Protein 8XHA (pdb70)

InterPro domains:
  IPR004839 Aminotransferase, class I/classII, large domain [PF00155] (52-396)
  IPR015421 Pyridoxal phosphate-dependent transferase, major domain [G3DSA:3.40.640.10] (67-306)
  IPR015422 Pyridoxal phosphate-dependent transferase, small domain [G3DSA:3.90.1150.10] (51-395)
  IPR015424 Pyridoxal phosphate-dependent transferase [SSF53383] (35-401)
  IPR050087 8-amino-7-oxononanoate synthase class-II [PTHR13693] (51-399)

Secondary structure (DSSP, 8-state):
-TT-HHHHHHHHHHHHHHHHHHHHTSSSEE-EEETTTEEE-TTS-EEEETT-S-TTSGGG-HHHHHHHHHHHHHH-SSS-SS-TTTEE-HHHHHHHHHHHHHHTSEEEEES-HHHHHHHHHHHHHHTTTTTT-PPEEEEETTS-HHHHTTHHHHHTTS-EEEE-TT-HHHHHHHHHSSS-EEEEEESB-SSSS-B--HHHHHHHHHHH--EEEEE-TTTTTTSSGGG--HHHHHH-S--TTEEEEEESSSTT-SSSEEEEEE-TT--HHHHHHHTSSSHHHHSPPPPHHHHHHHHHHHHHHHSTHHHHHHHHHHHHHHHHHHH---BTTTSSSSEEEEEEE-HHHHHHHHHHHHHTTEE-EEE-TTSS-TT-EEEEEE--TT--HHHHHHHHHHHHTT---/--S--PPP---HHHHHHHHHHHHTTSSSEE-EEETTTEEE-TTS-EEEESS-S-TTSGGG-HHHHHHHHHHHHHH-SSS-SS-TTTEE-HHHHHHHHHHHHHHTSEEEEES-HHHHHHHHHHHHHTTTTTTT-PPEEEEETT--HHHHTTHHHHHTTS-EEEE-TT-HHHHHHHHHTSS-EEEEEESB-SSTT-B--HHHHHHHHHHH--EEEEE-TTTTTTSSGGG--HHHHHHSS--TTEEEEEESSSSS-SSSEEEEEE-TT--HHHHHHHTSSSHHHHSPPPPHHHHHHHHHHHHHHTSTHHHHHHHHHHHHHHHHHTT---B-SSS--SEEEEE---HHHHHHHHHHHHHTTEE-EEE-TTTS-TT--EEEEE--TTS-HHHHHHHHHHHHHTT--

B-factor: mean 59.84, std 13.39, range [36.7, 124.02]

Organism: Streptomyces albogriseolus (NCBI:txid1887)

Radius of gyration: 25.64 Å; Cα contacts (8 Å, |Δi|>4): 1834; chains: 2; bounding box: 67×68×65 Å

Sequence (802 aa):
PRGSHMVKKLRHLSDGYWDSAARLGVHGAVLQAVPGGRLSAPDGRVAVNMSSYSYLGLDESPRIIDAAIAALRSNMVLNSSLSRVRMTLPLLEEAECALGDLFGADVATLNSCSAAAWATLPVLASGLLTDGVAPVMVFDKRAHFCMASLKSLCADETRVETIRHNDVDALADICRKNKRVAYVCDSVYSTGGTLAPLEELFALQKEFGLFLYFDEAHSTSVIGDMGRGYVLDRMGAINDSTMLITSLNKGFGASGGAIVFGPRDDDRKRKIIQRSSGPLMWSQRLNTPALGAIIESAKLHRSEALPELQAKLHSNIALFDGLVRAAGQGNSVPIRYLELGSEVDTLEASAYLFDNGFYVEPDFFPIVSRGAAGLRARIRSSMSTADIEQFAHVWHKLGVDPRGSHMVKKLRHLSDGYWDSAARLGVHGAVLQAVPGGRLSAPDGRVAVNMSSYSYLGLDESPRIIDAAIAALRSNMVLNSSLSRVRMTLPLLEEAECALGDLFGADVATLNSCSAAAWATLPVLASGLLTDGVAPVMVFDKRAHFCMASLKSLCADETRVETIRHNDVDALADICRKNKRVAYVCDSVYSTGGTLAPLEELFALQKEFGLFLYFDEAHSTSVIGDMGRGYVLDRMGAINDSTMLITSLNKGFGASGGAIVFGPRDDDRKRKIIQRSSGPLMWSQRLNTPALGAIIESAKLHRSEALPELQAKLHSNIALFDGLVRAAGQGNSVPIRYLELGSEVDTLEASAYLFDNGFYVEPDFFPIVSRGAAGLRARIRSSMSTADIEQFAHVWHKLGVD

Foldseek 3Di:
DPVDVVVVVVVVVVVVLVVLLVVLPLPDADWDDDALQKTAHPVGDIFHELAALQFLSLLPPPLLLVLLVVLCVVVVFQADDDWCVVHGDVLQVLLQVLVCVLLQFRKHFAQALLLVLFLAQLLQQQCLLPVRDRAAEEEEPQADCSNVVCVVSSVVRHHYHYDYHQPLVVVLVSLVVDQEHEYAHEQAGSAQQDGHPQVSVVVSCVVRVYQYEYEFAQFALLDAQLRSGDNCRVVVAWASRYKYKYACVGNLNAGGIMIRNTHHPDCSSVVSSCPDPGCSGPNDHRTRSRSSSSNSSSVVSNDPNSVVSNVLQQVQLVLLLVQDDFRNRPPSTFKGWAWDQASVVQSVLQSQLVVVRHHWRKDAPPNDDHSGITTIGGTHSSHDSVNSVVSSVSNCVVPPD/DPQADDDDPDCPVVVVLVVVLVVLVLPPADWDDDPLQWTAHPVGDIFHEQAAQQFLSLLVDPLLLVLLVVLCVVVVFQADDAWVVVHGDVLQVLLQVLVCVLLQFRKHFFQALLLVLFLPLLLQQQCLLPVRDRAAAEEEPQADCSNSNCVVSSVVRHHYHYDYHQPLVVVLVSLVVDLEHEYEHEQAGLPLQDGHPQVSVVVSCVVRVYQYEYEFALFALLDAQLSSGDNCRVVVAFASRYKYKYACVGNLNAGGIMIRRTHHPDCSRVVSSCPDPGRSGPPGHRTRSRSSSSSSSSVCSVDPNSVVSSVLQLVLLQLLLVLDDFSHHPSSRQKGWAWDLASVVQSVLQSQSVVVRYHFNWQAPPNDDHSRTTTIGGGHSSHDSCNSVVSSVSNCVVVRD

Nearest PDB structures (foldseek):
  8xha-assembly1_B  TM=9.754E-01  e=1.200E-77  Streptomyces albogriseolus 1-36
  8xhk-assembly1_A  TM=9.694E-01  e=4.581E-73  Streptomyces albogriseolus 1-36
  8xhk-assembly3_F  TM=9.745E-01  e=4.573E-72  Streptomyces albogriseolus 1-36
  7s5m-assembly2_C  TM=8.665E-01  e=1.927E-28  Mycolicibacterium smegmatis MC2 155
  3wy7-assembly2_C  TM=8.908E-01  e=8.276E-27  Mycolicibacterium smegmatis MC2 155

Structure (mmCIF, N/CA/C/O backbone):
data_8XHA
#
_entry.id   8XHA
#
_cell.length_a   117.369
_cell.length_b   117.369
_cell.length_c   145.106
_cell.angle_alpha   90.00
_cell.angle_beta   90.00
_cell.angle_gamma   120.00
#
_symmetry.space_group_name_H-M   'P 32 2 1'
#
loop_
_entity.id
_entity.type
_entity.pdbx_description
1 polymer '8-amino-7-oxononanoate synthase'
2 non-polymer 'N-({3-hydroxy-2-methyl-5-[(phosphonooxy)methyl]pyridin-4-yl}methyl)-L-glutamic acid'
3 non-polymer "PYRIDOXAL-5'-PHOSPHATE"
4 water water
#
loop_
_atom_site.group_PDB
_atom_site.id
_atom_site.type_symbol
_atom_site.label_atom_id
_atom_site.label_alt_id
_atom_site.label_comp_id
_atom_site.label_asym_id
_atom_site.label_entity_id
_atom_site.label_seq_id
_atom_site.pdbx_PDB_ins_code
_atom_site.Cartn_x
_atom_site.Cartn_y
_atom_site.Cartn_z
_atom_site.occupancy
_atom_site.B_iso_or_equiv
_atom_site.auth_seq_id
_atom_site.auth_comp_id
_atom_site.auth_asym_id
_atom_site.auth_atom_id
_atom_site.pdbx_PDB_model_num
ATOM 1 N N . PRO A 1 1 ? 58.223 -34.490 7.708 1.00 79.76 5 PRO A N 1
ATOM 2 C CA . PRO A 1 1 ? 59.614 -34.068 7.550 1.00 80.06 5 PRO A CA 1
ATOM 3 C C . PRO A 1 1 ? 60.403 -35.029 6.655 1.00 88.83 5 PRO A C 1
ATOM 4 O O . PRO A 1 1 ? 60.294 -36.222 6.843 1.00 89.61 5 PRO A O 1
ATOM 8 N N . ARG A 1 2 ? 61.180 -34.492 5.713 1.00 86.74 6 ARG A N 1
ATOM 9 C CA . ARG A 1 2 ? 62.029 -35.362 4.865 1.00 84.88 6 ARG A CA 1
ATOM 10 C C . ARG A 1 2 ? 62.991 -36.108 5.786 1.00 89.67 6 ARG A C 1
ATOM 11 O O . ARG A 1 2 ? 63.219 -35.626 6.912 1.00 92.06 6 ARG A O 1
ATOM 19 N N . GLY A 1 3 ? 63.532 -37.235 5.336 1.00 82.85 7 GLY A N 1
ATOM 20 C CA . GLY A 1 3 ? 64.390 -38.026 6.230 1.00 84.05 7 GLY A CA 1
ATOM 21 C C . GLY A 1 3 ? 63.566 -38.908 7.142 1.00 88.64 7 GLY A C 1
ATOM 22 O O . GLY A 1 3 ? 64.162 -39.731 7.855 1.00 89.34 7 GLY A O 1
ATOM 23 N N . SER A 1 4 ? 62.245 -38.738 7.140 1.00 87.46 8 SER A N 1
ATOM 24 C CA . SER A 1 4 ? 61.391 -39.661 7.922 1.00 84.69 8 SER A CA 1
ATOM 25 C C . SER A 1 4 ? 61.034 -40.846 7.031 1.00 90.23 8 SER A C 1
ATOM 26 O O . SER A 1 4 ? 60.421 -40.631 5.982 1.00 92.21 8 SER A O 1
ATOM 29 N N . HIS A 1 5 ? 61.423 -42.048 7.435 1.00 89.79 9 HIS A N 1
ATOM 30 C CA . HIS A 1 5 ? 61.060 -43.255 6.658 1.00 91.81 9 HIS A CA 1
ATOM 31 C C . HIS A 1 5 ? 59.543 -43.292 6.515 1.00 94.49 9 HIS A C 1
ATOM 32 O O . HIS A 1 5 ? 59.061 -43.851 5.521 1.00 94.77 9 HIS A O 1
ATOM 39 N N . MET A 1 6 ? 58.830 -42.722 7.487 1.00 96.91 10 MET A N 1
ATOM 40 C CA . MET A 1 6 ? 57.345 -42.727 7.455 1.00 95.32 10 MET A CA 1
ATOM 41 C C . MET A 1 6 ? 56.873 -41.916 6.250 1.00 92.13 10 MET A C 1
ATOM 42 O O . MET A 1 6 ? 55.981 -42.391 5.541 1.00 94.84 10 MET A O 1
ATOM 47 N N . VAL A 1 7 ? 57.465 -40.746 6.025 1.00 91.12 11 VAL A N 1
ATOM 48 C CA . VAL A 1 7 ? 56.989 -39.873 4.915 1.00 92.84 11 VAL A CA 1
ATOM 49 C C . VAL A 1 7 ? 57.305 -40.569 3.594 1.00 91.82 11 VAL A C 1
ATOM 50 O O . VAL A 1 7 ? 56.638 -40.263 2.598 1.00 91.68 11 VAL A O 1
ATOM 54 N N . LYS A 1 8 ? 58.295 -41.456 3.594 1.00 89.53 12 LYS A N 1
ATOM 55 C CA . LYS A 1 8 ? 58.617 -42.224 2.367 1.00 88.27 12 LYS A CA 1
ATOM 56 C C . LYS A 1 8 ? 57.686 -43.430 2.321 1.00 86.91 12 LYS A C 1
ATOM 57 O O . LYS A 1 8 ? 57.233 -43.784 1.225 1.00 85.80 12 LYS A O 1
ATOM 63 N N . LYS A 1 9 ? 57.414 -44.025 3.480 1.00 86.07 13 LYS A N 1
ATOM 64 C CA . LYS A 1 9 ? 56.469 -45.162 3.550 1.00 87.13 13 LYS A CA 1
ATOM 65 C C . LYS A 1 9 ? 55.087 -44.661 3.140 1.00 86.57 13 LYS A C 1
ATOM 66 O O . LYS A 1 9 ? 54.346 -45.428 2.506 1.00 82.54 13 LYS A O 1
ATOM 72 N N . LEU A 1 10 ? 54.764 -43.420 3.501 1.00 86.70 14 LEU A N 1
ATOM 73 C CA . LEU A 1 10 ? 53.446 -42.831 3.163 1.00 82.34 14 LEU A CA 1
ATOM 74 C C . LEU A 1 10 ? 53.387 -42.547 1.660 1.00 79.71 14 LEU A C 1
ATOM 75 O O . LEU A 1 10 ? 52.307 -42.693 1.077 1.00 77.65 14 LEU A O 1
ATOM 80 N N . ARG A 1 11 ? 54.519 -42.173 1.067 1.00 81.05 15 ARG A N 1
ATOM 81 C CA . ARG A 1 11 ? 54.555 -41.894 -0.390 1.00 77.18 15 ARG A CA 1
ATOM 82 C C . ARG A 1 11 ? 54.417 -43.214 -1.147 1.00 76.90 15 ARG A C 1
ATOM 83 O O . ARG A 1 11 ? 53.614 -43.258 -2.086 1.00 77.25 15 ARG A O 1
ATOM 91 N N . HIS A 1 12 ? 55.174 -44.238 -0.759 1.00 73.11 16 HIS A N 1
ATOM 92 C CA . HIS A 1 12 ? 54.996 -45.541 -1.396 1.00 75.26 16 HIS A CA 1
ATOM 93 C C . HIS A 1 12 ? 53.559 -46.026 -1.257 1.00 71.84 16 HIS A C 1
ATOM 94 O O . HIS A 1 12 ? 53.021 -46.660 -2.174 1.00 70.45 16 HIS A O 1
ATOM 101 N N . LEU A 1 13 ? 52.922 -45.720 -0.129 1.00 68.43 17 LEU A N 1
ATOM 102 C CA . LEU A 1 13 ? 51.516 -46.052 0.056 1.00 70.74 17 LEU A CA 1
ATOM 103 C C . LEU A 1 13 ? 50.637 -45.273 -0.914 1.00 69.29 17 LEU A C 1
ATOM 104 O O . LEU A 1 13 ? 49.802 -45.857 -1.616 1.00 64.86 17 LEU A O 1
ATOM 109 N N . SER A 1 14 ? 50.810 -43.945 -0.953 1.00 66.13 18 SER A N 1
ATOM 110 C CA . SER A 1 14 ? 50.003 -43.100 -1.827 1.00 65.43 18 SER A CA 1
ATOM 111 C C . SER A 1 14 ? 50.233 -43.425 -3.291 1.00 59.58 18 SER A C 1
ATOM 112 O O . SER A 1 14 ? 49.274 -43.521 -4.059 1.00 59.88 18 SER A O 1
ATOM 115 N N . ASP A 1 15 ? 51.492 -43.577 -3.701 1.00 57.76 19 ASP A N 1
ATOM 116 C CA . ASP A 1 15 ? 51.772 -43.987 -5.073 1.00 60.11 19 ASP A CA 1
ATOM 117 C C . ASP A 1 15 ? 51.103 -45.307 -5.404 1.00 59.28 19 ASP A C 1
ATOM 118 O O . ASP A 1 15 ? 50.754 -45.544 -6.562 1.00 64.58 19 ASP A O 1
ATOM 123 N N . GLY A 1 16 ? 50.932 -46.182 -4.412 1.00 59.79 20 GLY A N 1
ATOM 124 C CA . GLY A 1 16 ? 50.230 -47.430 -4.657 1.00 54.71 20 GLY A CA 1
ATOM 125 C C . GLY A 1 16 ? 48.754 -47.220 -4.949 1.00 51.30 20 GLY A C 1
ATOM 126 O O . GLY A 1 16 ? 48.185 -47.880 -5.818 1.00 50.25 20 GLY A O 1
ATOM 127 N N . TYR A 1 17 ? 48.116 -46.290 -4.233 1.00 50.93 21 TYR A N 1
ATOM 128 C CA . TYR A 1 17 ? 46.700 -46.027 -4.465 1.00 51.06 21 TYR A CA 1
ATOM 129 C C . TYR A 1 17 ? 46.470 -45.374 -5.832 1.00 54.55 21 TYR A C 1
ATOM 130 O O . TYR A 1 17 ? 45.508 -45.706 -6.537 1.00 52.17 21 TYR A O 1
ATOM 139 N N . TRP A 1 18 ? 47.332 -44.421 -6.215 1.00 51.90 22 TRP A N 1
ATOM 140 C CA . TRP A 1 18 ? 47.192 -43.790 -7.526 1.00 51.10 22 TRP A CA 1
ATOM 141 C C . TRP A 1 18 ? 47.448 -44.788 -8.638 1.00 50.50 22 TRP A C 1
ATOM 142 O O . TRP A 1 18 ? 46.814 -44.725 -9.697 1.00 49.45 22 TRP A O 1
ATOM 153 N N . ASP A 1 19 ? 48.394 -45.707 -8.427 1.00 52.15 23 ASP A N 1
ATOM 154 C CA . ASP A 1 19 ? 48.650 -46.735 -9.434 1.00 52.02 23 ASP A CA 1
ATOM 155 C C . ASP A 1 19 ? 47.463 -47.677 -9.573 1.00 49.16 23 ASP A C 1
ATOM 156 O O . ASP A 1 19 ? 47.106 -48.069 -10.688 1.00 48.12 23 ASP A O 1
ATOM 161 N N . SER A 1 20 ? 46.836 -48.035 -8.451 1.00 48.96 24 SER A N 1
ATOM 162 C CA . SER A 1 20 ? 45.649 -48.880 -8.496 1.00 50.62 24 SER A CA 1
ATOM 163 C C . SER A 1 20 ? 44.510 -48.184 -9.221 1.00 50.89 24 SER A C 1
ATOM 164 O O . SER A 1 20 ? 43.822 -48.800 -10.042 1.00 52.06 24 SER A O 1
ATOM 167 N N . ALA A 1 21 ? 44.287 -46.895 -8.921 1.00 49.55 25 ALA A N 1
ATOM 168 C CA . ALA A 1 21 ? 43.217 -46.167 -9.592 1.00 45.58 25 ALA A CA 1
ATOM 169 C C . ALA A 1 21 ? 43.401 -46.214 -11.105 1.00 44.99 25 ALA A C 1
ATOM 170 O O . ALA A 1 21 ? 42.437 -46.426 -11.846 1.00 47.93 25 ALA A O 1
ATOM 172 N N . ALA A 1 22 ? 44.639 -46.060 -11.578 1.00 45.75 26 ALA A N 1
ATOM 173 C CA . ALA A 1 22 ? 44.889 -46.148 -13.014 1.00 50.02 26 ALA A CA 1
ATOM 174 C C . ALA A 1 22 ? 44.665 -47.572 -13.518 1.00 52.03 26 ALA A C 1
ATOM 175 O O . ALA A 1 22 ? 43.998 -47.784 -14.539 1.00 47.92 26 ALA A O 1
ATOM 177 N N . ARG A 1 23 ? 45.179 -48.559 -12.785 1.00 49.62 27 ARG A N 1
ATOM 178 C CA . ARG A 1 23 ? 45.003 -49.952 -13.171 1.00 51.29 27 ARG A CA 1
ATOM 179 C C . ARG A 1 23 ? 43.528 -50.339 -13.199 1.00 51.81 27 ARG A C 1
ATOM 180 O O . ARG A 1 23 ? 43.080 -51.047 -14.107 1.00 52.72 27 ARG A O 1
ATOM 188 N N . LEU A 1 24 ? 42.756 -49.881 -12.215 1.00 51.05 28 LEU A N 1
ATOM 189 C CA . LEU A 1 24 ? 41.324 -50.141 -12.191 1.00 45.80 28 LEU A CA 1
ATOM 190 C C . LEU A 1 24 ? 40.565 -49.337 -13.235 1.00 49.49 28 LEU A C 1
ATOM 191 O O . LEU A 1 24 ? 39.397 -49.636 -13.499 1.00 49.98 28 LEU A O 1
ATOM 196 N N . GLY A 1 25 ? 41.188 -48.320 -13.825 1.00 48.23 29 GLY A N 1
ATOM 197 C CA . GLY A 1 25 ? 40.518 -47.548 -14.847 1.00 45.98 29 GLY A CA 1
ATOM 198 C C . GLY A 1 25 ? 39.596 -46.467 -14.342 1.00 43.98 29 GLY A C 1
ATOM 199 O O . GLY A 1 25 ? 38.858 -45.891 -15.141 1.00 48.91 29 GLY A O 1
ATOM 200 N N . VAL A 1 26 ? 39.606 -46.192 -13.045 1.00 45.31 30 VAL A N 1
ATOM 201 C CA . VAL A 1 26 ? 38.778 -45.093 -12.472 1.00 41.12 30 VAL A CA 1
ATOM 202 C C . VAL A 1 26 ? 39.550 -43.786 -12.642 1.00 45.60 30 VAL A C 1
ATOM 203 O O . VAL A 1 26 ? 38.946 -42.724 -12.486 1.00 43.93 30 VAL A O 1
ATOM 207 N N . HIS A 1 27 ? 40.845 -43.884 -12.932 1.00 42.52 31 HIS A N 1
ATOM 208 C CA . HIS A 1 27 ? 41.674 -42.689 -13.216 1.00 42.27 31 HIS A CA 1
ATOM 209 C C . HIS A 1 27 ? 42.409 -42.922 -14.533 1.00 45.18 31 HIS A C 1
ATOM 210 O O . HIS A 1 27 ? 42.745 -44.081 -14.805 1.00 46.08 31 HIS A O 1
ATOM 217 N N . GLY A 1 28 ? 42.614 -41.873 -15.327 1.00 47.63 32 GLY A N 1
ATOM 218 C CA . GLY A 1 28 ? 43.406 -41.985 -16.566 1.00 48.70 32 GLY A CA 1
ATOM 219 C C . GLY A 1 28 ? 42.602 -42.410 -17.771 1.00 45.47 32 GLY A C 1
ATOM 220 O O . GLY A 1 28 ? 43.207 -42.781 -18.778 1.00 47.55 32 GLY A O 1
ATOM 221 N N . ALA A 1 29 ? 41.285 -42.341 -17.676 1.00 46.00 33 ALA A N 1
ATOM 222 C CA . ALA A 1 29 ? 40.439 -42.835 -18.776 1.00 44.93 33 ALA A CA 1
ATOM 223 C C . ALA A 1 29 ? 40.227 -41.752 -19.826 1.00 50.66 33 ALA A C 1
ATOM 224 O O . ALA A 1 29 ? 40.057 -40.593 -19.445 1.00 48.69 33 ALA A O 1
ATOM 226 N N . VAL A 1 30 ? 40.278 -42.127 -21.101 1.00 47.27 34 VAL A N 1
ATOM 227 C CA . VAL A 1 30 ? 39.941 -41.161 -22.179 1.00 44.04 34 VAL A CA 1
ATOM 228 C C . VAL A 1 30 ? 38.491 -41.458 -22.552 1.00 45.84 34 VAL A C 1
ATOM 229 O O . VAL A 1 30 ? 38.221 -42.566 -23.020 1.00 48.33 34 VAL A O 1
ATOM 233 N N . LEU A 1 31 ? 37.605 -40.492 -22.369 1.00 42.05 35 LEU A N 1
ATOM 234 C CA . LEU A 1 31 ? 36.172 -40.700 -22.512 1.00 44.99 35 LEU A CA 1
ATOM 235 C C . LEU A 1 31 ? 35.559 -39.500 -23.218 1.00 46.10 35 LEU A C 1
ATOM 236 O O . LEU A 1 31 ? 35.939 -38.361 -22.943 1.00 47.67 35 LEU A O 1
ATOM 241 N N . GLN A 1 32 ? 34.617 -39.762 -24.125 1.00 43.01 36 GLN A N 1
ATOM 242 C CA . GLN A 1 32 ? 33.917 -38.705 -24.840 1.00 43.55 36 GLN A CA 1
ATOM 243 C C . GLN A 1 32 ? 32.669 -38.274 -24.074 1.00 46.39 36 GLN A C 1
ATOM 244 O O . GLN A 1 32 ? 31.981 -39.101 -23.464 1.00 44.84 36 GLN A O 1
ATOM 250 N N . ALA A 1 33 ? 32.373 -36.978 -24.122 1.00 41.29 37 ALA A N 1
ATOM 251 C CA . ALA A 1 33 ? 31.119 -36.488 -23.565 1.00 46.20 37 ALA A CA 1
ATOM 252 C C . ALA A 1 33 ? 29.937 -36.873 -24.460 1.00 46.63 37 ALA A C 1
ATOM 253 O O . ALA A 1 33 ? 29.959 -36.682 -25.682 1.00 45.82 37 ALA A O 1
ATOM 255 N N . VAL A 1 34 ? 28.896 -37.396 -23.831 1.00 43.30 38 VAL A N 1
ATOM 256 C CA . VAL A 1 34 ? 27.754 -38.019 -24.497 1.00 41.60 38 VAL A CA 1
ATOM 257 C C . VAL A 1 34 ? 26.520 -37.371 -23.867 1.00 43.16 38 VAL A C 1
ATOM 258 O O . VAL A 1 34 ? 26.587 -36.970 -22.694 1.00 40.68 38 VAL A O 1
ATOM 262 N N . PRO A 1 35 ? 25.431 -37.135 -24.615 1.00 41.38 39 PRO A N 1
ATOM 263 C CA . PRO A 1 35 ? 24.278 -36.417 -24.044 1.00 42.18 39 PRO A CA 1
ATOM 264 C C . PRO A 1 35 ? 23.735 -37.049 -22.765 1.00 40.79 39 PRO A C 1
ATOM 265 O O . PRO A 1 35 ? 23.826 -38.259 -22.549 1.00 41.72 39 PRO A O 1
ATOM 269 N N . GLY A 1 36 ? 23.114 -36.210 -21.943 1.00 41.78 40 GLY A N 1
ATOM 270 C CA . GLY A 1 36 ? 22.579 -36.684 -20.681 1.00 41.11 40 GLY A CA 1
ATOM 271 C C . GLY A 1 36 ? 23.625 -37.012 -19.630 1.00 45.72 40 GLY A C 1
ATOM 272 O O . GLY A 1 36 ? 23.456 -37.982 -18.881 1.00 42.30 40 GLY A O 1
ATOM 273 N N . GLY A 1 37 ? 24.707 -36.231 -19.549 1.00 44.39 41 GLY A N 1
ATOM 274 C CA . GLY A 1 37 ? 25.673 -36.392 -18.467 1.00 42.05 41 GLY A CA 1
ATOM 275 C C . GLY A 1 37 ? 26.344 -37.744 -18.506 1.00 40.08 41 GLY A C 1
ATOM 276 O O . GLY A 1 37 ? 26.549 -38.391 -17.476 1.00 42.26 41 GLY A O 1
ATOM 277 N N . ARG A 1 38 ? 26.662 -38.202 -19.699 1.00 36.70 42 ARG A N 1
ATOM 278 C CA . ARG A 1 38 ? 27.184 -39.544 -19.881 1.00 39.99 42 ARG A CA 1
ATOM 279 C C . ARG A 1 38 ? 28.566 -39.479 -20.514 1.00 41.15 42 ARG A C 1
ATOM 280 O O . ARG A 1 38 ? 28.982 -38.447 -21.046 1.00 42.13 42 ARG A O 1
ATOM 288 N N . LEU A 1 39 ? 29.276 -40.602 -20.431 1.00 39.72 43 LEU A N 1
ATOM 289 C CA . LEU A 1 39 ? 30.663 -40.736 -20.849 1.00 40.57 43 LEU A CA 1
ATOM 290 C C . LEU A 1 39 ? 30.807 -42.042 -21.611 1.00 45.33 43 LEU A C 1
ATOM 291 O O . LEU A 1 39 ? 30.356 -43.090 -21.133 1.00 43.36 43 LEU A O 1
ATOM 296 N N . SER A 1 40 ? 31.458 -41.980 -22.771 1.00 41.69 44 SER A N 1
ATOM 297 C CA . SER A 1 40 ? 31.603 -43.118 -23.673 1.00 49.14 44 SER A CA 1
ATOM 298 C C . SER A 1 40 ? 33.069 -43.510 -23.790 1.00 48.05 44 SER A C 1
ATOM 299 O O . SER A 1 40 ? 33.929 -42.652 -24.009 1.00 49.43 44 SER A O 1
ATOM 302 N N . ALA A 1 41 ? 33.343 -44.798 -23.654 1.00 47.08 45 ALA A N 1
ATOM 303 C CA . ALA A 1 41 ? 34.671 -45.351 -23.848 1.00 52.48 45 ALA A CA 1
ATOM 304 C C . ALA A 1 41 ? 34.808 -45.821 -25.289 1.00 57.45 45 ALA A C 1
ATOM 305 O O . ALA A 1 41 ? 33.812 -45.952 -26.004 1.00 55.66 45 ALA A O 1
ATOM 307 N N . PRO A 1 42 ? 36.041 -46.037 -25.773 1.00 61.70 46 PRO A N 1
ATOM 308 C CA . PRO A 1 42 ? 36.197 -46.447 -27.180 1.00 54.86 46 PRO A CA 1
ATOM 309 C C . PRO A 1 42 ? 35.480 -47.741 -27.524 1.00 58.17 46 PRO A C 1
ATOM 310 O O . PRO A 1 42 ? 35.088 -47.907 -28.683 1.00 58.53 46 PRO A O 1
ATOM 314 N N . ASP A 1 43 ? 35.284 -48.662 -26.565 1.00 57.15 47 ASP A N 1
ATOM 315 C CA . ASP A 1 43 ? 34.543 -49.889 -26.867 1.00 57.94 47 ASP A CA 1
ATOM 316 C C . ASP A 1 43 ? 33.036 -49.669 -26.978 1.00 60.41 47 ASP A C 1
ATOM 317 O O . ASP A 1 43 ? 32.298 -50.646 -27.156 1.00 58.05 47 ASP A O 1
ATOM 322 N N . GLY A 1 44 ? 32.556 -48.431 -26.872 1.00 56.93 48 GLY A N 1
ATOM 323 C CA . GLY A 1 44 ? 31.145 -48.152 -27.019 1.00 54.63 48 GLY A CA 1
ATOM 324 C C . GLY A 1 44 ? 30.338 -48.258 -25.748 1.00 53.88 48 GLY A C 1
ATOM 325 O O . GLY A 1 44 ? 29.158 -47.885 -25.762 1.00 50.92 48 GLY A O 1
ATOM 326 N N . ARG A 1 45 ? 30.930 -48.743 -24.653 1.00 51.11 49 ARG A N 1
ATOM 327 C CA . ARG A 1 45 ? 30.246 -48.770 -23.360 1.00 52.72 49 ARG A CA 1
ATOM 328 C C . ARG A 1 45 ? 30.141 -47.358 -22.786 1.00 46.72 49 ARG A C 1
ATOM 329 O O . ARG A 1 45 ? 31.044 -46.540 -22.951 1.00 48.23 49 ARG A O 1
ATOM 337 N N . VAL A 1 46 ? 28.996 -47.074 -22.176 1.00 44.31 50 VAL A N 1
ATOM 338 C CA . VAL A 1 46 ? 28.730 -45.702 -21.675 1.00 43.74 50 VAL A CA 1
ATOM 339 C C . VAL A 1 46 ? 28.377 -45.739 -20.189 1.00 49.16 50 VAL A C 1
ATOM 340 O O . VAL A 1 46 ? 27.751 -46.704 -19.747 1.00 49.67 50 VAL A O 1
ATOM 344 N N . ALA A 1 47 ? 28.762 -44.694 -19.465 1.00 47.19 51 ALA A N 1
ATOM 345 C CA . ALA A 1 47 ? 28.456 -44.608 -18.028 1.00 43.89 51 ALA A CA 1
ATOM 346 C C . ALA A 1 47 ? 27.841 -43.253 -17.702 1.00 41.63 51 ALA A C 1
ATOM 347 O O . ALA A 1 47 ? 28.162 -42.282 -18.378 1.00 41.85 51 ALA A O 1
ATOM 349 N N . VAL A 1 48 ? 26.959 -43.223 -16.712 1.00 39.25 52 VAL A N 1
ATOM 350 C CA . VAL A 1 48 ? 26.401 -41.933 -16.238 1.00 40.34 52 VAL A CA 1
ATOM 351 C C . VAL A 1 48 ? 27.444 -41.320 -15.303 1.00 45.60 52 VAL A C 1
ATOM 352 O O . VAL A 1 48 ? 27.985 -42.057 -14.471 1.00 42.37 52 VAL A O 1
ATOM 356 N N . ASN A 1 49 ? 27.733 -40.031 -15.474 1.00 43.29 53 ASN A N 1
ATOM 357 C CA . ASN A 1 49 ? 28.709 -39.334 -14.600 1.00 44.86 53 ASN A CA 1
ATOM 358 C C . ASN A 1 49 ? 27.971 -38.831 -13.364 1.00 41.81 53 ASN A C 1
ATOM 359 O O . ASN A 1 49 ? 27.247 -37.846 -13.470 1.00 44.78 53 ASN A O 1
ATOM 364 N N . MET A 1 50 ? 28.174 -39.506 -12.243 1.00 40.02 54 MET A N 1
ATOM 365 C CA . MET A 1 50 ? 27.534 -39.090 -10.977 1.00 44.53 54 MET A CA 1
ATOM 366 C C . MET A 1 50 ? 28.417 -38.046 -10.291 1.00 45.14 54 MET A C 1
ATOM 367 O O . MET A 1 50 ? 28.029 -37.579 -9.218 1.00 44.74 54 MET A O 1
ATOM 372 N N . SER A 1 51 ? 29.547 -37.689 -10.907 1.00 42.50 55 SER A N 1
ATOM 373 C CA . SER A 1 51 ? 30.464 -36.736 -10.286 1.00 44.65 55 SER A CA 1
ATOM 374 C C . SER A 1 51 ? 30.644 -35.458 -11.101 1.00 45.82 55 SER A C 1
ATOM 375 O O . SER A 1 51 ? 31.495 -34.638 -10.747 1.00 44.88 55 SER A O 1
ATOM 378 N N . SER A 1 52 ? 29.879 -35.249 -12.172 1.00 44.27 56 SER A N 1
ATOM 379 C CA . SER A 1 52 ? 29.980 -33.997 -12.972 1.00 41.42 56 SER A CA 1
ATOM 380 C C . SER A 1 52 ? 29.720 -32.765 -12.106 1.00 43.79 56 SER A C 1
ATOM 381 O O . SER A 1 52 ? 28.816 -32.823 -11.272 1.00 44.84 56 SER A O 1
ATOM 384 N N . TYR A 1 53 ? 30.463 -31.682 -12.350 1.00 45.45 57 TYR A N 1
ATOM 385 C CA . TYR A 1 53 ? 30.260 -30.422 -11.585 1.00 44.78 57 TYR A CA 1
ATOM 386 C C . TYR A 1 53 ? 29.383 -29.442 -12.377 1.00 45.57 57 TYR A C 1
ATOM 387 O O . TYR A 1 53 ? 29.232 -28.318 -11.915 1.00 45.71 57 TYR A O 1
ATOM 396 N N . SER A 1 54 ? 28.828 -29.859 -13.518 1.00 43.12 58 SER A N 1
ATOM 397 C CA . SER A 1 54 ? 27.846 -28.993 -14.224 1.00 43.00 58 SER A CA 1
ATOM 398 C C . SER A 1 54 ? 26.518 -29.206 -13.505 1.00 44.88 58 SER A C 1
ATOM 399 O O . SER A 1 54 ? 25.648 -29.881 -14.056 1.00 43.59 58 SER A O 1
ATOM 402 N N . TYR A 1 55 ? 26.385 -28.627 -12.318 1.00 46.35 59 TYR A N 1
ATOM 403 C CA . TYR A 1 55 ? 25.215 -28.873 -11.444 1.00 41.80 59 TYR A CA 1
ATOM 404 C C . TYR A 1 55 ? 23.873 -28.537 -12.104 1.00 44.59 59 TYR A C 1
ATOM 405 O O . TYR A 1 55 ? 22.888 -29.186 -11.762 1.00 47.71 59 TYR A O 1
ATOM 414 N N . LEU A 1 56 ? 23.835 -27.566 -13.006 1.00 44.77 60 LEU A N 1
ATOM 415 C CA . LEU A 1 56 ? 22.559 -27.272 -13.698 1.00 45.93 60 LEU A CA 1
ATOM 416 C C . LEU A 1 56 ? 22.576 -27.858 -15.112 1.00 46.26 60 LEU A C 1
ATOM 417 O O . LEU A 1 56 ? 21.706 -27.485 -15.897 1.00 43.84 60 LEU A O 1
ATOM 422 N N . GLY A 1 57 ? 23.519 -28.752 -15.409 1.00 43.52 61 GLY A N 1
ATOM 423 C CA . GLY A 1 57 ? 23.504 -29.348 -16.729 1.00 43.75 61 GLY A CA 1
ATOM 424 C C . GLY A 1 57 ? 23.815 -28.389 -17.858 1.00 46.85 61 GLY A C 1
ATOM 425 O O . GLY A 1 57 ? 23.617 -28.742 -19.018 1.00 45.07 61 GLY A O 1
ATOM 426 N N . LEU A 1 58 ? 24.334 -27.191 -17.553 1.00 44.59 62 LEU A N 1
ATOM 427 C CA . LEU A 1 58 ? 24.587 -26.198 -18.585 1.00 44.22 62 LEU A CA 1
ATOM 428 C C . LEU A 1 58 ? 25.764 -26.555 -19.482 1.00 47.39 62 LEU A C 1
ATOM 429 O O . LEU A 1 58 ? 25.906 -25.938 -20.543 1.00 48.45 62 LEU A O 1
ATOM 434 N N . ASP A 1 59 ? 26.585 -27.550 -19.118 1.00 46.44 63 ASP A N 1
ATOM 435 C CA . ASP A 1 59 ? 27.605 -28.028 -20.049 1.00 46.10 63 ASP A CA 1
ATOM 436 C C . ASP A 1 59 ? 27.007 -28.534 -21.364 1.00 48.05 63 ASP A C 1
ATOM 437 O O . ASP A 1 59 ? 27.724 -28.592 -22.367 1.00 51.09 63 ASP A O 1
ATOM 442 N N . GLU A 1 60 ? 25.711 -28.866 -21.398 1.00 50.82 64 GLU A N 1
ATOM 443 C CA . GLU A 1 60 ? 25.049 -29.339 -22.614 1.00 49.22 64 GLU A CA 1
ATOM 444 C C . GLU A 1 60 ? 24.056 -28.327 -23.183 1.00 52.43 64 GLU A C 1
ATOM 445 O O . GLU A 1 60 ? 23.282 -28.673 -24.079 1.00 56.42 64 GLU A O 1
ATOM 451 N N . SER A 1 61 ? 24.047 -27.099 -22.683 1.00 51.50 65 SER A N 1
ATOM 452 C CA . SER A 1 61 ? 23.171 -26.050 -23.202 1.00 49.11 65 SER A CA 1
ATOM 453 C C . SER A 1 61 ? 23.506 -25.686 -24.640 1.00 53.57 65 SER A C 1
ATOM 454 O O . SER A 1 61 ? 24.578 -25.113 -24.882 1.00 52.92 65 SER A O 1
ATOM 457 N N . PRO A 1 62 ? 22.636 -25.961 -25.619 1.00 57.42 66 PRO A N 1
ATOM 458 C CA . PRO A 1 62 ? 22.941 -25.503 -26.988 1.00 53.81 66 PRO A CA 1
ATOM 459 C C . PRO A 1 62 ? 23.013 -23.983 -27.102 1.00 49.37 66 PRO A C 1
ATOM 460 O O . PRO A 1 62 ? 23.797 -23.469 -27.908 1.00 49.26 66 PRO A O 1
ATOM 464 N N . ARG A 1 63 ? 22.237 -23.249 -26.302 1.00 51.34 67 ARG A N 1
ATOM 465 C CA . ARG A 1 63 ? 22.329 -21.791 -26.318 1.00 56.14 67 ARG A CA 1
ATOM 466 C C . ARG A 1 63 ? 23.728 -21.302 -25.934 1.00 55.13 67 ARG A C 1
ATOM 467 O O . ARG A 1 63 ? 24.282 -20.418 -26.596 1.00 51.66 67 ARG A O 1
ATOM 475 N N . ILE A 1 64 ? 24.330 -21.877 -24.884 1.00 55.02 68 ILE A N 1
ATOM 476 C CA . ILE A 1 64 ? 25.659 -21.416 -24.475 1.00 49.87 68 ILE A CA 1
ATOM 477 C C . ILE A 1 64 ? 26.706 -21.793 -25.520 1.00 49.03 68 ILE A C 1
ATOM 478 O O . ILE A 1 64 ? 27.589 -20.989 -25.849 1.00 49.87 68 ILE A O 1
ATOM 483 N N . ILE A 1 65 ? 26.636 -23.013 -26.055 1.00 47.88 69 ILE A N 1
ATOM 484 C CA . ILE A 1 65 ? 27.604 -23.440 -27.065 1.00 45.99 69 ILE A CA 1
ATOM 485 C C . ILE A 1 65 ? 27.518 -22.538 -28.294 1.00 53.14 69 ILE A C 1
ATOM 486 O O . ILE A 1 65 ? 28.539 -22.085 -28.829 1.00 50.64 69 ILE A O 1
ATOM 491 N N . ASP A 1 66 ? 26.289 -22.278 -28.763 1.00 52.53 70 ASP A N 1
ATOM 492 C CA . ASP A 1 66 ? 26.088 -21.428 -29.934 1.00 54.25 70 ASP A CA 1
ATOM 493 C C . ASP A 1 66 ? 26.656 -20.036 -29.706 1.00 50.63 70 ASP A C 1
ATOM 494 O O . ASP A 1 66 ? 27.343 -19.486 -30.572 1.00 53.08 70 ASP A O 1
ATOM 499 N N . ALA A 1 67 ? 26.373 -19.449 -28.539 1.00 47.87 71 ALA A N 1
ATOM 500 C CA . ALA A 1 67 ? 26.941 -18.142 -28.211 1.00 50.09 71 ALA A CA 1
ATOM 501 C C . ALA A 1 67 ? 28.466 -18.173 -28.225 1.00 50.35 71 ALA A C 1
ATOM 502 O O . ALA A 1 67 ? 29.112 -17.211 -28.661 1.00 52.44 71 ALA A O 1
ATOM 504 N N . ALA A 1 68 ? 29.062 -19.279 -27.772 1.00 49.95 72 ALA A N 1
ATOM 505 C CA . ALA A 1 68 ? 30.518 -19.380 -27.791 1.00 48.79 72 ALA A CA 1
ATOM 506 C C . ALA A 1 68 ? 31.037 -19.445 -29.215 1.00 51.48 72 ALA A C 1
ATOM 507 O O . ALA A 1 68 ? 32.065 -18.836 -29.542 1.00 51.36 72 ALA A O 1
ATOM 509 N N . ILE A 1 69 ? 30.349 -20.195 -30.077 1.00 51.88 73 ILE A N 1
ATOM 510 C CA . ILE A 1 69 ? 30.763 -20.249 -31.473 1.00 52.26 73 ILE A CA 1
ATOM 511 C C . ILE A 1 69 ? 30.587 -18.886 -32.130 1.00 52.86 73 ILE A C 1
ATOM 512 O O . ILE A 1 69 ? 31.486 -18.402 -32.825 1.00 57.42 73 ILE A O 1
ATOM 517 N N . ALA A 1 70 ? 29.454 -18.223 -31.875 1.00 49.76 74 ALA A N 1
ATOM 518 C CA . ALA A 1 70 ? 29.202 -16.907 -32.456 1.00 51.63 74 ALA A CA 1
ATOM 519 C C . ALA A 1 70 ? 30.257 -15.890 -32.030 1.00 61.46 74 ALA A C 1
ATOM 520 O O . ALA A 1 70 ? 30.739 -15.101 -32.856 1.00 59.69 74 ALA A O 1
ATOM 522 N N . ALA A 1 71 ? 30.641 -15.898 -30.747 1.00 60.13 75 ALA A N 1
ATOM 523 C CA . ALA A 1 71 ? 31.674 -14.974 -30.284 1.00 56.53 75 ALA A CA 1
ATOM 524 C C . ALA A 1 71 ? 32.972 -15.161 -31.057 1.00 54.98 75 ALA A C 1
ATOM 525 O O . ALA A 1 71 ? 33.640 -14.183 -31.404 1.00 60.79 75 ALA A O 1
ATOM 527 N N . LEU A 1 72 ? 33.358 -16.408 -31.319 1.00 56.74 76 LEU A N 1
ATOM 528 C CA . LEU A 1 72 ? 34.564 -16.651 -32.106 1.00 54.83 76 LEU A CA 1
ATOM 529 C C . LEU A 1 72 ? 34.403 -16.166 -33.541 1.00 56.69 76 LEU A C 1
ATOM 530 O O . LEU A 1 72 ? 35.365 -15.682 -34.145 1.00 61.74 76 LEU A O 1
ATOM 535 N N . ARG A 1 73 ? 33.208 -16.316 -34.116 1.00 58.25 77 ARG A N 1
ATOM 536 C CA . ARG A 1 73 ? 33.010 -15.922 -35.507 1.00 59.76 77 ARG A CA 1
ATOM 537 C C . ARG A 1 73 ? 33.065 -14.410 -35.659 1.00 60.64 77 ARG A C 1
ATOM 538 O O . ARG A 1 73 ? 33.749 -13.891 -36.544 1.00 62.41 77 ARG A O 1
ATOM 546 N N . SER A 1 74 ? 32.354 -13.681 -34.801 1.00 60.84 78 SER A N 1
ATOM 547 C CA . SER A 1 74 ? 32.304 -12.231 -34.955 1.00 58.56 78 SER A CA 1
ATOM 548 C C . SER A 1 74 ? 33.643 -11.586 -34.601 1.00 67.14 78 SER A C 1
ATOM 549 O O . SER A 1 74 ? 34.185 -10.799 -35.386 1.00 67.39 78 SER A O 1
ATOM 552 N N . ASN A 1 75 ? 34.211 -11.920 -33.433 1.00 63.75 79 ASN A N 1
ATOM 553 C CA . ASN A 1 75 ? 35.476 -11.296 -33.044 1.00 63.98 79 ASN A CA 1
ATOM 554 C C . ASN A 1 75 ? 36.628 -11.708 -33.952 1.00 66.23 79 ASN A C 1
ATOM 555 O O . ASN A 1 75 ? 37.564 -10.925 -34.152 1.00 65.72 79 ASN A O 1
ATOM 560 N N . MET A 1 76 ? 36.588 -12.926 -34.493 1.00 65.20 80 MET A N 1
ATOM 561 C CA . MET A 1 76 ? 37.605 -13.437 -35.413 1.00 66.51 80 MET A CA 1
ATOM 562 C C . MET A 1 76 ? 38.992 -13.535 -34.779 1.00 63.34 80 MET A C 1
ATOM 563 O O . MET A 1 76 ? 39.994 -13.556 -35.499 1.00 65.55 80 MET A O 1
ATOM 568 N N . VAL A 1 77 ? 39.080 -13.574 -33.446 1.00 59.64 81 VAL A N 1
ATOM 569 C CA . VAL A 1 77 ? 40.333 -13.833 -32.737 1.00 63.37 81 VAL A CA 1
ATOM 570 C C . VAL A 1 77 ? 40.021 -14.617 -31.469 1.00 59.36 81 VAL A C 1
ATOM 571 O O . VAL A 1 77 ? 38.976 -14.421 -30.842 1.00 58.57 81 VAL A O 1
ATOM 575 N N . LEU A 1 78 ? 40.945 -15.507 -31.085 1.00 57.01 82 LEU A N 1
ATOM 576 C CA . LEU A 1 78 ? 40.781 -16.215 -29.817 1.00 61.01 82 LEU A CA 1
ATOM 577 C C . LEU A 1 78 ? 40.853 -15.272 -28.617 1.00 61.62 82 LEU A C 1
ATOM 578 O O . LEU A 1 78 ? 40.158 -15.504 -27.624 1.00 60.70 82 LEU A O 1
ATOM 583 N N . ASN A 1 79 ? 41.648 -14.204 -28.690 1.00 63.11 83 ASN A N 1
ATOM 584 C CA . ASN A 1 79 ? 41.732 -13.231 -27.597 1.00 63.94 83 ASN A CA 1
ATOM 585 C C . ASN A 1 79 ? 42.441 -11.962 -28.076 1.00 68.42 83 ASN A C 1
ATOM 586 O O . ASN A 1 79 ? 42.873 -11.863 -29.230 1.00 65.98 83 ASN A O 1
ATOM 591 N N . SER A 1 80 ? 42.555 -10.984 -27.174 1.00 70.07 84 SER A N 1
ATOM 592 C CA . SER A 1 80 ? 43.464 -9.862 -27.354 1.00 67.80 84 SER A CA 1
ATOM 593 C C . SER A 1 80 ? 44.898 -10.318 -27.079 1.00 64.67 84 SER A C 1
ATOM 594 O O . SER A 1 80 ? 45.139 -11.412 -26.563 1.00 65.10 84 SER A O 1
ATOM 597 N N . SER A 1 81 ? 45.859 -9.465 -27.436 1.00 69.22 85 SER A N 1
ATOM 598 C CA . SER A 1 81 ? 47.280 -9.795 -27.370 1.00 64.75 85 SER A CA 1
ATOM 599 C C . SER A 1 81 ? 48.061 -8.770 -26.548 1.00 65.66 85 SER A C 1
ATOM 600 O O . SER A 1 81 ? 49.192 -8.408 -26.885 1.00 63.00 85 SER A O 1
ATOM 603 N N . LEU A 1 82 ? 47.457 -8.297 -25.457 1.00 65.93 86 LEU A N 1
ATOM 604 C CA . LEU A 1 82 ? 48.105 -7.441 -24.467 1.00 69.35 86 LEU A CA 1
ATOM 605 C C . LEU A 1 82 ? 47.523 -7.767 -23.099 1.00 64.43 86 LEU A C 1
ATOM 606 O O . LEU A 1 82 ? 46.409 -8.287 -22.995 1.00 63.63 86 LEU A O 1
ATOM 611 N N . SER A 1 83 ? 48.272 -7.424 -22.045 1.00 65.04 87 SER A N 1
ATOM 612 C CA . SER A 1 83 ? 47.710 -7.455 -20.699 1.00 61.42 87 SER A CA 1
ATOM 613 C C . SER A 1 83 ? 46.422 -6.638 -20.642 1.00 65.32 87 SER A C 1
ATOM 614 O O . SER A 1 83 ? 46.286 -5.598 -21.299 1.00 63.98 87 SER A O 1
ATOM 617 N N . ARG A 1 84 ? 45.465 -7.123 -19.846 1.00 65.02 88 ARG A N 1
ATOM 618 C CA . ARG A 1 84 ? 44.197 -6.421 -19.679 1.00 64.39 88 ARG A CA 1
ATOM 619 C C . ARG A 1 84 ? 44.384 -5.035 -19.068 1.00 69.40 88 ARG A C 1
ATOM 620 O O . ARG A 1 84 ? 43.478 -4.193 -19.164 1.00 69.23 88 ARG A O 1
ATOM 628 N N . VAL A 1 85 ? 45.536 -4.775 -18.446 1.00 65.36 89 VAL A N 1
ATOM 629 C CA . VAL A 1 85 ? 45.781 -3.452 -17.891 1.00 69.98 89 VAL A CA 1
ATOM 630 C C . VAL A 1 85 ? 45.858 -2.410 -19.012 1.00 72.81 89 VAL A C 1
ATOM 631 O O . VAL A 1 85 ? 45.398 -1.269 -18.845 1.00 64.34 89 VAL A O 1
ATOM 635 N N . ARG A 1 86 ? 46.381 -2.799 -20.184 1.00 68.99 90 ARG A N 1
ATOM 636 C CA . ARG A 1 86 ? 46.488 -1.876 -21.311 1.00 73.14 90 ARG A CA 1
ATOM 637 C C . ARG A 1 86 ? 45.123 -1.608 -21.943 1.00 74.15 90 ARG A C 1
ATOM 638 O O . ARG A 1 86 ? 44.760 -0.449 -22.192 1.00 70.30 90 ARG A O 1
ATOM 646 N N . MET A 1 87 ? 44.353 -2.667 -22.203 1.00 73.93 91 MET A N 1
ATOM 647 C CA . MET A 1 87 ? 43.094 -2.578 -22.939 1.00 72.86 91 MET A CA 1
ATOM 648 C C . MET A 1 87 ? 42.403 -3.931 -22.892 1.00 71.00 91 MET A C 1
ATOM 649 O O . MET A 1 87 ? 43.020 -4.952 -22.573 1.00 74.32 91 MET A O 1
ATOM 654 N N . THR A 1 88 ? 41.117 -3.933 -23.242 1.00 67.87 92 THR A N 1
ATOM 655 C CA . THR A 1 88 ? 40.336 -5.160 -23.305 1.00 71.35 92 THR A CA 1
ATOM 656 C C . THR A 1 88 ? 39.382 -5.104 -24.490 1.00 70.15 92 THR A C 1
ATOM 657 O O . THR A 1 88 ? 39.009 -4.028 -24.966 1.00 68.86 92 THR A O 1
ATOM 661 N N . LEU A 1 89 ? 38.982 -6.286 -24.954 1.00 65.01 93 LEU A N 1
ATOM 662 C CA . LEU A 1 89 ? 37.925 -6.380 -25.943 1.00 61.58 93 LEU A CA 1
ATOM 663 C C . LEU A 1 89 ? 36.605 -5.869 -25.367 1.00 64.52 93 LEU A C 1
ATOM 664 O O . LEU A 1 89 ? 36.366 -5.971 -24.157 1.00 63.09 93 LEU A O 1
ATOM 669 N N . PRO A 1 90 ? 35.728 -5.313 -26.216 1.00 62.87 94 PRO A N 1
ATOM 670 C CA . PRO A 1 90 ? 34.351 -5.045 -25.765 1.00 60.32 94 PRO A CA 1
ATOM 671 C C . PRO A 1 90 ? 33.669 -6.287 -25.230 1.00 54.86 94 PRO A C 1
ATOM 672 O O . PRO A 1 90 ? 32.915 -6.196 -24.256 1.00 54.55 94 PRO A O 1
ATOM 676 N N . LEU A 1 91 ? 33.933 -7.451 -25.830 1.00 54.74 95 LEU A N 1
ATOM 677 C CA . LEU A 1 91 ? 33.337 -8.694 -25.352 1.00 52.96 95 LEU A CA 1
ATOM 678 C C . LEU A 1 91 ? 33.669 -8.942 -23.883 1.00 55.05 95 LEU A C 1
ATOM 679 O O . LEU A 1 91 ? 32.812 -9.382 -23.104 1.00 56.82 95 LEU A O 1
ATOM 684 N N . LEU A 1 92 ? 34.911 -8.668 -23.481 1.00 54.62 96 LEU A N 1
ATOM 685 C CA . LEU A 1 92 ? 35.269 -8.890 -22.084 1.00 53.95 96 LEU A CA 1
ATOM 686 C C . LEU A 1 92 ? 34.497 -7.947 -21.174 1.00 53.43 96 LEU A C 1
ATOM 687 O O . LEU A 1 92 ? 33.990 -8.363 -20.123 1.00 52.34 96 LEU A O 1
ATOM 692 N N . GLU A 1 93 ? 34.371 -6.674 -21.573 1.00 50.81 97 GLU A N 1
ATOM 693 C CA . GLU A 1 93 ? 33.573 -5.736 -20.784 1.00 51.26 97 GLU A CA 1
ATOM 694 C C . GLU A 1 93 ? 32.118 -6.173 -20.703 1.00 49.93 97 GLU A C 1
ATOM 695 O O . GLU A 1 93 ? 31.494 -6.083 -19.634 1.00 52.33 97 GLU A O 1
ATOM 701 N N . GLU A 1 94 ? 31.552 -6.629 -21.825 1.00 45.53 98 GLU A N 1
ATOM 702 C CA . GLU A 1 94 ? 30.183 -7.124 -21.803 1.00 47.60 98 GLU A CA 1
ATOM 703 C C . GLU A 1 94 ? 30.046 -8.293 -20.828 1.00 47.85 98 GLU A C 1
ATOM 704 O O . GLU A 1 94 ? 29.085 -8.359 -20.053 1.00 51.55 98 GLU A O 1
ATOM 710 N N . ALA A 1 95 ? 31.024 -9.201 -20.814 1.00 49.91 99 ALA A N 1
ATOM 711 C CA . ALA A 1 95 ? 30.979 -10.313 -19.859 1.00 48.20 99 ALA A CA 1
ATOM 712 C C . ALA A 1 95 ? 31.016 -9.816 -18.418 1.00 48.22 99 ALA A C 1
ATOM 713 O O . ALA A 1 95 ? 30.192 -10.216 -17.586 1.00 51.75 99 ALA A O 1
ATOM 715 N N . GLU A 1 96 ? 31.968 -8.941 -18.098 1.00 51.39 100 GLU A N 1
ATOM 716 C CA . GLU A 1 96 ? 32.096 -8.494 -16.713 1.00 49.60 100 GLU A CA 1
ATOM 717 C C . GLU A 1 96 ? 30.931 -7.597 -16.308 1.00 51.24 100 GLU A C 1
ATOM 718 O O . GLU A 1 96 ? 30.460 -7.673 -15.165 1.00 50.90 100 GLU A O 1
ATOM 724 N N . CYS A 1 97 ? 30.412 -6.786 -17.235 1.00 51.10 101 CYS A N 1
ATOM 725 C CA . CYS A 1 97 ? 29.180 -6.063 -16.942 1.00 47.55 101 CYS A CA 1
ATOM 726 C C . CYS A 1 97 ? 28.018 -7.023 -16.704 1.00 51.20 101 CYS A C 1
ATOM 727 O O . CYS A 1 97 ? 27.199 -6.812 -15.797 1.00 54.92 101 CYS A O 1
ATOM 730 N N . ALA A 1 98 ? 27.946 -8.102 -17.486 1.00 50.74 102 ALA A N 1
ATOM 731 C CA . ALA A 1 98 ? 26.891 -9.096 -17.289 1.00 52.64 102 ALA A CA 1
ATOM 732 C C . ALA A 1 98 ? 26.984 -9.759 -15.913 1.00 51.17 102 ALA A C 1
ATOM 733 O O . ALA A 1 98 ? 25.994 -9.827 -15.180 1.00 55.34 102 ALA A O 1
ATOM 735 N N . LEU A 1 99 ? 28.166 -10.263 -15.543 1.00 53.73 103 LEU A N 1
ATOM 736 C CA . LEU A 1 99 ? 28.336 -10.828 -14.201 1.00 50.12 103 LEU A CA 1
ATOM 737 C C . LEU A 1 99 ? 28.037 -9.797 -13.122 1.00 50.02 103 LEU A C 1
ATOM 738 O O . LEU A 1 99 ? 27.449 -10.125 -12.083 1.00 51.64 103 LEU A O 1
ATOM 743 N N . GLY A 1 100 ? 28.455 -8.549 -13.343 1.00 50.71 104 GLY A N 1
ATOM 744 C CA . GLY A 1 100 ? 28.209 -7.506 -12.358 1.00 55.87 104 GLY A CA 1
ATOM 745 C C . GLY A 1 100 ? 26.732 -7.264 -12.114 1.00 55.36 104 GLY A C 1
ATOM 746 O O . GLY A 1 100 ? 26.290 -7.188 -10.964 1.00 56.68 104 GLY A O 1
ATOM 747 N N . ASP A 1 101 ? 25.946 -7.142 -13.197 1.00 57.70 105 ASP A N 1
ATOM 748 C CA . ASP A 1 101 ? 24.491 -7.019 -13.055 1.00 59.17 105 ASP A CA 1
ATOM 749 C C . ASP A 1 101 ? 23.903 -8.237 -12.354 1.00 57.63 105 ASP A C 1
ATOM 750 O O . ASP A 1 101 ? 22.964 -8.119 -11.557 1.00 56.06 105 ASP A O 1
ATOM 755 N N . LEU A 1 102 ? 24.441 -9.421 -12.649 1.00 57.64 106 LEU A N 1
ATOM 756 C CA . LEU A 1 102 ? 23.874 -10.655 -12.113 1.00 56.01 106 LEU A CA 1
ATOM 757 C C . LEU A 1 102 ? 24.115 -10.779 -10.614 1.00 53.59 106 LEU A C 1
ATOM 758 O O . LEU A 1 102 ? 23.180 -11.030 -9.845 1.00 59.25 106 LEU A O 1
ATOM 763 N N . PHE A 1 103 ? 25.365 -10.621 -10.176 1.00 55.64 107 PHE A N 1
ATOM 764 C CA . PHE A 1 103 ? 25.668 -10.708 -8.750 1.00 56.34 107 PHE A CA 1
ATOM 765 C C . PHE A 1 103 ? 25.319 -9.435 -7.993 1.00 58.87 107 PHE A C 1
ATOM 766 O O . PHE A 1 103 ? 25.185 -9.484 -6.765 1.00 59.91 107 PHE A O 1
ATOM 774 N N . GLY A 1 104 ? 25.173 -8.305 -8.690 1.00 55.41 108 GLY A N 1
ATOM 775 C CA . GLY A 1 104 ? 24.995 -7.028 -8.021 1.00 54.44 108 GLY A CA 1
ATOM 776 C C . GLY A 1 104 ? 26.263 -6.666 -7.284 1.00 58.51 108 GLY A C 1
ATOM 777 O O . GLY A 1 104 ? 26.267 -6.536 -6.057 1.00 58.11 108 GLY A O 1
ATOM 778 N N . ALA A 1 105 ? 27.357 -6.540 -8.028 1.00 57.07 109 ALA A N 1
ATOM 779 C CA . ALA A 1 105 ? 28.681 -6.394 -7.444 1.00 55.48 109 ALA A CA 1
ATOM 780 C C . ALA A 1 105 ? 29.667 -6.094 -8.559 1.00 55.38 109 ALA A C 1
ATOM 781 O O . ALA A 1 105 ? 29.375 -6.298 -9.741 1.00 55.26 109 ALA A O 1
ATOM 783 N N . ASP A 1 106 ? 30.831 -5.591 -8.170 1.00 52.19 110 ASP A N 1
ATOM 784 C CA . ASP A 1 106 ? 31.926 -5.448 -9.118 1.00 55.41 110 ASP A CA 1
ATOM 785 C C . ASP A 1 106 ? 32.580 -6.810 -9.319 1.00 53.97 110 ASP A C 1
ATOM 786 O O . ASP A 1 106 ? 32.906 -7.501 -8.345 1.00 50.90 110 ASP A O 1
ATOM 791 N N . VAL A 1 107 ? 32.741 -7.219 -10.575 1.00 50.16 111 VAL A N 1
ATOM 792 C CA . VAL A 1 107 ? 33.213 -8.564 -10.881 1.00 48.70 111 VAL A CA 1
ATOM 793 C C . VAL A 1 107 ? 34.230 -8.516 -12.011 1.00 46.21 111 VAL A C 1
ATOM 794 O O . VAL A 1 107 ? 33.983 -7.918 -13.062 1.00 48.78 111 VAL A O 1
ATOM 798 N N . ALA A 1 108 ? 35.372 -9.162 -11.793 1.00 48.38 112 ALA A N 1
ATOM 799 C CA . ALA A 1 108 ? 36.379 -9.385 -12.817 1.00 46.28 112 ALA A CA 1
ATOM 800 C C . ALA A 1 108 ? 36.439 -10.868 -13.149 1.00 47.46 112 ALA A C 1
ATOM 801 O O . ALA A 1 108 ? 36.278 -11.714 -12.263 1.00 48.65 112 ALA A O 1
ATOM 803 N N . THR A 1 109 ? 36.663 -11.177 -14.426 1.00 46.58 113 THR A N 1
ATOM 804 C CA . THR A 1 109 ? 36.925 -12.535 -14.872 1.00 43.11 113 THR A CA 1
ATOM 805 C C . THR A 1 109 ? 38.424 -12.803 -14.872 1.00 48.72 113 THR A C 1
ATOM 806 O O . THR A 1 109 ? 39.238 -11.882 -15.016 1.00 44.94 113 THR A O 1
ATOM 810 N N . LEU A 1 110 ? 38.777 -14.082 -14.684 1.00 45.00 114 LEU A N 1
ATOM 811 C CA . LEU A 1 110 ? 40.130 -14.594 -14.854 1.00 43.89 114 LEU A CA 1
ATOM 812 C C . LEU A 1 110 ? 40.026 -15.982 -15.488 1.00 44.29 114 LEU A C 1
ATOM 813 O O . LEU A 1 110 ? 38.931 -16.523 -15.670 1.00 45.78 114 LEU A O 1
ATOM 818 N N . ASN A 1 111 ? 41.169 -16.575 -15.822 1.00 43.86 115 ASN A N 1
ATOM 819 C CA . ASN A 1 111 ? 41.133 -17.852 -16.519 1.00 45.21 115 ASN A CA 1
ATOM 820 C C . ASN A 1 111 ? 40.787 -19.028 -15.599 1.00 47.71 115 ASN A C 1
ATOM 821 O O . ASN A 1 111 ? 40.615 -20.146 -16.095 1.00 44.63 115 ASN A O 1
ATOM 826 N N . SER A 1 112 ? 40.652 -18.804 -14.290 1.00 47.73 116 SER A N 1
ATOM 827 C CA . SER A 1 112 ? 40.322 -19.873 -13.349 1.00 47.17 116 SER A CA 1
ATOM 828 C C . SER A 1 112 ? 40.075 -19.286 -11.965 1.00 45.20 116 SER A C 1
ATOM 829 O O . SER A 1 112 ? 40.574 -18.207 -11.631 1.00 44.55 116 SER A O 1
ATOM 832 N N . CYS A 1 113 ? 39.324 -20.029 -11.159 1.00 40.41 117 CYS A N 1
ATOM 833 C CA . CYS A 1 113 ? 39.182 -19.675 -9.760 1.00 41.01 117 CYS A CA 1
ATOM 834 C C . CYS A 1 113 ? 40.521 -19.729 -9.033 1.00 42.37 117 CYS A C 1
ATOM 835 O O . CYS A 1 113 ? 40.772 -18.913 -8.144 1.00 44.26 117 CYS A O 1
ATOM 838 N N . SER A 1 114 ? 41.396 -20.662 -9.402 1.00 40.28 118 SER A N 1
ATOM 839 C CA . SER A 1 114 ? 42.718 -20.708 -8.783 1.00 44.38 118 SER A CA 1
ATOM 840 C C . SER A 1 114 ? 43.457 -19.385 -8.971 1.00 47.26 118 SER A C 1
ATOM 841 O O . SER A 1 114 ? 43.998 -18.815 -8.007 1.00 43.06 118 SER A O 1
ATOM 844 N N . ALA A 1 115 ? 43.452 -18.867 -10.203 1.00 42.94 119 ALA A N 1
ATOM 845 C CA . ALA A 1 115 ? 44.052 -17.566 -10.472 1.00 45.65 119 ALA A CA 1
ATOM 846 C C . ALA A 1 115 ? 43.397 -16.483 -9.631 1.00 42.76 119 ALA A C 1
ATOM 847 O O . ALA A 1 115 ? 44.080 -15.591 -9.117 1.00 46.02 119 ALA A O 1
ATOM 849 N N . ALA A 1 116 ? 42.076 -16.554 -9.467 1.00 40.63 120 ALA A N 1
ATOM 850 C CA . ALA A 1 116 ? 41.391 -15.588 -8.616 1.00 42.51 120 ALA A CA 1
ATOM 851 C C . ALA A 1 116 ? 41.933 -15.622 -7.186 1.00 45.31 120 ALA A C 1
ATOM 852 O O . ALA A 1 116 ? 42.108 -14.571 -6.558 1.00 45.88 120 ALA A O 1
ATOM 854 N N . ALA A 1 117 ? 42.220 -16.817 -6.662 1.00 41.51 121 ALA A N 1
ATOM 855 C CA . ALA A 1 117 ? 42.757 -16.915 -5.309 1.00 45.73 121 ALA A CA 1
ATOM 856 C C . ALA A 1 117 ? 44.160 -16.320 -5.229 1.00 45.45 121 ALA A C 1
ATOM 857 O O . ALA A 1 117 ? 44.478 -15.553 -4.308 1.00 46.52 121 ALA A O 1
ATOM 859 N N . TRP A 1 118 ? 45.005 -16.675 -6.193 1.00 40.87 122 TRP A N 1
ATOM 860 C CA . TRP A 1 118 ? 46.364 -16.162 -6.264 1.00 42.98 122 TRP A CA 1
ATOM 861 C C . TRP A 1 118 ? 46.387 -14.636 -6.317 1.00 46.49 122 TRP A C 1
ATOM 862 O O . TRP A 1 118 ? 47.233 -14.001 -5.675 1.00 48.37 122 TRP A O 1
ATOM 873 N N . ALA A 1 119 ? 45.442 -14.031 -7.048 1.00 45.45 123 ALA A N 1
ATOM 874 C CA . ALA A 1 119 ? 45.424 -12.586 -7.249 1.00 44.86 123 ALA A CA 1
ATOM 875 C C . ALA A 1 119 ? 44.976 -11.815 -6.018 1.00 47.93 123 ALA A C 1
ATOM 876 O O . ALA A 1 119 ? 45.333 -10.642 -5.882 1.00 47.63 123 ALA A O 1
ATOM 878 N N . THR A 1 120 ? 44.200 -12.438 -5.135 1.00 44.54 124 THR A N 1
ATOM 879 C CA . THR A 1 120 ? 43.508 -11.740 -4.062 1.00 46.82 124 THR A CA 1
ATOM 880 C C . THR A 1 120 ? 44.015 -12.080 -2.664 1.00 50.81 124 THR A C 1
ATOM 881 O O . THR A 1 120 ? 44.078 -11.191 -1.814 1.00 50.65 124 THR A O 1
ATOM 885 N N . LEU A 1 121 ? 44.375 -13.336 -2.388 1.00 46.22 125 LEU A N 1
ATOM 886 C CA . LEU A 1 121 ? 44.747 -13.689 -1.017 1.00 51.57 125 LEU A CA 1
ATOM 887 C C . LEU A 1 121 ? 45.955 -12.924 -0.489 1.00 49.64 125 LEU A C 1
ATOM 888 O O . LEU A 1 121 ? 45.856 -12.364 0.616 1.00 53.16 125 LEU A O 1
ATOM 893 N N . PRO A 1 122 ? 47.097 -12.846 -1.183 1.00 51.47 126 PRO A N 1
ATOM 894 C CA . PRO A 1 122 ? 48.198 -12.031 -0.630 1.00 50.42 126 PRO A CA 1
ATOM 895 C C . PRO A 1 122 ? 47.812 -10.571 -0.416 1.00 53.26 126 PRO A C 1
ATOM 896 O O . PRO A 1 122 ? 48.251 -9.950 0.565 1.00 55.28 126 PRO A O 1
ATOM 900 N N . VAL A 1 123 ? 46.974 -10.011 -1.292 1.00 48.48 127 VAL A N 1
ATOM 901 C CA . VAL A 1 123 ? 46.591 -8.609 -1.162 1.00 49.10 127 VAL A CA 1
ATOM 902 C C . VAL A 1 123 ? 45.709 -8.410 0.058 1.00 52.00 127 VAL A C 1
ATOM 903 O O . VAL A 1 123 ? 45.838 -7.413 0.781 1.00 50.99 127 VAL A O 1
ATOM 907 N N . LEU A 1 124 ? 44.767 -9.325 0.289 1.00 52.52 128 LEU A N 1
ATOM 908 C CA . LEU A 1 124 ? 43.986 -9.239 1.516 1.00 49.67 128 LEU A CA 1
ATOM 909 C C . LEU A 1 124 ? 44.896 -9.356 2.733 1.00 53.62 128 LEU A C 1
ATOM 910 O O . LEU A 1 124 ? 44.735 -8.620 3.713 1.00 55.46 128 LEU A O 1
ATOM 915 N N . ALA A 1 125 ? 45.891 -10.244 2.662 1.00 51.04 129 ALA A N 1
ATOM 916 C CA . ALA A 1 125 ? 46.835 -10.416 3.762 1.00 51.26 129 ALA A CA 1
ATOM 917 C C . ALA A 1 125 ? 47.658 -9.156 4.026 1.00 59.93 129 ALA A C 1
ATOM 918 O O . ALA A 1 125 ? 48.069 -8.915 5.171 1.00 54.41 129 ALA A O 1
ATOM 920 N N . SER A 1 126 ? 47.930 -8.358 2.985 1.00 53.85 130 SER A N 1
ATOM 921 C CA . SER A 1 126 ? 48.825 -7.217 3.122 1.00 52.03 130 SER A CA 1
ATOM 922 C C . SER A 1 126 ? 48.208 -6.078 3.922 1.00 54.81 130 SER A C 1
ATOM 923 O O . SER A 1 126 ? 48.946 -5.224 4.416 1.00 55.20 130 SER A O 1
ATOM 926 N N . GLY A 1 127 ? 46.887 -6.035 4.050 1.00 55.44 131 GLY A N 1
ATOM 927 C CA . GLY A 1 127 ? 46.201 -4.918 4.657 1.00 57.12 131 GLY A CA 1
ATOM 928 C C . GLY A 1 127 ? 45.639 -3.905 3.673 1.00 58.31 131 GLY A C 1
ATOM 929 O O . GLY A 1 127 ? 44.818 -3.071 4.073 1.00 57.40 131 GLY A O 1
ATOM 930 N N . LEU A 1 128 ? 46.041 -3.962 2.395 1.00 53.55 132 LEU A N 1
ATOM 931 C CA . LEU A 1 128 ? 45.603 -2.933 1.456 1.00 53.54 132 LEU A CA 1
ATOM 932 C C . LEU A 1 128 ? 44.106 -2.959 1.234 1.00 52.71 132 LEU A C 1
ATOM 933 O O . LEU A 1 128 ? 43.542 -1.957 0.789 1.00 58.48 132 LEU A O 1
ATOM 938 N N . LEU A 1 129 ? 43.449 -4.076 1.538 1.00 53.36 133 LEU A N 1
ATOM 939 C CA . LEU A 1 129 ? 42.006 -4.177 1.404 1.00 59.47 133 LEU A CA 1
ATOM 940 C C . LEU A 1 129 ? 41.263 -3.816 2.680 1.00 60.39 133 LEU A C 1
ATOM 941 O O . LEU A 1 129 ? 40.043 -3.632 2.644 1.00 63.81 133 LEU A O 1
ATOM 946 N N . THR A 1 130 ? 41.960 -3.724 3.806 1.00 59.20 134 THR A N 1
ATOM 947 C CA . THR A 1 130 ? 41.292 -3.474 5.071 1.00 61.96 134 THR A CA 1
ATOM 948 C C . THR A 1 130 ? 41.860 -2.226 5.736 1.00 67.31 134 THR A C 1
ATOM 949 O O . THR A 1 130 ? 42.353 -2.291 6.868 1.00 66.65 134 THR A O 1
ATOM 953 N N . ASP A 1 131 ? 41.825 -1.099 5.017 1.00 65.35 135 ASP A N 1
ATOM 954 C CA . ASP A 1 131 ? 42.154 0.218 5.570 1.00 67.66 135 ASP A CA 1
ATOM 955 C C . ASP A 1 131 ? 43.591 0.284 6.079 1.00 67.30 135 ASP A C 1
ATOM 956 O O . ASP A 1 131 ? 43.884 0.939 7.082 1.00 64.79 135 ASP A O 1
ATOM 961 N N . GLY A 1 132 ? 44.498 -0.393 5.381 1.00 62.20 136 GLY A N 1
ATOM 962 C CA . GLY A 1 132 ? 45.899 -0.344 5.728 1.00 55.02 136 GLY A CA 1
ATOM 963 C C . GLY A 1 132 ? 46.309 -1.222 6.888 1.00 61.55 136 GLY A C 1
ATOM 964 O O . GLY A 1 132 ? 47.495 -1.235 7.234 1.00 59.41 136 GLY A O 1
ATOM 965 N N . VAL A 1 133 ? 45.378 -1.965 7.485 1.00 63.65 137 VAL A N 1
ATOM 966 C CA . VAL A 1 133 ? 45.631 -2.801 8.658 1.00 62.08 137 VAL A CA 1
ATOM 967 C C . VAL A 1 133 ? 45.680 -4.260 8.213 1.00 61.23 137 VAL A C 1
ATOM 968 O O . VAL A 1 133 ? 44.645 -4.849 7.880 1.00 62.09 137 VAL A O 1
ATOM 972 N N . ALA A 1 134 ? 46.867 -4.856 8.230 1.00 58.87 138 ALA A N 1
ATOM 973 C CA . ALA A 1 134 ? 47.003 -6.269 7.875 1.00 57.10 138 ALA A CA 1
ATOM 974 C C . ALA A 1 134 ? 46.153 -7.129 8.801 1.00 61.26 138 ALA A C 1
ATOM 975 O O . ALA A 1 134 ? 46.345 -7.087 10.026 1.00 59.99 138 ALA A O 1
ATOM 977 N N . PRO A 1 135 ? 45.206 -7.900 8.278 1.00 61.76 139 PRO A N 1
ATOM 978 C CA . PRO A 1 135 ? 44.390 -8.752 9.140 1.00 59.36 139 PRO A CA 1
ATOM 979 C C . PRO A 1 135 ? 45.124 -10.026 9.524 1.00 60.03 139 PRO A C 1
ATOM 980 O O . PRO A 1 135 ? 46.114 -10.432 8.907 1.00 56.09 139 PRO A O 1
ATOM 984 N N . VAL A 1 136 ? 44.628 -10.646 10.591 1.00 59.10 140 VAL A N 1
ATOM 985 C CA . VAL A 1 136 ? 44.989 -12.025 10.876 1.00 58.67 140 VAL A CA 1
ATOM 986 C C . VAL A 1 136 ? 44.251 -12.898 9.874 1.00 58.35 140 VAL A C 1
ATOM 987 O O . VAL A 1 136 ? 43.020 -12.849 9.786 1.00 59.86 140 VAL A O 1
ATOM 991 N N . MET A 1 137 ? 45.002 -13.674 9.102 1.00 55.93 141 MET A N 1
ATOM 992 C CA . MET A 1 137 ? 44.446 -14.511 8.048 1.00 53.39 141 MET A CA 1
ATOM 993 C C . MET A 1 137 ? 44.102 -15.877 8.635 1.00 57.78 141 MET A C 1
ATOM 994 O O . MET A 1 137 ? 45.000 -16.675 8.925 1.00 54.92 141 MET A O 1
ATOM 999 N N . VAL A 1 138 ? 42.804 -16.151 8.792 1.00 55.39 142 VAL A N 1
ATOM 1000 C CA . VAL A 1 138 ? 42.320 -17.372 9.421 1.00 55.20 142 VAL A CA 1
ATOM 1001 C C . VAL A 1 138 ? 41.760 -18.291 8.340 1.00 54.78 142 VAL A C 1
ATOM 1002 O O . VAL A 1 138 ? 40.689 -18.032 7.777 1.00 54.14 142 VAL A O 1
ATOM 1006 N N . PHE A 1 139 ? 42.473 -19.382 8.098 1.00 51.38 143 PHE A N 1
ATOM 1007 C CA . PHE A 1 139 ? 42.034 -20.355 7.080 1.00 53.91 143 PHE A CA 1
ATOM 1008 C C . PHE A 1 139 ? 41.315 -21.534 7.734 1.00 58.61 143 PHE A C 1
ATOM 1009 O O . PHE A 1 139 ? 41.818 -22.059 8.733 1.00 55.67 143 PHE A O 1
ATOM 1017 N N . ASP A 1 140 ? 40.165 -21.924 7.187 1.00 52.47 144 ASP A N 1
ATOM 1018 C CA . ASP A 1 140 ? 39.486 -23.147 7.672 1.00 52.70 144 ASP A CA 1
ATOM 1019 C C . ASP A 1 140 ? 40.321 -24.334 7.199 1.00 58.55 144 ASP A C 1
ATOM 1020 O O . ASP A 1 140 ? 40.880 -24.253 6.099 1.00 51.35 144 ASP A O 1
ATOM 1025 N N . LYS A 1 141 ? 40.397 -25.386 8.007 1.00 54.88 145 LYS A N 1
ATOM 1026 C CA . LYS A 1 141 ? 41.247 -26.550 7.673 1.00 51.67 145 LYS A CA 1
ATOM 1027 C C . LYS A 1 141 ? 40.822 -27.146 6.337 1.00 55.10 145 LYS A C 1
ATOM 1028 O O . LYS A 1 141 ? 41.684 -27.709 5.655 1.00 56.60 145 LYS A O 1
ATOM 1034 N N . ARG A 1 142 ? 39.548 -27.029 5.982 1.00 53.32 146 ARG A N 1
ATOM 1035 C CA . ARG A 1 142 ? 39.075 -27.714 4.754 1.00 60.55 146 ARG A CA 1
ATOM 1036 C C . ARG A 1 142 ? 38.975 -26.750 3.571 1.00 54.85 146 ARG A C 1
ATOM 1037 O O . ARG A 1 142 ? 38.499 -27.190 2.517 1.00 53.62 146 ARG A O 1
ATOM 1045 N N . ALA A 1 143 ? 39.419 -25.503 3.724 1.00 55.07 147 ALA A N 1
ATOM 1046 C CA . ALA A 1 143 ? 39.401 -24.604 2.574 1.00 52.83 147 ALA A CA 1
ATOM 1047 C C . ALA A 1 143 ? 40.132 -25.244 1.403 1.00 50.92 147 ALA A C 1
ATOM 1048 O O . ALA A 1 143 ? 41.127 -25.950 1.584 1.00 51.07 147 ALA A O 1
ATOM 1050 N N . HIS A 1 144 ? 39.598 -25.047 0.197 1.00 50.78 148 HIS A N 1
ATOM 1051 C CA . HIS A 1 144 ? 40.187 -25.709 -0.964 1.00 46.16 148 HIS A CA 1
ATOM 1052 C C . HIS A 1 144 ? 41.656 -25.335 -1.095 1.00 51.01 148 HIS A C 1
ATOM 1053 O O . HIS A 1 144 ? 42.073 -24.230 -0.731 1.00 46.84 148 HIS A O 1
ATOM 1060 N N . PHE A 1 145 ? 42.442 -26.270 -1.634 1.00 45.79 149 PHE A N 1
ATOM 1061 C CA . PHE A 1 145 ? 43.885 -26.093 -1.641 1.00 44.22 149 PHE A CA 1
ATOM 1062 C C . PHE A 1 145 ? 44.344 -25.033 -2.633 1.00 47.62 149 PHE A C 1
ATOM 1063 O O . PHE A 1 145 ? 45.501 -24.610 -2.558 1.00 46.83 149 PHE A O 1
ATOM 1071 N N . CYS A 1 146 ? 43.482 -24.578 -3.553 1.00 44.96 150 CYS A N 1
ATOM 1072 C CA . CYS A 1 146 ? 43.882 -23.410 -4.334 1.00 50.99 150 CYS A CA 1
ATOM 1073 C C . CYS A 1 146 ? 44.078 -22.201 -3.422 1.00 49.67 150 CYS A C 1
ATOM 1074 O O . CYS A 1 146 ? 44.966 -21.389 -3.671 1.00 47.89 150 CYS A O 1
ATOM 1077 N N . MET A 1 147 ? 43.300 -22.094 -2.340 1.00 46.97 151 MET A N 1
ATOM 1078 C CA . MET A 1 147 ? 43.563 -21.059 -1.345 1.00 48.72 151 MET A CA 1
ATOM 1079 C C . MET A 1 147 ? 44.657 -21.477 -0.370 1.00 51.39 151 MET A C 1
ATOM 1080 O O . MET A 1 147 ? 45.571 -20.696 -0.082 1.00 51.25 151 MET A O 1
ATOM 1085 N N . ALA A 1 148 ? 44.578 -22.705 0.152 1.00 49.74 152 ALA A N 1
ATOM 1086 C CA . ALA A 1 148 ? 45.444 -23.116 1.248 1.00 47.09 152 ALA A CA 1
ATOM 1087 C C . ALA A 1 148 ? 46.893 -23.297 0.818 1.00 49.68 152 ALA A C 1
ATOM 1088 O O . ALA A 1 148 ? 47.798 -23.110 1.638 1.00 47.19 152 ALA A O 1
ATOM 1090 N N . SER A 1 149 ? 47.144 -23.652 -0.443 1.00 49.11 153 SER A N 1
ATOM 1091 C CA . SER A 1 149 ? 48.527 -23.757 -0.892 1.00 48.27 153 SER A CA 1
ATOM 1092 C C . SER A 1 149 ? 49.250 -22.414 -0.895 1.00 47.79 153 SER A C 1
ATOM 1093 O O . SER A 1 149 ? 50.469 -22.391 -1.072 1.00 53.01 153 SER A O 1
ATOM 1096 N N . LEU A 1 150 ? 48.539 -21.304 -0.708 1.00 47.14 154 LEU A N 1
ATOM 1097 C CA . LEU A 1 150 ? 49.135 -19.979 -0.726 1.00 49.78 154 LEU A CA 1
ATOM 1098 C C . LEU A 1 150 ? 49.318 -19.388 0.672 1.00 54.83 154 LEU A C 1
ATOM 1099 O O . LEU A 1 150 ? 49.586 -18.186 0.793 1.00 52.31 154 LEU A O 1
ATOM 1104 N N . LYS A 1 151 ? 49.170 -20.193 1.727 1.00 51.12 155 LYS A N 1
ATOM 1105 C CA . LYS A 1 151 ? 49.333 -19.654 3.076 1.00 53.73 155 LYS A CA 1
ATOM 1106 C C . LYS A 1 151 ? 50.699 -19.008 3.252 1.00 51.35 155 LYS A C 1
ATOM 1107 O O . LYS A 1 151 ? 50.831 -17.997 3.948 1.00 53.19 155 LYS A O 1
ATOM 1113 N N . SER A 1 152 ? 51.731 -19.576 2.640 1.00 48.56 156 SER A N 1
ATOM 1114 C CA . SER A 1 152 ? 53.050 -18.976 2.778 1.00 53.63 156 SER A CA 1
ATOM 1115 C C . SER A 1 152 ? 53.082 -17.563 2.216 1.00 58.15 156 SER A C 1
ATOM 1116 O O . SER A 1 152 ? 53.686 -16.669 2.823 1.00 62.36 156 SER A O 1
ATOM 1119 N N . LEU A 1 153 ? 52.439 -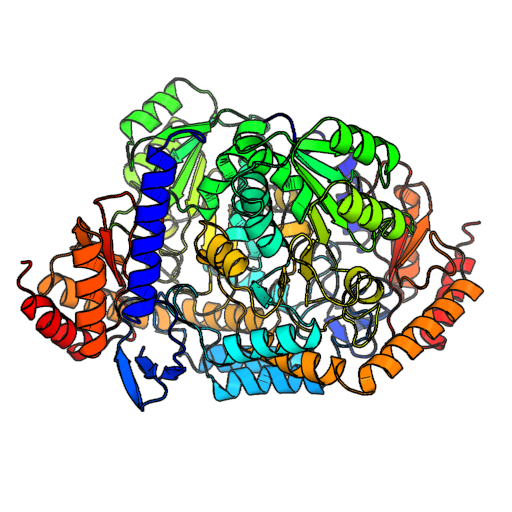17.333 1.065 1.00 55.04 157 LEU A N 1
ATOM 1120 C CA . LEU A 1 153 ? 52.387 -15.972 0.539 1.00 52.49 157 LEU A CA 1
ATOM 1121 C C . LEU A 1 153 ? 51.739 -15.040 1.550 1.00 51.72 157 LEU A C 1
ATOM 1122 O O . LEU A 1 153 ? 52.207 -13.916 1.763 1.00 54.30 157 LEU A O 1
ATOM 1127 N N . CYS A 1 154 ? 50.667 -15.496 2.192 1.00 46.88 158 CYS A N 1
ATOM 1128 C CA . CYS A 1 154 ? 49.996 -14.676 3.188 1.00 48.15 158 CYS A CA 1
ATOM 1129 C C . CYS A 1 154 ? 50.855 -14.499 4.443 1.00 53.54 158 CYS A C 1
ATOM 1130 O O . CYS A 1 154 ? 50.870 -13.416 5.041 1.00 50.66 158 CYS A O 1
ATOM 1133 N N . ALA A 1 155 ? 51.570 -15.551 4.854 1.00 49.59 159 ALA A N 1
ATOM 1134 C CA . ALA A 1 155 ? 52.353 -15.471 6.081 1.00 54.49 159 ALA A CA 1
ATOM 1135 C C . ALA A 1 155 ? 53.449 -14.426 5.966 1.00 60.52 159 ALA A C 1
ATOM 1136 O O . ALA A 1 155 ? 53.779 -13.774 6.962 1.00 58.95 159 ALA A O 1
ATOM 1138 N N . ASP A 1 156 ? 53.999 -14.231 4.758 1.00 57.70 160 ASP A N 1
ATOM 1139 C CA . ASP A 1 156 ? 54.964 -13.158 4.545 1.00 57.39 160 ASP A CA 1
ATOM 1140 C C . ASP A 1 156 ? 54.371 -11.785 4.810 1.00 57.72 160 ASP A C 1
ATOM 1141 O O . ASP A 1 156 ? 55.120 -10.839 5.074 1.00 59.05 160 ASP A O 1
ATOM 1146 N N . GLU A 1 157 ? 53.053 -11.651 4.741 1.00 52.06 161 GLU A N 1
ATOM 1147 C CA . GLU A 1 157 ? 52.405 -10.369 4.946 1.00 52.18 161 GLU A CA 1
ATOM 1148 C C . GLU A 1 157 ? 51.915 -10.158 6.373 1.00 58.66 161 GLU A C 1
ATOM 1149 O O . GLU A 1 157 ? 51.895 -9.014 6.842 1.00 54.16 161 GLU A O 1
ATOM 1155 N N . THR A 1 158 ? 51.544 -11.222 7.079 1.00 52.54 162 THR A N 1
ATOM 1156 C CA . THR A 1 158 ? 50.782 -11.087 8.308 1.00 54.68 162 THR A CA 1
ATOM 1157 C C . THR A 1 158 ? 50.739 -12.433 9.028 1.00 54.64 162 THR A C 1
ATOM 1158 O O . THR A 1 158 ? 51.449 -13.387 8.641 1.00 56.99 162 THR A O 1
ATOM 1162 N N . ARG A 1 159 ? 49.922 -12.540 10.061 1.00 58.05 163 ARG A N 1
ATOM 1163 C CA . ARG A 1 159 ? 49.808 -13.776 10.821 1.00 57.75 163 ARG A CA 1
ATOM 1164 C C . ARG A 1 159 ? 48.757 -14.665 10.174 1.00 55.77 163 ARG A C 1
ATOM 1165 O O . ARG A 1 159 ? 47.645 -14.211 9.881 1.00 54.62 163 ARG A O 1
ATOM 1173 N N . VAL A 1 160 ? 49.113 -15.928 9.955 1.00 58.42 164 VAL A N 1
ATOM 1174 C CA . VAL A 1 160 ? 48.220 -16.914 9.361 1.00 58.85 164 VAL A CA 1
ATOM 1175 C C . VAL A 1 160 ? 47.862 -17.938 10.424 1.00 60.28 164 VAL A C 1
ATOM 1176 O O . VAL A 1 160 ? 48.748 -18.506 11.070 1.00 61.90 164 VAL A O 1
ATOM 1180 N N . GLU A 1 161 ? 46.571 -18.172 10.605 1.00 61.31 165 GLU A N 1
ATOM 1181 C CA . GLU A 1 161 ? 46.086 -19.216 11.494 1.00 63.91 165 GLU A CA 1
ATOM 1182 C C . GLU A 1 161 ? 45.215 -20.198 10.718 1.00 61.22 165 GLU A C 1
ATOM 1183 O O . GLU A 1 161 ? 44.486 -19.811 9.797 1.00 56.77 165 GLU A O 1
ATOM 1189 N N . THR A 1 162 ? 45.288 -21.466 11.107 1.00 59.18 166 THR A N 1
ATOM 1190 C CA . THR A 1 162 ? 44.392 -22.502 10.617 1.00 57.01 166 THR A CA 1
ATOM 1191 C C . THR A 1 162 ? 43.555 -23.014 11.784 1.00 59.85 166 THR A C 1
ATOM 1192 O O . THR A 1 162 ? 44.109 -23.473 12.789 1.00 60.61 166 THR A O 1
ATOM 1196 N N . ILE A 1 163 ? 42.234 -22.941 11.659 1.00 56.86 167 ILE A N 1
ATOM 1197 C CA . ILE A 1 163 ? 41.348 -23.455 12.690 1.00 58.04 167 ILE A CA 1
ATOM 1198 C C . ILE A 1 163 ? 40.697 -24.741 12.205 1.00 65.34 167 ILE A C 1
ATOM 1199 O O . ILE A 1 163 ? 40.581 -25.016 11.001 1.00 59.40 167 ILE A O 1
ATOM 1204 N N . ARG A 1 164 ? 40.261 -25.539 13.175 1.00 65.47 168 ARG A N 1
ATOM 1205 C CA . ARG A 1 164 ? 39.552 -26.771 12.875 1.00 62.90 168 ARG A CA 1
ATOM 1206 C C . ARG A 1 164 ? 38.312 -26.469 12.043 1.00 62.24 168 ARG A C 1
ATOM 1207 O O . ARG A 1 164 ? 37.782 -25.352 12.059 1.00 62.26 168 ARG A O 1
ATOM 1215 N N . HIS A 1 165 ? 37.860 -27.472 11.292 1.00 62.39 169 HIS A N 1
ATOM 1216 C CA . HIS A 1 165 ? 36.792 -27.248 10.327 1.00 59.75 169 HIS A CA 1
ATOM 1217 C C . HIS A 1 165 ? 35.537 -26.693 10.997 1.00 64.73 169 HIS A C 1
ATOM 1218 O O . HIS A 1 165 ? 34.993 -27.301 11.926 1.00 65.82 169 HIS A O 1
ATOM 1225 N N . ASN A 1 166 ? 35.081 -25.530 10.519 1.00 64.12 170 ASN A N 1
ATOM 1226 C CA . ASN A 1 166 ? 33.869 -24.853 10.999 1.00 65.93 170 ASN A CA 1
ATOM 1227 C C . ASN A 1 166 ? 33.927 -24.487 12.484 1.00 68.07 170 ASN A C 1
ATOM 1228 O O . ASN A 1 166 ? 32.886 -24.363 13.130 1.00 71.09 170 ASN A O 1
ATOM 1233 N N . ASP A 1 167 ? 35.117 -24.288 13.047 1.00 65.36 171 ASP A N 1
ATOM 1234 C CA . ASP A 1 167 ? 35.264 -24.020 14.478 1.00 63.87 171 ASP A CA 1
ATOM 1235 C C . ASP A 1 167 ? 35.002 -22.538 14.747 1.00 64.51 171 ASP A C 1
ATOM 1236 O O . ASP A 1 167 ? 35.911 -21.731 14.947 1.00 65.25 171 ASP A O 1
ATOM 1241 N N . VAL A 1 168 ? 33.717 -22.180 14.775 1.00 67.19 172 VAL A N 1
ATOM 1242 C CA . VAL A 1 168 ? 33.340 -20.781 14.956 1.00 66.77 172 VAL A CA 1
ATOM 1243 C C . VAL A 1 168 ? 33.725 -20.271 16.340 1.00 75.94 172 VAL A C 1
ATOM 1244 O O . VAL A 1 168 ? 33.976 -19.072 16.518 1.00 75.97 172 VAL A O 1
ATOM 1248 N N . ASP A 1 169 ? 33.767 -21.155 17.341 1.00 76.34 173 ASP A N 1
ATOM 1249 C CA . ASP A 1 169 ? 34.261 -20.755 18.656 1.00 73.38 173 ASP A CA 1
ATOM 1250 C C . ASP A 1 169 ? 35.697 -20.252 18.572 1.00 73.91 173 ASP A C 1
ATOM 1251 O O . ASP A 1 169 ? 36.028 -19.180 19.096 1.00 74.70 173 ASP A O 1
ATOM 1256 N N . ALA A 1 170 ? 36.575 -21.032 17.934 1.00 70.70 174 ALA A N 1
ATOM 1257 C CA . ALA A 1 170 ? 37.972 -20.630 17.823 1.00 68.62 174 ALA A CA 1
ATOM 1258 C C . ALA A 1 170 ? 38.122 -19.362 16.992 1.00 72.36 174 ALA A C 1
ATOM 1259 O O . ALA A 1 170 ? 39.020 -18.550 17.248 1.00 72.67 174 ALA A O 1
ATOM 1261 N N . LEU A 1 171 ? 37.247 -19.165 16.004 1.00 70.33 175 LEU A N 1
ATOM 1262 C CA . LEU A 1 171 ? 37.343 -17.970 15.172 1.00 73.33 175 LEU A CA 1
ATOM 1263 C C . LEU A 1 171 ? 36.898 -16.726 15.937 1.00 72.01 175 LEU A C 1
ATOM 1264 O O . LEU A 1 171 ? 37.467 -15.643 15.752 1.00 69.71 175 LEU A O 1
ATOM 1269 N N . ALA A 1 172 ? 35.884 -16.861 16.797 1.00 69.95 176 ALA A N 1
ATOM 1270 C CA . ALA A 1 172 ? 35.444 -15.727 17.605 1.00 74.32 176 ALA A CA 1
ATOM 1271 C C . ALA A 1 172 ? 36.521 -15.307 18.598 1.00 75.19 176 ALA A C 1
ATOM 1272 O O . ALA A 1 172 ? 36.749 -14.109 18.813 1.00 76.55 176 ALA A O 1
ATOM 1274 N N . ASP A 1 173 ? 37.189 -16.282 19.218 1.00 74.98 177 ASP A N 1
ATOM 1275 C CA . ASP A 1 173 ? 38.299 -15.976 20.112 1.00 74.76 177 ASP A CA 1
ATOM 1276 C C . ASP A 1 173 ? 39.346 -15.122 19.407 1.00 77.68 177 ASP A C 1
ATOM 1277 O O . ASP A 1 173 ? 39.777 -14.086 19.931 1.00 75.62 177 ASP A O 1
ATOM 1282 N N . ILE A 1 174 ? 39.752 -15.537 18.201 1.00 78.00 178 ILE A N 1
ATOM 1283 C CA . ILE A 1 174 ? 40.711 -14.767 17.414 1.00 71.22 178 ILE A CA 1
ATOM 1284 C C . ILE A 1 174 ? 40.185 -13.362 17.139 1.00 70.66 178 ILE A C 1
ATOM 1285 O O . ILE A 1 174 ? 40.950 -12.390 17.152 1.00 69.66 178 ILE A O 1
ATOM 1290 N N . CYS A 1 175 ? 38.879 -13.222 16.910 1.00 69.10 179 CYS A N 1
ATOM 1291 C CA . CYS A 1 175 ? 38.319 -11.894 16.671 1.00 74.45 179 CYS A CA 1
ATOM 1292 C C . CYS A 1 175 ? 38.403 -11.005 17.910 1.00 80.58 179 CYS A C 1
ATOM 1293 O O . CYS A 1 175 ? 38.550 -9.781 17.784 1.00 81.98 179 CYS A O 1
ATOM 1296 N N . ARG A 1 176 ? 38.304 -11.593 19.107 1.00 81.26 180 ARG A N 1
ATOM 1297 C CA . ARG A 1 176 ? 38.391 -10.806 20.335 1.00 82.27 180 ARG A CA 1
ATOM 1298 C C . ARG A 1 176 ? 39.813 -10.316 20.581 1.00 78.19 180 ARG A C 1
ATOM 1299 O O . ARG A 1 176 ? 40.025 -9.155 20.952 1.00 80.56 180 ARG A O 1
ATOM 1307 N N . LYS A 1 177 ? 40.800 -11.187 20.376 1.00 78.47 181 LYS A N 1
ATOM 1308 C CA . LYS A 1 177 ? 42.190 -10.894 20.705 1.00 77.14 181 LYS A CA 1
ATOM 1309 C C . LYS A 1 177 ? 42.932 -10.130 19.613 1.00 76.95 181 LYS A C 1
ATOM 1310 O O . LYS A 1 177 ? 44.146 -9.926 19.746 1.00 77.71 181 LYS A O 1
ATOM 1316 N N . ASN A 1 178 ? 42.264 -9.713 18.538 1.00 78.43 182 ASN A N 1
ATOM 1317 C CA . ASN A 1 178 ? 42.966 -9.056 17.442 1.00 77.82 182 ASN A CA 1
ATOM 1318 C C . ASN A 1 178 ? 42.121 -7.925 16.882 1.00 72.80 182 ASN A C 1
ATOM 1319 O O . ASN A 1 178 ? 40.891 -7.940 16.967 1.00 76.56 182 ASN A O 1
ATOM 1324 N N . LYS A 1 179 ? 42.808 -6.942 16.305 1.00 69.82 183 LYS A N 1
ATOM 1325 C CA . LYS A 1 179 ? 42.136 -5.751 15.803 1.00 73.28 183 LYS A CA 1
ATOM 1326 C C . LYS A 1 179 ? 41.342 -6.058 14.541 1.00 75.75 183 LYS A C 1
ATOM 1327 O O . LYS A 1 179 ? 40.156 -5.719 14.445 1.00 77.38 183 LYS A O 1
ATOM 1333 N N . ARG A 1 180 ? 41.973 -6.715 13.568 1.00 72.77 184 ARG A N 1
ATOM 1334 C CA . ARG A 1 180 ? 41.335 -7.019 12.292 1.00 71.63 184 ARG A CA 1
ATOM 1335 C C . ARG A 1 180 ? 41.603 -8.469 11.917 1.00 65.06 184 ARG A C 1
ATOM 1336 O O . ARG A 1 180 ? 42.756 -8.912 11.922 1.00 62.16 184 ARG A O 1
ATOM 1344 N N . VAL A 1 181 ? 40.541 -9.204 11.592 1.00 63.60 185 VAL A N 1
ATOM 1345 C CA . VAL A 1 181 ? 40.627 -10.624 11.263 1.00 64.28 185 VAL A CA 1
ATOM 1346 C C . VAL A 1 181 ? 39.946 -10.874 9.923 1.00 62.25 185 VAL A C 1
ATOM 1347 O O . VAL A 1 181 ? 38.954 -10.217 9.584 1.00 59.91 185 VAL A O 1
ATOM 1351 N N . ALA A 1 182 ? 40.476 -11.830 9.166 1.00 56.77 186 ALA A N 1
ATOM 1352 C CA . ALA A 1 182 ? 39.839 -12.316 7.950 1.00 57.35 186 ALA A CA 1
ATOM 1353 C C . ALA A 1 182 ? 39.699 -13.836 8.023 1.00 55.07 186 ALA A C 1
ATOM 1354 O O . ALA A 1 182 ? 40.592 -14.528 8.520 1.00 56.07 186 ALA A O 1
ATOM 1356 N N . TYR A 1 183 ? 38.577 -14.355 7.530 1.00 55.30 187 TYR A N 1
ATOM 1357 C CA . TYR A 1 183 ? 38.307 -15.790 7.510 1.00 52.97 187 TYR A CA 1
ATOM 1358 C C . TYR A 1 183 ? 38.199 -16.272 6.065 1.00 54.11 187 TYR A C 1
ATOM 1359 O O . TYR A 1 183 ? 37.409 -15.731 5.285 1.00 49.94 187 TYR A O 1
ATOM 1368 N N . VAL A 1 184 ? 39.051 -17.235 5.713 1.00 52.49 188 VAL A N 1
ATOM 1369 C CA . VAL A 1 184 ? 39.095 -17.780 4.331 1.00 50.17 188 VAL A CA 1
ATOM 1370 C C . VAL A 1 184 ? 38.456 -19.160 4.358 1.00 54.28 188 VAL A C 1
ATOM 1371 O O . VAL A 1 184 ? 38.980 -20.035 5.050 1.00 52.23 188 VAL A O 1
ATOM 1375 N N . CYS A 1 185 ? 37.380 -19.342 3.605 1.00 50.71 189 CYS A N 1
ATOM 1376 C CA . CYS A 1 185 ? 36.633 -20.611 3.688 1.00 52.76 189 CYS A CA 1
ATOM 1377 C C . CYS A 1 185 ? 35.922 -20.907 2.377 1.00 55.70 189 CYS A C 1
ATOM 1378 O O . CYS A 1 185 ? 35.946 -20.054 1.482 1.00 54.39 189 CYS A O 1
ATOM 1381 N N . ASP A 1 186 ? 35.326 -22.088 2.281 1.00 53.42 190 ASP A N 1
ATOM 1382 C CA . ASP A 1 186 ? 34.508 -22.421 1.096 1.00 56.54 190 ASP A CA 1
ATOM 1383 C C . ASP A 1 186 ? 33.054 -22.262 1.523 1.00 55.66 190 ASP A C 1
ATOM 1384 O O . ASP A 1 186 ? 32.730 -22.687 2.638 1.00 56.60 190 ASP A O 1
ATOM 1389 N N . SER A 1 187 ? 32.231 -21.626 0.697 1.00 55.31 191 SER A N 1
ATOM 1390 C CA . SER A 1 187 ? 30.787 -21.518 1.009 1.00 57.78 191 SER A CA 1
ATOM 1391 C C . SER A 1 187 ? 30.211 -22.929 1.037 1.00 59.82 191 SER A C 1
ATOM 1392 O O . SER A 1 187 ? 29.570 -23.285 2.030 1.00 60.59 191 SER A O 1
ATOM 1395 N N . VAL A 1 188 ? 30.447 -23.694 -0.024 1.00 60.54 192 VAL A N 1
ATOM 1396 C CA . VAL A 1 188 ? 30.021 -25.117 -0.070 1.00 62.22 192 VAL A CA 1
ATOM 1397 C C . VAL A 1 188 ? 31.312 -25.909 -0.226 1.00 64.41 192 VAL A C 1
ATOM 1398 O O . VAL A 1 188 ? 32.048 -25.632 -1.183 1.00 63.66 192 VAL A O 1
ATOM 1402 N N . TYR A 1 189 ? 31.579 -26.842 0.678 1.00 59.80 193 TYR A N 1
ATOM 1403 C CA . TYR A 1 189 ? 32.885 -27.544 0.633 1.00 60.19 193 TYR A CA 1
ATOM 1404 C C . TYR A 1 189 ? 32.961 -28.476 -0.587 1.00 69.00 193 TYR A C 1
ATOM 1405 O O . TYR A 1 189 ? 31.980 -29.187 -0.861 1.00 65.10 193 TYR A O 1
ATOM 1414 N N . SER A 1 190 ? 34.102 -28.467 -1.285 1.00 60.56 194 SER A N 1
ATOM 1415 C CA . SER A 1 190 ? 34.287 -29.268 -2.523 1.00 60.17 194 SER A CA 1
ATOM 1416 C C . SER A 1 190 ? 33.936 -30.738 -2.292 1.00 60.80 194 SER A C 1
ATOM 1417 O O . SER A 1 190 ? 33.447 -31.367 -3.235 1.00 59.93 194 SER A O 1
ATOM 1420 N N . THR A 1 191 ? 34.205 -31.261 -1.101 1.00 58.08 195 THR A N 1
ATOM 1421 C CA . THR A 1 191 ? 33.840 -32.656 -0.758 1.00 58.07 195 THR A CA 1
ATOM 1422 C C . THR A 1 191 ? 33.488 -32.689 0.727 1.00 59.56 195 THR A C 1
ATOM 1423 O O . THR A 1 191 ? 33.593 -31.634 1.362 1.00 60.20 195 THR A O 1
ATOM 1427 N N . GLY A 1 192 ? 33.053 -33.837 1.242 1.00 57.71 196 GLY A N 1
ATOM 1428 C CA . GLY A 1 192 ? 32.783 -33.964 2.686 1.00 60.03 196 GLY A CA 1
ATOM 1429 C C . GLY A 1 192 ? 31.364 -33.600 3.069 1.00 64.92 196 GLY A C 1
ATOM 1430 O O . GLY A 1 192 ? 30.998 -33.861 4.226 1.00 70.31 196 GLY A O 1
ATOM 1431 N N . GLY A 1 193 ? 30.598 -33.009 2.151 1.00 57.98 197 GLY A N 1
ATOM 1432 C CA . GLY A 1 193 ? 29.183 -32.681 2.418 1.00 63.15 197 GLY A CA 1
ATOM 1433 C C . GLY A 1 193 ? 28.974 -31.755 3.604 1.00 66.36 197 GLY A C 1
ATOM 1434 O O . GLY A 1 193 ? 28.110 -32.061 4.433 1.00 67.24 197 GLY A O 1
ATOM 1435 N N . THR A 1 194 ? 29.731 -30.660 3.682 1.00 64.88 198 THR A N 1
ATOM 1436 C CA . THR A 1 194 ? 29.562 -29.660 4.768 1.00 61.13 198 THR A CA 1
ATOM 1437 C C . THR A 1 194 ? 29.429 -28.267 4.155 1.00 62.46 198 THR A C 1
ATOM 1438 O O . THR A 1 194 ? 29.927 -28.066 3.040 1.00 61.42 198 THR A O 1
ATOM 1442 N N . LEU A 1 195 ? 28.775 -27.351 4.865 1.00 65.53 199 LEU A N 1
ATOM 1443 C CA . LEU A 1 195 ? 28.623 -25.964 4.371 1.00 57.55 199 LEU A CA 1
ATOM 1444 C C . LEU A 1 195 ? 29.275 -25.005 5.359 1.00 65.64 199 LEU A C 1
ATOM 1445 O O . LEU A 1 195 ? 29.646 -25.445 6.449 1.00 71.69 199 LEU A O 1
ATOM 1450 N N . ALA A 1 196 ? 29.404 -23.741 4.971 1.00 61.21 200 ALA A N 1
ATOM 1451 C CA . ALA A 1 196 ? 29.986 -22.722 5.863 1.00 60.34 200 ALA A CA 1
ATOM 1452 C C . ALA A 1 196 ? 28.927 -22.243 6.856 1.00 62.09 200 ALA A C 1
ATOM 1453 O O . ALA A 1 196 ? 27.761 -22.117 6.463 1.00 59.27 200 ALA A O 1
ATOM 1455 N N . PRO A 1 197 ? 29.305 -21.964 8.120 1.00 61.77 201 PRO A N 1
ATOM 1456 C CA . PRO A 1 197 ? 28.360 -21.480 9.131 1.00 63.67 201 PRO A CA 1
ATOM 1457 C C . PRO A 1 197 ? 28.027 -19.999 8.926 1.00 65.72 201 PRO A C 1
ATOM 1458 O O . PRO A 1 197 ? 28.513 -19.187 9.673 1.00 68.35 201 PRO A O 1
ATOM 1462 N N . LEU A 1 198 ? 27.166 -19.694 7.961 1.00 65.82 202 LEU A N 1
ATOM 1463 C CA . LEU A 1 198 ? 26.888 -18.280 7.597 1.00 69.24 202 LEU A CA 1
ATOM 1464 C C . LEU A 1 198 ? 26.306 -17.473 8.761 1.00 72.59 202 LEU A C 1
ATOM 1465 O O . LEU A 1 198 ? 26.792 -16.360 8.984 1.00 71.09 202 LEU A O 1
ATOM 1470 N N . GLU A 1 199 ? 25.307 -17.998 9.467 1.00 74.50 203 GLU A N 1
ATOM 1471 C CA . GLU A 1 199 ? 24.640 -17.190 10.522 1.00 76.29 203 GLU A CA 1
ATOM 1472 C C . GLU A 1 199 ? 25.683 -16.726 11.535 1.00 71.78 203 GLU A C 1
ATOM 1473 O O . GLU A 1 199 ? 25.738 -15.521 11.823 1.00 72.55 203 GLU A O 1
ATOM 1479 N N . GLU A 1 200 ? 26.492 -17.654 12.030 1.00 72.68 204 GLU A N 1
ATOM 1480 C CA . GLU A 1 200 ? 27.531 -17.312 13.028 1.00 71.72 204 GLU A CA 1
ATOM 1481 C C . GLU A 1 200 ? 28.548 -16.354 12.403 1.00 73.17 204 GLU A C 1
ATOM 1482 O O . GLU A 1 200 ? 28.902 -15.362 13.061 1.00 73.28 204 GLU A O 1
ATOM 1488 N N . LEU A 1 201 ? 28.982 -16.633 11.174 1.00 67.11 205 LEU A N 1
ATOM 1489 C CA . LEU A 1 201 ? 30.005 -15.794 10.501 1.00 66.52 205 LEU A CA 1
ATOM 1490 C C . LEU A 1 201 ? 29.473 -14.371 10.325 1.00 66.12 205 LEU A C 1
ATOM 1491 O O . LEU A 1 201 ? 30.218 -13.424 10.607 1.00 65.70 205 LEU A O 1
ATOM 1496 N N . PHE A 1 202 ? 28.230 -14.237 9.876 1.00 66.39 206 PHE A N 1
ATOM 1497 C CA . PHE A 1 202 ? 27.658 -12.893 9.625 1.00 70.57 206 PHE A CA 1
ATOM 1498 C C . PHE A 1 202 ? 27.585 -12.118 10.945 1.00 73.74 206 PHE A C 1
ATOM 1499 O O . PHE A 1 202 ? 27.823 -10.903 10.949 1.00 71.79 206 PHE A O 1
ATOM 1507 N N . ALA A 1 203 ? 27.267 -12.812 12.035 1.00 73.59 207 ALA A N 1
ATOM 1508 C CA . ALA A 1 203 ? 27.181 -12.158 13.359 1.00 75.36 207 ALA A CA 1
ATOM 1509 C C . ALA A 1 203 ? 28.563 -11.665 13.779 1.00 75.12 207 ALA A C 1
ATOM 1510 O O . ALA A 1 203 ? 28.670 -10.512 14.222 1.00 77.51 207 ALA A O 1
ATOM 1512 N N . LEU A 1 204 ? 29.573 -12.520 13.641 1.00 72.13 208 LEU A N 1
ATOM 1513 C CA . LEU A 1 204 ? 30.954 -12.128 14.012 1.00 73.19 208 LEU A CA 1
ATOM 1514 C C . LEU A 1 204 ? 31.368 -10.917 13.171 1.00 75.58 208 LEU A C 1
ATOM 1515 O O . LEU A 1 204 ? 32.085 -10.056 13.696 1.00 74.78 208 LEU A O 1
ATOM 1520 N N . GLN A 1 205 ? 30.918 -10.855 11.918 1.00 71.69 209 GLN A N 1
ATOM 1521 C CA . GLN A 1 205 ? 31.272 -9.723 11.026 1.00 71.74 209 GLN A CA 1
ATOM 1522 C C . GLN A 1 205 ? 30.625 -8.449 11.561 1.00 72.09 209 GLN A C 1
ATOM 1523 O O . GLN A 1 205 ? 31.280 -7.404 11.531 1.00 73.30 209 GLN A O 1
ATOM 1529 N N . LYS A 1 206 ? 29.380 -8.547 12.022 1.00 74.99 210 LYS A N 1
ATOM 1530 C CA . LYS A 1 206 ? 28.666 -7.372 12.581 1.00 75.31 210 LYS A CA 1
ATOM 1531 C C . LYS A 1 206 ? 29.357 -6.931 13.868 1.00 74.52 210 LYS A C 1
ATOM 1532 O O . LYS A 1 206 ? 29.496 -5.717 14.069 1.00 76.63 210 LYS A O 1
ATOM 1538 N N . GLU A 1 207 ? 29.790 -7.888 14.685 1.00 75.27 211 GLU A N 1
ATOM 1539 C CA . GLU A 1 207 ? 30.402 -7.557 15.994 1.00 76.89 211 GLU A CA 1
ATOM 1540 C C . GLU A 1 207 ? 31.839 -7.061 15.838 1.00 78.57 211 GLU A C 1
ATOM 1541 O O . GLU A 1 207 ? 32.168 -6.049 16.471 1.00 81.02 211 GLU A O 1
ATOM 1547 N N . PHE A 1 208 ? 32.659 -7.728 15.025 1.00 75.91 212 PHE A N 1
ATOM 1548 C CA . PHE A 1 208 ? 34.098 -7.361 14.967 1.00 72.47 212 PHE A CA 1
ATOM 1549 C C . PHE A 1 208 ? 34.539 -6.894 13.579 1.00 68.89 212 PHE A C 1
ATOM 1550 O O . PHE A 1 208 ? 35.750 -6.718 13.390 1.00 71.66 212 PHE A O 1
ATOM 1558 N N . GLY A 1 209 ? 33.610 -6.704 12.647 1.00 70.56 213 GLY A N 1
ATOM 1559 C CA . GLY A 1 209 ? 33.999 -6.336 11.271 1.00 72.37 213 GLY A CA 1
ATOM 1560 C C . GLY A 1 209 ? 34.899 -7.379 10.634 1.00 67.05 213 GLY A C 1
ATOM 1561 O O . GLY A 1 209 ? 35.799 -6.998 9.872 1.00 65.65 213 GLY A O 1
ATOM 1562 N N . LEU A 1 210 ? 34.662 -8.650 10.940 1.00 65.07 214 LEU A N 1
ATOM 1563 C CA . LEU A 1 210 ? 35.454 -9.753 10.346 1.00 66.61 214 LEU A CA 1
ATOM 1564 C C . LEU A 1 210 ? 35.288 -9.723 8.828 1.00 60.80 214 LEU A C 1
ATOM 1565 O O . LEU A 1 210 ? 34.151 -9.597 8.364 1.00 61.26 214 LEU A O 1
ATOM 1570 N N . PHE A 1 211 ? 36.394 -9.820 8.099 1.00 58.53 215 PHE A N 1
ATOM 1571 C CA . PHE A 1 211 ? 36.318 -9.879 6.622 1.00 54.92 215 PHE A CA 1
ATOM 1572 C C . PHE A 1 211 ? 36.085 -11.332 6.225 1.00 54.53 215 PHE A C 1
ATOM 1573 O O . PHE A 1 211 ? 36.811 -12.213 6.700 1.00 57.02 215 PHE A O 1
ATOM 1581 N N . LEU A 1 212 ? 35.087 -11.561 5.382 1.00 54.70 216 LEU A N 1
ATOM 1582 C CA . LEU A 1 212 ? 34.746 -12.946 4.985 1.00 56.93 216 LEU A CA 1
ATOM 1583 C C . LEU A 1 212 ? 35.185 -13.193 3.542 1.00 53.67 216 LEU A C 1
ATOM 1584 O O . LEU A 1 212 ? 34.716 -12.464 2.659 1.00 54.46 216 LEU A O 1
ATOM 1589 N N . TYR A 1 213 ? 36.081 -14.159 3.337 1.00 54.54 217 TYR A N 1
ATOM 1590 C CA . TYR A 1 213 ? 36.560 -14.535 1.985 1.00 52.44 217 TYR A CA 1
ATOM 1591 C C . TYR A 1 213 ? 35.945 -15.891 1.666 1.00 53.34 217 TYR A C 1
ATOM 1592 O O . TYR A 1 213 ? 36.242 -16.863 2.372 1.00 52.79 217 TYR A O 1
ATOM 1601 N N . PHE A 1 214 ? 35.108 -15.943 0.637 1.00 49.94 218 PHE A N 1
ATOM 1602 C CA . PHE A 1 214 ? 34.372 -17.194 0.345 1.00 51.73 218 PHE A CA 1
ATOM 1603 C C . PHE A 1 214 ? 34.696 -17.750 -1.039 1.00 52.13 218 PHE A C 1
ATOM 1604 O O . PHE A 1 214 ? 34.764 -16.966 -1.989 1.00 49.61 218 PHE A O 1
ATOM 1612 N N . ASP A 1 215 ? 34.903 -19.063 -1.130 1.00 51.95 219 ASP A N 1
ATOM 1613 C CA . ASP A 1 215 ? 35.072 -19.731 -2.445 1.00 49.71 219 ASP A CA 1
ATOM 1614 C C . ASP A 1 215 ? 33.693 -20.280 -2.802 1.00 47.87 219 ASP A C 1
ATOM 1615 O O . ASP A 1 215 ? 33.270 -21.231 -2.143 1.00 49.33 219 ASP A O 1
ATOM 1620 N N . GLU A 1 216 ? 33.029 -19.705 -3.800 1.00 45.23 220 GLU A N 1
ATOM 1621 C CA . GLU A 1 216 ? 31.627 -20.069 -4.125 1.00 48.97 220 GLU A CA 1
ATOM 1622 C C . GLU A 1 216 ? 31.566 -21.025 -5.320 1.00 49.02 220 GLU A C 1
ATOM 1623 O O . GLU A 1 216 ? 30.509 -21.087 -5.954 1.00 53.65 220 GLU A O 1
ATOM 1629 N N . ALA A 1 217 ? 32.639 -21.759 -5.591 1.00 44.52 221 ALA A N 1
ATOM 1630 C CA . ALA A 1 217 ? 32.703 -22.628 -6.788 1.00 47.81 221 ALA A CA 1
ATOM 1631 C C . ALA A 1 217 ? 31.542 -23.619 -6.826 1.00 48.80 221 ALA A C 1
ATOM 1632 O O . ALA A 1 217 ? 31.030 -23.886 -7.916 1.00 50.13 221 ALA A O 1
ATOM 1634 N N . HIS A 1 218 ? 31.163 -24.146 -5.671 1.00 47.94 222 HIS A N 1
ATOM 1635 C CA . HIS A 1 218 ? 30.071 -25.142 -5.616 1.00 49.14 222 HIS A CA 1
ATOM 1636 C C . HIS A 1 218 ? 28.796 -24.472 -5.096 1.00 52.95 222 HIS A C 1
ATOM 1637 O O . HIS A 1 218 ? 27.886 -25.203 -4.691 1.00 55.08 222 HIS A O 1
ATOM 1644 N N . SER A 1 219 ? 28.733 -23.140 -5.141 1.00 49.32 223 SER A N 1
ATOM 1645 C CA . SER A 1 219 ? 27.523 -22.396 -4.710 1.00 47.84 223 SER A CA 1
ATOM 1646 C C . SER A 1 219 ? 26.928 -21.636 -5.893 1.00 49.92 223 SER A C 1
ATOM 1647 O O . SER A 1 219 ? 25.702 -21.551 -5.981 1.00 49.99 223 SER A O 1
ATOM 1650 N N . THR A 1 220 ? 27.781 -21.117 -6.769 1.00 48.89 224 THR A N 1
ATOM 1651 C CA . THR A 1 220 ? 27.310 -20.303 -7.918 1.00 49.12 224 THR A CA 1
ATOM 1652 C C . THR A 1 220 ? 26.328 -21.108 -8.772 1.00 47.57 224 THR A C 1
ATOM 1653 O O . THR A 1 220 ? 26.628 -22.272 -9.054 1.00 50.82 224 THR A O 1
ATOM 1657 N N . SER A 1 221 ? 25.199 -20.503 -9.137 1.00 53.33 225 SER A N 1
ATOM 1658 C CA . SER A 1 221 ? 24.175 -21.146 -10.004 1.00 49.48 225 SER A CA 1
ATOM 1659 C C . SER A 1 221 ? 23.332 -22.148 -9.207 1.00 52.25 225 SER A C 1
ATOM 1660 O O . SER A 1 221 ? 22.123 -22.201 -9.441 1.00 54.88 225 SER A O 1
ATOM 1663 N N . VAL A 1 222 ? 23.948 -22.882 -8.286 1.00 53.32 226 VAL A N 1
ATOM 1664 C CA . VAL A 1 222 ? 23.240 -23.947 -7.522 1.00 50.48 226 VAL A CA 1
ATOM 1665 C C . VAL A 1 222 ? 22.148 -23.344 -6.646 1.00 57.60 226 VAL A C 1
ATOM 1666 O O . VAL A 1 222 ? 21.073 -23.949 -6.553 1.00 58.08 226 VAL A O 1
ATOM 1670 N N . ILE A 1 223 ? 22.409 -22.195 -6.033 1.00 55.80 227 ILE A N 1
ATOM 1671 C CA . ILE A 1 223 ? 21.403 -21.689 -5.060 1.00 60.79 227 ILE A CA 1
ATOM 1672 C C . ILE A 1 223 ? 21.200 -20.184 -5.134 1.00 58.41 227 ILE A C 1
ATOM 1673 O O . ILE A 1 223 ? 22.154 -19.472 -5.469 1.00 58.29 227 ILE A O 1
ATOM 1678 N N . GLY A 1 224 ? 19.970 -19.741 -4.884 1.00 62.23 228 GLY A N 1
ATOM 1679 C CA . GLY A 1 224 ? 19.701 -18.327 -4.734 1.00 61.01 228 GLY A CA 1
ATOM 1680 C C . GLY A 1 224 ? 19.149 -17.704 -6.001 1.00 62.91 228 GLY A C 1
ATOM 1681 O O . GLY A 1 224 ? 19.263 -18.243 -7.097 1.00 63.80 228 GLY A O 1
ATOM 1682 N N . ASP A 1 225 ? 18.529 -16.539 -5.828 1.00 64.42 229 ASP A N 1
ATOM 1683 C CA . ASP A 1 225 ? 17.951 -15.827 -6.956 1.00 61.75 229 ASP A CA 1
ATOM 1684 C C . ASP A 1 225 ? 19.017 -15.539 -7.992 1.00 62.19 229 ASP A C 1
ATOM 1685 O O . ASP A 1 225 ? 20.118 -15.100 -7.654 1.00 64.96 229 ASP A O 1
ATOM 1690 N N . MET A 1 226 ? 18.686 -15.805 -9.256 1.00 60.86 230 MET A N 1
ATOM 1691 C CA . MET A 1 226 ? 19.595 -15.660 -10.387 1.00 61.00 230 MET A CA 1
ATOM 1692 C C . MET A 1 226 ? 20.903 -16.429 -10.189 1.00 60.24 230 MET A C 1
ATOM 1693 O O . MET A 1 226 ? 21.911 -16.117 -10.818 1.00 58.58 230 MET A O 1
ATOM 1698 N N . GLY A 1 227 ? 20.905 -17.445 -9.332 1.00 58.77 231 GLY A N 1
ATOM 1699 C CA . GLY A 1 227 ? 22.106 -18.222 -9.105 1.00 58.40 231 GLY A CA 1
ATOM 1700 C C . GLY A 1 227 ? 23.229 -17.485 -8.408 1.00 59.01 231 GLY A C 1
ATOM 1701 O O . GLY A 1 227 ? 24.387 -17.900 -8.520 1.00 55.91 231 GLY A O 1
ATOM 1702 N N . ARG A 1 228 ? 22.919 -16.417 -7.663 1.00 57.84 232 ARG A N 1
ATOM 1703 C CA . ARG A 1 228 ? 23.968 -15.620 -7.027 1.00 55.03 232 ARG A CA 1
ATOM 1704 C C . ARG A 1 228 ? 24.719 -16.385 -5.944 1.00 53.22 232 ARG A C 1
ATOM 1705 O O . ARG A 1 228 ? 25.794 -15.943 -5.533 1.00 56.56 232 ARG A O 1
ATOM 1713 N N . GLY A 1 229 ? 24.191 -17.502 -5.468 1.00 54.47 233 GLY A N 1
ATOM 1714 C CA . GLY A 1 229 ? 24.949 -18.385 -4.606 1.00 54.29 233 GLY A CA 1
ATOM 1715 C C . GLY A 1 229 ? 24.480 -18.342 -3.159 1.00 61.76 233 GLY A C 1
ATOM 1716 O O . GLY A 1 229 ? 23.588 -17.589 -2.773 1.00 58.73 233 GLY A O 1
ATOM 1717 N N . TYR A 1 230 ? 25.145 -19.178 -2.358 1.00 60.63 234 TYR A N 1
ATOM 1718 C CA . TYR A 1 230 ? 24.748 -19.431 -0.977 1.00 59.85 234 TYR A CA 1
ATOM 1719 C C . TYR A 1 230 ? 24.953 -18.199 -0.103 1.00 60.43 234 TYR A C 1
ATOM 1720 O O . TYR A 1 230 ? 24.071 -17.822 0.677 1.00 60.70 234 TYR A O 1
ATOM 1729 N N . VAL A 1 231 ? 26.105 -17.543 -0.232 1.00 59.54 235 VAL A N 1
ATOM 1730 C CA . VAL A 1 231 ? 26.410 -16.417 0.649 1.00 63.06 235 VAL A CA 1
ATOM 1731 C C . VAL A 1 231 ? 25.497 -15.234 0.344 1.00 65.08 235 VAL A C 1
ATOM 1732 O O . VAL A 1 231 ? 24.869 -14.664 1.245 1.00 65.26 235 VAL A O 1
ATOM 1736 N N . LEU A 1 232 ? 25.399 -14.855 -0.931 1.00 62.81 236 LEU A N 1
ATOM 1737 C CA . LEU A 1 232 ? 24.571 -13.718 -1.307 1.00 61.65 236 LEU A CA 1
ATOM 1738 C C . LEU A 1 232 ? 23.081 -14.010 -1.183 1.00 64.65 236 LEU A C 1
ATOM 1739 O O . LEU A 1 232 ? 22.293 -13.071 -1.019 1.00 67.09 236 LEU A O 1
ATOM 1744 N N . ASP A 1 233 ? 22.667 -15.276 -1.272 1.00 65.23 237 ASP A N 1
ATOM 1745 C CA . ASP A 1 233 ? 21.264 -15.588 -1.019 1.00 64.36 237 ASP A CA 1
ATOM 1746 C C . ASP A 1 233 ? 20.888 -15.248 0.418 1.00 65.29 237 ASP A C 1
ATOM 1747 O O . ASP A 1 233 ? 19.787 -14.754 0.674 1.00 68.39 237 ASP A O 1
ATOM 1752 N N . ARG A 1 234 ? 21.799 -15.484 1.361 1.00 60.00 238 ARG A N 1
ATOM 1753 C CA . ARG A 1 234 ? 21.525 -15.208 2.762 1.00 69.42 238 ARG A CA 1
ATOM 1754 C C . ARG A 1 234 ? 21.946 -13.801 3.186 1.00 68.09 238 ARG A C 1
ATOM 1755 O O . ARG A 1 234 ? 21.359 -13.247 4.120 1.00 72.09 238 ARG A O 1
ATOM 1763 N N . MET A 1 235 ? 22.923 -13.194 2.514 1.00 66.20 239 MET A N 1
ATOM 1764 C CA . MET A 1 235 ? 23.358 -11.840 2.844 1.00 65.46 239 MET A CA 1
ATOM 1765 C C . MET A 1 235 ? 22.519 -10.754 2.173 1.00 69.18 239 MET A C 1
ATOM 1766 O O . MET A 1 235 ? 22.434 -9.639 2.699 1.00 66.55 239 MET A O 1
ATOM 1771 N N . GLY A 1 236 ? 21.909 -11.036 1.024 1.00 66.25 240 GLY A N 1
ATOM 1772 C CA . GLY A 1 236 ? 21.187 -10.003 0.307 1.00 63.34 240 GLY A CA 1
ATOM 1773 C C . GLY A 1 236 ? 22.084 -9.214 -0.625 1.00 68.04 240 GLY A C 1
ATOM 1774 O O . GLY A 1 236 ? 22.456 -9.704 -1.696 1.00 70.69 240 GLY A O 1
ATOM 1775 N N . ALA A 1 237 ? 22.430 -7.989 -0.240 1.00 65.39 241 ALA A N 1
ATOM 1776 C CA . ALA A 1 237 ? 23.395 -7.193 -0.981 1.00 68.25 241 ALA A CA 1
ATOM 1777 C C . ALA A 1 237 ? 24.767 -7.338 -0.341 1.00 67.61 241 ALA A C 1
ATOM 1778 O O . ALA A 1 237 ? 24.886 -7.503 0.876 1.00 72.16 241 ALA A O 1
ATOM 1780 N N . ILE A 1 238 ? 25.807 -7.286 -1.166 1.00 64.92 242 ILE A N 1
ATOM 1781 C CA . ILE A 1 238 ? 27.159 -7.544 -0.678 1.00 66.61 242 ILE A CA 1
ATOM 1782 C C . ILE A 1 238 ? 27.677 -6.306 0.050 1.00 64.45 242 ILE A C 1
ATOM 1783 O O . ILE A 1 238 ? 27.444 -5.170 -0.377 1.00 60.71 242 ILE A O 1
ATOM 1788 N N . ASN A 1 239 ? 28.355 -6.519 1.174 1.00 64.46 243 ASN A N 1
ATOM 1789 C CA . ASN A 1 239 ? 28.919 -5.395 1.900 1.00 64.87 243 ASN A CA 1
ATOM 1790 C C . ASN A 1 239 ? 30.396 -5.260 1.539 1.00 64.96 243 ASN A C 1
ATOM 1791 O O . ASN A 1 239 ? 30.928 -6.006 0.712 1.00 62.30 243 ASN A O 1
ATOM 1796 N N . ASP A 1 240 ? 31.078 -4.291 2.146 1.00 60.11 244 ASP A N 1
ATOM 1797 C CA . ASP A 1 240 ? 32.457 -4.029 1.763 1.00 61.53 244 ASP A CA 1
ATOM 1798 C C . ASP A 1 240 ? 33.464 -4.759 2.645 1.00 58.86 244 ASP A C 1
ATOM 1799 O O . ASP A 1 240 ? 34.664 -4.472 2.574 1.00 60.02 244 ASP A O 1
ATOM 1804 N N . SER A 1 241 ? 33.013 -5.734 3.430 1.00 56.91 245 SER A N 1
ATOM 1805 C CA . SER A 1 241 ? 33.917 -6.623 4.154 1.00 63.76 245 SER A CA 1
ATOM 1806 C C . SER A 1 241 ? 33.741 -8.079 3.731 1.00 62.35 245 SER A C 1
ATOM 1807 O O . SER A 1 241 ? 34.063 -8.992 4.499 1.00 60.72 245 SER A O 1
ATOM 1810 N N . THR A 1 242 ? 33.239 -8.312 2.520 1.00 62.31 246 THR A N 1
ATOM 1811 C CA . THR A 1 242 ? 33.010 -9.654 2.007 1.00 61.73 246 THR A CA 1
ATOM 1812 C C . THR A 1 242 ? 33.519 -9.746 0.579 1.00 58.19 246 THR A C 1
ATOM 1813 O O . THR A 1 242 ? 33.131 -8.942 -0.272 1.00 59.04 246 THR A O 1
ATOM 1817 N N . MET A 1 243 ? 34.388 -10.713 0.319 1.00 56.30 247 MET A N 1
ATOM 1818 C CA . MET A 1 243 ? 34.875 -10.923 -1.062 1.00 55.61 247 MET A CA 1
ATOM 1819 C C . MET A 1 243 ? 34.600 -12.374 -1.442 1.00 54.97 247 MET A C 1
ATOM 1820 O O . MET A 1 243 ? 34.727 -13.251 -0.580 1.00 51.87 247 MET A O 1
ATOM 1825 N N . LEU A 1 244 ? 34.202 -12.595 -2.688 1.00 51.04 248 LEU A N 1
ATOM 1826 C CA . LEU A 1 244 ? 33.903 -13.965 -3.152 1.00 49.48 248 LEU A CA 1
ATOM 1827 C C . LEU A 1 244 ? 34.777 -14.317 -4.350 1.00 49.99 248 LEU A C 1
ATOM 1828 O O . LEU A 1 244 ? 35.027 -13.434 -5.177 1.00 52.42 248 LEU A O 1
ATOM 1833 N N . ILE A 1 245 ? 35.260 -15.550 -4.401 1.00 50.22 249 ILE A N 1
ATOM 1834 C CA . ILE A 1 245 ? 35.971 -16.043 -5.610 1.00 47.25 249 ILE A CA 1
ATOM 1835 C C . ILE A 1 245 ? 35.136 -17.237 -6.071 1.00 52.48 249 ILE A C 1
ATOM 1836 O O . ILE A 1 245 ? 34.557 -17.905 -5.209 1.00 45.84 249 ILE A O 1
ATOM 1841 N N . THR A 1 246 ? 35.036 -17.468 -7.374 1.00 44.38 250 THR A N 1
ATOM 1842 C CA . THR A 1 246 ? 34.304 -18.671 -7.827 1.00 45.10 250 THR A CA 1
ATOM 1843 C C . THR A 1 246 ? 34.800 -19.140 -9.186 1.00 47.01 250 THR A C 1
ATOM 1844 O O . THR A 1 246 ? 35.580 -18.423 -9.813 1.00 45.44 250 THR A O 1
ATOM 1848 N N . SER A 1 247 ? 34.379 -20.335 -9.577 1.00 43.58 251 SER A N 1
ATOM 1849 C CA . SER A 1 247 ? 34.694 -20.848 -10.925 1.00 48.30 251 SER A CA 1
ATOM 1850 C C . SER A 1 247 ? 33.419 -20.687 -11.751 1.00 46.73 251 SER A C 1
ATOM 1851 O O . SER A 1 247 ? 32.339 -20.665 -11.157 1.00 49.65 251 SER A O 1
ATOM 1854 N N . LEU A 1 248 ? 33.553 -20.529 -13.064 1.00 45.68 252 LEU A N 1
ATOM 1855 C CA . LEU A 1 248 ? 32.358 -20.348 -13.922 1.00 42.11 252 LEU A CA 1
ATOM 1856 C C . LEU A 1 248 ? 32.240 -21.536 -14.882 1.00 47.52 252 LEU A C 1
ATOM 1857 O O . LEU A 1 248 ? 31.451 -21.442 -15.823 1.00 45.59 252 LEU A O 1
ATOM 1862 N N . ASN A 1 249 ? 32.974 -22.616 -14.614 1.00 45.11 253 ASN A N 1
ATOM 1863 C CA . ASN A 1 249 ? 32.980 -23.809 -15.499 1.00 47.81 253 ASN A CA 1
ATOM 1864 C C . ASN A 1 249 ? 32.165 -24.937 -14.868 1.00 45.86 253 ASN A C 1
ATOM 1865 O O . ASN A 1 249 ? 32.179 -26.042 -15.404 1.00 46.68 253 ASN A O 1
ATOM 1870 N N . LYS A 1 250 ? 31.499 -24.660 -13.757 1.00 46.66 254 LYS A N 1
ATOM 1871 C CA . LYS A 1 250 ? 30.736 -25.706 -13.042 1.00 44.60 254 LYS A CA 1
ATOM 1872 C C . LYS A 1 250 ? 29.245 -25.468 -13.286 1.00 42.62 254 LYS A C 1
ATOM 1873 O O . LYS A 1 250 ? 28.783 -25.789 -14.379 1.00 45.50 254 LYS A O 1
ATOM 1879 N N . GLY A 1 251 ? 28.536 -24.918 -12.308 1.00 42.33 255 GLY A N 1
ATOM 1880 C CA . GLY A 1 251 ? 27.110 -24.605 -12.480 1.00 39.78 255 GLY A CA 1
ATOM 1881 C C . GLY A 1 251 ? 26.861 -23.555 -13.544 1.00 46.25 255 GLY A C 1
ATOM 1882 O O . GLY A 1 251 ? 25.864 -23.697 -14.252 1.00 48.00 255 GLY A O 1
ATOM 1883 N N . PHE A 1 252 ? 27.729 -22.549 -13.660 1.00 46.34 256 PHE A N 1
ATOM 1884 C CA . PHE A 1 252 ? 27.505 -21.428 -14.614 1.00 46.13 256 PHE A CA 1
ATOM 1885 C C . PHE A 1 252 ? 27.586 -21.923 -16.065 1.00 47.75 256 PHE A C 1
ATOM 1886 O O . PHE A 1 252 ? 27.026 -21.256 -16.937 1.00 47.87 256 PHE A O 1
ATOM 1894 N N . GLY A 1 253 ? 28.266 -23.038 -16.313 1.00 44.54 257 GLY A N 1
ATOM 1895 C CA . GLY A 1 253 ? 28.288 -23.632 -17.662 1.00 44.71 257 GLY A CA 1
ATOM 1896 C C . GLY A 1 253 ? 29.140 -22.872 -18.648 1.00 49.20 257 GLY A C 1
ATOM 1897 O O . GLY A 1 253 ? 28.831 -22.910 -19.840 1.00 50.40 257 GLY A O 1
ATOM 1898 N N . ALA A 1 254 ? 30.182 -22.212 -18.164 1.00 47.68 258 ALA A N 1
ATOM 1899 C CA . ALA A 1 254 ? 31.099 -21.504 -19.077 1.00 47.89 258 ALA A CA 1
ATOM 1900 C C . ALA A 1 254 ? 32.534 -21.941 -18.810 1.00 47.22 258 ALA A C 1
ATOM 1901 O O . ALA A 1 254 ? 32.764 -23.135 -18.619 1.00 46.76 258 ALA A O 1
ATOM 1903 N N . SER A 1 255 ? 33.453 -20.984 -18.823 1.00 45.38 259 SER A N 1
ATOM 1904 C CA . SER A 1 255 ? 34.879 -21.285 -18.582 1.00 44.88 259 SER A CA 1
ATOM 1905 C C . SER A 1 255 ? 35.482 -20.194 -17.700 1.00 44.34 259 SER A C 1
ATOM 1906 O O . SER A 1 255 ? 34.925 -19.094 -17.659 1.00 42.77 259 SER A O 1
ATOM 1909 N N . GLY A 1 256 ? 36.570 -20.510 -17.011 1.00 41.55 260 GLY A N 1
ATOM 1910 C CA . GLY A 1 256 ? 37.276 -19.497 -16.214 1.00 44.53 260 GLY A CA 1
ATOM 1911 C C . GLY A 1 256 ? 36.750 -19.342 -14.807 1.00 43.03 260 GLY A C 1
ATOM 1912 O O . GLY A 1 256 ? 35.983 -20.197 -14.364 1.00 45.54 260 GLY A O 1
ATOM 1913 N N . GLY A 1 257 ? 37.177 -18.281 -14.134 1.00 46.19 261 GLY A N 1
ATOM 1914 C CA . GLY A 1 257 ? 36.731 -18.000 -12.763 1.00 42.67 261 GLY A CA 1
ATOM 1915 C C . GLY A 1 257 ? 36.488 -16.519 -12.582 1.00 49.60 261 GLY A C 1
ATOM 1916 O O . GLY A 1 257 ? 36.548 -15.787 -13.578 1.00 46.88 261 GLY A O 1
ATOM 1917 N N . ALA A 1 258 ? 36.229 -16.089 -11.352 1.00 47.44 262 ALA A N 1
ATOM 1918 C CA . ALA A 1 258 ? 35.884 -14.671 -11.154 1.00 47.34 262 ALA A CA 1
ATOM 1919 C C . ALA A 1 258 ? 36.154 -14.197 -9.732 1.00 46.72 262 ALA A C 1
ATOM 1920 O O . ALA A 1 258 ? 36.094 -15.012 -8.810 1.00 44.79 262 ALA A O 1
ATOM 1922 N N . ILE A 1 259 ? 36.438 -12.904 -9.590 1.00 49.92 263 ILE A N 1
ATOM 1923 C CA . ILE A 1 259 ? 36.587 -12.299 -8.242 1.00 45.58 263 ILE A CA 1
ATOM 1924 C C . ILE A 1 259 ? 35.381 -11.391 -8.045 1.00 47.44 263 ILE A C 1
ATOM 1925 O O . ILE A 1 259 ? 35.154 -10.538 -8.908 1.00 47.57 263 ILE A O 1
ATOM 1930 N N . VAL A 1 260 ? 34.600 -11.624 -6.998 1.00 46.53 264 VAL A N 1
ATOM 1931 C CA . VAL A 1 260 ? 33.500 -10.678 -6.669 1.00 46.19 264 VAL A CA 1
ATOM 1932 C C . VAL A 1 260 ? 34.118 -9.707 -5.667 1.00 51.90 264 VAL A C 1
ATOM 1933 O O . VAL A 1 260 ? 34.093 -10.021 -4.473 1.00 53.14 264 VAL A O 1
ATOM 1937 N N . PHE A 1 261 ? 34.671 -8.595 -6.149 1.00 48.54 265 PHE A N 1
ATOM 1938 C CA . PHE A 1 261 ? 35.427 -7.652 -5.287 1.00 51.79 265 PHE A CA 1
ATOM 1939 C C . PHE A 1 261 ? 34.578 -7.129 -4.134 1.00 50.88 265 PHE A C 1
ATOM 1940 O O . PHE A 1 261 ? 35.077 -7.036 -3.006 1.00 55.45 265 PHE A O 1
ATOM 1948 N N . GLY A 1 262 ? 33.331 -6.797 -4.420 1.00 51.40 266 GLY A N 1
ATOM 1949 C CA . GLY A 1 262 ? 32.478 -6.190 -3.394 1.00 56.86 266 GLY A CA 1
ATOM 1950 C C . GLY A 1 262 ? 31.434 -5.313 -4.040 1.00 60.15 266 GLY A C 1
ATOM 1951 O O . GLY A 1 262 ? 31.015 -5.637 -5.156 1.00 58.61 266 GLY A O 1
ATOM 1952 N N . PRO A 1 263 ? 30.989 -4.216 -3.400 1.00 57.98 267 PRO A N 1
ATOM 1953 C CA . PRO A 1 263 ? 29.882 -3.422 -3.950 1.00 56.89 267 PRO A CA 1
ATOM 1954 C C . PRO A 1 263 ? 30.183 -2.840 -5.326 1.00 59.99 267 PRO A C 1
ATOM 1955 O O . PRO A 1 263 ? 31.316 -2.465 -5.641 1.00 57.82 267 PRO A O 1
ATOM 1959 N N . ARG A 1 264 ? 29.130 -2.749 -6.148 1.00 60.01 268 ARG A N 1
ATOM 1960 C CA . ARG A 1 264 ? 29.298 -2.394 -7.554 1.00 60.76 268 ARG A CA 1
ATOM 1961 C C . ARG A 1 264 ? 29.860 -0.987 -7.751 1.00 72.91 268 ARG A C 1
ATOM 1962 O O . ARG A 1 264 ? 30.509 -0.727 -8.773 1.00 69.25 268 ARG A O 1
ATOM 1970 N N . ASP A 1 265 ? 29.655 -0.076 -6.799 1.00 71.38 269 ASP A N 1
ATOM 1971 C CA . ASP A 1 265 ? 30.009 1.320 -7.010 1.00 74.03 269 ASP A CA 1
ATOM 1972 C C . ASP A 1 265 ? 31.270 1.733 -6.266 1.00 76.24 269 ASP A C 1
ATOM 1973 O O . ASP A 1 265 ? 31.525 2.932 -6.116 1.00 77.21 269 ASP A O 1
ATOM 1978 N N . ASP A 1 266 ? 32.078 0.774 -5.822 1.00 67.65 270 ASP A N 1
ATOM 1979 C CA . ASP A 1 266 ? 33.355 1.058 -5.173 1.00 65.09 270 ASP A CA 1
ATOM 1980 C C . ASP A 1 266 ? 34.453 0.369 -5.975 1.00 65.52 270 ASP A C 1
ATOM 1981 O O . ASP A 1 266 ? 34.547 -0.862 -5.977 1.00 65.98 270 ASP A O 1
ATOM 1986 N N . ASP A 1 267 ? 35.279 1.154 -6.660 1.00 66.65 271 ASP A N 1
ATOM 1987 C CA . ASP A 1 267 ? 36.297 0.603 -7.548 1.00 64.60 271 ASP A CA 1
ATOM 1988 C C . ASP A 1 267 ? 37.629 0.351 -6.846 1.00 60.88 271 ASP A C 1
ATOM 1989 O O . ASP A 1 267 ? 38.616 0.021 -7.514 1.00 60.18 271 ASP A O 1
ATOM 1994 N N . ARG A 1 268 ? 37.682 0.504 -5.523 1.00 59.76 272 ARG A N 1
ATOM 1995 C CA . ARG A 1 268 ? 38.969 0.507 -4.833 1.00 59.06 272 ARG A CA 1
ATOM 1996 C C . ARG A 1 268 ? 39.590 -0.885 -4.803 1.00 54.33 272 ARG A C 1
ATOM 1997 O O . ARG A 1 268 ? 40.775 -1.052 -5.122 1.00 52.77 272 ARG A O 1
ATOM 2005 N N . LYS A 1 269 ? 38.800 -1.904 -4.447 1.00 53.44 273 LYS A N 1
ATOM 2006 C CA . LYS A 1 269 ? 39.355 -3.254 -4.351 1.00 52.89 273 LYS A CA 1
ATOM 2007 C C . LYS A 1 269 ? 39.852 -3.746 -5.704 1.00 50.59 273 LYS A C 1
ATOM 2008 O O . LYS A 1 269 ? 40.965 -4.286 -5.803 1.00 53.05 273 LYS A O 1
ATOM 2014 N N . ARG A 1 270 ? 39.060 -3.535 -6.764 1.00 50.80 274 ARG A N 1
ATOM 2015 C CA . ARG A 1 270 ? 39.508 -3.882 -8.112 1.00 51.77 274 ARG A CA 1
ATOM 2016 C C . ARG A 1 270 ? 40.812 -3.169 -8.455 1.00 51.55 274 ARG A C 1
ATOM 2017 O O . ARG A 1 270 ? 41.786 -3.801 -8.885 1.00 49.99 274 ARG A O 1
ATOM 2025 N N . LYS A 1 271 ? 40.844 -1.844 -8.265 1.00 54.16 275 LYS A N 1
ATOM 2026 C CA . LYS A 1 271 ? 42.054 -1.066 -8.531 1.00 54.61 275 LYS A CA 1
ATOM 2027 C C . LYS A 1 271 ? 43.252 -1.636 -7.783 1.00 50.98 275 LYS A C 1
ATOM 2028 O O . LYS A 1 271 ? 44.322 -1.849 -8.365 1.00 53.18 275 LYS A O 1
ATOM 2034 N N . ILE A 1 272 ? 43.092 -1.891 -6.488 1.00 49.18 276 ILE A N 1
ATOM 2035 C CA . ILE A 1 272 ? 44.219 -2.375 -5.691 1.00 52.19 276 ILE A CA 1
ATOM 2036 C C . ILE A 1 272 ? 44.686 -3.732 -6.207 1.00 49.78 276 ILE A C 1
ATOM 2037 O O . ILE A 1 272 ? 45.882 -3.960 -6.414 1.00 45.93 276 ILE A O 1
ATOM 2042 N N . ILE A 1 273 ? 43.743 -4.644 -6.455 1.00 48.89 277 ILE A N 1
ATOM 2043 C CA . ILE A 1 273 ? 44.135 -5.968 -6.910 1.00 46.59 277 ILE A CA 1
ATOM 2044 C C . ILE A 1 273 ? 44.659 -5.911 -8.336 1.00 47.94 277 ILE A C 1
ATOM 2045 O O . ILE A 1 273 ? 45.643 -6.583 -8.664 1.00 51.97 277 ILE A O 1
ATOM 2050 N N . GLN A 1 274 ? 44.057 -5.075 -9.188 1.00 51.44 278 GLN A N 1
ATOM 2051 C CA . GLN A 1 274 ? 44.502 -4.973 -10.578 1.00 52.78 278 GLN A CA 1
ATOM 2052 C C . GLN A 1 274 ? 45.907 -4.390 -10.678 1.00 53.44 278 GLN A C 1
ATOM 2053 O O . GLN A 1 274 ? 46.645 -4.703 -11.622 1.00 52.47 278 GLN A O 1
ATOM 2059 N N . ARG A 1 275 ? 46.311 -3.573 -9.708 1.00 53.47 279 ARG A N 1
ATOM 2060 C CA . ARG A 1 275 ? 47.629 -2.950 -9.735 1.00 54.78 279 ARG A CA 1
ATOM 2061 C C . ARG A 1 275 ? 48.665 -3.717 -8.925 1.00 56.11 279 ARG A C 1
ATOM 2062 O O . ARG A 1 275 ? 49.824 -3.296 -8.885 1.00 58.35 279 ARG A O 1
ATOM 2070 N N . SER A 1 276 ? 48.289 -4.825 -8.289 1.00 52.57 280 SER A N 1
ATOM 2071 C CA . SER A 1 276 ? 49.252 -5.685 -7.609 1.00 53.39 280 SER A CA 1
ATOM 2072 C C . SER A 1 276 ? 49.815 -6.724 -8.575 1.00 51.67 280 SER A C 1
ATOM 2073 O O . SER A 1 276 ? 49.222 -7.036 -9.608 1.00 56.17 280 SER A O 1
ATOM 2076 N N . SER A 1 277 ? 50.978 -7.264 -8.223 1.00 54.50 281 SER A N 1
ATOM 2077 C CA . SER A 1 277 ? 51.678 -8.195 -9.103 1.00 56.01 281 SER A CA 1
ATOM 2078 C C . SER A 1 277 ? 51.126 -9.599 -8.868 1.00 57.74 281 SER A C 1
ATOM 2079 O O . SER A 1 277 ? 51.679 -10.407 -8.119 1.00 57.25 281 SER A O 1
ATOM 2082 N N . GLY A 1 278 ? 50.004 -9.881 -9.530 1.00 54.97 282 GLY A N 1
ATOM 2083 C CA . GLY A 1 278 ? 49.411 -11.196 -9.530 1.00 53.86 282 GLY A CA 1
ATOM 2084 C C . GLY A 1 278 ? 48.771 -11.516 -10.870 1.00 51.67 282 GLY A C 1
ATOM 2085 O O . GLY A 1 278 ? 48.875 -10.745 -11.831 1.00 51.58 282 GLY A O 1
ATOM 2086 N N . PRO A 1 279 ? 48.073 -12.654 -10.945 1.00 50.21 283 PRO A N 1
ATOM 2087 C CA . PRO A 1 279 ? 47.471 -13.083 -12.227 1.00 46.07 283 PRO A CA 1
ATOM 2088 C C . PRO A 1 279 ? 46.469 -12.114 -12.839 1.00 46.66 283 PRO A C 1
ATOM 2089 O O . PRO A 1 279 ? 46.274 -12.159 -14.059 1.00 46.23 283 PRO A O 1
ATOM 2093 N N . LEU A 1 280 ? 45.801 -11.254 -12.057 1.00 47.25 284 LEU A N 1
ATOM 2094 C CA . LEU A 1 280 ? 44.858 -10.338 -12.697 1.00 44.39 284 LEU A CA 1
ATOM 2095 C C . LEU A 1 280 ? 45.585 -9.347 -13.601 1.00 49.98 284 LEU A C 1
ATOM 2096 O O . LEU A 1 280 ? 45.003 -8.852 -14.577 1.00 50.01 284 LEU A O 1
ATOM 2101 N N . MET A 1 281 ? 46.860 -9.076 -13.314 1.00 47.55 285 MET A N 1
ATOM 2102 C CA . MET A 1 281 ? 47.669 -8.143 -14.088 1.00 52.88 285 MET A CA 1
ATOM 2103 C C . MET A 1 281 ? 48.435 -8.822 -15.221 1.00 52.68 285 MET A C 1
ATOM 2104 O O . MET A 1 281 ? 48.453 -8.309 -16.341 1.00 54.63 285 MET A O 1
ATOM 2109 N N . TRP A 1 282 ? 49.096 -9.953 -14.962 1.00 48.56 286 TRP A N 1
ATOM 2110 C CA . TRP A 1 282 ? 49.975 -10.520 -15.980 1.00 47.37 286 TRP A CA 1
ATOM 2111 C C . TRP A 1 282 ? 49.628 -11.958 -16.388 1.00 53.97 286 TRP A C 1
ATOM 2112 O O . TRP A 1 282 ? 50.479 -12.648 -16.963 1.00 52.32 286 TRP A O 1
ATOM 2123 N N . SER A 1 283 ? 48.407 -12.430 -16.139 1.00 48.67 287 SER A N 1
ATOM 2124 C CA . SER A 1 283 ? 47.979 -13.711 -16.682 1.00 49.16 287 SER A CA 1
ATOM 2125 C C . SER A 1 283 ? 46.841 -13.502 -17.678 1.00 50.02 287 SER A C 1
ATOM 2126 O O . SER A 1 283 ? 45.991 -12.618 -17.504 1.00 46.01 287 SER A O 1
ATOM 2129 N N . GLN A 1 284 ? 46.858 -14.340 -18.716 1.00 45.75 288 GLN A N 1
ATOM 2130 C CA . GLN A 1 284 ? 45.928 -14.184 -19.862 1.00 45.55 288 GLN A CA 1
ATOM 2131 C C . GLN A 1 284 ? 44.454 -14.103 -19.494 1.00 47.80 288 GLN A C 1
ATOM 2132 O O . GLN A 1 284 ? 44.010 -14.834 -18.602 1.00 49.34 288 GLN A O 1
ATOM 2138 N N . ARG A 1 285 ? 43.744 -13.245 -20.215 1.00 49.65 289 ARG A N 1
ATOM 2139 C CA . ARG A 1 285 ? 42.289 -13.130 -20.038 1.00 53.29 289 ARG A CA 1
ATOM 2140 C C . ARG A 1 285 ? 41.646 -14.362 -20.667 1.00 46.89 289 ARG A C 1
ATOM 2141 O O . ARG A 1 285 ? 42.335 -15.079 -21.393 1.00 45.49 289 ARG A O 1
ATOM 2149 N N . LEU A 1 286 ? 40.373 -14.584 -20.387 1.00 44.60 290 LEU A N 1
ATOM 2150 C CA . LEU A 1 286 ? 39.643 -15.722 -20.982 1.00 46.15 290 LEU A CA 1
ATOM 2151 C C . LEU A 1 286 ? 39.503 -15.502 -22.490 1.00 50.51 290 LEU A C 1
ATOM 2152 O O . LEU A 1 286 ? 39.382 -14.344 -22.909 1.00 51.21 290 LEU A O 1
ATOM 2157 N N . ASN A 1 287 ? 39.515 -16.586 -23.262 1.00 47.76 291 ASN A N 1
ATOM 2158 C CA . ASN A 1 287 ? 39.406 -16.484 -24.709 1.00 45.63 291 ASN A CA 1
ATOM 2159 C C . ASN A 1 287 ? 37.970 -16.118 -25.118 1.00 45.39 291 ASN A C 1
ATOM 2160 O O . ASN A 1 287 ? 37.034 -16.147 -24.322 1.00 46.67 291 ASN A O 1
ATOM 2165 N N . THR A 1 288 ? 37.804 -15.732 -26.368 1.00 46.98 292 THR A N 1
ATOM 2166 C CA . THR A 1 288 ? 36.512 -15.156 -26.744 1.00 47.34 292 THR A CA 1
ATOM 2167 C C . THR A 1 288 ? 35.351 -16.150 -26.686 1.00 44.52 292 THR A C 1
ATOM 2168 O O . THR A 1 288 ? 34.246 -15.749 -26.302 1.00 47.38 292 THR A O 1
ATOM 2172 N N . PRO A 1 289 ? 35.520 -17.437 -27.032 1.00 48.03 293 PRO A N 1
ATOM 2173 C CA . PRO A 1 289 ? 34.381 -18.350 -26.827 1.00 47.03 293 PRO A CA 1
ATOM 2174 C C . PRO A 1 289 ? 33.976 -18.453 -25.359 1.00 46.38 293 PRO A C 1
ATOM 2175 O O . PRO A 1 289 ? 32.778 -18.505 -25.047 1.00 44.32 293 PRO A O 1
ATOM 2179 N N . ALA A 1 290 ? 34.944 -18.433 -24.443 1.00 42.24 294 ALA A N 1
ATOM 2180 C CA . ALA A 1 290 ? 34.600 -18.431 -23.025 1.00 42.86 294 ALA A CA 1
ATOM 2181 C C . ALA A 1 290 ? 33.786 -17.198 -22.655 1.00 44.73 294 ALA A C 1
ATOM 2182 O O . ALA A 1 290 ? 32.806 -17.291 -21.903 1.00 45.78 294 ALA A O 1
ATOM 2184 N N . LEU A 1 291 ? 34.171 -16.027 -23.173 1.00 45.55 295 LEU A N 1
ATOM 2185 C CA . LEU A 1 291 ? 33.438 -14.811 -22.828 1.00 47.04 295 LEU A CA 1
ATOM 2186 C C . LEU A 1 291 ? 32.043 -14.825 -23.430 1.00 45.51 295 LEU A C 1
ATOM 2187 O O . LEU A 1 291 ? 31.072 -14.433 -22.769 1.00 46.50 295 LEU A O 1
ATOM 2192 N N . GLY A 1 292 ? 31.919 -15.279 -24.678 1.00 46.36 296 GLY A N 1
ATOM 2193 C CA . GLY A 1 292 ? 30.594 -15.467 -25.252 1.00 48.38 296 GLY A CA 1
ATOM 2194 C C . GLY A 1 292 ? 29.729 -16.388 -24.408 1.00 50.65 296 GLY A C 1
ATOM 2195 O O . GLY A 1 292 ? 28.543 -16.117 -24.185 1.00 47.72 296 GLY A O 1
ATOM 2196 N N . ALA A 1 293 ? 30.322 -17.469 -23.892 1.00 45.46 297 ALA A N 1
ATOM 2197 C CA . ALA A 1 293 ? 29.568 -18.385 -23.042 1.00 47.25 297 ALA A CA 1
ATOM 2198 C C . ALA A 1 293 ? 29.119 -17.709 -21.748 1.00 48.11 297 ALA A C 1
ATOM 2199 O O . ALA A 1 293 ? 27.985 -17.912 -21.295 1.00 50.08 297 ALA A O 1
ATOM 2201 N N . ILE A 1 294 ? 29.987 -16.894 -21.144 1.00 47.86 298 ILE A N 1
ATOM 2202 C CA . ILE A 1 294 ? 29.623 -16.188 -19.917 1.00 44.93 298 ILE A CA 1
ATOM 2203 C C . ILE A 1 294 ? 28.430 -15.273 -20.161 1.00 49.19 298 ILE A C 1
ATOM 2204 O O . ILE A 1 294 ? 27.475 -15.244 -19.369 1.00 50.06 298 ILE A O 1
ATOM 2209 N N . ILE A 1 295 ? 28.451 -14.528 -21.266 1.00 48.97 299 ILE A N 1
ATOM 2210 C CA . ILE A 1 295 ? 27.362 -13.590 -21.549 1.00 49.42 299 ILE A CA 1
ATOM 2211 C C . ILE A 1 295 ? 26.042 -14.335 -21.728 1.00 49.01 299 ILE A C 1
ATOM 2212 O O . ILE A 1 295 ? 25.022 -13.973 -21.132 1.00 53.41 299 ILE A O 1
ATOM 2217 N N . GLU A 1 296 ? 26.034 -15.379 -22.562 1.00 51.28 300 GLU A N 1
ATOM 2218 C CA . GLU A 1 296 ? 24.793 -16.119 -22.786 1.00 50.23 300 GLU A CA 1
ATOM 2219 C C . GLU A 1 296 ? 24.304 -16.781 -21.507 1.00 53.55 300 GLU A C 1
ATOM 2220 O O . GLU A 1 296 ? 23.100 -16.791 -21.235 1.00 52.51 300 GLU A O 1
ATOM 2226 N N . SER A 1 297 ? 25.221 -17.341 -20.708 1.00 52.71 301 SER A N 1
ATOM 2227 C CA . SER A 1 297 ? 24.805 -17.945 -19.449 1.00 48.75 301 SER A CA 1
ATOM 2228 C C . SER A 1 297 ? 24.226 -16.910 -18.499 1.00 52.29 301 SER A C 1
ATOM 2229 O O . SER A 1 297 ? 23.279 -17.212 -17.764 1.00 52.91 301 SER A O 1
ATOM 2232 N N . ALA A 1 298 ? 24.765 -15.686 -18.511 1.00 53.09 302 ALA A N 1
ATOM 2233 C CA . ALA A 1 298 ? 24.210 -14.632 -17.666 1.00 53.44 302 ALA A CA 1
ATOM 2234 C C . ALA A 1 298 ? 22.781 -14.290 -18.069 1.00 53.16 302 ALA A C 1
ATOM 2235 O O . ALA A 1 298 ? 21.903 -14.179 -17.207 1.00 55.43 302 ALA A O 1
ATOM 2237 N N . LYS A 1 299 ? 22.528 -14.119 -19.370 1.00 53.99 303 LYS A N 1
ATOM 2238 C CA . LYS A 1 299 ? 21.156 -13.927 -19.831 1.00 53.55 303 LYS A CA 1
ATOM 2239 C C . LYS A 1 299 ? 20.278 -15.074 -19.360 1.00 59.87 303 LYS A C 1
ATOM 2240 O O . LYS A 1 299 ? 19.167 -14.860 -18.865 1.00 63.17 303 LYS A O 1
ATOM 2246 N N . LEU A 1 300 ? 20.786 -16.306 -19.476 1.00 58.52 304 LEU A N 1
ATOM 2247 C CA . LEU A 1 300 ? 20.051 -17.471 -18.997 1.00 54.94 304 LEU A CA 1
ATOM 2248 C C . LEU A 1 300 ? 19.736 -17.352 -17.515 1.00 57.09 304 LEU A C 1
ATOM 2249 O O . LEU A 1 300 ? 18.615 -17.636 -17.079 1.00 59.56 304 LEU A O 1
ATOM 2254 N N . HIS A 1 301 ? 20.725 -16.942 -16.722 1.00 55.33 305 HIS A N 1
ATOM 2255 C CA . HIS A 1 301 ? 20.558 -16.856 -15.280 1.00 54.36 305 HIS A CA 1
ATOM 2256 C C . HIS A 1 301 ? 19.561 -15.771 -14.874 1.00 61.53 305 HIS A C 1
ATOM 2257 O O . HIS A 1 301 ? 19.031 -15.815 -13.756 1.00 59.86 305 HIS A O 1
ATOM 2264 N N . ARG A 1 302 ? 19.300 -14.801 -15.752 1.00 61.50 306 ARG A N 1
ATOM 2265 C CA . ARG A 1 302 ? 18.278 -13.787 -15.520 1.00 65.59 306 ARG A CA 1
ATOM 2266 C C . ARG A 1 302 ? 16.887 -14.240 -15.936 1.00 65.63 306 ARG A C 1
ATOM 2267 O O . ARG A 1 302 ? 15.900 -13.635 -15.504 1.00 73.16 306 ARG A O 1
ATOM 2275 N N . SER A 1 303 ? 16.792 -15.281 -16.758 1.00 62.46 307 SER A N 1
ATOM 2276 C CA . SER A 1 303 ? 15.541 -15.727 -17.348 1.00 65.15 307 SER A CA 1
ATOM 2277 C C . SER A 1 303 ? 14.800 -16.680 -16.422 1.00 65.93 307 SER A C 1
ATOM 2278 O O . SER A 1 303 ? 15.299 -17.092 -15.371 1.00 64.81 307 SER A O 1
ATOM 2281 N N . GLU A 1 304 ? 13.589 -17.052 -16.843 1.00 69.07 308 GLU A N 1
ATOM 2282 C CA . GLU A 1 304 ? 12.781 -18.020 -16.115 1.00 68.09 308 GLU A CA 1
ATOM 2283 C C . GLU A 1 304 ? 13.360 -19.421 -16.197 1.00 65.82 308 GLU A C 1
ATOM 2284 O O . GLU A 1 304 ? 12.904 -20.309 -15.469 1.00 65.48 308 GLU A O 1
ATOM 2290 N N . ALA A 1 305 ? 14.363 -19.634 -17.050 1.00 66.16 309 ALA A N 1
ATOM 2291 C CA . ALA A 1 305 ? 14.946 -20.963 -17.178 1.00 62.23 309 ALA A CA 1
ATOM 2292 C C . ALA A 1 305 ? 15.784 -21.336 -15.963 1.00 61.48 309 ALA A C 1
ATOM 2293 O O . ALA A 1 305 ? 15.941 -22.526 -15.668 1.00 63.63 309 ALA A O 1
ATOM 2295 N N . LEU A 1 306 ? 16.326 -20.355 -15.239 1.00 61.03 310 LEU A N 1
ATOM 2296 C CA . LEU A 1 306 ? 17.165 -20.706 -14.096 1.00 56.70 310 LEU A CA 1
ATOM 2297 C C . LEU A 1 306 ? 16.373 -21.331 -12.958 1.00 56.95 310 LEU A C 1
ATOM 2298 O O . LEU A 1 306 ? 16.766 -22.414 -12.491 1.00 59.93 310 LEU A O 1
ATOM 2303 N N . PRO A 1 307 ? 15.292 -20.725 -12.447 1.00 60.89 311 PRO A N 1
ATOM 2304 C CA . PRO A 1 307 ? 14.557 -21.391 -11.362 1.00 58.75 311 PRO A CA 1
ATOM 2305 C C . PRO A 1 307 ? 13.990 -22.731 -11.782 1.00 54.35 311 PRO A C 1
ATOM 2306 O O . PRO A 1 307 ? 13.845 -23.619 -10.938 1.00 58.24 311 PRO A O 1
ATOM 2310 N N . GLU A 1 308 ? 13.684 -22.918 -13.065 1.00 56.91 312 GLU A N 1
ATOM 2311 C CA . GLU A 1 308 ? 13.303 -24.249 -13.522 1.00 59.77 312 GLU A CA 1
ATOM 2312 C C . GLU A 1 308 ? 14.457 -25.229 -13.346 1.00 58.02 312 GLU A C 1
ATOM 2313 O O . GLU A 1 308 ? 14.267 -26.340 -12.835 1.00 56.17 312 GLU A O 1
ATOM 2319 N N . LEU A 1 309 ? 15.670 -24.823 -13.743 1.00 57.52 313 LEU A N 1
ATOM 2320 C CA . LEU A 1 309 ? 16.827 -25.697 -13.567 1.00 54.98 313 LEU A CA 1
ATOM 2321 C C . LEU A 1 309 ? 17.120 -25.945 -12.094 1.00 52.45 313 LEU A C 1
ATOM 2322 O O . LEU A 1 309 ? 17.462 -27.072 -11.723 1.00 51.92 313 LEU A O 1
ATOM 2327 N N . GLN A 1 310 ? 16.987 -24.920 -11.242 1.00 52.53 314 GLN A N 1
ATOM 2328 C CA . GLN A 1 310 ? 17.246 -25.118 -9.816 1.00 53.81 314 GLN A CA 1
ATOM 2329 C C . GLN A 1 310 ? 16.212 -26.047 -9.192 1.00 53.78 314 GLN A C 1
ATOM 2330 O O . GLN A 1 310 ? 16.552 -26.869 -8.334 1.00 53.66 314 GLN A O 1
ATOM 2336 N N . ALA A 1 311 ? 14.946 -25.932 -9.611 1.00 52.22 315 ALA A N 1
ATOM 2337 C CA . ALA A 1 311 ? 13.901 -26.812 -9.091 1.00 52.14 315 ALA A CA 1
ATOM 2338 C C . ALA A 1 311 ? 14.191 -28.265 -9.433 1.00 51.20 315 ALA A C 1
ATOM 2339 O O . ALA A 1 311 ? 14.118 -29.147 -8.571 1.00 52.42 315 ALA A O 1
ATOM 2341 N N . LYS A 1 312 ? 14.527 -28.532 -10.695 1.00 52.10 316 LYS A N 1
ATOM 2342 C CA . LYS A 1 312 ? 14.890 -29.889 -11.092 1.00 50.07 316 LYS A CA 1
ATOM 2343 C C . LYS A 1 312 ? 16.094 -30.397 -10.292 1.00 52.86 316 LYS A C 1
ATOM 2344 O O . LYS A 1 312 ? 16.082 -31.531 -9.798 1.00 54.97 316 LYS A O 1
ATOM 2350 N N . LEU A 1 313 ? 17.117 -29.557 -10.095 1.00 50.99 317 LEU A N 1
ATOM 2351 C CA . LEU A 1 313 ? 18.265 -29.977 -9.285 1.00 49.84 317 LEU A CA 1
ATOM 2352 C C . LEU A 1 313 ? 17.841 -30.341 -7.867 1.00 51.54 317 LEU A C 1
ATOM 2353 O O . LEU A 1 313 ? 18.180 -31.420 -7.359 1.00 48.72 317 LEU A O 1
ATOM 2358 N N . HIS A 1 314 ? 17.109 -29.442 -7.201 1.00 51.19 318 HIS A N 1
ATOM 2359 C CA . HIS A 1 314 ? 16.733 -29.700 -5.813 1.00 54.22 318 HIS A CA 1
ATOM 2360 C C . HIS A 1 314 ? 15.748 -30.860 -5.700 1.00 53.57 318 HIS A C 1
ATOM 2361 O O . HIS A 1 314 ? 15.801 -31.623 -4.729 1.00 56.47 318 HIS A O 1
ATOM 2368 N N . SER A 1 315 ? 14.907 -31.066 -6.713 1.00 51.36 319 SER A N 1
ATOM 2369 C CA . SER A 1 315 ? 14.105 -32.281 -6.754 1.00 48.79 319 SER A CA 1
ATOM 2370 C C . SER A 1 315 ? 14.983 -33.528 -6.871 1.00 52.39 319 SER A C 1
ATOM 2371 O O . SER A 1 315 ? 14.723 -34.546 -6.218 1.00 56.05 319 SER A O 1
ATOM 2374 N N . ASN A 1 316 ? 16.030 -33.476 -7.701 1.00 52.17 320 ASN A N 1
ATOM 2375 C CA . ASN A 1 316 ? 16.938 -34.621 -7.796 1.00 51.61 320 ASN A CA 1
ATOM 2376 C C . ASN A 1 316 ? 17.705 -34.851 -6.494 1.00 49.32 320 ASN A C 1
ATOM 2377 O O . ASN A 1 316 ? 18.003 -36.001 -6.137 1.00 49.52 320 ASN A O 1
ATOM 2382 N N . ILE A 1 317 ? 18.045 -33.780 -5.774 1.00 52.88 321 ILE A N 1
ATOM 2383 C CA . ILE A 1 317 ? 18.669 -33.942 -4.460 1.00 48.27 321 ILE A CA 1
ATOM 2384 C C . ILE A 1 317 ? 17.705 -34.626 -3.492 1.00 47.78 321 ILE A C 1
ATOM 2385 O O . ILE A 1 317 ? 18.086 -35.550 -2.768 1.00 49.91 321 ILE A O 1
ATOM 2390 N N . ALA A 1 318 ? 16.442 -34.193 -3.470 1.00 52.39 322 ALA A N 1
ATOM 2391 C CA . ALA A 1 318 ? 15.454 -34.834 -2.604 1.00 53.39 322 ALA A CA 1
ATOM 2392 C C . ALA A 1 318 ? 15.315 -36.319 -2.931 1.00 52.74 322 ALA A C 1
ATOM 2393 O O . ALA A 1 318 ? 15.364 -37.173 -2.035 1.00 52.47 322 ALA A O 1
ATOM 2395 N N . LEU A 1 319 ? 15.173 -36.651 -4.217 1.00 50.80 323 LEU A N 1
ATOM 2396 C CA . LEU A 1 319 ? 15.132 -38.058 -4.615 1.00 48.47 323 LEU A CA 1
ATOM 2397 C C . LEU A 1 319 ? 16.364 -38.814 -4.125 1.00 49.94 323 LEU A C 1
ATOM 2398 O O . LEU A 1 319 ? 16.254 -39.910 -3.563 1.00 49.84 323 LEU A O 1
ATOM 2403 N N . PHE A 1 320 ? 17.558 -38.248 -4.342 1.00 49.69 324 PHE A N 1
ATOM 2404 C CA . PHE A 1 320 ? 18.774 -38.972 -3.983 1.00 47.58 324 PHE A CA 1
ATOM 2405 C C . PHE A 1 320 ? 18.858 -39.190 -2.476 1.00 48.07 324 PHE A C 1
ATOM 2406 O O . PHE A 1 320 ? 19.250 -40.270 -2.019 1.00 47.25 324 PHE A O 1
ATOM 2414 N N . ASP A 1 321 ? 18.514 -38.166 -1.694 1.00 47.45 325 ASP A N 1
ATOM 2415 C CA . ASP A 1 321 ? 18.613 -38.280 -0.243 1.00 54.00 325 ASP A CA 1
ATOM 2416 C C . ASP A 1 321 ? 17.634 -39.311 0.302 1.00 55.19 325 ASP A C 1
ATOM 2417 O O . ASP A 1 321 ? 17.950 -40.031 1.257 1.00 53.57 325 ASP A O 1
ATOM 2422 N N . GLY A 1 322 ? 16.458 -39.421 -0.323 1.00 56.12 326 GLY A N 1
ATOM 2423 C CA . GLY A 1 322 ? 15.490 -40.423 0.071 1.00 50.91 326 GLY A CA 1
ATOM 2424 C C . GLY A 1 322 ? 15.933 -41.840 -0.192 1.00 50.92 326 GLY A C 1
ATOM 2425 O O . GLY A 1 322 ? 15.332 -42.773 0.345 1.00 55.91 326 GLY A O 1
ATOM 2426 N N . LEU A 1 323 ? 16.992 -42.030 -0.973 1.00 54.41 327 LEU A N 1
ATOM 2427 C CA . LEU A 1 323 ? 17.391 -43.360 -1.425 1.00 51.08 327 LEU A CA 1
ATOM 2428 C C . LEU A 1 323 ? 18.779 -43.776 -0.982 1.00 51.84 327 LEU A C 1
ATOM 2429 O O . LEU A 1 323 ? 19.055 -44.980 -0.924 1.00 49.12 327 LEU A O 1
ATOM 2434 N N . VAL A 1 324 ? 19.674 -42.816 -0.734 1.00 51.38 328 VAL A N 1
ATOM 2435 C CA . VAL A 1 324 ? 21.071 -43.091 -0.406 1.00 51.30 328 VAL A CA 1
ATOM 2436 C C . VAL A 1 324 ? 21.462 -42.168 0.733 1.00 52.43 328 VAL A C 1
ATOM 2437 O O . VAL A 1 324 ? 21.171 -40.970 0.684 1.00 54.20 328 VAL A O 1
ATOM 2441 N N . ARG A 1 325 ? 22.122 -42.713 1.752 1.00 52.45 329 ARG A N 1
ATOM 2442 C CA . ARG A 1 325 ? 22.632 -41.898 2.849 1.00 57.27 329 ARG A CA 1
ATOM 2443 C C . ARG A 1 325 ? 24.067 -41.492 2.536 1.00 52.46 329 ARG A C 1
ATOM 2444 O O . ARG A 1 325 ? 24.925 -42.351 2.311 1.00 55.50 329 ARG A O 1
ATOM 2452 N N . ALA A 1 326 ? 24.320 -40.187 2.521 1.00 49.28 330 ALA A N 1
ATOM 2453 C CA . ALA A 1 326 ? 25.643 -39.653 2.254 1.00 54.46 330 ALA A CA 1
ATOM 2454 C C . ALA A 1 326 ? 25.850 -38.416 3.111 1.00 54.30 330 ALA A C 1
ATOM 2455 O O . ALA A 1 326 ? 24.885 -37.738 3.476 1.00 56.57 330 ALA A O 1
ATOM 2457 N N . ALA A 1 327 ? 27.112 -38.121 3.424 1.00 50.61 331 ALA A N 1
ATOM 2458 C CA . ALA A 1 327 ? 27.425 -36.876 4.118 1.00 54.24 331 ALA A CA 1
ATOM 2459 C C . ALA A 1 327 ? 26.811 -35.706 3.368 1.00 52.66 331 ALA A C 1
ATOM 2460 O O . ALA A 1 327 ? 26.987 -35.572 2.157 1.00 52.22 331 ALA A O 1
ATOM 2462 N N . GLY A 1 328 ? 26.074 -34.869 4.080 1.00 58.04 332 GLY A N 1
ATOM 2463 C CA . GLY A 1 328 ? 25.341 -33.782 3.462 1.00 56.39 332 GLY A CA 1
ATOM 2464 C C . GLY A 1 328 ? 23.868 -34.060 3.247 1.00 58.24 332 GLY A C 1
ATOM 2465 O O . GLY A 1 328 ? 23.144 -33.157 2.800 1.00 55.58 332 GLY A O 1
ATOM 2466 N N . GLN A 1 329 ? 23.409 -35.277 3.543 1.00 51.35 333 GLN A N 1
ATOM 2467 C CA . GLN A 1 329 ? 22.004 -35.636 3.382 1.00 54.24 333 GLN A CA 1
ATOM 2468 C C . GLN A 1 329 ? 21.114 -34.593 4.036 1.00 55.63 333 GLN A C 1
ATOM 2469 O O . GLN A 1 329 ? 21.296 -34.265 5.204 1.00 61.75 333 GLN A O 1
ATOM 2475 N N . GLY A 1 330 ? 20.168 -34.041 3.273 1.00 56.20 334 GLY A N 1
ATOM 2476 C CA . GLY A 1 330 ? 19.220 -33.072 3.776 1.00 45.95 334 GLY A CA 1
ATOM 2477 C C . GLY A 1 330 ? 19.510 -31.643 3.367 1.00 56.01 334 GLY A C 1
ATOM 2478 O O . GLY A 1 330 ? 18.589 -30.821 3.341 1.00 61.23 334 GLY A O 1
ATOM 2479 N N . ASN A 1 331 ? 20.763 -31.316 3.066 1.00 57.09 335 ASN A N 1
ATOM 2480 C CA . ASN A 1 331 ? 21.030 -29.937 2.697 1.00 55.19 335 ASN A CA 1
ATOM 2481 C C . ASN A 1 331 ? 20.594 -29.721 1.256 1.00 54.41 335 ASN A C 1
ATOM 2482 O O . ASN A 1 331 ? 20.154 -30.645 0.568 1.00 54.93 335 ASN A O 1
ATOM 2487 N N . SER A 1 332 ? 20.712 -28.486 0.784 1.00 56.25 336 SER A N 1
ATOM 2488 C CA . SER A 1 332 ? 20.278 -28.161 -0.570 1.00 63.35 336 SER A CA 1
ATOM 2489 C C . SER A 1 332 ? 21.449 -27.952 -1.523 1.00 62.17 336 SER A C 1
ATOM 2490 O O . SER A 1 332 ? 21.314 -27.250 -2.527 1.00 65.72 336 SER A O 1
ATOM 2493 N N . VAL A 1 333 ? 22.590 -28.572 -1.239 1.00 58.66 337 VAL A N 1
ATOM 2494 C CA . VAL A 1 333 ? 23.745 -28.443 -2.123 1.00 61.31 337 VAL A CA 1
ATOM 2495 C C . VAL A 1 333 ? 24.033 -29.790 -2.782 1.00 60.95 337 VAL A C 1
ATOM 2496 O O . VAL A 1 333 ? 23.800 -30.852 -2.178 1.00 55.79 337 VAL A O 1
ATOM 2500 N N . PRO A 1 334 ? 24.566 -29.782 -4.008 1.00 57.54 338 PRO A N 1
ATOM 2501 C CA . PRO A 1 334 ? 24.680 -31.018 -4.792 1.00 55.23 338 PRO A CA 1
ATOM 2502 C C . PRO A 1 334 ? 25.749 -32.003 -4.353 1.00 49.07 338 PRO A C 1
ATOM 2503 O O . PRO A 1 334 ? 25.761 -33.107 -4.892 1.00 51.92 338 PRO A O 1
ATOM 2507 N N . ILE A 1 335 ? 26.638 -31.674 -3.424 1.00 51.29 339 ILE A N 1
ATOM 2508 C CA . ILE A 1 335 ? 27.760 -32.555 -3.089 1.00 47.15 339 ILE A CA 1
ATOM 2509 C C . ILE A 1 335 ? 27.316 -33.609 -2.077 1.00 48.72 339 ILE A C 1
ATOM 2510 O O . ILE A 1 335 ? 26.797 -33.275 -1.005 1.00 50.97 339 ILE A O 1
ATOM 2515 N N . ARG A 1 336 ? 27.552 -34.887 -2.393 1.00 46.10 340 ARG A N 1
ATOM 2516 C CA . ARG A 1 336 ? 27.217 -35.981 -1.484 1.00 45.33 340 ARG A CA 1
ATOM 2517 C C . ARG A 1 336 ? 28.421 -36.899 -1.367 1.00 47.34 340 ARG A C 1
ATOM 2518 O O . ARG A 1 336 ? 28.841 -37.501 -2.353 1.00 49.94 340 ARG A O 1
ATOM 2526 N N . TYR A 1 337 ? 28.967 -37.024 -0.166 1.00 49.89 341 TYR A N 1
ATOM 2527 C CA . TYR A 1 337 ? 30.194 -37.777 0.041 1.00 47.70 341 TYR A CA 1
ATOM 2528 C C . TYR A 1 337 ? 29.854 -39.131 0.662 1.00 49.37 341 TYR A C 1
ATOM 2529 O O . TYR A 1 337 ? 29.256 -39.193 1.739 1.00 54.68 341 TYR A O 1
ATOM 2538 N N . LEU A 1 338 ? 30.206 -40.211 -0.030 1.00 45.18 342 LEU A N 1
ATOM 2539 C CA . LEU A 1 338 ? 29.921 -41.558 0.453 1.00 48.75 342 LEU A CA 1
ATOM 2540 C C . LEU A 1 338 ? 31.162 -42.049 1.192 1.00 49.27 342 LEU A C 1
ATOM 2541 O O . LEU A 1 338 ? 32.111 -42.538 0.582 1.00 49.86 342 LEU A O 1
ATOM 2546 N N . GLU A 1 339 ? 31.156 -41.899 2.512 1.00 53.03 343 GLU A N 1
ATOM 2547 C CA . GLU A 1 339 ? 32.335 -42.158 3.335 1.00 54.64 343 GLU A CA 1
ATOM 2548 C C . GLU A 1 339 ? 32.605 -43.654 3.430 1.00 51.16 343 GLU A C 1
ATOM 2549 O O . GLU A 1 339 ? 31.752 -44.417 3.896 1.00 57.05 343 GLU A O 1
ATOM 2555 N N . LEU A 1 340 ? 33.794 -44.075 3.005 1.00 46.08 344 LEU A N 1
ATOM 2556 C CA . LEU A 1 340 ? 34.203 -45.463 3.136 1.00 48.88 344 LEU A CA 1
ATOM 2557 C C . LEU A 1 340 ? 35.472 -45.652 3.964 1.00 54.56 344 LEU A C 1
ATOM 2558 O O . LEU A 1 340 ? 35.787 -46.792 4.331 1.00 52.53 344 LEU A O 1
ATOM 2563 N N . GLY A 1 341 ? 36.210 -44.578 4.255 1.00 53.39 345 GLY A N 1
ATOM 2564 C CA . GLY A 1 341 ? 37.382 -44.625 5.107 1.00 49.88 345 GLY A CA 1
ATOM 2565 C C . GLY A 1 341 ? 38.582 -45.249 4.441 1.00 48.70 345 GLY A C 1
ATOM 2566 O O . GLY A 1 341 ? 39.581 -44.576 4.184 1.00 54.06 345 GLY A O 1
ATOM 2567 N N . SER A 1 342 ? 38.489 -46.538 4.151 1.00 49.26 346 SER A N 1
ATOM 2568 C CA . SER A 1 342 ? 39.572 -47.244 3.490 1.00 47.57 346 SER A CA 1
ATOM 2569 C C . SER A 1 342 ? 39.703 -46.804 2.039 1.00 55.58 346 SER A C 1
ATOM 2570 O O . SER A 1 342 ? 38.712 -46.703 1.302 1.00 50.35 346 SER A O 1
ATOM 2573 N N . GLU A 1 343 ? 40.949 -46.548 1.637 1.00 51.77 347 GLU A N 1
ATOM 2574 C CA . GLU A 1 343 ? 41.254 -46.228 0.249 1.00 51.35 347 GLU A CA 1
ATOM 2575 C C . GLU A 1 343 ? 41.050 -47.435 -0.665 1.00 48.33 347 GLU A C 1
ATOM 2576 O O . GLU A 1 343 ? 40.648 -47.272 -1.819 1.00 49.68 347 GLU A O 1
ATOM 2582 N N . VAL A 1 344 ? 41.349 -48.643 -0.179 1.00 51.46 348 VAL A N 1
ATOM 2583 C CA . VAL A 1 344 ? 41.121 -49.857 -0.959 1.00 47.00 348 VAL A CA 1
ATOM 2584 C C . VAL A 1 344 ? 39.633 -50.026 -1.256 1.00 50.32 348 VAL A C 1
ATOM 2585 O O . VAL A 1 344 ? 39.239 -50.225 -2.410 1.00 49.15 348 VAL A O 1
ATOM 2589 N N . ASP A 1 345 ? 38.788 -49.930 -0.216 1.00 47.08 349 ASP A N 1
ATOM 2590 C CA . ASP A 1 345 ? 37.342 -50.024 -0.395 1.00 48.96 349 ASP A CA 1
ATOM 2591 C C . ASP A 1 345 ? 36.835 -48.944 -1.346 1.00 51.39 349 ASP A C 1
ATOM 2592 O O . ASP A 1 345 ? 35.952 -49.198 -2.182 1.00 46.87 349 ASP A O 1
ATOM 2597 N N . THR A 1 346 ? 37.373 -47.729 -1.214 1.00 46.48 350 THR A N 1
ATOM 2598 C CA . THR A 1 346 ? 36.937 -46.633 -2.064 1.00 47.63 350 THR A CA 1
ATOM 2599 C C . THR A 1 346 ? 37.267 -46.911 -3.529 1.00 44.11 350 THR A C 1
ATOM 2600 O O . THR A 1 346 ? 36.410 -46.773 -4.403 1.00 46.05 350 THR A O 1
ATOM 2604 N N . LEU A 1 347 ? 38.490 -47.351 -3.813 1.00 45.84 351 LEU A N 1
ATOM 2605 C CA . LEU A 1 347 ? 38.866 -47.599 -5.202 1.00 45.68 351 LEU A CA 1
ATOM 2606 C C . LEU A 1 347 ? 38.113 -48.795 -5.773 1.00 50.78 351 LEU A C 1
ATOM 2607 O O . LEU A 1 347 ? 37.705 -48.781 -6.943 1.00 48.40 351 LEU A O 1
ATOM 2612 N N . GLU A 1 348 ? 37.943 -49.849 -4.964 1.00 51.83 352 GLU A N 1
ATOM 2613 C CA . GLU A 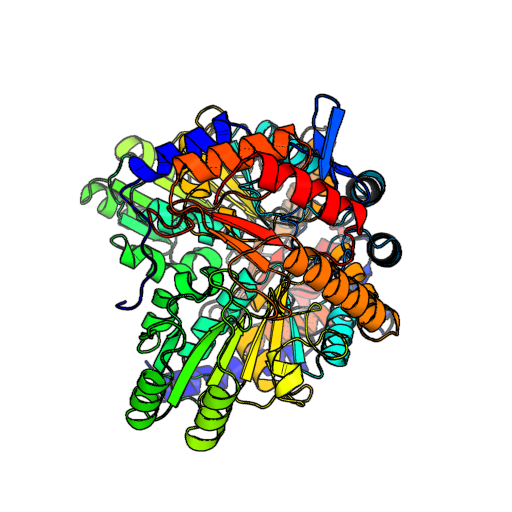1 348 ? 37.170 -51.016 -5.388 1.00 48.10 352 GLU A CA 1
ATOM 2614 C C . GLU A 1 348 ? 35.722 -50.652 -5.678 1.00 44.23 352 GLU A C 1
ATOM 2615 O O . GLU A 1 348 ? 35.132 -51.139 -6.651 1.00 42.91 352 GLU A O 1
ATOM 2621 N N . ALA A 1 349 ? 35.130 -49.809 -4.830 1.00 43.40 353 ALA A N 1
ATOM 2622 C CA . ALA A 1 349 ? 33.753 -49.382 -5.023 1.00 42.15 353 ALA A CA 1
ATOM 2623 C C . ALA A 1 349 ? 33.598 -48.536 -6.284 1.00 47.58 353 ALA A C 1
ATOM 2624 O O . ALA A 1 349 ? 32.633 -48.710 -7.036 1.00 47.18 353 ALA A O 1
ATOM 2626 N N . SER A 1 350 ? 34.521 -47.600 -6.527 1.00 46.59 354 SER A N 1
ATOM 2627 C CA . SER A 1 350 ? 34.456 -46.831 -7.769 1.00 47.48 354 SER A CA 1
ATOM 2628 C C . SER A 1 350 ? 34.594 -47.741 -8.983 1.00 43.90 354 SER A C 1
ATOM 2629 O O . SER A 1 350 ? 33.887 -47.561 -9.978 1.00 42.36 354 SER A O 1
ATOM 2632 N N . ALA A 1 351 ? 35.506 -48.718 -8.923 1.00 40.93 355 ALA A N 1
ATOM 2633 C CA . ALA A 1 351 ? 35.701 -49.593 -10.077 1.00 46.34 355 ALA A CA 1
ATOM 2634 C C . ALA A 1 351 ? 34.475 -50.467 -10.307 1.00 47.14 355 ALA A C 1
ATOM 2635 O O . ALA A 1 351 ? 34.074 -50.704 -11.452 1.00 44.93 355 ALA A O 1
ATOM 2637 N N . TYR A 1 352 ? 33.855 -50.935 -9.220 1.00 45.91 356 TYR A N 1
ATOM 2638 C CA . TYR A 1 352 ? 32.628 -51.706 -9.336 1.00 44.85 356 TYR A CA 1
ATOM 2639 C C . TYR A 1 352 ? 31.508 -50.874 -9.943 1.00 49.99 356 TYR A C 1
ATOM 2640 O O . TYR A 1 352 ? 30.808 -51.337 -10.850 1.00 48.34 356 TYR A O 1
ATOM 2649 N N . LEU A 1 353 ? 31.314 -49.647 -9.451 1.00 45.23 357 LEU A N 1
ATOM 2650 C CA . LEU A 1 353 ? 30.237 -48.823 -9.983 1.00 45.37 357 LEU A CA 1
ATOM 2651 C C . LEU A 1 353 ? 30.485 -48.473 -11.444 1.00 46.90 357 LEU A C 1
ATOM 2652 O O . LEU A 1 353 ? 29.553 -48.492 -12.260 1.00 47.04 357 LEU A O 1
ATOM 2657 N N . PHE A 1 354 ? 31.740 -48.184 -11.797 1.00 44.91 358 PHE A N 1
ATOM 2658 C CA . PHE A 1 354 ? 32.058 -47.804 -13.166 1.00 46.44 358 PHE A CA 1
ATOM 2659 C C . PHE A 1 354 ? 31.785 -48.967 -14.113 1.00 48.03 358 PHE A C 1
ATOM 2660 O O . PHE A 1 354 ? 31.191 -48.791 -15.183 1.00 44.13 358 PHE A O 1
ATOM 2668 N N . ASP A 1 355 ? 32.115 -50.184 -13.686 1.00 46.53 359 ASP A N 1
ATOM 2669 C CA . ASP A 1 355 ? 31.844 -51.395 -14.503 1.00 48.86 359 ASP A CA 1
ATOM 2670 C C . ASP A 1 355 ? 30.336 -51.597 -14.663 1.00 50.55 359 ASP A C 1
ATOM 2671 O O . ASP A 1 355 ? 29.949 -52.341 -15.563 1.00 51.64 359 ASP A O 1
ATOM 2676 N N . ASN A 1 356 ? 29.527 -50.938 -13.835 1.00 45.57 360 ASN A N 1
ATOM 2677 C CA . ASN A 1 356 ? 28.056 -51.134 -13.877 1.00 44.37 360 ASN A CA 1
ATOM 2678 C C . ASN A 1 356 ? 27.361 -49.868 -14.389 1.00 45.13 360 ASN A C 1
ATOM 2679 O O . ASN A 1 356 ? 26.182 -49.699 -14.074 1.00 43.42 360 ASN A O 1
ATOM 2684 N N . GLY A 1 357 ? 28.071 -49.010 -15.125 1.00 46.21 361 GLY A N 1
ATOM 2685 C CA . GLY A 1 357 ? 27.441 -47.848 -15.786 1.00 41.21 361 GLY A CA 1
ATOM 2686 C C . GLY A 1 357 ? 27.312 -46.590 -14.956 1.00 43.37 361 GLY A C 1
ATOM 2687 O O . GLY A 1 357 ? 26.508 -45.735 -15.330 1.00 40.12 361 GLY A O 1
ATOM 2688 N N . PHE A 1 358 ? 28.081 -46.474 -13.880 1.00 41.56 362 PHE A N 1
ATOM 2689 C CA . PHE A 1 358 ? 28.041 -45.227 -13.079 1.00 41.76 362 PHE A CA 1
ATOM 2690 C C . PHE A 1 358 ? 29.453 -44.810 -12.667 1.00 44.06 362 PHE A C 1
ATOM 2691 O O . PHE A 1 358 ? 30.111 -45.557 -11.938 1.00 42.91 362 PHE A O 1
ATOM 2699 N N . TYR A 1 359 ? 29.894 -43.643 -13.135 1.00 40.41 363 TYR A N 1
ATOM 2700 C CA . TYR A 1 359 ? 31.212 -43.134 -12.689 1.00 42.95 363 TYR A CA 1
ATOM 2701 C C . TYR A 1 359 ? 31.035 -42.267 -11.452 1.00 40.26 363 TYR A C 1
ATOM 2702 O O . TYR A 1 359 ? 30.244 -41.321 -11.477 1.00 42.80 363 TYR A O 1
ATOM 2711 N N . VAL A 1 360 ? 31.755 -42.615 -10.399 1.00 43.51 364 VAL A N 1
ATOM 2712 C CA . VAL A 1 360 ? 31.741 -41.827 -9.164 1.00 40.80 364 VAL A CA 1
ATOM 2713 C C . VAL A 1 360 ? 33.192 -41.632 -8.751 1.00 42.69 364 VAL A C 1
ATOM 2714 O O . VAL A 1 360 ? 33.927 -42.616 -8.577 1.00 45.23 364 VAL A O 1
ATOM 2718 N N . GLU A 1 361 ? 33.626 -40.361 -8.640 1.00 41.36 365 GLU A N 1
ATOM 2719 C CA . GLU A 1 361 ? 35.059 -40.135 -8.475 1.00 44.65 365 GLU A CA 1
ATOM 2720 C C . GLU A 1 361 ? 35.516 -40.549 -7.079 1.00 42.71 365 GLU A C 1
ATOM 2721 O O . GLU A 1 361 ? 34.800 -40.334 -6.101 1.00 41.45 365 GLU A O 1
ATOM 2727 N N . PRO A 1 362 ? 36.682 -41.171 -6.976 1.00 41.89 366 PRO A N 1
ATOM 2728 C CA . PRO A 1 362 ? 37.179 -41.613 -5.670 1.00 45.40 366 PRO A CA 1
ATOM 2729 C C . PRO A 1 362 ? 38.156 -40.630 -5.042 1.00 45.59 366 PRO A C 1
ATOM 2730 O O . PRO A 1 362 ? 39.208 -40.344 -5.621 1.00 47.73 366 PRO A O 1
ATOM 2734 N N . ASP A 1 363 ? 37.817 -40.130 -3.856 1.00 47.66 367 ASP A N 1
ATOM 2735 C CA . ASP A 1 363 ? 38.682 -39.235 -3.085 1.00 53.94 367 ASP A CA 1
ATOM 2736 C C . ASP A 1 363 ? 39.522 -40.053 -2.114 1.00 51.65 367 ASP A C 1
ATOM 2737 O O . ASP A 1 363 ? 38.986 -40.671 -1.193 1.00 53.19 367 ASP A O 1
ATOM 2742 N N . PHE A 1 364 ? 40.829 -40.074 -2.332 1.00 51.18 368 PHE A N 1
ATOM 2743 C CA . PHE A 1 364 ? 41.775 -40.647 -1.381 1.00 53.44 368 PHE A CA 1
ATOM 2744 C C . PHE A 1 364 ? 42.931 -39.665 -1.208 1.00 62.38 368 PHE A C 1
ATOM 2745 O O . PHE A 1 364 ? 43.002 -38.636 -1.893 1.00 58.19 368 PHE A O 1
ATOM 2753 N N . PHE A 1 365 ? 43.836 -39.965 -0.265 1.00 64.30 369 PHE A N 1
ATOM 2754 C CA . PHE A 1 365 ? 44.928 -39.030 -0.020 1.00 66.40 369 PHE A CA 1
ATOM 2755 C C . PHE A 1 365 ? 45.816 -38.942 -1.255 1.00 65.28 369 PHE A C 1
ATOM 2756 O O . PHE A 1 365 ? 46.213 -39.975 -1.799 1.00 68.84 369 PHE A O 1
ATOM 2764 N N . PRO A 1 366 ? 46.233 -37.733 -1.657 1.00 66.51 370 PRO A N 1
ATOM 2765 C CA . PRO A 1 366 ? 46.134 -36.420 -0.993 1.00 61.26 370 PRO A CA 1
ATOM 2766 C C . PRO A 1 366 ? 44.870 -35.597 -1.193 1.00 64.99 370 PRO A C 1
ATOM 2767 O O . PRO A 1 366 ? 44.861 -34.453 -0.738 1.00 61.42 370 PRO A O 1
ATOM 2771 N N . ILE A 1 367 ? 43.849 -36.112 -1.879 1.00 56.11 371 ILE A N 1
ATOM 2772 C CA . ILE A 1 367 ? 42.644 -35.307 -2.044 1.00 60.56 371 ILE A CA 1
ATOM 2773 C C . ILE A 1 367 ? 41.960 -35.090 -0.698 1.00 57.59 371 ILE A C 1
ATOM 2774 O O . ILE A 1 367 ? 41.321 -34.053 -0.481 1.00 52.84 371 ILE A O 1
ATOM 2779 N N . VAL A 1 368 ? 42.069 -36.061 0.215 1.00 55.21 372 VAL A N 1
ATOM 2780 C CA . VAL A 1 368 ? 41.467 -35.999 1.549 1.00 57.33 372 VAL A CA 1
ATOM 2781 C C . VAL A 1 368 ? 42.400 -36.706 2.523 1.00 55.51 372 VAL A C 1
ATOM 2782 O O . VAL A 1 368 ? 43.363 -37.360 2.122 1.00 58.98 372 VAL A O 1
ATOM 2786 N N . SER A 1 369 ? 42.104 -36.589 3.817 1.00 56.74 373 SER A N 1
ATOM 2787 C CA . SER A 1 369 ? 42.962 -37.187 4.838 1.00 59.66 373 SER A CA 1
ATOM 2788 C C . SER A 1 369 ? 43.033 -38.704 4.679 1.00 59.17 373 SER A C 1
ATOM 2789 O O . SER A 1 369 ? 42.150 -39.342 4.104 1.00 60.28 373 SER A O 1
ATOM 2792 N N . ARG A 1 370 ? 44.104 -39.284 5.204 1.00 58.28 374 ARG A N 1
ATOM 2793 C CA . ARG A 1 370 ? 44.224 -40.733 5.202 1.00 61.35 374 ARG A CA 1
ATOM 2794 C C . ARG A 1 370 ? 43.159 -41.332 6.106 1.00 60.07 374 ARG A C 1
ATOM 2795 O O . ARG A 1 370 ? 42.798 -40.749 7.129 1.00 62.96 374 ARG A O 1
ATOM 2803 N N . GLY A 1 371 ? 42.634 -42.488 5.705 1.00 58.26 375 GLY A N 1
ATOM 2804 C CA . GLY A 1 371 ? 41.523 -43.095 6.407 1.00 50.78 375 GLY A CA 1
ATOM 2805 C C . GLY A 1 371 ? 40.217 -42.344 6.314 1.00 50.18 375 GLY A C 1
ATOM 2806 O O . GLY A 1 371 ? 39.264 -42.708 7.005 1.00 54.11 375 GLY A O 1
ATOM 2807 N N . ALA A 1 372 ? 40.133 -41.299 5.489 1.00 49.55 376 ALA A N 1
ATOM 2808 C CA . ALA A 1 372 ? 38.889 -40.558 5.301 1.00 49.48 376 ALA A CA 1
ATOM 2809 C C . ALA A 1 372 ? 38.411 -40.616 3.846 1.00 47.39 376 ALA A C 1
ATOM 2810 O O . ALA A 1 372 ? 37.710 -39.715 3.376 1.00 48.40 376 ALA A O 1
ATOM 2812 N N . ALA A 1 373 ? 38.776 -41.673 3.131 1.00 47.30 377 ALA A N 1
ATOM 2813 C CA . ALA A 1 373 ? 38.436 -41.808 1.721 1.00 49.11 377 ALA A CA 1
ATOM 2814 C C . ALA A 1 373 ? 36.933 -42.036 1.506 1.00 49.07 377 ALA A C 1
ATOM 2815 O O . ALA A 1 373 ? 36.190 -42.431 2.409 1.00 47.97 377 ALA A O 1
ATOM 2817 N N . GLY A 1 374 ? 36.492 -41.796 0.275 1.00 49.97 378 GLY A N 1
ATOM 2818 C CA . GLY A 1 374 ? 35.077 -41.899 -0.049 1.00 48.25 378 GLY A CA 1
ATOM 2819 C C . GLY A 1 374 ? 34.838 -41.537 -1.499 1.00 48.15 378 GLY A C 1
ATOM 2820 O O . GLY A 1 374 ? 35.745 -41.092 -2.211 1.00 45.86 378 GLY A O 1
ATOM 2821 N N . LEU A 1 375 ? 33.598 -41.757 -1.939 1.00 45.46 379 LEU A N 1
ATOM 2822 C CA . LEU A 1 375 ? 33.175 -41.439 -3.299 1.00 46.31 379 LEU A CA 1
ATOM 2823 C C . LEU A 1 375 ? 32.463 -40.097 -3.299 1.00 44.94 379 LEU A C 1
ATOM 2824 O O . LEU A 1 375 ? 31.619 -39.844 -2.435 1.00 48.01 379 LEU A O 1
ATOM 2829 N N . ARG A 1 376 ? 32.794 -39.238 -4.260 1.00 42.95 380 ARG A N 1
ATOM 2830 C CA . ARG A 1 376 ? 32.216 -37.891 -4.292 1.00 46.06 380 ARG A CA 1
ATOM 2831 C C . ARG A 1 376 ? 31.151 -37.839 -5.379 1.00 44.73 380 ARG A C 1
ATOM 2832 O O . ARG A 1 376 ? 31.451 -37.617 -6.551 1.00 47.56 380 ARG A O 1
ATOM 2840 N N . ALA A 1 377 ? 29.905 -38.039 -4.987 1.00 45.35 381 ALA A N 1
ATOM 2841 C CA . ALA A 1 377 ? 28.799 -37.901 -5.915 1.00 46.00 381 ALA A CA 1
ATOM 2842 C C . ALA A 1 377 ? 28.366 -36.452 -5.940 1.00 47.10 381 ALA A C 1
ATOM 2843 O O . ALA A 1 377 ? 28.497 -35.728 -4.943 1.00 50.09 381 ALA A O 1
ATOM 2845 N N . ARG A 1 378 ? 27.862 -36.020 -7.092 1.00 41.67 382 ARG A N 1
ATOM 2846 C CA . ARG A 1 378 ? 27.394 -34.649 -7.261 1.00 45.73 382 ARG A CA 1
ATOM 2847 C C . ARG A 1 378 ? 26.061 -34.695 -7.984 1.00 46.45 382 ARG A C 1
ATOM 2848 O O . ARG A 1 378 ? 25.948 -35.339 -9.031 1.00 48.81 382 ARG A O 1
ATOM 2856 N N . ILE A 1 379 ? 25.050 -34.062 -7.409 1.00 44.03 383 ILE A N 1
ATOM 2857 C CA . ILE A 1 379 ? 23.728 -34.081 -8.015 1.00 48.17 383 ILE A CA 1
ATOM 2858 C C . ILE A 1 379 ? 23.661 -32.967 -9.051 1.00 51.24 383 ILE A C 1
ATOM 2859 O O . ILE A 1 379 ? 24.176 -31.864 -8.830 1.00 47.57 383 ILE A O 1
ATOM 2864 N N . ARG A 1 380 ? 23.058 -33.248 -10.207 1.00 43.76 384 ARG A N 1
ATOM 2865 C CA . ARG A 1 380 ? 22.911 -32.209 -11.217 1.00 47.21 384 ARG A CA 1
ATOM 2866 C C . ARG A 1 380 ? 21.510 -32.267 -11.808 1.00 47.23 384 ARG A C 1
ATOM 2867 O O . ARG A 1 380 ? 20.820 -33.290 -11.760 1.00 48.84 384 ARG A O 1
ATOM 2875 N N . SER A 1 381 ? 21.069 -31.150 -12.370 1.00 46.00 385 SER A N 1
ATOM 2876 C CA . SER A 1 381 ? 19.700 -31.066 -12.935 1.00 48.29 385 SER A CA 1
ATOM 2877 C C . SER A 1 381 ? 19.562 -31.944 -14.182 1.00 50.91 385 SER A C 1
ATOM 2878 O O . SER A 1 381 ? 18.430 -32.277 -14.527 1.00 49.73 385 SER A O 1
ATOM 2881 N N . SER A 1 382 ? 20.675 -32.313 -14.811 1.00 45.69 386 SER A N 1
ATOM 2882 C CA . SER A 1 382 ? 20.660 -33.113 -16.062 1.00 44.54 386 SER A CA 1
ATOM 2883 C C . SER A 1 382 ? 20.498 -34.597 -15.736 1.00 45.70 386 SER A C 1
ATOM 2884 O O . SER A 1 382 ? 20.500 -35.412 -16.661 1.00 45.27 386 SER A O 1
ATOM 2887 N N . MET A 1 383 ? 20.364 -34.918 -14.455 1.00 45.68 387 MET A N 1
ATOM 2888 C CA . MET A 1 383 ? 20.178 -36.327 -14.044 1.00 46.70 387 MET A CA 1
ATOM 2889 C C . MET A 1 383 ? 18.700 -36.695 -14.151 1.00 47.41 387 MET A C 1
ATOM 2890 O O . MET A 1 383 ? 17.859 -35.870 -13.787 1.00 48.67 387 MET A O 1
ATOM 2895 N N . SER A 1 384 ? 18.417 -37.890 -14.655 1.00 44.93 388 SER A N 1
ATOM 2896 C CA . SER A 1 384 ? 17.023 -38.383 -14.734 1.00 46.71 388 SER A CA 1
ATOM 2897 C C . SER A 1 384 ? 16.641 -39.012 -13.400 1.00 47.13 388 SER A C 1
ATOM 2898 O O . SER A 1 384 ? 17.546 -39.329 -12.621 1.00 48.37 388 SER A O 1
ATOM 2901 N N . THR A 1 385 ? 15.346 -39.183 -13.166 1.00 47.03 389 THR A N 1
ATOM 2902 C CA . THR A 1 385 ? 14.865 -39.869 -11.947 1.00 48.30 389 THR A CA 1
ATOM 2903 C C . THR A 1 385 ? 15.371 -41.310 -11.974 1.00 46.74 389 THR A C 1
ATOM 2904 O O . THR A 1 385 ? 15.705 -41.833 -10.909 1.00 49.45 389 THR A O 1
ATOM 2908 N N . ALA A 1 386 ? 15.450 -41.905 -13.161 1.00 45.02 390 ALA A N 1
ATOM 2909 C CA . ALA A 1 386 ? 15.892 -43.308 -13.310 1.00 46.40 390 ALA A CA 1
ATOM 2910 C C . ALA A 1 386 ? 17.402 -43.426 -13.129 1.00 47.20 390 ALA A C 1
ATOM 2911 O O . ALA A 1 386 ? 17.848 -44.459 -12.625 1.00 47.08 390 ALA A O 1
ATOM 2913 N N . ASP A 1 387 ? 18.146 -42.415 -13.565 1.00 50.10 391 ASP A N 1
ATOM 2914 C CA . ASP A 1 387 ? 19.615 -42.413 -13.379 1.00 46.46 391 ASP A CA 1
ATOM 2915 C C . ASP A 1 387 ? 19.891 -42.521 -11.885 1.00 41.48 391 ASP A C 1
ATOM 2916 O O . ASP A 1 387 ? 20.722 -43.348 -11.495 1.00 43.77 391 ASP A O 1
ATOM 2921 N N . ILE A 1 388 ? 19.182 -41.725 -11.094 1.00 43.02 392 ILE A N 1
ATOM 2922 C CA . ILE A 1 388 ? 19.424 -41.714 -9.662 1.00 44.70 392 ILE A CA 1
ATOM 2923 C C . ILE A 1 388 ? 18.935 -43.011 -9.034 1.00 46.91 392 ILE A C 1
ATOM 2924 O O . ILE A 1 388 ? 19.675 -43.690 -8.313 1.00 47.98 392 ILE A O 1
ATOM 2929 N N . GLU A 1 389 ? 17.693 -43.394 -9.342 1.00 51.91 393 GLU A N 1
ATOM 2930 C CA . GLU A 1 389 ? 17.130 -44.631 -8.812 1.00 49.22 393 GLU A CA 1
ATOM 2931 C C . GLU A 1 389 ? 17.973 -45.835 -9.201 1.00 50.51 393 GLU A C 1
ATOM 2932 O O . GLU A 1 389 ? 18.184 -46.742 -8.385 1.00 51.93 393 GLU A O 1
ATOM 2938 N N . GLN A 1 390 ? 18.494 -45.861 -10.436 1.00 48.25 394 GLN A N 1
ATOM 2939 C CA . GLN A 1 390 ? 19.318 -47.004 -10.808 1.00 45.66 394 GLN A CA 1
ATOM 2940 C C . GLN A 1 390 ? 20.676 -46.979 -10.120 1.00 49.64 394 GLN A C 1
ATOM 2941 O O . GLN A 1 390 ? 21.187 -48.038 -9.730 1.00 51.38 394 GLN A O 1
ATOM 2947 N N . PHE A 1 391 ? 21.294 -45.805 -9.989 1.00 45.96 395 PHE A N 1
ATOM 2948 C CA . PHE A 1 391 ? 22.537 -45.732 -9.230 1.00 45.79 395 PHE A CA 1
ATOM 2949 C C . PHE A 1 391 ? 22.337 -46.246 -7.802 1.00 46.77 395 PHE A C 1
ATOM 2950 O O . PHE A 1 391 ? 23.142 -47.036 -7.293 1.00 45.76 395 PHE A O 1
ATOM 2958 N N . ALA A 1 392 ? 21.264 -45.805 -7.142 1.00 47.01 396 ALA A N 1
ATOM 2959 C CA . ALA A 1 392 ? 20.942 -46.314 -5.808 1.00 50.25 396 ALA A CA 1
ATOM 2960 C C . ALA A 1 392 ? 20.872 -47.843 -5.794 1.00 50.88 396 ALA A C 1
ATOM 2961 O O . ALA A 1 392 ? 21.418 -48.500 -4.896 1.00 50.41 396 ALA A O 1
ATOM 2963 N N . HIS A 1 393 ? 20.232 -48.424 -6.811 1.00 50.59 397 HIS A N 1
ATOM 2964 C CA . HIS A 1 393 ? 20.135 -49.876 -6.903 1.00 49.17 397 HIS A CA 1
ATOM 2965 C C . HIS A 1 393 ? 21.516 -50.526 -6.975 1.00 51.38 397 HIS A C 1
ATOM 2966 O O . HIS A 1 393 ? 21.802 -51.485 -6.245 1.00 52.12 397 HIS A O 1
ATOM 2973 N N . VAL A 1 394 ? 22.383 -50.025 -7.861 1.00 48.78 398 VAL A N 1
ATOM 2974 C CA . VAL A 1 394 ? 23.719 -50.600 -8.004 1.00 41.08 398 VAL A CA 1
ATOM 2975 C C . VAL A 1 394 ? 24.543 -50.341 -6.747 1.00 44.98 398 VAL A C 1
ATOM 2976 O O . VAL A 1 394 ? 25.284 -51.213 -6.285 1.00 47.24 398 VAL A O 1
ATOM 2980 N N . TRP A 1 395 ? 24.417 -49.142 -6.166 1.00 44.35 399 TRP A N 1
ATOM 2981 C CA . TRP A 1 395 ? 25.177 -48.816 -4.959 1.00 47.17 399 TRP A CA 1
ATOM 2982 C C . TRP A 1 395 ? 24.844 -49.776 -3.817 1.00 52.41 399 TRP A C 1
ATOM 2983 O O . TRP A 1 395 ? 25.743 -50.328 -3.168 1.00 48.32 399 TRP A O 1
ATOM 2994 N N . HIS A 1 396 ? 23.553 -50.008 -3.576 1.00 50.70 400 HIS A N 1
ATOM 2995 C CA . HIS A 1 396 ? 23.177 -50.831 -2.437 1.00 51.06 400 HIS A CA 1
ATOM 2996 C C . HIS A 1 396 ? 23.563 -52.291 -2.604 1.00 51.77 400 HIS A C 1
ATOM 2997 O O . HIS A 1 396 ? 23.581 -53.012 -1.603 1.00 58.00 400 HIS A O 1
ATOM 3004 N N . LYS A 1 397 ? 23.927 -52.739 -3.812 1.00 48.63 401 LYS A N 1
ATOM 3005 C CA . LYS A 1 397 ? 24.401 -54.110 -3.944 1.00 51.81 401 LYS A CA 1
ATOM 3006 C C . LYS A 1 397 ? 25.738 -54.341 -3.243 1.00 55.91 401 LYS A C 1
ATOM 3007 O O . LYS A 1 397 ? 26.126 -55.500 -3.041 1.00 54.77 401 LYS A O 1
ATOM 3013 N N . LEU A 1 398 ? 26.450 -53.278 -2.861 1.00 55.11 402 LEU A N 1
ATOM 3014 C CA . LEU A 1 398 ? 27.699 -53.449 -2.126 1.00 52.24 402 LEU A CA 1
ATOM 3015 C C . LEU A 1 398 ? 27.470 -53.699 -0.640 1.00 52.57 402 LEU A C 1
ATOM 3016 O O . LEU A 1 398 ? 28.383 -54.173 0.038 1.00 60.55 402 LEU A O 1
ATOM 3021 N N . GLY A 1 399 ? 26.278 -53.399 -0.128 1.00 57.08 403 GLY A N 1
ATOM 3022 C CA . GLY A 1 399 ? 25.943 -53.647 1.262 1.00 61.99 403 GLY A CA 1
ATOM 3023 C C . GLY A 1 399 ? 26.761 -52.829 2.239 1.00 72.47 403 GLY A C 1
ATOM 3024 O O . GLY A 1 399 ? 27.467 -53.402 3.082 1.00 76.80 403 GLY A O 1
ATOM 3025 N N . VAL A 1 400 ? 26.683 -51.499 2.133 1.00 69.53 404 VAL A N 1
ATOM 3026 C CA . VAL A 1 400 ? 27.366 -50.613 3.063 1.00 71.47 404 VAL A CA 1
ATOM 3027 C C . VAL A 1 400 ? 26.405 -50.009 4.087 1.00 78.68 404 VAL A C 1
ATOM 3028 O O . VAL A 1 400 ? 26.837 -49.676 5.201 1.00 81.40 404 VAL A O 1
ATOM 3032 N N . ASP A 1 401 ? 25.117 -49.874 3.734 1.00 80.43 405 ASP A N 1
ATOM 3033 C CA . ASP A 1 401 ? 24.038 -49.233 4.523 1.00 88.25 405 ASP A CA 1
ATOM 3034 C C . ASP A 1 401 ? 24.051 -47.709 4.306 1.00 87.82 405 ASP A C 1
ATOM 3035 O O . ASP A 1 401 ? 24.990 -47.012 4.686 1.00 88.31 405 ASP A O 1
ATOM 3040 N N . PRO B 1 1 ? 59.137 -18.372 3.488 1.00 83.36 5 PRO B N 1
ATOM 3041 C CA . PRO B 1 1 ? 60.182 -17.881 4.403 1.00 86.09 5 PRO B CA 1
ATOM 3042 C C . PRO B 1 1 ? 61.089 -16.784 3.812 1.00 91.12 5 PRO B C 1
ATOM 3043 O O . PRO B 1 1 ? 60.546 -15.786 3.389 1.00 95.31 5 PRO B O 1
ATOM 3047 N N . ARG B 1 2 ? 62.413 -16.963 3.778 1.00 87.88 6 ARG B N 1
ATOM 3048 C CA . ARG B 1 2 ? 63.315 -15.848 3.342 1.00 92.23 6 ARG B CA 1
ATOM 3049 C C . ARG B 1 2 ? 62.986 -15.347 1.929 1.00 89.83 6 ARG B C 1
ATOM 3050 O O . ARG B 1 2 ? 62.624 -14.164 1.811 1.00 92.35 6 ARG B O 1
ATOM 3058 N N . GLY B 1 3 ? 63.140 -16.185 0.901 1.00 83.98 7 GLY B N 1
ATOM 3059 C CA . GLY B 1 3 ? 62.750 -15.762 -0.457 1.00 76.41 7 GLY B CA 1
ATOM 3060 C C . GLY B 1 3 ? 61.329 -15.243 -0.454 1.00 73.19 7 GLY B C 1
ATOM 3061 O O . GLY B 1 3 ? 60.491 -15.871 0.209 1.00 70.95 7 GLY B O 1
ATOM 3062 N N . SER B 1 4 ? 61.061 -14.135 -1.152 1.00 72.61 8 SER B N 1
ATOM 3063 C CA . SER B 1 4 ? 59.702 -13.543 -1.054 1.00 71.05 8 SER B CA 1
ATOM 3064 C C . SER B 1 4 ? 59.345 -12.655 -2.247 1.00 69.71 8 SER B C 1
ATOM 3065 O O . SER B 1 4 ? 60.259 -12.274 -2.992 1.00 71.57 8 SER B O 1
ATOM 3068 N N . HIS B 1 5 ? 58.055 -12.364 -2.416 1.00 67.09 9 HIS B N 1
ATOM 3069 C CA . HIS B 1 5 ? 57.561 -11.444 -3.472 1.00 64.56 9 HIS B CA 1
ATOM 3070 C C . HIS B 1 5 ? 56.510 -10.596 -2.765 1.00 66.14 9 HIS B C 1
ATOM 3071 O O . HIS B 1 5 ? 55.313 -10.816 -3.022 1.00 67.39 9 HIS B O 1
ATOM 3078 N N . MET B 1 6 ? 56.942 -9.679 -1.900 1.00 64.09 10 MET B N 1
ATOM 3079 C CA . MET B 1 6 ? 56.001 -8.916 -1.036 1.00 63.88 10 MET B CA 1
ATOM 3080 C C . MET B 1 6 ? 55.083 -7.977 -1.816 1.00 54.33 10 MET B C 1
ATOM 3081 O O . MET B 1 6 ? 55.523 -7.420 -2.824 1.00 60.00 10 MET B O 1
ATOM 3086 N N . VAL B 1 7 ? 53.860 -7.800 -1.322 1.00 54.34 11 VAL B N 1
ATOM 3087 C CA . VAL B 1 7 ? 52.904 -6.845 -1.946 1.00 58.88 11 VAL B CA 1
ATOM 3088 C C . VAL B 1 7 ? 53.437 -5.430 -1.719 1.00 63.95 11 VAL B C 1
ATOM 3089 O O . VAL B 1 7 ? 53.915 -5.158 -0.610 1.00 60.22 11 VAL B O 1
ATOM 3093 N N . LYS B 1 8 ? 53.357 -4.576 -2.737 1.00 60.53 12 LYS B N 1
ATOM 3094 C CA . LYS B 1 8 ? 53.853 -3.182 -2.635 1.00 58.56 12 LYS B CA 1
ATOM 3095 C C . LYS B 1 8 ? 52.898 -2.389 -1.741 1.00 59.51 12 LYS B C 1
ATOM 3096 O O . LYS B 1 8 ? 51.720 -2.282 -2.102 1.00 56.94 12 LYS B O 1
ATOM 3102 N N . LYS B 1 9 ? 53.396 -1.847 -0.628 1.00 56.55 13 LYS B N 1
ATOM 3103 C CA . LYS B 1 9 ? 52.502 -1.167 0.346 1.00 56.90 13 LYS B CA 1
ATOM 3104 C C . LYS B 1 9 ? 52.473 0.344 0.109 1.00 55.81 13 LYS B C 1
ATOM 3105 O O . LYS B 1 9 ? 51.513 0.991 0.550 1.00 56.20 13 LYS B O 1
ATOM 3111 N N . LEU B 1 10 ? 53.494 0.876 -0.549 1.00 52.22 14 LEU B N 1
ATOM 3112 C CA . LEU B 1 10 ? 53.571 2.331 -0.805 1.00 58.27 14 LEU B CA 1
ATOM 3113 C C . LEU B 1 10 ? 53.111 2.561 -2.237 1.00 55.51 14 LEU B C 1
ATOM 3114 O O . LEU B 1 10 ? 53.856 2.202 -3.148 1.00 56.57 14 LEU B O 1
ATOM 3119 N N . ARG B 1 11 ? 51.940 3.159 -2.418 1.00 53.09 15 ARG B N 1
ATOM 3120 C CA . ARG B 1 11 ? 51.392 3.252 -3.792 1.00 59.67 15 ARG B CA 1
ATOM 3121 C C . ARG B 1 11 ? 50.983 4.676 -4.174 1.00 56.02 15 ARG B C 1
ATOM 3122 O O . ARG B 1 11 ? 50.336 4.821 -5.207 1.00 56.57 15 ARG B O 1
ATOM 3130 N N . HIS B 1 12 ? 51.359 5.679 -3.390 1.00 54.47 16 HIS B N 1
ATOM 3131 C CA . HIS B 1 12 ? 51.040 7.076 -3.773 1.00 54.82 16 HIS B CA 1
ATOM 3132 C C . HIS B 1 12 ? 51.754 7.430 -5.077 1.00 51.42 16 HIS B C 1
ATOM 3133 O O . HIS B 1 12 ? 51.097 7.971 -5.971 1.00 55.09 16 HIS B O 1
ATOM 3140 N N . LEU B 1 13 ? 53.044 7.133 -5.173 1.00 49.69 17 LEU B N 1
ATOM 3141 C CA . LEU B 1 13 ? 53.708 7.416 -6.444 1.00 54.16 17 LEU B CA 1
ATOM 3142 C C . LEU B 1 13 ? 53.149 6.538 -7.557 1.00 59.87 17 LEU B C 1
ATOM 3143 O O . LEU B 1 13 ? 52.844 7.028 -8.651 1.00 57.14 17 LEU B O 1
ATOM 3148 N N . SER B 1 14 ? 52.994 5.231 -7.292 1.00 54.10 18 SER B N 1
ATOM 3149 C CA . SER B 1 14 ? 52.589 4.323 -8.359 1.00 57.99 18 SER B CA 1
ATOM 3150 C C . SER B 1 14 ? 51.145 4.572 -8.791 1.00 55.00 18 SER B C 1
ATOM 3151 O O . SER B 1 14 ? 50.866 4.629 -9.994 1.00 53.43 18 SER B O 1
ATOM 3154 N N . ASP B 1 15 ? 50.222 4.751 -7.833 1.00 51.83 19 ASP B N 1
ATOM 3155 C CA . ASP B 1 15 ? 48.836 5.066 -8.174 1.00 51.09 19 ASP B CA 1
ATOM 3156 C C . ASP B 1 15 ? 48.730 6.339 -9.012 1.00 59.36 19 ASP B C 1
ATOM 3157 O O . ASP B 1 15 ? 47.826 6.456 -9.847 1.00 60.50 19 ASP B O 1
ATOM 3162 N N . GLY B 1 16 ? 49.632 7.304 -8.804 1.00 58.24 20 GLY B N 1
ATOM 3163 C CA . GLY B 1 16 ? 49.617 8.501 -9.629 1.00 56.23 20 GLY B CA 1
ATOM 3164 C C . GLY B 1 16 ? 49.924 8.203 -11.083 1.00 56.12 20 GLY B C 1
ATOM 3165 O O . GLY B 1 16 ? 49.296 8.760 -11.984 1.00 57.25 20 GLY B O 1
ATOM 3166 N N . TYR B 1 17 ? 50.879 7.298 -11.330 1.00 55.29 21 TYR B N 1
ATOM 3167 C CA . TYR B 1 17 ? 51.214 6.911 -12.700 1.00 60.68 21 TYR B CA 1
ATOM 3168 C C . TYR B 1 17 ? 50.104 6.087 -13.351 1.00 61.68 21 TYR B C 1
ATOM 3169 O O . TYR B 1 17 ? 49.775 6.310 -14.523 1.00 62.57 21 TYR B O 1
ATOM 3178 N N . TRP B 1 18 ? 49.521 5.125 -12.623 1.00 58.25 22 TRP B N 1
ATOM 3179 C CA . TRP B 1 18 ? 48.410 4.354 -13.181 1.00 58.61 22 TRP B CA 1
ATOM 3180 C C . TRP B 1 18 ? 47.233 5.264 -13.510 1.00 56.68 22 TRP B C 1
ATOM 3181 O O . TRP B 1 18 ? 46.611 5.131 -14.569 1.00 62.35 22 TRP B O 1
ATOM 3192 N N . ASP B 1 19 ? 46.888 6.169 -12.589 1.00 58.19 23 ASP B N 1
ATOM 3193 C CA . ASP B 1 19 ? 45.764 7.079 -12.810 1.00 60.02 23 ASP B CA 1
ATOM 3194 C C . ASP B 1 19 ? 45.985 7.944 -14.042 1.00 58.25 23 ASP B C 1
ATOM 3195 O O . ASP B 1 19 ? 45.052 8.184 -14.815 1.00 63.66 23 ASP B O 1
ATOM 3200 N N . SER B 1 20 ? 47.208 8.439 -14.226 1.00 55.79 24 SER B N 1
ATOM 3201 C CA . SER B 1 20 ? 47.517 9.260 -15.386 1.00 61.08 24 SER B CA 1
ATOM 3202 C C . SER B 1 20 ? 47.442 8.449 -16.674 1.00 68.05 24 SER B C 1
ATOM 3203 O O . SER B 1 20 ? 46.948 8.941 -17.696 1.00 66.41 24 SER B O 1
ATOM 3206 N N . ALA B 1 21 ? 47.941 7.209 -16.650 1.00 62.48 25 ALA B N 1
ATOM 3207 C CA . ALA B 1 21 ? 47.906 6.390 -17.856 1.00 60.29 25 ALA B CA 1
ATOM 3208 C C . ALA B 1 21 ? 46.470 6.111 -18.274 1.00 64.67 25 ALA B C 1
ATOM 3209 O O . ALA B 1 21 ? 46.152 6.108 -19.468 1.00 62.81 25 ALA B O 1
ATOM 3211 N N . ALA B 1 22 ? 45.581 5.903 -17.299 1.00 61.20 26 ALA B N 1
ATOM 3212 C CA . ALA B 1 22 ? 44.174 5.694 -17.617 1.00 62.51 26 ALA B CA 1
ATOM 3213 C C . ALA B 1 22 ? 43.535 6.983 -18.117 1.00 68.70 26 ALA B C 1
ATOM 3214 O O . ALA B 1 22 ? 42.789 6.976 -19.104 1.00 69.68 26 ALA B O 1
ATOM 3216 N N . ARG B 1 23 ? 43.826 8.101 -17.447 1.00 65.58 27 ARG B N 1
ATOM 3217 C CA . ARG B 1 23 ? 43.281 9.389 -17.859 1.00 64.72 27 ARG B CA 1
ATOM 3218 C C . ARG B 1 23 ? 43.675 9.712 -19.300 1.00 70.76 27 ARG B C 1
ATOM 3219 O O . ARG B 1 23 ? 42.827 10.084 -20.119 1.00 70.25 27 ARG B O 1
ATOM 3227 N N . LEU B 1 24 ? 44.959 9.531 -19.633 1.00 68.97 28 LEU B N 1
ATOM 3228 C CA . LEU B 1 24 ? 45.506 9.669 -20.980 1.00 63.78 28 LEU B CA 1
ATOM 3229 C C . LEU B 1 24 ? 45.000 8.615 -21.959 1.00 70.73 28 LEU B C 1
ATOM 3230 O O . LEU B 1 24 ? 45.389 8.661 -23.133 1.00 69.09 28 LEU B O 1
ATOM 3235 N N . GLY B 1 25 ? 44.194 7.652 -21.516 1.00 70.87 29 GLY B N 1
ATOM 3236 C CA . GLY B 1 25 ? 43.633 6.654 -22.405 1.00 67.47 29 GLY B CA 1
ATOM 3237 C C . GLY B 1 25 ? 44.589 5.601 -22.931 1.00 65.23 29 GLY B C 1
ATOM 3238 O O . GLY B 1 25 ? 44.161 4.751 -23.721 1.00 66.74 29 GLY B O 1
ATOM 3239 N N . VAL B 1 26 ? 45.848 5.637 -22.497 1.00 59.86 30 VAL B N 1
ATOM 3240 C CA . VAL B 1 26 ? 46.852 4.617 -22.918 1.00 62.07 30 VAL B CA 1
ATOM 3241 C C . VAL B 1 26 ? 46.599 3.334 -22.120 1.00 67.40 30 VAL B C 1
ATOM 3242 O O . VAL B 1 26 ? 47.136 2.286 -22.508 1.00 62.59 30 VAL B O 1
ATOM 3246 N N . HIS B 1 27 ? 45.822 3.427 -21.041 1.00 62.25 31 HIS B N 1
ATOM 3247 C CA . HIS B 1 27 ? 45.430 2.237 -20.247 1.00 64.14 31 HIS B CA 1
ATOM 3248 C C . HIS B 1 27 ? 43.923 2.307 -20.005 1.00 64.26 31 HIS B C 1
ATOM 3249 O O . HIS B 1 27 ? 43.410 3.428 -19.882 1.00 63.84 31 HIS B O 1
ATOM 3256 N N . GLY B 1 28 ? 43.243 1.161 -19.958 1.00 69.57 32 GLY B N 1
ATOM 3257 C CA . GLY B 1 28 ? 41.803 1.138 -19.638 1.00 63.45 32 GLY B CA 1
ATOM 3258 C C . GLY B 1 28 ? 40.934 1.355 -20.853 1.00 64.58 32 GLY B C 1
ATOM 3259 O O . GLY B 1 28 ? 39.746 1.650 -20.681 1.00 71.17 32 GLY B O 1
ATOM 3260 N N . ALA B 1 29 ? 41.505 1.194 -22.038 1.00 67.75 33 ALA B N 1
ATOM 3261 C CA . ALA B 1 29 ? 40.751 1.445 -23.281 1.00 73.69 33 ALA B CA 1
ATOM 3262 C C . ALA B 1 29 ? 39.924 0.221 -23.669 1.00 74.83 33 ALA B C 1
ATOM 3263 O O . ALA B 1 29 ? 40.423 -0.899 -23.501 1.00 74.75 33 ALA B O 1
ATOM 3265 N N . VAL B 1 30 ? 38.703 0.438 -24.154 1.00 71.65 34 VAL B N 1
ATOM 3266 C CA . VAL B 1 30 ? 37.886 -0.693 -24.679 1.00 70.07 34 VAL B CA 1
ATOM 3267 C C . VAL B 1 30 ? 38.020 -0.647 -26.199 1.00 72.57 34 VAL B C 1
ATOM 3268 O O . VAL B 1 30 ? 37.329 0.166 -26.827 1.00 73.04 34 VAL B O 1
ATOM 3272 N N . LEU B 1 31 ? 38.883 -1.489 -26.754 1.00 68.63 35 LEU B N 1
ATOM 3273 C CA . LEU B 1 31 ? 39.174 -1.502 -28.180 1.00 70.64 35 LEU B CA 1
ATOM 3274 C C . LEU B 1 31 ? 38.849 -2.860 -28.785 1.00 70.76 35 LEU B C 1
ATOM 3275 O O . LEU B 1 31 ? 38.969 -3.895 -28.128 1.00 67.40 35 LEU B O 1
ATOM 3280 N N . GLN B 1 32 ? 38.444 -2.837 -30.052 1.00 69.76 36 GLN B N 1
ATOM 3281 C CA . GLN B 1 32 ? 38.037 -4.028 -30.781 1.00 69.93 36 GLN B CA 1
ATOM 3282 C C . GLN B 1 32 ? 39.167 -4.506 -31.685 1.00 75.38 36 GLN B C 1
ATOM 3283 O O . GLN B 1 32 ? 39.814 -3.704 -32.368 1.00 77.80 36 GLN B O 1
ATOM 3289 N N . ALA B 1 33 ? 39.413 -5.813 -31.684 1.00 70.29 37 ALA B N 1
ATOM 3290 C CA . ALA B 1 33 ? 40.390 -6.370 -32.610 1.00 69.35 37 ALA B CA 1
ATOM 3291 C C . ALA B 1 33 ? 39.876 -6.250 -34.039 1.00 75.67 37 ALA B C 1
ATOM 3292 O O . ALA B 1 33 ? 38.686 -6.436 -34.311 1.00 75.26 37 ALA B O 1
ATOM 3294 N N . VAL B 1 34 ? 40.792 -5.946 -34.950 1.00 75.87 38 VAL B N 1
ATOM 3295 C CA . VAL B 1 34 ? 40.476 -5.628 -36.337 1.00 70.43 38 VAL B CA 1
ATOM 3296 C C . VAL B 1 34 ? 41.624 -6.179 -37.173 1.00 72.16 38 VAL B C 1
ATOM 3297 O O . VAL B 1 34 ? 42.776 -6.162 -36.712 1.00 72.00 38 VAL B O 1
ATOM 3301 N N . PRO B 1 35 ? 41.366 -6.719 -38.378 1.00 71.79 39 PRO B N 1
ATOM 3302 C CA . PRO B 1 35 ? 42.441 -7.367 -39.147 1.00 67.74 39 PRO B CA 1
ATOM 3303 C C . PRO B 1 35 ? 43.674 -6.493 -39.335 1.00 68.33 39 PRO B C 1
ATOM 3304 O O . PRO B 1 35 ? 43.592 -5.262 -39.265 1.00 69.57 39 PRO B O 1
ATOM 3308 N N . GLY B 1 36 ? 44.822 -7.129 -39.558 1.00 63.19 40 GLY B N 1
ATOM 3309 C CA . GLY B 1 36 ? 46.065 -6.405 -39.722 1.00 67.98 40 GLY B CA 1
ATOM 3310 C C . GLY B 1 36 ? 46.678 -5.889 -38.439 1.00 72.08 40 GLY B C 1
ATOM 3311 O O . GLY B 1 36 ? 47.354 -4.853 -38.458 1.00 71.13 40 GLY B O 1
ATOM 3312 N N . GLY B 1 37 ? 46.459 -6.577 -37.322 1.00 69.01 41 GLY B N 1
ATOM 3313 C CA . GLY B 1 37 ? 47.063 -6.177 -36.058 1.00 65.37 41 GLY B CA 1
ATOM 3314 C C . GLY B 1 3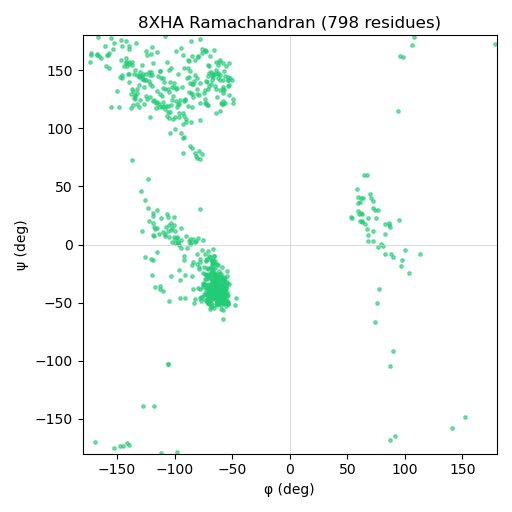7 ? 46.632 -4.806 -35.590 1.00 62.75 41 GLY B C 1
ATOM 3315 O O . GLY B 1 37 ? 47.453 -4.040 -35.070 1.00 64.10 41 GLY B O 1
ATOM 3316 N N . ARG B 1 38 ? 45.361 -4.477 -35.760 1.00 63.68 42 ARG B N 1
ATOM 3317 C CA . ARG B 1 38 ? 44.893 -3.122 -35.536 1.00 67.35 42 ARG B CA 1
ATOM 3318 C C . ARG B 1 38 ? 43.772 -3.117 -34.512 1.00 65.91 42 ARG B C 1
ATOM 3319 O O . ARG B 1 38 ? 43.150 -4.146 -34.233 1.00 63.51 42 ARG B O 1
ATOM 3327 N N . LEU B 1 39 ? 43.512 -1.933 -33.969 1.00 65.48 43 LEU B N 1
ATOM 3328 C CA . LEU B 1 39 ? 42.563 -1.745 -32.883 1.00 72.58 43 LEU B CA 1
ATOM 3329 C C . LEU B 1 39 ? 41.545 -0.678 -33.264 1.00 75.04 43 LEU B C 1
ATOM 3330 O O . LEU B 1 39 ? 41.911 0.378 -33.783 1.00 74.79 43 LEU B O 1
ATOM 3335 N N . SER B 1 40 ? 40.271 -0.952 -32.993 1.00 76.33 44 SER B N 1
ATOM 3336 C CA . SER B 1 40 ? 39.175 -0.047 -33.318 1.00 78.79 44 SER B CA 1
ATOM 3337 C C . SER B 1 40 ? 38.551 0.481 -32.035 1.00 81.12 44 SER B C 1
ATOM 3338 O O . SER B 1 40 ? 38.200 -0.299 -31.147 1.00 81.35 44 SER B O 1
ATOM 3341 N N . ALA B 1 41 ? 38.399 1.794 -31.949 1.00 87.13 45 ALA B N 1
ATOM 3342 C CA . ALA B 1 41 ? 37.871 2.454 -30.762 1.00 87.45 45 ALA B CA 1
ATOM 3343 C C . ALA B 1 41 ? 36.371 2.676 -30.905 1.00 92.47 45 ALA B C 1
ATOM 3344 O O . ALA B 1 41 ? 35.800 2.472 -31.981 1.00 91.37 45 ALA B O 1
ATOM 3346 N N . PRO B 1 42 ? 35.684 3.065 -29.816 1.00 95.84 46 PRO B N 1
ATOM 3347 C CA . PRO B 1 42 ? 34.248 3.390 -29.945 1.00 96.50 46 PRO B CA 1
ATOM 3348 C C . PRO B 1 42 ? 33.953 4.493 -30.955 1.00 98.65 46 PRO B C 1
ATOM 3349 O O . PRO B 1 42 ? 32.951 4.406 -31.679 1.00 98.37 46 PRO B O 1
ATOM 3353 N N . ASP B 1 43 ? 34.801 5.528 -31.033 1.00 100.19 47 ASP B N 1
ATOM 3354 C CA . ASP B 1 43 ? 34.573 6.615 -31.985 1.00 97.50 47 ASP B CA 1
ATOM 3355 C C . ASP B 1 43 ? 34.780 6.185 -33.434 1.00 96.57 47 ASP B C 1
ATOM 3356 O O . ASP B 1 43 ? 34.278 6.856 -34.340 1.00 98.10 47 ASP B O 1
ATOM 3361 N N . GLY B 1 44 ? 35.507 5.095 -33.675 1.00 96.96 48 GLY B N 1
ATOM 3362 C CA . GLY B 1 44 ? 35.732 4.588 -35.014 1.00 92.90 48 GLY B CA 1
ATOM 3363 C C . GLY B 1 44 ? 37.162 4.683 -35.500 1.00 92.18 48 GLY B C 1
ATOM 3364 O O . GLY B 1 44 ? 37.468 4.141 -36.571 1.00 87.80 48 GLY B O 1
ATOM 3365 N N . ARG B 1 45 ? 38.046 5.353 -34.759 1.00 92.65 49 ARG B N 1
ATOM 3366 C CA . ARG B 1 45 ? 39.437 5.476 -35.171 1.00 92.99 49 ARG B CA 1
ATOM 3367 C C . ARG B 1 45 ? 40.153 4.134 -35.038 1.00 87.06 49 ARG B C 1
ATOM 3368 O O . ARG B 1 45 ? 39.771 3.275 -34.239 1.00 85.29 49 ARG B O 1
ATOM 3376 N N . VAL B 1 46 ? 41.203 3.957 -35.835 1.00 79.15 50 VAL B N 1
ATOM 3377 C CA . VAL B 1 46 ? 41.887 2.677 -35.963 1.00 74.70 50 VAL B CA 1
ATOM 3378 C C . VAL B 1 46 ? 43.384 2.898 -35.779 1.00 77.58 50 VAL B C 1
ATOM 3379 O O . VAL B 1 46 ? 43.987 3.709 -36.492 1.00 80.68 50 VAL B O 1
ATOM 3383 N N . ALA B 1 47 ? 43.984 2.175 -34.835 1.00 71.64 51 ALA B N 1
ATOM 3384 C CA . ALA B 1 47 ? 45.413 2.261 -34.579 1.00 70.67 51 ALA B CA 1
ATOM 3385 C C . ALA B 1 47 ? 46.079 0.909 -34.806 1.00 68.83 51 ALA B C 1
ATOM 3386 O O . ALA B 1 47 ? 45.444 -0.145 -34.733 1.00 67.07 51 ALA B O 1
ATOM 3388 N N . VAL B 1 48 ? 47.372 0.954 -35.094 1.00 62.43 52 VAL B N 1
ATOM 3389 C CA . VAL B 1 48 ? 48.173 -0.246 -35.283 1.00 64.27 52 VAL B CA 1
ATOM 3390 C C . VAL B 1 48 ? 48.769 -0.638 -33.938 1.00 65.57 52 VAL B C 1
ATOM 3391 O O . VAL B 1 48 ? 49.462 0.163 -33.306 1.00 62.67 52 VAL B O 1
ATOM 3395 N N . ASN B 1 49 ? 48.520 -1.872 -33.506 1.00 64.49 53 ASN B N 1
ATOM 3396 C CA . ASN B 1 49 ? 49.045 -2.361 -32.234 1.00 65.58 53 ASN B CA 1
ATOM 3397 C C . ASN B 1 49 ? 50.515 -2.733 -32.409 1.00 61.53 53 ASN B C 1
ATOM 3398 O O . ASN B 1 49 ? 50.835 -3.749 -33.033 1.00 61.77 53 ASN B O 1
ATOM 3403 N N . MET B 1 50 ? 51.413 -1.921 -31.852 1.00 59.33 54 MET B N 1
ATOM 3404 C CA . MET B 1 50 ? 52.839 -2.215 -31.899 1.00 58.98 54 MET B CA 1
ATOM 3405 C C . MET B 1 50 ? 53.307 -3.057 -30.721 1.00 60.45 54 MET B C 1
ATOM 3406 O O . MET B 1 50 ? 54.476 -3.450 -30.687 1.00 61.80 54 MET B O 1
ATOM 3411 N N . SER B 1 51 ? 52.414 -3.369 -29.786 1.00 58.03 55 SER B N 1
ATOM 3412 C CA . SER B 1 51 ? 52.847 -4.098 -28.568 1.00 63.68 55 SER B CA 1
ATOM 3413 C C . SER B 1 51 ? 52.178 -5.477 -28.455 1.00 63.24 55 SER B C 1
ATOM 3414 O O . SER B 1 51 ? 52.291 -6.084 -27.384 1.00 63.95 55 SER B O 1
ATOM 3417 N N . SER B 1 52 ? 51.544 -5.965 -29.525 1.00 61.16 56 SER B N 1
ATOM 3418 C CA . SER B 1 52 ? 50.894 -7.304 -29.533 1.00 59.66 56 SER B CA 1
ATOM 3419 C C . SER B 1 52 ? 51.918 -8.416 -29.310 1.00 54.81 56 SER B C 1
ATOM 3420 O O . SER B 1 52 ? 53.023 -8.310 -29.848 1.00 55.55 56 SER B O 1
ATOM 3423 N N . TYR B 1 53 ? 51.526 -9.465 -28.581 1.00 52.16 57 TYR B N 1
ATOM 3424 C CA . TYR B 1 53 ? 52.445 -10.609 -28.335 1.00 56.12 57 TYR B CA 1
ATOM 3425 C C . TYR B 1 53 ? 52.166 -11.767 -29.305 1.00 51.78 57 TYR B C 1
ATOM 3426 O O . TYR B 1 53 ? 52.802 -12.807 -29.137 1.00 51.35 57 TYR B O 1
ATOM 3435 N N . SER B 1 54 ? 51.270 -11.594 -30.279 1.00 52.09 58 SER B N 1
ATOM 3436 C CA . SER B 1 54 ? 51.096 -12.641 -31.322 1.00 51.20 58 SER B CA 1
ATOM 3437 C C . SER B 1 54 ? 52.210 -12.421 -32.344 1.00 51.52 58 SER B C 1
ATOM 3438 O O . SER B 1 54 ? 51.927 -11.894 -33.424 1.00 51.34 58 SER B O 1
ATOM 3441 N N . TYR B 1 55 ? 53.426 -12.827 -32.003 1.00 51.74 59 TYR B N 1
ATOM 3442 C CA . TYR B 1 55 ? 54.614 -12.540 -32.845 1.00 58.34 59 TYR B CA 1
ATOM 3443 C C . TYR B 1 55 ? 54.495 -13.077 -34.275 1.00 58.80 59 TYR B C 1
ATOM 3444 O O . TYR B 1 55 ? 55.132 -12.491 -35.152 1.00 59.08 59 TYR B O 1
ATOM 3453 N N . LEU B 1 56 ? 53.739 -14.149 -34.508 1.00 60.98 60 LEU B N 1
ATOM 3454 C CA . LEU B 1 56 ? 53.713 -14.694 -35.889 1.00 52.01 60 LEU B CA 1
ATOM 3455 C C . LEU B 1 56 ? 52.358 -14.394 -36.527 1.00 51.04 60 LEU B C 1
ATOM 3456 O O . LEU B 1 56 ? 52.097 -14.917 -37.609 1.00 57.74 60 LEU B O 1
ATOM 3461 N N . GLY B 1 57 ? 51.543 -13.573 -35.873 1.00 51.59 61 GLY B N 1
ATOM 3462 C CA . GLY B 1 57 ? 50.240 -13.172 -36.429 1.00 54.67 61 GLY B CA 1
ATOM 3463 C C . GLY B 1 57 ? 49.237 -14.298 -36.385 1.00 57.59 61 GLY B C 1
ATOM 3464 O O . GLY B 1 57 ? 48.171 -14.154 -36.993 1.00 54.46 61 GLY B O 1
ATOM 3465 N N . LEU B 1 58 ? 49.559 -15.368 -35.667 1.00 53.34 62 LEU B N 1
ATOM 3466 C CA . LEU B 1 58 ? 48.676 -16.554 -35.643 1.00 51.22 62 LEU B CA 1
ATOM 3467 C C . LEU B 1 58 ? 47.367 -16.212 -34.932 1.00 57.86 62 LEU B C 1
ATOM 3468 O O . LEU B 1 58 ? 46.405 -16.964 -35.113 1.00 55.88 62 LEU B O 1
ATOM 3473 N N . ASP B 1 59 ? 47.315 -15.113 -34.174 1.00 55.01 63 ASP B N 1
ATOM 3474 C CA . ASP B 1 59 ? 46.018 -14.761 -33.617 1.00 52.51 63 ASP B CA 1
ATOM 3475 C C . ASP B 1 59 ? 45.007 -14.392 -34.699 1.00 56.47 63 ASP B C 1
ATOM 3476 O O . ASP B 1 59 ? 43.806 -14.363 -34.418 1.00 59.99 63 ASP B O 1
ATOM 3481 N N . GLU B 1 60 ? 45.444 -14.142 -35.929 1.00 55.34 64 GLU B N 1
ATOM 3482 C CA . GLU B 1 60 ? 44.522 -13.821 -37.011 1.00 63.27 64 GLU B CA 1
ATOM 3483 C C . GLU B 1 60 ? 44.374 -14.940 -38.036 1.00 60.50 64 GLU B C 1
ATOM 3484 O O . GLU B 1 60 ? 43.706 -14.738 -39.059 1.00 65.45 64 GLU B O 1
ATOM 3490 N N . SER B 1 61 ? 44.951 -16.108 -37.788 1.00 56.89 65 SER B N 1
ATOM 3491 C CA . SER B 1 61 ? 44.941 -17.197 -38.762 1.00 56.03 65 SER B CA 1
ATOM 3492 C C . SER B 1 61 ? 43.548 -17.797 -38.904 1.00 56.94 65 SER B C 1
ATOM 3493 O O . SER B 1 61 ? 42.992 -18.289 -37.913 1.00 57.70 65 SER B O 1
ATOM 3496 N N . PRO B 1 62 ? 42.941 -17.769 -40.095 1.00 64.52 66 PRO B N 1
ATOM 3497 C CA . PRO B 1 62 ? 41.630 -18.418 -40.247 1.00 59.20 66 PRO B CA 1
ATOM 3498 C C . PRO B 1 62 ? 41.695 -19.917 -40.058 1.00 53.54 66 PRO B C 1
ATOM 3499 O O . PRO B 1 62 ? 40.721 -20.496 -39.577 1.00 57.85 66 PRO B O 1
ATOM 3503 N N . ARG B 1 63 ? 42.808 -20.561 -40.417 1.00 55.26 67 ARG B N 1
ATOM 3504 C CA . ARG B 1 63 ? 42.987 -21.978 -40.125 1.00 55.23 67 ARG B CA 1
ATOM 3505 C C . ARG B 1 63 ? 42.772 -22.267 -38.644 1.00 56.89 67 ARG B C 1
ATOM 3506 O O . ARG B 1 63 ? 42.000 -23.157 -38.276 1.00 53.79 67 ARG B O 1
ATOM 3514 N N . ILE B 1 64 ? 43.453 -21.515 -37.774 1.00 55.63 68 ILE B N 1
ATOM 3515 C CA . ILE B 1 64 ? 43.399 -21.811 -36.347 1.00 51.34 68 ILE B CA 1
ATOM 3516 C C . ILE B 1 64 ? 42.007 -21.535 -35.798 1.00 53.11 68 ILE B C 1
ATOM 3517 O O . ILE B 1 64 ? 41.436 -22.361 -35.072 1.00 54.40 68 ILE B O 1
ATOM 3522 N N . ILE B 1 65 ? 41.410 -20.405 -36.171 1.00 49.11 69 ILE B N 1
ATOM 3523 C CA . ILE B 1 65 ? 40.088 -20.089 -35.651 1.00 48.75 69 ILE B CA 1
ATOM 3524 C C . ILE B 1 65 ? 39.062 -21.109 -36.131 1.00 54.89 69 ILE B C 1
ATOM 3525 O O . ILE B 1 65 ? 38.172 -21.515 -35.370 1.00 52.93 69 ILE B O 1
ATOM 3530 N N . ASP B 1 66 ? 39.165 -21.540 -37.395 1.00 53.18 70 ASP B N 1
ATOM 3531 C CA . ASP B 1 66 ? 38.243 -22.554 -37.910 1.00 53.40 70 ASP B CA 1
ATOM 3532 C C . ASP B 1 66 ? 38.390 -23.870 -37.159 1.00 46.10 70 ASP B C 1
ATOM 3533 O O . ASP B 1 66 ? 37.394 -24.539 -36.877 1.00 50.05 70 ASP B O 1
ATOM 3538 N N . ALA B 1 67 ? 39.623 -24.263 -36.841 1.00 44.16 71 ALA B N 1
ATOM 3539 C CA . ALA B 1 67 ? 39.824 -25.492 -36.082 1.00 47.06 71 ALA B CA 1
ATOM 3540 C C . ALA B 1 67 ? 39.306 -25.369 -34.653 1.00 50.44 71 ALA B C 1
ATOM 3541 O O . ALA B 1 67 ? 38.964 -26.380 -34.032 1.00 46.92 71 ALA B O 1
ATOM 3543 N N . ALA B 1 68 ? 39.241 -24.145 -34.119 1.00 50.58 72 ALA B N 1
ATOM 3544 C CA . ALA B 1 68 ? 38.684 -23.951 -32.785 1.00 47.94 72 ALA B CA 1
ATOM 3545 C C . ALA B 1 68 ? 37.174 -24.050 -32.824 1.00 47.25 72 ALA B C 1
ATOM 3546 O O . ALA B 1 68 ? 36.570 -24.699 -31.968 1.00 44.92 72 ALA B O 1
ATOM 3548 N N . ILE B 1 69 ? 36.551 -23.402 -33.812 1.00 46.07 73 ILE B N 1
ATOM 3549 C CA . ILE B 1 69 ? 35.119 -23.548 -34.025 1.00 45.45 73 ILE B CA 1
ATOM 3550 C C . ILE B 1 69 ? 34.754 -25.013 -34.272 1.00 48.18 73 ILE B C 1
ATOM 3551 O O . ILE B 1 69 ? 33.821 -25.542 -33.655 1.00 47.92 73 ILE B O 1
ATOM 3556 N N . ALA B 1 70 ? 35.512 -25.704 -35.135 1.00 45.04 74 ALA B N 1
ATOM 3557 C CA . ALA B 1 70 ? 35.206 -27.103 -35.428 1.00 44.17 74 ALA B CA 1
ATOM 3558 C C . ALA B 1 70 ? 35.282 -27.978 -34.179 1.00 48.46 74 ALA B C 1
ATOM 3559 O O . ALA B 1 70 ? 34.446 -28.869 -33.990 1.00 50.25 74 ALA B O 1
ATOM 3561 N N . ALA B 1 71 ? 36.290 -27.760 -33.330 1.00 45.93 75 ALA B N 1
ATOM 3562 C CA . ALA B 1 71 ? 36.406 -28.575 -32.129 1.00 42.66 75 ALA B CA 1
ATOM 3563 C C . ALA B 1 71 ? 35.188 -28.408 -31.228 1.00 46.26 75 ALA B C 1
ATOM 3564 O O . ALA B 1 71 ? 34.701 -29.388 -30.660 1.00 48.19 75 ALA B O 1
ATOM 3566 N N . LEU B 1 72 ? 34.678 -27.187 -31.094 1.00 42.92 76 LEU B N 1
ATOM 3567 C CA . LEU B 1 72 ? 33.490 -26.978 -30.280 1.00 46.47 76 LEU B CA 1
ATOM 3568 C C . LEU B 1 72 ? 32.232 -27.547 -30.940 1.00 54.50 76 LEU B C 1
ATOM 3569 O O . LEU B 1 72 ? 31.381 -28.116 -30.240 1.00 49.19 76 LEU B O 1
ATOM 3574 N N . ARG B 1 73 ? 32.105 -27.411 -32.272 1.00 52.18 77 ARG B N 1
ATOM 3575 C CA . ARG B 1 73 ? 30.966 -27.988 -32.989 1.00 52.97 77 ARG B CA 1
ATOM 3576 C C . ARG B 1 73 ? 30.874 -29.498 -32.799 1.00 49.47 77 ARG B C 1
ATOM 3577 O O . ARG B 1 73 ? 29.779 -30.028 -32.587 1.00 51.36 77 ARG B O 1
ATOM 3585 N N . SER B 1 74 ? 32.000 -30.215 -32.906 1.00 48.56 78 SER B N 1
ATOM 3586 C CA . SER B 1 74 ? 31.907 -31.666 -32.809 1.00 52.11 78 SER B CA 1
ATOM 3587 C C . SER B 1 74 ? 31.792 -32.155 -31.374 1.00 52.76 78 SER B C 1
ATOM 3588 O O . SER B 1 74 ? 31.049 -33.107 -31.121 1.00 50.04 78 SER B O 1
ATOM 3591 N N . ASN B 1 75 ? 32.493 -31.529 -30.422 1.00 51.24 79 ASN B N 1
ATOM 3592 C CA . ASN B 1 75 ? 32.385 -31.965 -29.032 1.00 49.77 79 ASN B CA 1
ATOM 3593 C C . ASN B 1 75 ? 31.086 -31.537 -28.375 1.00 47.77 79 ASN B C 1
ATOM 3594 O 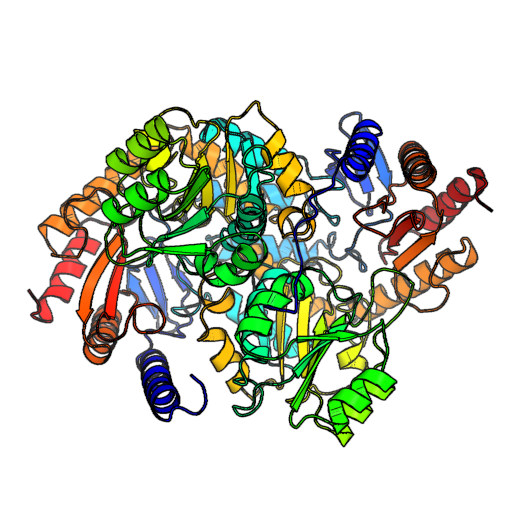O . ASN B 1 75 ? 30.549 -32.289 -27.555 1.00 51.22 79 ASN B O 1
ATOM 3599 N N . MET B 1 76 ? 30.589 -30.339 -28.697 1.00 48.13 80 MET B N 1
ATOM 3600 C CA . MET B 1 76 ? 29.337 -29.785 -28.170 1.00 49.63 80 MET B CA 1
ATOM 3601 C C . MET B 1 76 ? 29.362 -29.581 -26.651 1.00 50.44 80 MET B C 1
ATOM 3602 O O . MET B 1 76 ? 28.303 -29.469 -26.019 1.00 51.01 80 MET B O 1
ATOM 3607 N N . VAL B 1 77 ? 30.559 -29.536 -26.060 1.00 46.57 81 VAL B N 1
ATOM 3608 C CA . VAL B 1 77 ? 30.782 -29.045 -24.706 1.00 44.70 81 VAL B CA 1
ATOM 3609 C C . VAL B 1 77 ? 32.010 -28.149 -24.734 1.00 42.45 81 VAL B C 1
ATOM 3610 O O . VAL B 1 77 ? 32.947 -28.374 -25.507 1.00 45.43 81 VAL B O 1
ATOM 3614 N N . LEU B 1 78 ? 31.993 -27.121 -23.889 1.00 43.55 82 LEU B N 1
ATOM 3615 C CA . LEU B 1 78 ? 33.203 -26.332 -23.681 1.00 46.09 82 LEU B CA 1
ATOM 3616 C C . LEU B 1 78 ? 34.295 -27.168 -23.030 1.00 42.99 82 LEU B C 1
ATOM 3617 O O . LEU B 1 78 ? 35.477 -26.944 -23.296 1.00 44.09 82 LEU B O 1
ATOM 3622 N N . ASN B 1 79 ? 33.924 -28.164 -22.227 1.00 42.21 83 ASN B N 1
ATOM 3623 C CA . ASN B 1 79 ? 34.919 -28.902 -21.457 1.00 41.08 83 ASN B CA 1
ATOM 3624 C C . ASN B 1 79 ? 34.296 -30.162 -20.878 1.00 42.03 83 ASN B C 1
ATOM 3625 O O . ASN B 1 79 ? 33.070 -30.286 -20.798 1.00 42.06 83 ASN B O 1
ATOM 3630 N N . SER B 1 80 ? 35.160 -31.092 -20.463 1.00 41.63 84 SER B N 1
ATOM 3631 C CA . SER B 1 80 ? 34.731 -32.119 -19.529 1.00 44.31 84 SER B CA 1
ATOM 3632 C C . SER B 1 80 ? 34.401 -31.450 -18.193 1.00 45.79 84 SER B C 1
ATOM 3633 O O . SER B 1 80 ? 34.710 -30.273 -17.971 1.00 43.23 84 SER B O 1
ATOM 3636 N N . SER B 1 81 ? 33.751 -32.209 -17.303 1.00 44.86 85 SER B N 1
ATOM 3637 C CA . SER B 1 81 ? 33.233 -31.682 -16.042 1.00 45.29 85 SER B CA 1
ATOM 3638 C C . SER B 1 81 ? 33.791 -32.425 -14.832 1.00 44.54 85 SER B C 1
ATOM 3639 O O . SER B 1 81 ? 33.120 -32.556 -13.809 1.00 43.12 85 SER B O 1
ATOM 3642 N N . LEU B 1 82 ? 35.029 -32.909 -14.945 1.00 44.47 86 LEU B N 1
ATOM 3643 C CA . LEU B 1 82 ? 35.781 -33.540 -13.865 1.00 44.41 86 LEU B CA 1
ATOM 3644 C C . LEU B 1 82 ? 37.244 -33.130 -13.974 1.00 45.54 86 LEU B C 1
ATOM 3645 O O . LEU B 1 82 ? 37.721 -32.746 -15.048 1.00 44.61 86 LEU B O 1
ATOM 3650 N N . SER B 1 83 ? 37.970 -33.286 -12.869 1.00 40.39 87 SER B N 1
ATOM 3651 C CA . SER B 1 83 ? 39.420 -33.145 -12.900 1.00 40.29 87 SER B CA 1
ATOM 3652 C C . SER B 1 83 ? 40.032 -34.098 -13.923 1.00 42.36 87 SER B C 1
ATOM 3653 O O . SER B 1 83 ? 39.550 -35.216 -14.123 1.00 44.47 87 SER B O 1
ATOM 3656 N N . ARG B 1 84 ? 41.110 -33.642 -14.574 1.00 42.08 88 ARG B N 1
ATOM 3657 C CA . ARG B 1 84 ? 41.829 -34.435 -15.570 1.00 40.33 88 ARG B CA 1
ATOM 3658 C C . ARG B 1 84 ? 42.447 -35.689 -14.979 1.00 44.64 88 ARG B C 1
ATOM 3659 O O . ARG B 1 84 ? 42.843 -36.591 -15.725 1.00 43.68 88 ARG B O 1
ATOM 3667 N N . VAL B 1 85 ? 42.565 -35.739 -13.655 1.00 43.39 89 VAL B N 1
ATOM 3668 C CA . VAL B 1 85 ? 43.042 -36.925 -12.974 1.00 44.31 89 VAL B CA 1
ATOM 3669 C C . VAL B 1 85 ? 42.025 -38.066 -13.119 1.00 44.15 89 VAL B C 1
ATOM 3670 O O . VAL B 1 85 ? 42.402 -39.241 -13.236 1.00 46.02 89 VAL B O 1
ATOM 3674 N N . ARG B 1 86 ? 40.730 -37.739 -13.199 1.00 43.49 90 ARG B N 1
ATOM 3675 C CA . ARG B 1 86 ? 39.710 -38.767 -13.418 1.00 44.34 90 ARG B CA 1
ATOM 3676 C C . ARG B 1 86 ? 39.675 -39.213 -14.878 1.00 47.65 90 ARG B C 1
ATOM 3677 O O . ARG B 1 86 ? 39.665 -40.411 -15.180 1.00 46.34 90 ARG B O 1
ATOM 3685 N N . MET B 1 87 ? 39.637 -38.254 -15.798 1.00 43.30 91 MET B N 1
ATOM 3686 C CA . MET B 1 87 ? 39.442 -38.551 -17.205 1.00 44.59 91 MET B CA 1
ATOM 3687 C C . MET B 1 87 ? 39.771 -37.295 -17.994 1.00 47.16 91 MET B C 1
ATOM 3688 O O . MET B 1 87 ? 39.787 -36.181 -17.446 1.00 41.79 91 MET B O 1
ATOM 3693 N N . THR B 1 88 ? 39.970 -37.477 -19.299 1.00 44.85 92 THR B N 1
ATOM 3694 C CA . THR B 1 88 ? 40.108 -36.355 -20.221 1.00 44.83 92 THR B CA 1
ATOM 3695 C C . THR B 1 88 ? 39.353 -36.680 -21.501 1.00 46.05 92 THR B C 1
ATOM 3696 O O . THR B 1 88 ? 39.123 -37.847 -21.829 1.00 44.51 92 THR B O 1
ATOM 3700 N N . LEU B 1 89 ? 38.947 -35.623 -22.211 1.00 43.97 93 LEU B N 1
ATOM 3701 C CA . LEU B 1 89 ? 38.393 -35.786 -23.537 1.00 39.75 93 LEU B CA 1
ATOM 3702 C C . LEU B 1 89 ? 39.497 -36.218 -24.499 1.00 45.93 93 LEU B C 1
ATOM 3703 O O . LEU B 1 89 ? 40.661 -35.849 -24.320 1.00 47.30 93 LEU B O 1
ATOM 3708 N N . PRO B 1 90 ? 39.161 -37.025 -25.510 1.00 45.79 94 PRO B N 1
ATOM 3709 C CA . PRO B 1 90 ? 40.163 -37.368 -26.541 1.00 39.83 94 PRO B CA 1
ATOM 3710 C C . PRO B 1 90 ? 40.792 -36.142 -27.175 1.00 43.41 94 PRO B C 1
ATOM 3711 O O . PRO B 1 90 ? 41.969 -36.174 -27.547 1.00 48.71 94 PRO B O 1
ATOM 3715 N N . LEU B 1 91 ? 40.044 -35.048 -27.298 1.00 44.26 95 LEU B N 1
ATOM 3716 C CA . LEU B 1 91 ? 40.612 -33.835 -27.877 1.00 46.03 95 LEU B CA 1
ATOM 3717 C C . LEU B 1 91 ? 41.772 -33.302 -27.036 1.00 43.50 95 LEU B C 1
ATOM 3718 O O . LEU B 1 91 ? 42.768 -32.812 -27.581 1.00 43.09 95 LEU B O 1
ATOM 3723 N N . LEU B 1 92 ? 41.670 -33.389 -25.707 1.00 42.02 96 LEU B N 1
ATOM 3724 C CA . LEU B 1 92 ? 42.797 -32.962 -24.874 1.00 42.42 96 LEU B CA 1
ATOM 3725 C C . LEU B 1 92 ? 44.011 -33.839 -25.124 1.00 41.95 96 LEU B C 1
ATOM 3726 O O . LEU B 1 92 ? 45.131 -33.336 -25.236 1.00 45.65 96 LEU B O 1
ATOM 3731 N N . GLU B 1 93 ? 43.815 -35.158 -25.213 1.00 43.04 97 GLU B N 1
ATOM 3732 C CA . GLU B 1 93 ? 44.955 -36.044 -25.449 1.00 42.60 97 GLU B CA 1
ATOM 3733 C C . GLU B 1 93 ? 45.572 -35.798 -26.818 1.00 43.78 97 GLU B C 1
ATOM 3734 O O . GLU B 1 93 ? 46.794 -35.876 -26.982 1.00 46.63 97 GLU B O 1
ATOM 3740 N N . GLU B 1 94 ? 44.738 -35.522 -27.817 1.00 44.17 98 GLU B N 1
ATOM 3741 C CA . GLU B 1 94 ? 45.257 -35.209 -29.139 1.00 47.74 98 GLU B CA 1
ATOM 3742 C C . GLU B 1 94 ? 46.060 -33.907 -29.112 1.00 47.96 98 GLU B C 1
ATOM 3743 O O . GLU B 1 94 ? 47.129 -33.817 -29.725 1.00 48.59 98 GLU B O 1
ATOM 3749 N N . ALA B 1 95 ? 45.583 -32.902 -28.370 1.00 42.82 99 ALA B N 1
ATOM 3750 C CA . ALA B 1 95 ? 46.342 -31.661 -28.246 1.00 43.86 99 ALA B CA 1
ATOM 3751 C C . ALA B 1 95 ? 47.685 -31.889 -27.566 1.00 46.90 99 ALA B C 1
ATOM 3752 O O . ALA B 1 95 ? 48.722 -31.421 -28.056 1.00 48.81 99 ALA B O 1
ATOM 3754 N N . GLU B 1 96 ? 47.704 -32.612 -26.441 1.00 45.09 100 GLU B N 1
ATOM 3755 C CA . GLU B 1 96 ? 48.986 -32.860 -25.783 1.00 44.44 100 GLU B CA 1
ATOM 3756 C C . GLU B 1 96 ? 49.884 -33.806 -26.580 1.00 47.89 100 GLU B C 1
ATOM 3757 O O . GLU B 1 96 ? 51.113 -33.720 -26.457 1.00 44.08 100 GLU B O 1
ATOM 3763 N N . CYS B 1 97 ? 49.315 -34.702 -27.399 1.00 46.98 101 CYS B N 1
ATOM 3764 C CA . CYS B 1 97 ? 50.172 -35.516 -28.258 1.00 46.05 101 CYS B CA 1
ATOM 3765 C C . CYS B 1 97 ? 50.763 -34.675 -29.384 1.00 49.76 101 CYS B C 1
ATOM 3766 O O . CYS B 1 97 ? 51.927 -34.857 -29.750 1.00 49.20 101 CYS B O 1
ATOM 3769 N N . ALA B 1 98 ? 49.980 -33.735 -29.919 1.00 45.56 102 ALA B N 1
ATOM 3770 C CA . ALA B 1 98 ? 50.479 -32.867 -30.978 1.00 46.97 102 ALA B CA 1
ATOM 3771 C C . ALA B 1 98 ? 51.580 -31.933 -30.469 1.00 52.29 102 ALA B C 1
ATOM 3772 O O . ALA B 1 98 ? 52.559 -31.663 -31.178 1.00 52.38 102 ALA B O 1
ATOM 3774 N N . LEU B 1 99 ? 51.438 -31.423 -29.243 1.00 50.71 103 LEU B N 1
ATOM 3775 C CA . LEU B 1 99 ? 52.511 -30.627 -28.656 1.00 47.99 103 LEU B CA 1
ATOM 3776 C C . LEU B 1 99 ? 53.733 -31.485 -28.359 1.00 51.66 103 LEU B C 1
ATOM 3777 O O . LEU B 1 99 ? 54.876 -31.036 -28.520 1.00 52.16 103 LEU B O 1
ATOM 3782 N N . GLY B 1 100 ? 53.516 -32.717 -27.898 1.00 49.37 104 GLY B N 1
ATOM 3783 C CA . GLY B 1 100 ? 54.640 -33.601 -27.638 1.00 50.74 104 GLY B CA 1
ATOM 3784 C C . GLY B 1 100 ? 55.413 -33.949 -28.900 1.00 55.18 104 GLY B C 1
A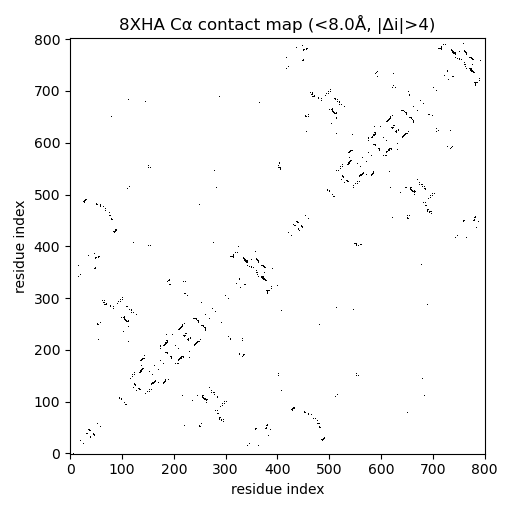TOM 3785 O O . GLY B 1 100 ? 56.637 -34.114 -28.866 1.00 53.85 104 GLY B O 1
ATOM 3786 N N . ASP B 1 101 ? 54.708 -34.083 -30.028 1.00 52.21 105 ASP B N 1
ATOM 3787 C CA . ASP B 1 101 ? 55.385 -34.333 -31.299 1.00 59.01 105 ASP B CA 1
ATOM 3788 C C . ASP B 1 101 ? 56.247 -33.144 -31.685 1.00 58.11 105 ASP B C 1
ATOM 3789 O O . ASP B 1 101 ? 57.395 -33.303 -32.115 1.00 56.73 105 ASP B O 1
ATOM 3794 N N . LEU B 1 102 ? 55.686 -31.942 -31.544 1.00 58.30 106 LEU B N 1
ATOM 3795 C CA . LEU B 1 102 ? 56.359 -30.715 -31.953 1.00 57.31 106 LEU B CA 1
ATOM 3796 C C . LEU B 1 102 ? 57.591 -30.448 -31.101 1.00 55.23 106 LEU B C 1
ATOM 3797 O O . LEU B 1 102 ? 58.696 -30.281 -31.627 1.00 58.80 106 LEU B O 1
ATOM 3802 N N . PHE B 1 103 ? 57.421 -30.402 -29.776 1.00 54.11 107 PHE B N 1
ATOM 3803 C CA . PHE B 1 103 ? 58.550 -30.131 -28.896 1.00 54.10 107 PHE B CA 1
ATOM 3804 C C . PHE B 1 103 ? 59.490 -31.316 -28.748 1.00 51.70 107 PHE B C 1
ATOM 3805 O O . PHE B 1 103 ? 60.644 -31.120 -28.353 1.00 54.48 107 PHE B O 1
ATOM 3813 N N . GLY B 1 104 ? 59.039 -32.527 -29.071 1.00 55.27 108 GLY B N 1
ATOM 3814 C CA . GLY B 1 104 ? 59.837 -33.718 -28.836 1.00 46.82 108 GLY B CA 1
ATOM 3815 C C . GLY B 1 104 ? 59.966 -34.029 -27.359 1.00 50.40 108 GLY B C 1
ATOM 3816 O O . GLY B 1 104 ? 61.046 -34.371 -26.872 1.00 54.80 108 GLY B O 1
ATOM 3817 N N . ALA B 1 105 ? 58.871 -33.916 -26.619 1.00 53.23 109 ALA B N 1
ATOM 3818 C CA . ALA B 1 105 ? 58.958 -34.029 -25.173 1.00 49.18 109 ALA B CA 1
ATOM 3819 C C . ALA B 1 105 ? 57.582 -34.386 -24.642 1.00 53.29 109 ALA B C 1
ATOM 3820 O O . ALA B 1 105 ? 56.575 -34.231 -25.334 1.00 51.83 109 ALA B O 1
ATOM 3822 N N . ASP B 1 106 ? 57.541 -34.860 -23.399 1.00 48.52 110 ASP B N 1
ATOM 3823 C CA . ASP B 1 106 ? 56.263 -35.011 -22.717 1.00 46.02 110 ASP B CA 1
ATOM 3824 C C . ASP B 1 106 ? 55.756 -33.623 -22.313 1.00 50.20 110 ASP B C 1
ATOM 3825 O O . ASP B 1 106 ? 56.481 -32.859 -21.667 1.00 48.38 110 ASP B O 1
ATOM 3830 N N . VAL B 1 107 ? 54.530 -33.279 -22.725 1.00 45.36 111 VAL B N 1
ATOM 3831 C CA . VAL B 1 107 ? 53.979 -31.933 -22.579 1.00 44.44 111 VAL B CA 1
ATOM 3832 C C . VAL B 1 107 ? 52.551 -32.033 -22.051 1.00 45.70 111 VAL B C 1
ATOM 3833 O O . VAL B 1 107 ? 51.722 -32.732 -22.642 1.00 45.38 111 VAL B O 1
ATOM 3837 N N . ALA B 1 108 ? 52.250 -31.314 -20.968 1.00 42.87 112 ALA B N 1
ATOM 3838 C CA . ALA B 1 108 ? 50.872 -31.134 -20.523 1.00 44.50 112 ALA B CA 1
ATOM 3839 C C . ALA B 1 108 ? 50.439 -29.695 -20.746 1.00 49.07 112 ALA B C 1
ATOM 3840 O O . ALA B 1 108 ? 51.239 -28.770 -20.565 1.00 47.09 112 ALA B O 1
ATOM 3842 N N . THR B 1 109 ? 49.165 -29.511 -21.123 1.00 43.94 113 THR B N 1
ATOM 3843 C CA . THR B 1 109 ? 48.537 -28.201 -21.187 1.00 39.71 113 THR B CA 1
ATOM 3844 C C . THR B 1 109 ? 47.920 -27.862 -19.843 1.00 44.47 113 THR B C 1
ATOM 3845 O O . THR B 1 109 ? 47.556 -28.753 -19.071 1.00 42.37 113 THR B O 1
ATOM 3849 N N . LEU B 1 110 ? 47.838 -26.556 -19.562 1.00 45.60 114 LEU B N 1
ATOM 3850 C CA . LEU B 1 110 ? 47.093 -26.000 -18.437 1.00 43.30 114 LEU B CA 1
ATOM 3851 C C . LEU B 1 110 ? 46.402 -24.728 -18.922 1.00 44.02 114 LEU B C 1
ATOM 3852 O O . LEU B 1 110 ? 46.660 -24.246 -20.030 1.00 43.15 114 LEU B O 1
ATOM 3857 N N . ASN B 1 111 ? 45.519 -24.167 -18.091 1.00 41.95 115 ASN B N 1
ATOM 3858 C CA . ASN B 1 111 ? 44.808 -22.975 -18.532 1.00 45.02 115 ASN B CA 1
ATOM 3859 C C . ASN B 1 111 ? 45.706 -21.747 -18.642 1.00 42.90 115 ASN B C 1
ATOM 3860 O O . ASN B 1 111 ? 45.268 -20.734 -19.202 1.00 45.77 115 ASN B O 1
ATOM 3865 N N . SER B 1 112 ? 46.936 -21.807 -18.145 1.00 38.90 116 SER B N 1
ATOM 3866 C CA . SER B 1 112 ? 47.846 -20.679 -18.316 1.00 42.84 116 SER B CA 1
ATOM 3867 C C . SER B 1 112 ? 49.265 -21.108 -17.989 1.00 42.77 116 SER B C 1
ATOM 3868 O O . SER B 1 112 ? 49.491 -22.112 -17.302 1.00 41.55 116 SER B O 1
ATOM 3871 N N . CYS B 1 113 ? 50.219 -20.294 -18.462 1.00 43.08 117 CYS B N 1
ATOM 3872 C CA . CYS B 1 113 ? 51.612 -20.473 -18.076 1.00 40.92 117 CYS B CA 1
ATOM 3873 C C . CYS B 1 113 ? 51.801 -20.202 -16.596 1.00 42.30 117 CYS B C 1
ATOM 3874 O O . CYS B 1 113 ? 52.663 -20.816 -15.959 1.00 42.60 117 CYS B O 1
ATOM 3877 N N . SER B 1 114 ? 50.996 -19.296 -16.027 1.00 42.82 118 SER B N 1
ATOM 3878 C CA . SER B 1 114 ? 51.092 -19.026 -14.598 1.00 45.68 118 SER B CA 1
ATOM 3879 C C . SER B 1 114 ? 50.688 -20.247 -13.782 1.00 46.17 118 SER B C 1
ATOM 3880 O O . SER B 1 114 ? 51.375 -20.609 -12.820 1.00 46.45 118 SER B O 1
ATOM 3883 N N . ALA B 1 115 ? 49.580 -20.899 -14.160 1.00 43.40 119 ALA B N 1
ATOM 3884 C CA . ALA B 1 115 ? 49.209 -22.164 -13.529 1.00 41.29 119 ALA B CA 1
ATOM 3885 C C . ALA B 1 115 ? 50.306 -23.207 -13.690 1.00 43.85 119 ALA B C 1
ATOM 3886 O O . ALA B 1 115 ? 50.534 -24.019 -12.790 1.00 47.31 119 ALA B O 1
ATOM 3888 N N . ALA B 1 116 ? 51.008 -23.197 -14.827 1.00 43.21 120 ALA B N 1
ATOM 3889 C CA . ALA B 1 116 ? 52.082 -24.167 -15.012 1.00 42.89 120 ALA B CA 1
ATOM 3890 C C . ALA B 1 116 ? 53.239 -23.908 -14.039 1.00 45.58 120 ALA B C 1
ATOM 3891 O O . ALA B 1 116 ? 53.880 -24.855 -13.559 1.00 45.84 120 ALA B O 1
ATOM 3893 N N . ALA B 1 117 ? 53.517 -22.638 -13.715 1.00 42.65 121 ALA B N 1
ATOM 3894 C CA . ALA B 1 117 ? 54.575 -22.367 -12.739 1.00 45.31 121 ALA B CA 1
ATOM 3895 C C . ALA B 1 117 ? 54.151 -22.799 -11.344 1.00 44.38 121 ALA B C 1
ATOM 3896 O O . ALA B 1 117 ? 54.919 -23.443 -10.618 1.00 45.17 121 ALA B O 1
ATOM 3898 N N . TRP B 1 118 ? 52.925 -22.460 -10.961 1.00 42.49 122 TRP B N 1
ATOM 3899 C CA . TRP B 1 118 ? 52.383 -22.892 -9.677 1.00 42.77 122 TRP B CA 1
ATOM 3900 C C . TRP B 1 118 ? 52.440 -24.409 -9.533 1.00 45.13 122 TRP B C 1
ATOM 3901 O O . TRP B 1 118 ? 52.770 -24.923 -8.462 1.00 45.87 122 TRP B O 1
ATOM 3912 N N . ALA B 1 119 ? 52.198 -25.142 -10.628 1.00 44.20 123 ALA B N 1
ATOM 3913 C CA . ALA B 1 119 ? 52.160 -26.600 -10.561 1.00 43.22 123 ALA B CA 1
ATOM 3914 C C . ALA B 1 119 ? 53.542 -27.219 -10.407 1.00 43.30 123 ALA B C 1
ATOM 3915 O O . ALA B 1 119 ? 53.659 -28.309 -9.834 1.00 42.92 123 ALA B O 1
ATOM 3917 N N . THR B 1 120 ? 54.590 -26.569 -10.922 1.00 42.43 124 THR B N 1
ATOM 3918 C CA . THR B 1 120 ? 55.905 -27.194 -11.023 1.00 40.12 124 THR B CA 1
ATOM 3919 C C . THR B 1 120 ? 56.903 -26.687 -9.984 1.00 45.51 124 THR B C 1
ATOM 3920 O O . THR B 1 120 ? 57.576 -27.500 -9.353 1.00 47.78 124 THR B O 1
ATOM 3924 N N . LEU B 1 121 ? 57.048 -25.365 -9.814 1.00 43.50 125 LEU B N 1
ATOM 3925 C CA . LEU B 1 121 ? 58.116 -24.845 -8.951 1.00 47.43 125 LEU B CA 1
ATOM 3926 C C . LEU B 1 121 ? 58.108 -25.407 -7.536 1.00 47.24 125 LEU B C 1
ATOM 3927 O O . LEU B 1 121 ? 59.178 -25.835 -7.075 1.00 50.02 125 LEU B O 1
ATOM 3932 N N . PRO B 1 122 ? 56.983 -25.438 -6.799 1.00 46.97 126 PRO B N 1
ATOM 3933 C CA . PRO B 1 122 ? 57.026 -26.019 -5.448 1.00 46.12 126 PRO B CA 1
ATOM 3934 C C . PRO B 1 122 ? 57.411 -27.482 -5.452 1.00 51.83 126 PRO B C 1
ATOM 3935 O O . PRO B 1 122 ? 58.062 -27.953 -4.509 1.00 53.01 126 PRO B O 1
ATOM 3939 N N . VAL B 1 123 ? 57.037 -28.215 -6.501 1.00 49.13 127 VAL B N 1
ATOM 3940 C CA . VAL B 1 123 ? 57.389 -29.627 -6.603 1.00 49.55 127 VAL B CA 1
ATOM 3941 C C . VAL B 1 123 ? 58.879 -29.792 -6.884 1.00 51.74 127 VAL B C 1
ATOM 3942 O O . VAL B 1 123 ? 59.540 -30.660 -6.299 1.00 54.45 127 VAL B O 1
ATOM 3946 N N . LEU B 1 124 ? 59.427 -28.968 -7.779 1.00 50.83 128 LEU B N 1
ATOM 3947 C CA . LEU B 1 124 ? 60.869 -28.958 -7.997 1.00 51.94 128 LEU B CA 1
ATOM 3948 C C . LEU B 1 124 ? 61.605 -28.689 -6.693 1.00 56.06 128 LEU B C 1
ATOM 3949 O O . LEU B 1 124 ? 62.576 -29.378 -6.366 1.00 57.22 128 LEU B O 1
ATOM 3954 N N . ALA B 1 125 ? 61.124 -27.716 -5.917 1.00 52.06 129 ALA B N 1
ATOM 3955 C CA . ALA B 1 125 ? 61.769 -27.361 -4.664 1.00 52.62 129 ALA B CA 1
ATOM 3956 C C . ALA B 1 125 ? 61.736 -28.491 -3.633 1.00 61.02 129 ALA B C 1
ATOM 3957 O O . ALA B 1 125 ? 62.595 -28.517 -2.745 1.00 64.69 129 ALA B O 1
ATOM 3959 N N . SER B 1 126 ? 60.771 -29.419 -3.721 1.00 59.42 130 SER B N 1
ATOM 3960 C CA . SER B 1 126 ? 60.612 -30.451 -2.697 1.00 59.66 130 SER B CA 1
ATOM 3961 C C . SER B 1 126 ? 61.620 -31.586 -2.832 1.00 61.19 130 SER B C 1
ATOM 3962 O O . SER B 1 126 ? 61.738 -32.400 -1.911 1.00 65.73 130 SER B O 1
ATOM 3965 N N . GLY B 1 127 ? 62.335 -31.668 -3.953 1.00 57.98 131 GLY B N 1
ATOM 3966 C CA . GLY B 1 127 ? 63.216 -32.781 -4.239 1.00 61.79 131 GLY B CA 1
ATOM 3967 C C . GLY B 1 127 ? 62.622 -33.868 -5.118 1.00 61.64 131 GLY B C 1
ATOM 3968 O O . GLY B 1 127 ? 63.387 -34.642 -5.711 1.00 59.77 131 GLY B O 1
ATOM 3969 N N . LEU B 1 128 ? 61.288 -33.931 -5.243 1.00 61.76 132 LEU B N 1
ATOM 3970 C CA . LEU B 1 128 ? 60.633 -35.053 -5.922 1.00 59.07 132 LEU B CA 1
ATOM 3971 C C . LEU B 1 128 ? 61.066 -35.184 -7.373 1.00 57.20 132 LEU B C 1
ATOM 3972 O O . LEU B 1 128 ? 61.023 -36.281 -7.934 1.00 60.60 132 LEU B O 1
ATOM 3977 N N . LEU B 1 129 ? 61.494 -34.091 -7.984 1.00 58.96 133 LEU B N 1
ATOM 3978 C CA . LEU B 1 129 ? 61.944 -34.141 -9.393 1.00 56.57 133 LEU B CA 1
ATOM 3979 C C . LEU B 1 129 ? 63.466 -34.270 -9.425 1.00 60.27 133 LEU B C 1
ATOM 3980 O O . LEU B 1 129 ? 64.020 -34.322 -10.526 1.00 60.07 133 LEU B O 1
ATOM 3985 N N . THR B 1 130 ? 64.104 -34.340 -8.257 1.00 61.67 134 THR B N 1
ATOM 3986 C CA . THR B 1 130 ? 65.590 -34.367 -8.202 1.00 64.61 134 THR B CA 1
ATOM 3987 C C . THR B 1 130 ? 66.065 -35.532 -7.323 1.00 67.23 134 THR B C 1
ATOM 3988 O O . THR B 1 130 ? 66.935 -35.301 -6.471 1.00 70.43 134 THR B O 1
ATOM 3992 N N . ASP B 1 131 ? 65.494 -36.723 -7.503 1.00 65.82 135 ASP B N 1
ATOM 3993 C CA . ASP B 1 131 ? 65.965 -37.941 -6.791 1.00 62.93 135 ASP B CA 1
ATOM 3994 C C . ASP B 1 131 ? 65.880 -37.779 -5.274 1.00 65.26 135 ASP B C 1
ATOM 3995 O O . ASP B 1 131 ? 66.800 -38.235 -4.590 1.00 74.22 135 ASP B O 1
ATOM 4000 N N . GLY B 1 132 ? 64.814 -37.169 -4.771 1.00 65.37 136 GLY B N 1
ATOM 4001 C CA . GLY B 1 132 ? 64.620 -37.064 -3.313 1.00 64.81 136 GLY B CA 1
ATOM 4002 C C . GLY B 1 132 ? 65.489 -35.998 -2.684 1.00 67.68 136 GLY B C 1
ATOM 4003 O O . GLY B 1 132 ? 65.365 -35.786 -1.470 1.00 70.53 136 GLY B O 1
ATOM 4004 N N . VAL B 1 133 ? 66.325 -35.341 -3.485 1.00 69.14 137 VAL B N 1
ATOM 4005 C CA . VAL B 1 133 ? 67.270 -34.330 -2.931 1.00 73.05 137 VAL B CA 1
ATOM 4006 C C . VAL B 1 133 ? 66.727 -32.928 -3.197 1.00 66.63 137 VAL B C 1
ATOM 4007 O O . VAL B 1 133 ? 66.758 -32.491 -4.351 1.00 61.54 137 VAL B O 1
ATOM 4011 N N . ALA B 1 134 ? 66.261 -32.262 -2.145 1.00 65.93 138 ALA B N 1
ATOM 4012 C CA . ALA B 1 134 ? 65.778 -30.901 -2.303 1.00 64.36 138 ALA B CA 1
ATOM 4013 C C . ALA B 1 134 ? 66.882 -30.015 -2.873 1.00 67.75 138 ALA B C 1
ATOM 4014 O O . ALA B 1 134 ? 67.956 -29.905 -2.263 1.00 64.28 138 ALA B O 1
ATOM 4016 N N . PRO B 1 135 ? 66.678 -29.394 -4.029 1.00 63.78 139 PRO B N 1
ATOM 4017 C CA . PRO B 1 135 ? 67.704 -28.516 -4.593 1.00 61.59 139 PRO B CA 1
ATOM 4018 C C . PRO B 1 135 ? 67.693 -27.152 -3.921 1.00 63.78 139 PRO B C 1
ATOM 4019 O O . PRO B 1 135 ? 66.739 -26.765 -3.245 1.00 62.92 139 PRO B O 1
ATOM 4023 N N . VAL B 1 136 ? 68.793 -26.427 -4.100 1.00 63.38 140 VAL B N 1
ATOM 4024 C CA . VAL B 1 136 ? 68.799 -24.999 -3.811 1.00 60.44 140 VAL B CA 1
ATOM 4025 C C . VAL B 1 136 ? 68.114 -24.310 -4.981 1.00 60.31 140 VAL B C 1
ATOM 4026 O O . VAL B 1 136 ? 68.531 -24.464 -6.134 1.00 57.25 140 VAL B O 1
ATOM 4030 N N . MET B 1 137 ? 67.051 -23.572 -4.693 1.00 60.19 141 MET B N 1
ATOM 4031 C CA . MET B 1 137 ? 66.249 -22.934 -5.728 1.00 54.58 141 MET B CA 1
ATOM 4032 C C . MET B 1 137 ? 66.813 -21.545 -5.983 1.00 56.94 141 MET B C 1
ATOM 4033 O O . MET B 1 137 ? 66.622 -20.638 -5.166 1.00 60.24 141 MET B O 1
ATOM 4038 N N . VAL B 1 138 ? 67.507 -21.384 -7.112 1.00 54.56 142 VAL B N 1
ATOM 4039 C CA . VAL B 1 138 ? 68.194 -20.149 -7.471 1.00 53.33 142 VAL B CA 1
ATOM 4040 C C . VAL B 1 138 ? 67.388 -19.461 -8.562 1.00 54.49 142 VAL B C 1
ATOM 4041 O O . VAL B 1 138 ? 67.284 -19.976 -9.681 1.00 53.93 142 VAL B O 1
ATOM 4045 N N . PHE B 1 139 ? 66.832 -18.287 -8.250 1.00 56.02 143 PHE B N 1
ATOM 4046 C CA . PHE B 1 139 ? 66.015 -17.535 -9.196 1.00 56.72 143 PHE B CA 1
ATOM 4047 C C . PHE B 1 139 ? 66.834 -16.416 -9.828 1.00 58.66 143 PHE B C 1
ATOM 4048 O O . PHE B 1 139 ? 67.579 -15.716 -9.138 1.00 58.26 143 PHE B O 1
ATOM 4056 N N . ASP B 1 140 ? 66.663 -16.208 -11.131 1.00 55.73 144 ASP B N 1
ATOM 4057 C CA . ASP B 1 140 ? 67.205 -14.987 -11.711 1.00 57.91 144 ASP B CA 1
ATOM 4058 C C . ASP B 1 140 ? 66.432 -13.781 -11.188 1.00 59.69 144 ASP B C 1
ATOM 4059 O O . ASP B 1 140 ? 65.226 -13.864 -10.936 1.00 57.05 144 ASP B O 1
ATOM 4064 N N . LYS B 1 141 ? 67.107 -12.644 -11.055 1.00 59.10 145 LYS B N 1
ATOM 4065 C CA . LYS B 1 141 ? 66.449 -11.422 -10.531 1.00 58.94 145 LYS B CA 1
ATOM 4066 C C . LYS B 1 141 ? 65.368 -10.947 -11.499 1.00 56.20 145 LYS B C 1
ATOM 4067 O O . LYS B 1 141 ? 64.379 -10.378 -11.028 1.00 56.19 145 LYS B O 1
ATOM 4073 N N . ARG B 1 142 ? 65.557 -11.174 -12.796 1.00 54.28 146 ARG B N 1
ATOM 4074 C CA . ARG B 1 142 ? 64.605 -10.656 -13.811 1.00 56.17 146 ARG B CA 1
ATOM 4075 C C . ARG B 1 142 ? 63.653 -11.762 -14.275 1.00 57.07 146 ARG B C 1
ATOM 4076 O O . ARG B 1 142 ? 63.016 -11.583 -15.315 1.00 57.73 146 ARG B O 1
ATOM 4084 N N . ALA B 1 143 ? 63.560 -12.856 -13.523 1.00 56.28 147 ALA B N 1
ATOM 4085 C CA . ALA B 1 143 ? 62.612 -13.940 -13.862 1.00 50.91 147 ALA B CA 1
ATOM 4086 C C . ALA B 1 143 ? 61.184 -13.418 -13.745 1.00 51.99 147 ALA B C 1
ATOM 4087 O O . ALA B 1 143 ? 60.939 -12.581 -12.869 1.00 53.49 147 ALA B O 1
ATOM 4089 N N . HIS B 1 144 ? 60.277 -13.914 -14.581 1.00 48.56 148 HIS B N 1
ATOM 4090 C CA . HIS B 1 144 ? 58.893 -13.374 -14.593 1.00 49.68 148 HIS B CA 1
ATOM 4091 C C . HIS B 1 144 ? 58.223 -13.597 -13.239 1.00 48.15 148 HIS B C 1
ATOM 4092 O O . HIS B 1 144 ? 58.613 -14.532 -12.534 1.00 48.93 148 HIS B O 1
ATOM 4099 N N . PHE B 1 145 ? 57.245 -12.759 -12.914 1.00 50.78 149 PHE B N 1
ATOM 4100 C CA . PHE B 1 145 ? 56.568 -12.816 -11.597 1.00 50.63 149 PHE B CA 1
ATOM 4101 C C . PHE B 1 145 ? 55.721 -14.078 -11.426 1.00 54.32 149 PHE B C 1
ATOM 4102 O O . PHE B 1 145 ? 55.486 -14.453 -10.273 1.00 52.02 149 PHE B O 1
ATOM 4110 N N . CYS B 1 146 ? 55.271 -14.693 -12.523 1.00 51.59 150 CYS B N 1
ATOM 4111 C CA . CYS B 1 146 ? 54.504 -15.963 -12.413 1.00 51.87 150 CYS B CA 1
ATOM 4112 C C . CYS B 1 146 ? 55.348 -16.950 -11.607 1.00 49.10 150 CYS B C 1
ATOM 4113 O O . CYS B 1 146 ? 54.771 -17.716 -10.841 1.00 53.93 150 CYS B O 1
ATOM 4116 N N . MET B 1 147 ? 56.668 -16.880 -11.754 1.00 48.99 151 MET B N 1
ATOM 4117 C CA . MET B 1 147 ? 57.587 -17.779 -11.019 1.00 49.10 151 MET B CA 1
ATOM 4118 C C . MET B 1 147 ? 58.089 -17.098 -9.742 1.00 51.79 151 MET B C 1
ATOM 4119 O O . MET B 1 147 ? 58.046 -17.738 -8.688 1.00 49.88 151 MET B O 1
ATOM 4124 N N . ALA B 1 148 ? 58.507 -15.841 -9.831 1.00 49.14 152 ALA B N 1
ATOM 4125 C CA . ALA B 1 148 ? 59.098 -15.139 -8.671 1.00 50.76 152 ALA B CA 1
ATOM 4126 C C . ALA B 1 148 ? 58.117 -15.042 -7.503 1.00 50.03 152 ALA B C 1
ATOM 4127 O O . ALA B 1 148 ? 58.559 -15.139 -6.361 1.00 53.58 152 ALA B O 1
ATOM 4129 N N . SER B 1 149 ? 56.839 -14.844 -7.789 1.00 51.14 153 SER B N 1
ATOM 4130 C CA . SER B 1 149 ? 55.824 -14.672 -6.725 1.00 50.82 153 SER B CA 1
ATOM 4131 C C . SER B 1 149 ? 55.660 -15.952 -5.909 1.00 50.18 153 SER B C 1
ATOM 4132 O O . SER B 1 149 ? 54.981 -15.893 -4.882 1.00 52.87 153 SER B O 1
ATOM 4135 N N . LEU B 1 150 ? 56.250 -17.059 -6.352 1.00 50.50 154 LEU B N 1
ATOM 4136 C CA . LEU B 1 150 ? 56.045 -18.363 -5.673 1.00 50.07 154 LEU B CA 1
ATOM 4137 C C . LEU B 1 150 ? 57.303 -18.773 -4.901 1.00 51.96 154 LEU B C 1
ATOM 4138 O O . LEU B 1 150 ? 57.391 -19.936 -4.498 1.00 51.05 154 LEU B O 1
ATOM 4143 N N . LYS B 1 151 ? 58.223 -17.837 -4.688 1.00 53.64 155 LYS B N 1
ATOM 4144 C CA . LYS B 1 151 ? 59.482 -18.134 -3.958 1.00 55.79 155 LYS B CA 1
ATOM 4145 C C . LYS B 1 151 ? 59.164 -18.602 -2.537 1.00 51.49 155 LYS B C 1
ATOM 4146 O O . LYS B 1 151 ? 59.823 -19.532 -2.076 1.00 54.39 155 LYS B O 1
ATOM 4152 N N . SER B 1 152 ? 58.183 -17.984 -1.886 1.00 50.55 156 SER B N 1
ATOM 4153 C CA . SER B 1 152 ? 57.830 -18.341 -0.489 1.00 58.29 156 SER B CA 1
ATOM 4154 C C . SER B 1 152 ? 57.382 -19.803 -0.404 1.00 59.58 156 SER B C 1
ATOM 4155 O O . SER B 1 152 ? 57.721 -20.460 0.585 1.00 61.62 156 SER B O 1
ATOM 4158 N N . LEU B 1 153 ? 56.645 -20.282 -1.402 1.00 54.39 157 LEU B N 1
ATOM 4159 C CA . LEU B 1 153 ? 56.234 -21.705 -1.425 1.00 54.63 157 LEU B CA 1
ATOM 4160 C C . LEU B 1 153 ? 57.487 -22.561 -1.565 1.00 55.08 157 LEU B C 1
ATOM 4161 O O . LEU B 1 153 ? 57.622 -23.548 -0.828 1.00 59.69 157 LEU B O 1
ATOM 4166 N N . CYS B 1 154 ? 58.383 -22.158 -2.454 1.00 54.17 158 CYS B N 1
ATOM 4167 C CA . CYS B 1 154 ? 59.634 -22.916 -2.678 1.00 54.97 158 CYS B CA 1
ATOM 4168 C C . CYS B 1 154 ? 60.490 -22.895 -1.404 1.00 60.81 158 CYS B C 1
ATOM 4169 O O . CYS B 1 154 ? 61.187 -23.885 -1.156 1.00 58.38 158 CYS B O 1
ATOM 4172 N N . ALA B 1 155 ? 60.419 -21.815 -0.625 1.00 60.35 159 ALA B N 1
ATOM 4173 C CA . ALA B 1 155 ? 61.226 -21.678 0.609 1.00 64.99 159 ALA B CA 1
ATOM 4174 C C . ALA B 1 155 ? 60.638 -22.553 1.711 1.00 64.63 159 ALA B C 1
ATOM 4175 O O . ALA B 1 155 ? 61.377 -22.911 2.631 1.00 66.17 159 ALA B O 1
ATOM 4177 N N . ASP B 1 156 ? 59.350 -22.860 1.615 1.00 65.53 160 ASP B N 1
ATOM 4178 C CA . ASP B 1 156 ? 58.714 -23.774 2.588 1.00 61.15 160 ASP B CA 1
ATOM 4179 C C . ASP B 1 156 ? 59.306 -25.173 2.408 1.00 64.54 160 ASP B C 1
ATOM 4180 O O . ASP B 1 156 ? 59.125 -26.005 3.306 1.00 68.90 160 ASP B O 1
ATOM 4185 N N . GLU B 1 157 ? 59.985 -25.416 1.289 1.00 61.64 161 GLU B N 1
ATOM 4186 C CA . GLU B 1 157 ? 60.509 -26.773 1.006 1.00 62.82 161 GLU B CA 1
ATOM 4187 C C . GLU B 1 157 ? 62.037 -26.781 1.032 1.00 62.47 161 GLU B C 1
ATOM 4188 O O . GLU B 1 157 ? 62.604 -27.780 1.475 1.00 64.69 161 GLU B O 1
ATOM 4194 N N . THR B 1 158 ? 62.675 -25.711 0.570 1.00 61.54 162 THR B N 1
ATOM 4195 C CA . THR B 1 158 ? 64.151 -25.703 0.465 1.00 58.71 162 THR B CA 1
ATOM 4196 C C . THR B 1 158 ? 64.687 -24.281 0.567 1.00 63.37 162 THR B C 1
ATOM 4197 O O . THR B 1 158 ? 63.891 -23.368 0.811 1.00 63.36 162 THR B O 1
ATOM 4201 N N . ARG B 1 159 ? 65.995 -24.119 0.382 1.00 63.04 163 ARG B N 1
ATOM 4202 C CA . ARG B 1 159 ? 66.612 -22.774 0.409 1.00 64.88 163 ARG B CA 1
ATOM 4203 C C . ARG B 1 159 ? 66.403 -22.095 -0.937 1.00 61.18 163 ARG B C 1
ATOM 4204 O O . ARG B 1 159 ? 66.705 -22.713 -1.965 1.00 61.73 163 ARG B O 1
ATOM 4212 N N . VAL B 1 160 ? 65.909 -20.865 -0.907 1.00 60.49 164 VAL B N 1
ATOM 4213 C CA . VAL B 1 160 ? 65.733 -20.084 -2.157 1.00 57.47 164 VAL B CA 1
ATOM 4214 C C . VAL B 1 160 ? 66.782 -18.974 -2.160 1.00 60.54 164 VAL B C 1
ATOM 4215 O O . VAL B 1 160 ? 66.956 -18.335 -1.116 1.00 67.61 164 VAL B O 1
ATOM 4219 N N . GLU B 1 161 ? 67.470 -18.783 -3.280 1.00 59.89 165 GLU B N 1
ATOM 4220 C CA . GLU B 1 161 ? 68.437 -17.670 -3.404 1.00 60.00 165 GLU B CA 1
ATOM 4221 C C . GLU B 1 161 ? 68.156 -16.943 -4.716 1.00 58.46 165 GLU B C 1
ATOM 4222 O O . GLU B 1 161 ? 67.896 -17.617 -5.713 1.00 60.04 165 GLU B O 1
ATOM 4228 N N . THR B 1 162 ? 68.180 -15.615 -4.693 1.00 60.59 166 THR B N 1
ATOM 4229 C CA . THR B 1 162 ? 68.005 -14.835 -5.938 1.00 53.84 166 THR B CA 1
ATOM 4230 C C . THR B 1 162 ? 69.374 -14.280 -6.320 1.00 60.35 166 THR B C 1
ATOM 4231 O O . THR B 1 162 ? 70.065 -13.770 -5.433 1.00 63.30 166 THR B O 1
ATOM 4235 N N . ILE B 1 163 ? 69.749 -14.402 -7.588 1.00 59.98 167 ILE B N 1
ATOM 4236 C CA . ILE B 1 163 ? 71.077 -13.927 -8.057 1.00 59.36 167 ILE B CA 1
ATOM 4237 C C . ILE B 1 163 ? 70.861 -12.791 -9.053 1.00 64.42 167 ILE B C 1
ATOM 4238 O O . ILE B 1 163 ? 69.729 -12.617 -9.518 1.00 63.94 167 ILE B O 1
ATOM 4243 N N . ARG B 1 164 ? 71.926 -12.055 -9.353 1.00 67.67 168 ARG B N 1
ATOM 4244 C CA . ARG B 1 164 ? 71.835 -10.929 -10.310 1.00 66.49 168 ARG B CA 1
ATOM 4245 C C . ARG B 1 164 ? 71.631 -11.475 -11.723 1.00 62.57 168 ARG B C 1
ATOM 4246 O O . ARG B 1 164 ? 72.079 -12.593 -11.995 1.00 64.36 168 ARG B O 1
ATOM 4254 N N . HIS B 1 165 ? 71.004 -10.683 -12.584 1.00 59.82 169 HIS B N 1
ATOM 4255 C CA . HIS B 1 165 ? 70.682 -11.156 -13.948 1.00 60.34 169 HIS B CA 1
ATOM 4256 C C . HIS B 1 165 ? 71.905 -11.784 -14.605 1.00 66.40 169 HIS B C 1
ATOM 4257 O O . HIS B 1 165 ? 72.928 -11.096 -14.715 1.00 65.31 169 HIS B O 1
ATOM 4264 N N . ASN B 1 166 ? 71.794 -13.049 -15.000 1.00 64.96 170 ASN B N 1
ATOM 4265 C CA . ASN B 1 166 ? 72.873 -13.731 -15.759 1.00 63.93 170 ASN B CA 1
ATOM 4266 C C . ASN B 1 166 ? 74.180 -13.759 -14.967 1.00 62.26 170 ASN B C 1
ATOM 4267 O O . ASN B 1 166 ? 75.236 -13.832 -15.605 1.00 68.79 170 ASN B O 1
ATOM 4272 N N . ASP B 1 167 ? 74.107 -13.758 -13.639 1.00 64.95 171 ASP B N 1
ATOM 4273 C CA . ASP B 1 167 ? 75.346 -13.889 -12.828 1.00 63.50 171 ASP B CA 1
ATOM 4274 C C . ASP B 1 167 ? 75.760 -15.358 -12.830 1.00 61.72 171 ASP B C 1
ATOM 4275 O O . ASP B 1 167 ? 75.598 -16.020 -11.800 1.00 63.97 171 ASP B O 1
ATOM 4280 N N . VAL B 1 168 ? 76.293 -15.824 -13.955 1.00 66.58 172 VAL B N 1
ATOM 4281 C CA . VAL B 1 168 ? 76.695 -17.252 -14.095 1.00 69.55 172 VAL B CA 1
ATOM 4282 C C . VAL B 1 168 ? 77.766 -17.591 -13.060 1.00 73.36 172 VAL B C 1
ATOM 4283 O O . VAL B 1 168 ? 77.727 -18.708 -12.521 1.00 73.14 172 VAL B O 1
ATOM 4287 N N . ASP B 1 169 ? 78.683 -16.662 -12.792 1.00 74.64 173 ASP B N 1
ATOM 4288 C CA . ASP B 1 169 ? 79.804 -16.965 -11.865 1.00 72.76 173 ASP B CA 1
ATOM 4289 C C . ASP B 1 169 ? 79.238 -17.270 -10.477 1.00 69.56 173 ASP B C 1
ATOM 4290 O O . ASP B 1 169 ? 79.708 -18.226 -9.843 1.00 75.29 173 ASP B O 1
ATOM 4295 N N . ALA B 1 170 ? 78.243 -16.503 -10.044 1.00 69.60 174 ALA B N 1
ATOM 4296 C CA . ALA B 1 170 ? 77.635 -16.719 -8.714 1.00 72.53 174 ALA B CA 1
ATOM 4297 C C . ALA B 1 170 ? 76.920 -18.069 -8.667 1.00 68.45 174 ALA B C 1
ATOM 4298 O O . ALA B 1 170 ? 77.027 -18.751 -7.638 1.00 68.17 174 ALA B O 1
ATOM 4300 N N . LEU B 1 171 ? 76.220 -18.432 -9.743 1.00 70.30 175 LEU B N 1
ATOM 4301 C CA . LEU B 1 171 ? 75.483 -19.722 -9.799 1.00 66.69 175 LEU B CA 1
ATOM 4302 C C . LEU B 1 171 ? 76.481 -20.874 -9.683 1.00 66.83 175 LEU B C 1
ATOM 4303 O O . LEU B 1 171 ? 76.189 -21.837 -8.965 1.00 67.81 175 LEU B O 1
ATOM 4308 N N . ALA B 1 172 ? 77.626 -20.751 -10.349 1.00 68.88 176 ALA B N 1
ATOM 4309 C CA . ALA B 1 172 ? 78.670 -21.794 -10.278 1.00 70.33 176 ALA B CA 1
ATOM 4310 C C . ALA B 1 172 ? 79.129 -21.965 -8.834 1.00 72.64 176 ALA B C 1
ATOM 4311 O O . ALA B 1 172 ? 79.295 -23.107 -8.400 1.00 72.49 176 ALA B O 1
ATOM 4313 N N . ASP B 1 173 ? 79.310 -20.856 -8.126 1.00 74.98 177 ASP B N 1
ATOM 4314 C CA . ASP B 1 173 ? 79.739 -20.924 -6.708 1.00 74.88 177 ASP B CA 1
ATOM 4315 C C . ASP B 1 173 ? 78.683 -21.678 -5.904 1.00 72.77 177 ASP B C 1
ATOM 4316 O O . ASP B 1 173 ? 79.058 -22.553 -5.110 1.00 74.29 177 ASP B O 1
ATOM 4321 N N . ILE B 1 174 ? 77.413 -21.336 -6.108 1.00 71.47 178 ILE B N 1
ATOM 4322 C CA . ILE B 1 174 ? 76.311 -22.010 -5.370 1.00 66.02 178 ILE B CA 1
ATOM 4323 C C . ILE B 1 174 ? 76.353 -23.484 -5.756 1.00 65.14 178 ILE B C 1
ATOM 4324 O O . ILE B 1 174 ? 76.145 -24.336 -4.883 1.00 65.77 178 ILE B O 1
ATOM 4329 N N . CYS B 1 175 ? 76.642 -23.751 -7.024 1.00 67.47 179 CYS B N 1
ATOM 4330 C CA . CYS B 1 175 ? 76.704 -25.144 -7.518 1.00 71.19 179 CYS B CA 1
ATOM 4331 C C . CYS B 1 175 ? 77.851 -25.885 -6.832 1.00 74.57 179 CYS B C 1
ATOM 4332 O O . CYS B 1 175 ? 77.645 -27.042 -6.445 1.00 77.77 179 CYS B O 1
ATOM 4335 N N . ARG B 1 176 ? 79.006 -25.240 -6.681 1.00 74.59 180 ARG B N 1
ATOM 4336 C CA . ARG B 1 176 ? 80.191 -25.932 -6.112 1.00 75.07 180 ARG B CA 1
ATOM 4337 C C . ARG B 1 176 ? 79.994 -26.183 -4.618 1.00 70.93 180 ARG B C 1
ATOM 4338 O O . ARG B 1 176 ? 80.665 -27.078 -4.095 1.00 72.90 180 ARG B O 1
ATOM 4346 N N . LYS B 1 177 ? 79.109 -25.431 -3.966 1.00 70.99 181 LYS B N 1
ATOM 4347 C CA . LYS B 1 177 ? 78.964 -25.547 -2.492 1.00 71.23 181 LYS B CA 1
ATOM 4348 C C . LYS B 1 177 ? 77.735 -26.372 -2.114 1.00 72.41 181 LYS B C 1
ATOM 4349 O O . LYS B 1 177 ? 77.477 -26.507 -0.911 1.00 74.31 181 LYS B O 1
ATOM 4355 N N . ASN B 1 178 ? 77.006 -26.899 -3.094 1.00 75.22 182 ASN B N 1
ATOM 4356 C CA . ASN B 1 178 ? 75.739 -27.600 -2.757 1.00 70.18 182 ASN B CA 1
ATOM 4357 C C . ASN B 1 178 ? 75.590 -28.863 -3.610 1.00 71.41 182 ASN B C 1
ATOM 4358 O O . ASN B 1 178 ? 76.028 -28.849 -4.771 1.00 66.23 182 ASN B O 1
ATOM 4363 N N . LYS B 1 179 ? 74.984 -29.906 -3.045 1.00 70.69 183 LYS B N 1
ATOM 4364 C CA . LYS B 1 179 ? 74.838 -31.195 -3.769 1.00 71.69 183 LYS B CA 1
ATOM 4365 C C . LYS B 1 179 ? 73.967 -31.005 -5.012 1.00 72.47 183 LYS B C 1
ATOM 4366 O O . LYS B 1 179 ? 74.395 -31.429 -6.095 1.00 70.80 183 LYS B O 1
ATOM 4372 N N . ARG B 1 180 ? 72.798 -30.386 -4.855 1.00 70.25 184 ARG B N 1
ATOM 4373 C CA . ARG B 1 180 ? 71.868 -30.228 -6.002 1.00 67.44 184 ARG B CA 1
ATOM 4374 C C . ARG B 1 180 ? 71.369 -28.784 -6.075 1.00 64.31 184 ARG B C 1
ATOM 4375 O O . ARG B 1 180 ? 70.965 -28.242 -5.039 1.00 65.88 184 ARG B O 1
ATOM 4383 N N . VAL B 1 181 ? 71.393 -28.207 -7.272 1.00 62.37 185 VAL B N 1
ATOM 4384 C CA . VAL B 1 181 ? 70.947 -26.800 -7.454 1.00 61.17 185 VAL B CA 1
ATOM 4385 C C . VAL B 1 181 ? 70.035 -26.708 -8.677 1.00 61.07 185 VAL B C 1
ATOM 4386 O O . VAL B 1 181 ? 70.221 -27.499 -9.611 1.00 58.96 185 VAL B O 1
ATOM 4390 N N . ALA B 1 182 ? 69.096 -25.765 -8.658 1.00 55.20 186 ALA B N 1
ATOM 4391 C CA . ALA B 1 182 ? 68.219 -25.525 -9.820 1.00 57.18 186 ALA B CA 1
ATOM 4392 C C . ALA B 1 182 ? 68.210 -24.027 -10.126 1.00 58.44 186 ALA B C 1
ATOM 4393 O O . ALA B 1 182 ? 68.259 -23.234 -9.175 1.00 56.83 186 ALA B O 1
ATOM 4395 N N . TYR B 1 183 ? 68.153 -23.666 -11.405 1.00 51.64 187 TYR B N 1
ATOM 4396 C CA . TYR B 1 183 ? 68.149 -22.240 -11.813 1.00 52.62 187 TYR B CA 1
ATOM 4397 C C . TYR B 1 183 ? 66.824 -21.931 -12.507 1.00 57.92 187 TYR B C 1
ATOM 4398 O O . TYR B 1 183 ? 66.538 -22.535 -13.547 1.00 52.96 187 TYR B O 1
ATOM 4407 N N . VAL B 1 184 ? 66.046 -21.020 -11.928 1.00 52.83 188 VAL B N 1
ATOM 4408 C CA . VAL B 1 184 ? 64.747 -20.622 -12.532 1.00 52.25 188 VAL B CA 1
ATOM 4409 C C . VAL B 1 184 ? 64.970 -19.318 -13.297 1.00 53.31 188 VAL B C 1
ATOM 4410 O O . VAL B 1 184 ? 65.436 -18.355 -12.681 1.00 56.64 188 VAL B O 1
ATOM 4414 N N . CYS B 1 185 ? 64.648 -19.294 -14.587 1.00 49.38 189 CYS B N 1
ATOM 4415 C CA . CYS B 1 185 ? 64.949 -18.103 -15.413 1.00 50.16 189 CYS B CA 1
ATOM 4416 C C . CYS B 1 185 ? 64.013 -18.000 -16.613 1.00 52.24 189 CYS B C 1
ATOM 4417 O O . CYS B 1 185 ? 63.156 -18.875 -16.769 1.00 51.56 189 CYS B O 1
ATOM 4420 N N . ASP B 1 186 ? 64.170 -16.940 -17.403 1.00 52.03 190 ASP B N 1
ATOM 4421 C CA . ASP B 1 186 ? 63.388 -16.780 -18.649 1.00 51.26 190 ASP B CA 1
ATOM 4422 C C . ASP B 1 186 ? 64.365 -16.969 -19.807 1.00 56.76 190 ASP B C 1
ATOM 4423 O O . ASP B 1 186 ? 65.473 -16.436 -19.727 1.00 58.88 190 ASP B O 1
ATOM 4428 N N . SER B 1 187 ? 63.982 -17.739 -20.819 1.00 53.52 191 SER B N 1
ATOM 4429 C CA . SER B 1 187 ? 64.870 -17.999 -21.977 1.00 60.08 191 SER B CA 1
ATOM 4430 C C . SER B 1 187 ? 65.075 -16.686 -22.726 1.00 58.09 191 SER B C 1
ATOM 4431 O O . SER B 1 187 ? 66.206 -16.407 -23.137 1.00 58.60 191 SER B O 1
ATOM 4434 N N . VAL B 1 188 ? 64.001 -15.923 -22.886 1.00 59.29 192 VAL B N 1
ATOM 4435 C CA . VAL B 1 188 ? 64.086 -14.592 -23.534 1.00 57.12 192 VAL B CA 1
ATOM 4436 C C . VAL B 1 188 ? 63.490 -13.593 -22.547 1.00 61.81 192 VAL B C 1
ATOM 4437 O O . VAL B 1 188 ? 62.376 -13.829 -22.071 1.00 60.73 192 VAL B O 1
ATOM 4441 N N . TYR B 1 189 ? 64.226 -12.529 -22.251 1.00 62.25 193 TYR B N 1
ATOM 4442 C CA . TYR B 1 189 ? 63.750 -11.520 -21.278 1.00 63.95 193 TYR B CA 1
ATOM 4443 C C . TYR B 1 189 ? 63.034 -10.393 -22.026 1.00 71.86 193 TYR B C 1
ATOM 4444 O O . TYR B 1 189 ? 63.532 -9.945 -23.070 1.00 73.05 193 TYR B O 1
ATOM 4453 N N . SER B 1 190 ? 61.887 -9.967 -21.506 1.00 74.60 194 SER B N 1
ATOM 4454 C CA . SER B 1 190 ? 61.078 -8.945 -22.149 1.00 77.03 194 SER B CA 1
ATOM 4455 C C . SER B 1 190 ? 61.604 -7.538 -21.903 1.00 81.70 194 SER B C 1
ATOM 4456 O O . SER B 1 190 ? 60.959 -6.568 -22.315 1.00 87.70 194 SER B O 1
ATOM 4459 N N . THR B 1 191 ? 62.758 -7.400 -21.255 1.00 80.27 195 THR B N 1
ATOM 4460 C CA . THR B 1 191 ? 63.328 -6.093 -20.963 1.00 84.19 195 THR B CA 1
ATOM 4461 C C . THR B 1 191 ? 64.846 -6.192 -20.988 1.00 85.48 195 THR B C 1
ATOM 4462 O O . THR B 1 191 ? 65.417 -7.205 -20.576 1.00 87.60 195 THR B O 1
ATOM 4466 N N . GLY B 1 192 ? 65.493 -5.137 -21.475 1.00 81.74 196 GLY B N 1
ATOM 4467 C CA . GLY B 1 192 ? 66.937 -5.088 -21.505 1.00 84.75 196 GLY B CA 1
ATOM 4468 C C . GLY B 1 192 ? 67.591 -5.824 -22.654 1.00 87.36 196 GLY B C 1
ATOM 4469 O O . GLY B 1 192 ? 68.825 -5.804 -22.753 1.00 87.10 196 GLY B O 1
ATOM 4470 N N . GLY B 1 193 ? 66.817 -6.474 -23.520 1.00 85.54 197 GLY B N 1
ATOM 4471 C CA . GLY B 1 193 ? 67.394 -7.154 -24.666 1.00 85.52 197 GLY B CA 1
ATOM 4472 C C . GLY B 1 193 ? 68.328 -8.293 -24.322 1.00 84.45 197 GLY B C 1
ATOM 4473 O O . GLY B 1 193 ? 69.221 -8.615 -25.114 1.00 81.73 197 GLY B O 1
ATOM 4474 N N . THR B 1 194 ? 68.149 -8.920 -23.163 1.00 79.43 198 THR B N 1
ATOM 4475 C CA . THR B 1 194 ? 69.014 -10.013 -22.746 1.00 75.54 198 THR B CA 1
ATOM 4476 C C . THR B 1 194 ? 68.370 -11.369 -23.041 1.00 73.31 198 THR B C 1
ATOM 4477 O O . THR B 1 194 ? 67.181 -11.475 -23.348 1.00 69.83 198 THR B O 1
ATOM 4481 N N . LEU B 1 195 ? 69.195 -12.409 -22.962 1.00 73.03 199 LEU B N 1
ATOM 4482 C CA . LEU B 1 195 ? 68.783 -13.790 -23.160 1.00 69.46 199 LEU B CA 1
ATOM 4483 C C . LEU B 1 195 ? 69.439 -14.645 -22.085 1.00 68.95 199 LEU B C 1
ATOM 4484 O O . LEU B 1 195 ? 70.485 -14.282 -21.542 1.00 63.75 199 LEU B O 1
ATOM 4489 N N . ALA B 1 196 ? 68.811 -15.772 -21.766 1.00 63.14 200 ALA B N 1
ATOM 4490 C CA . ALA B 1 196 ? 69.434 -16.715 -20.856 1.00 59.40 200 ALA B CA 1
ATOM 4491 C C . ALA B 1 196 ? 70.781 -17.132 -21.435 1.00 64.47 200 ALA B C 1
ATOM 4492 O O . ALA B 1 196 ? 70.873 -17.383 -22.642 1.00 66.02 200 ALA B O 1
ATOM 4494 N N . PRO B 1 197 ? 71.858 -17.180 -20.615 1.00 64.13 201 PRO B N 1
ATOM 4495 C CA . PRO B 1 197 ? 73.191 -17.564 -21.090 1.00 66.03 201 PRO B CA 1
ATOM 4496 C C . PRO B 1 197 ? 73.280 -19.084 -21.232 1.00 66.68 201 PRO B C 1
ATOM 4497 O O . PRO B 1 197 ? 73.859 -19.710 -20.379 1.00 67.00 201 PRO B O 1
ATOM 4501 N N . LEU B 1 198 ? 72.759 -19.629 -22.326 1.00 65.61 202 LEU B N 1
ATOM 4502 C CA . LEU B 1 198 ? 72.660 -21.108 -22.456 1.00 65.51 202 LEU B CA 1
ATOM 4503 C C . LEU B 1 198 ? 74.031 -21.786 -22.425 1.00 70.20 202 LEU B C 1
ATOM 4504 O O . LEU B 1 198 ? 74.156 -22.797 -21.721 1.00 69.88 202 LEU B O 1
ATOM 4509 N N . GLU B 1 199 ? 75.016 -21.248 -23.138 1.00 69.43 203 GLU B N 1
ATOM 4510 C CA . GLU B 1 199 ? 76.330 -21.935 -23.231 1.00 72.08 203 GLU B CA 1
ATOM 4511 C C . GLU B 1 199 ? 76.859 -22.237 -21.829 1.00 67.65 203 GLU B C 1
ATOM 4512 O O . GLU B 1 199 ? 77.198 -23.404 -21.569 1.00 67.87 203 GLU B O 1
ATOM 4518 N N . GLU B 1 200 ? 76.894 -21.233 -20.957 1.00 67.38 204 GLU B N 1
ATOM 4519 C CA . GLU B 1 200 ? 77.439 -21.415 -19.589 1.00 65.25 204 GLU B CA 1
ATOM 4520 C C . GLU B 1 200 ? 76.497 -22.288 -18.763 1.00 67.98 204 GLU B C 1
ATOM 4521 O O . GLU B 1 200 ? 76.992 -23.092 -17.963 1.00 63.85 204 GLU B O 1
ATOM 4527 N N . LEU B 1 201 ? 75.190 -22.123 -18.948 1.00 67.38 205 LEU B N 1
ATOM 4528 C CA . LEU B 1 201 ? 74.207 -22.878 -18.133 1.00 65.88 205 LEU B CA 1
ATOM 4529 C C . LEU B 1 201 ? 74.302 -24.365 -18.482 1.00 63.96 205 LEU B C 1
ATOM 4530 O O . LEU B 1 201 ? 74.314 -25.188 -17.559 1.00 61.45 205 LEU B O 1
ATOM 4535 N N . PHE B 1 202 ? 74.397 -24.678 -19.770 1.00 64.72 206 PHE B N 1
ATOM 4536 C CA . PHE B 1 202 ? 74.484 -26.091 -20.208 1.00 62.42 206 PHE B CA 1
ATOM 4537 C C . PHE B 1 202 ? 75.780 -26.711 -19.675 1.00 67.03 206 PHE B C 1
ATOM 4538 O O . PHE B 1 202 ? 75.782 -27.893 -19.314 1.00 68.39 206 PHE B O 1
ATOM 4546 N N . ALA B 1 203 ? 76.853 -25.924 -19.625 1.00 67.99 207 ALA B N 1
ATOM 4547 C CA . ALA B 1 203 ? 78.146 -26.436 -19.122 1.00 65.38 207 ALA B CA 1
ATOM 4548 C C . ALA B 1 203 ? 78.007 -26.756 -17.638 1.00 65.35 207 ALA B C 1
ATOM 4549 O O . ALA B 1 203 ? 78.468 -27.825 -17.214 1.00 66.70 207 ALA B O 1
ATOM 4551 N N . LEU B 1 204 ? 77.371 -25.858 -16.892 1.00 67.33 208 LEU B N 1
ATOM 4552 C CA . LEU B 1 204 ? 77.161 -26.082 -15.444 1.00 65.30 208 LEU B CA 1
ATOM 4553 C C . LEU B 1 204 ? 76.277 -27.312 -15.275 1.00 68.06 208 LEU B C 1
ATOM 4554 O O . LEU B 1 204 ? 76.496 -28.065 -14.319 1.00 68.43 208 LEU B O 1
ATOM 4559 N N . GLN B 1 205 ? 75.322 -27.499 -16.183 1.00 67.64 209 GLN B N 1
ATOM 4560 C CA . GLN B 1 205 ? 74.465 -28.708 -16.139 1.00 67.74 209 GLN B CA 1
ATOM 4561 C C . GLN B 1 205 ? 75.362 -29.925 -16.347 1.00 66.80 209 GLN B C 1
ATOM 4562 O O . GLN B 1 205 ? 75.250 -30.875 -15.563 1.00 67.53 209 GLN B O 1
ATOM 4568 N N . LYS B 1 206 ? 76.231 -29.873 -17.357 1.00 67.25 210 LYS B N 1
ATOM 4569 C CA . LYS B 1 206 ? 77.159 -30.976 -17.596 1.00 68.83 210 LYS B CA 1
ATOM 4570 C C . LYS B 1 206 ? 78.063 -31.217 -16.392 1.00 69.69 210 LYS B C 1
ATOM 4571 O O . LYS B 1 206 ? 78.225 -32.357 -15.937 1.00 73.49 210 LYS B O 1
ATOM 4577 N N . GLU B 1 207 ? 78.654 -30.152 -15.851 1.00 71.48 211 GLU B N 1
ATOM 4578 C CA . GLU B 1 207 ? 79.630 -30.326 -14.781 1.00 72.46 211 GLU B CA 1
ATOM 4579 C C . GLU B 1 207 ? 78.978 -30.687 -13.450 1.00 70.90 211 GLU B C 1
ATOM 4580 O O . GLU B 1 207 ? 79.484 -31.556 -12.733 1.00 73.33 211 GLU B O 1
ATOM 4586 N N . PHE B 1 208 ? 77.863 -30.038 -13.091 1.00 73.74 212 PHE B N 1
ATOM 4587 C CA . PHE B 1 208 ? 77.281 -30.200 -11.763 1.00 68.60 212 PHE B CA 1
ATOM 4588 C C . PHE B 1 208 ? 75.900 -30.848 -11.740 1.00 68.03 212 PHE B C 1
ATOM 4589 O O . PHE B 1 208 ? 75.392 -31.126 -10.646 1.00 69.32 212 PHE B O 1
ATOM 4597 N N . GLY B 1 209 ? 75.276 -31.098 -12.890 1.00 71.89 213 GLY B N 1
ATOM 4598 C CA . GLY B 1 209 ? 73.906 -31.574 -12.878 1.00 68.34 213 GLY B CA 1
ATOM 4599 C C . GLY B 1 209 ? 72.910 -30.509 -12.486 1.00 69.03 213 GLY B C 1
ATOM 4600 O O . GLY B 1 209 ? 71.886 -30.816 -11.854 1.00 63.42 213 GLY B O 1
ATOM 4601 N N . LEU B 1 210 ? 73.208 -29.255 -12.815 1.00 67.32 214 LEU B N 1
ATOM 4602 C CA . LEU B 1 210 ? 72.316 -28.138 -12.540 1.00 64.77 214 LEU B CA 1
ATOM 4603 C C . LEU B 1 210 ? 70.983 -28.342 -13.242 1.00 61.46 214 LEU B C 1
ATOM 4604 O O . LEU B 1 210 ? 70.944 -28.495 -14.469 1.00 62.84 214 LEU B O 1
ATOM 4609 N N . PHE B 1 211 ? 69.898 -28.357 -12.470 1.00 57.15 215 PHE B N 1
ATOM 4610 C CA . PHE B 1 211 ? 68.570 -28.435 -13.061 1.00 57.20 215 PHE B CA 1
ATOM 4611 C C . PHE B 1 211 ? 68.205 -27.085 -13.663 1.00 59.10 215 PHE B C 1
ATOM 4612 O O . PHE B 1 211 ? 68.327 -26.046 -13.003 1.00 59.51 215 PHE B O 1
ATOM 4620 N N . LEU B 1 212 ? 67.750 -27.112 -14.911 1.00 55.98 216 LEU B N 1
ATOM 4621 C CA . LEU B 1 212 ? 67.426 -25.853 -15.618 1.00 52.71 216 LEU B CA 1
ATOM 4622 C C . LEU B 1 212 ? 65.914 -25.724 -15.812 1.00 55.98 216 LEU B C 1
ATOM 4623 O O . LEU B 1 212 ? 65.336 -26.592 -16.475 1.00 55.40 216 LEU B O 1
ATOM 4628 N N . TYR B 1 213 ? 65.312 -24.678 -15.242 1.00 54.40 217 TYR B N 1
ATOM 4629 C CA . TYR B 1 213 ? 63.861 -24.409 -15.380 1.00 50.65 217 TYR B CA 1
ATOM 4630 C C . TYR B 1 213 ? 63.719 -23.120 -16.185 1.00 52.34 217 TYR B C 1
ATOM 4631 O O . TYR B 1 213 ? 64.177 -22.078 -15.709 1.00 54.51 217 TYR B O 1
ATOM 4640 N N . PHE B 1 214 ? 63.091 -23.190 -17.355 1.00 48.63 218 PHE B N 1
ATOM 4641 C CA . PHE B 1 214 ? 63.033 -22.006 -18.243 1.00 48.12 218 PHE B CA 1
ATOM 4642 C C . PHE B 1 214 ? 61.604 -21.578 -18.570 1.00 50.86 218 PHE B C 1
ATOM 4643 O O . PHE B 1 214 ? 60.759 -22.444 -18.819 1.00 49.26 218 PHE B O 1
ATOM 4651 N N . ASP B 1 215 ? 61.352 -20.270 -18.561 1.00 47.33 219 ASP B N 1
ATOM 4652 C CA . ASP B 1 215 ? 60.041 -19.733 -18.999 1.00 50.81 219 ASP B CA 1
ATOM 4653 C C . ASP B 1 215 ? 60.233 -19.342 -20.459 1.00 50.16 219 ASP B C 1
ATOM 4654 O O . ASP B 1 215 ? 61.015 -18.425 -20.713 1.00 51.67 219 ASP B O 1
ATOM 4659 N N . GLU B 1 216 ? 59.563 -20.031 -21.372 1.00 48.41 220 GLU B N 1
ATOM 4660 C CA . GLU B 1 216 ? 59.800 -19.810 -22.817 1.00 49.85 220 GLU B CA 1
ATOM 4661 C C . GLU B 1 216 ? 58.642 -19.029 -23.431 1.00 48.13 220 GLU B C 1
ATOM 4662 O O . GLU B 1 216 ? 58.489 -19.095 -24.653 1.00 49.69 220 GLU B O 1
ATOM 4668 N N . ALA B 1 217 ? 57.901 -18.269 -22.626 1.00 44.04 221 ALA B N 1
ATOM 4669 C CA . ALA B 1 217 ? 56.703 -17.629 -23.167 1.00 46.95 221 ALA B CA 1
ATOM 4670 C C . ALA B 1 217 ? 56.997 -16.683 -24.331 1.00 50.56 221 ALA B C 1
ATOM 4671 O O . ALA B 1 217 ? 56.137 -16.465 -25.192 1.00 47.78 221 ALA B O 1
ATOM 4673 N N . HIS B 1 218 ? 58.182 -16.080 -24.360 1.00 50.97 222 HIS B N 1
ATOM 4674 C CA . HIS B 1 218 ? 58.559 -15.191 -25.453 1.00 52.14 222 HIS B CA 1
ATOM 4675 C C . HIS B 1 218 ? 59.563 -15.852 -26.379 1.00 52.81 222 HIS B C 1
ATOM 4676 O O . HIS B 1 218 ? 60.137 -15.197 -27.251 1.00 58.45 222 HIS B O 1
ATOM 4683 N N . SER B 1 219 ? 59.754 -17.151 -26.217 1.00 53.36 223 SER B N 1
ATOM 4684 C CA . SER B 1 219 ? 60.638 -17.955 -27.038 1.00 52.36 223 SER B CA 1
ATOM 4685 C C . SER B 1 219 ? 59.898 -18.925 -27.950 1.00 53.08 223 SER B C 1
ATOM 4686 O O . SER B 1 219 ? 60.302 -19.098 -29.106 1.00 54.40 223 SER B O 1
ATOM 4689 N N . THR B 1 220 ? 58.826 -19.552 -27.463 1.00 52.67 224 THR B N 1
ATOM 4690 C CA . THR B 1 220 ? 58.010 -20.445 -28.280 1.00 53.23 224 THR B CA 1
ATOM 4691 C C . THR B 1 220 ? 57.560 -19.750 -29.554 1.00 51.20 224 THR B C 1
ATOM 4692 O O . THR B 1 220 ? 57.146 -18.592 -29.524 1.00 51.30 224 THR B O 1
ATOM 4696 N N . SER B 1 221 ? 57.651 -20.477 -30.674 1.00 54.24 225 SER B N 1
ATOM 4697 C CA . SER B 1 221 ? 57.242 -20.032 -32.008 1.00 55.31 225 SER B CA 1
ATOM 4698 C C . SER B 1 221 ? 58.226 -19.052 -32.641 1.00 55.48 225 SER B C 1
ATOM 4699 O O . SER B 1 221 ? 58.632 -19.257 -33.789 1.00 57.69 225 SER B O 1
ATOM 4702 N N . VAL B 1 222 ? 58.618 -17.998 -31.911 1.00 52.69 226 VAL B N 1
ATOM 4703 C CA . VAL B 1 222 ? 59.457 -16.952 -32.493 1.00 55.34 226 VAL B CA 1
ATOM 4704 C C . VAL B 1 222 ? 60.846 -17.470 -32.835 1.00 55.41 226 VAL B C 1
ATOM 4705 O O . VAL B 1 222 ? 61.461 -17.001 -33.792 1.00 59.59 226 VAL B O 1
ATOM 4709 N N . ILE B 1 223 ? 61.360 -18.441 -32.089 1.00 56.40 227 ILE B N 1
ATOM 4710 C CA . ILE B 1 223 ? 62.751 -18.858 -32.194 1.00 57.92 227 ILE B CA 1
ATOM 4711 C C . ILE B 1 223 ? 62.808 -20.363 -32.421 1.00 59.11 227 ILE B C 1
ATOM 4712 O O . ILE B 1 223 ? 62.010 -21.120 -31.857 1.00 57.22 227 ILE B O 1
ATOM 4717 N N . GLY B 1 224 ? 63.747 -20.794 -33.253 1.00 57.78 228 GLY B N 1
ATOM 4718 C CA . GLY B 1 224 ? 64.073 -22.198 -33.356 1.00 56.66 228 GLY B CA 1
ATOM 4719 C C . GLY B 1 224 ? 63.343 -22.892 -34.493 1.00 60.94 228 GLY B C 1
ATOM 4720 O O . GLY B 1 224 ? 62.346 -22.400 -35.036 1.00 60.53 228 GLY B O 1
ATOM 4721 N N . ASP B 1 225 ? 63.871 -24.057 -34.856 1.00 61.66 229 ASP B N 1
ATOM 4722 C CA . ASP B 1 225 ? 63.254 -24.899 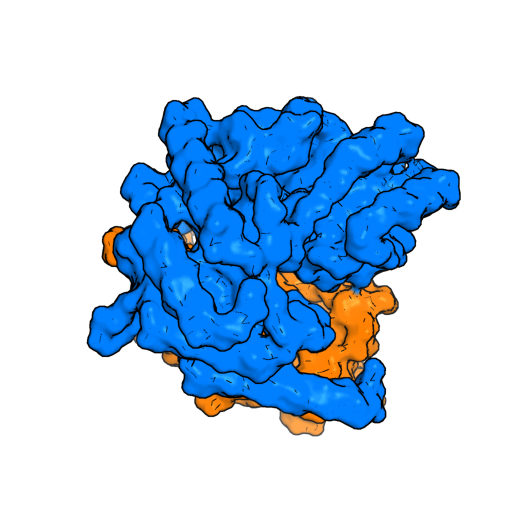-35.866 1.00 65.84 229 ASP B CA 1
ATOM 4723 C C . ASP B 1 225 ? 61.897 -25.380 -35.375 1.00 61.97 229 ASP B C 1
ATOM 4724 O O . ASP B 1 225 ? 61.767 -25.815 -34.228 1.00 62.63 229 ASP B O 1
ATOM 4729 N N . MET B 1 226 ? 60.886 -25.286 -36.246 1.00 66.46 230 MET B N 1
ATOM 4730 C CA . MET B 1 226 ? 59.486 -25.577 -35.935 1.00 64.51 230 MET B CA 1
ATOM 4731 C C . MET B 1 226 ? 58.987 -24.799 -34.722 1.00 65.68 230 MET B C 1
ATOM 4732 O O . MET B 1 226 ? 58.009 -25.203 -34.076 1.00 60.22 230 MET B O 1
ATOM 4737 N N . GLY B 1 227 ? 59.636 -23.671 -34.424 1.00 62.89 231 GLY B N 1
ATOM 4738 C CA . GLY B 1 227 ? 59.257 -22.848 -33.290 1.00 54.90 231 GLY B CA 1
ATOM 4739 C C . GLY B 1 227 ? 59.376 -23.550 -31.956 1.00 53.76 231 GLY B C 1
ATOM 4740 O O . GLY B 1 227 ? 58.650 -23.205 -31.019 1.00 52.87 231 GLY B O 1
ATOM 4741 N N . ARG B 1 228 ? 60.274 -24.534 -31.841 1.00 56.35 232 ARG B N 1
ATOM 4742 C CA . ARG B 1 228 ? 60.445 -25.229 -30.568 1.00 54.35 232 ARG B CA 1
ATOM 4743 C C . ARG B 1 228 ? 61.026 -24.333 -29.481 1.00 55.61 232 ARG B C 1
ATOM 4744 O O . ARG B 1 228 ? 60.954 -24.697 -28.299 1.00 52.35 232 ARG B O 1
ATOM 4752 N N . GLY B 1 229 ? 61.600 -23.193 -29.844 1.00 55.90 233 GLY B N 1
ATOM 4753 C CA . GLY B 1 229 ? 62.072 -22.227 -28.875 1.00 56.91 233 GLY B CA 1
ATOM 4754 C C . GLY B 1 229 ? 63.588 -22.216 -28.762 1.00 58.56 233 GLY B C 1
ATOM 4755 O O . GLY B 1 229 ? 64.298 -23.073 -29.290 1.00 57.39 233 GLY B O 1
ATOM 4756 N N . TYR B 1 230 ? 64.067 -21.223 -28.010 1.00 56.42 234 TYR B N 1
ATOM 4757 C CA . TYR B 1 230 ? 65.497 -20.947 -27.952 1.00 60.13 234 TYR B CA 1
ATOM 4758 C C . TYR B 1 230 ? 66.253 -22.068 -27.244 1.00 59.82 234 TYR B C 1
ATOM 4759 O O . TYR B 1 230 ? 67.304 -22.509 -27.721 1.00 63.90 234 TYR B O 1
ATOM 4768 N N . VAL B 1 231 ? 65.724 -22.574 -26.128 1.00 55.31 235 VAL B N 1
ATOM 4769 C CA . VAL B 1 231 ? 66.464 -23.591 -25.378 1.00 56.08 235 VAL B CA 1
ATOM 4770 C C . VAL B 1 231 ? 66.513 -24.904 -26.149 1.00 60.20 235 VAL B C 1
ATOM 4771 O O . VAL B 1 231 ? 67.579 -25.517 -26.290 1.00 62.25 235 VAL B O 1
ATOM 4775 N N . LEU B 1 232 ? 65.367 -25.363 -26.658 1.00 55.66 236 LEU B N 1
ATOM 4776 C CA . LEU B 1 232 ? 65.369 -26.643 -27.362 1.00 61.55 236 LEU B CA 1
ATOM 4777 C C . LEU B 1 232 ? 66.127 -26.556 -28.684 1.00 63.92 236 LEU B C 1
ATOM 4778 O O . LEU B 1 232 ? 66.772 -27.533 -29.085 1.00 62.37 236 LEU B O 1
ATOM 4783 N N . ASP B 1 233 ? 66.078 -25.404 -29.366 1.00 61.58 237 ASP B N 1
ATOM 4784 C CA . ASP B 1 233 ? 66.853 -25.254 -30.594 1.00 62.70 237 ASP B CA 1
ATOM 4785 C C . ASP B 1 233 ? 68.338 -25.478 -30.338 1.00 64.57 237 ASP B C 1
ATOM 4786 O O . ASP B 1 233 ? 69.013 -26.165 -31.113 1.00 67.75 237 ASP B O 1
ATOM 4791 N N . ARG B 1 234 ? 68.862 -24.928 -29.246 1.00 61.37 238 ARG B N 1
ATOM 4792 C CA . ARG B 1 234 ? 70.269 -25.151 -28.943 1.00 64.95 238 ARG B CA 1
ATOM 4793 C C . ARG B 1 234 ? 70.510 -26.529 -28.341 1.00 63.61 238 ARG B C 1
ATOM 4794 O O . ARG B 1 234 ? 71.512 -27.177 -28.662 1.00 71.24 238 ARG B O 1
ATOM 4802 N N . MET B 1 235 ? 69.605 -27.006 -27.488 1.00 62.46 239 MET B N 1
ATOM 4803 C CA . MET B 1 235 ? 69.857 -28.255 -26.770 1.00 65.50 239 MET B CA 1
ATOM 4804 C C . MET B 1 235 ? 69.693 -29.470 -27.675 1.00 64.28 239 MET B C 1
ATOM 4805 O O . MET B 1 235 ? 70.398 -30.472 -27.504 1.00 60.51 239 MET B O 1
ATOM 4810 N N . GLY B 1 236 ? 68.775 -29.403 -28.637 1.00 60.48 240 GLY B N 1
ATOM 4811 C CA . GLY B 1 236 ? 68.472 -30.540 -29.486 1.00 62.10 240 GLY B CA 1
ATOM 4812 C C . GLY B 1 236 ? 67.371 -31.423 -28.929 1.00 64.95 240 GLY B C 1
ATOM 4813 O O . GLY B 1 236 ? 66.184 -31.200 -29.191 1.00 63.40 240 GLY B O 1
ATOM 4814 N N . ALA B 1 237 ? 67.755 -32.431 -28.157 1.00 60.42 241 ALA B N 1
ATOM 4815 C CA . ALA B 1 237 ? 66.814 -33.271 -27.435 1.00 61.75 241 ALA B CA 1
ATOM 4816 C C . ALA B 1 237 ? 66.838 -32.886 -25.963 1.00 63.48 241 ALA B C 1
ATOM 4817 O O . ALA B 1 237 ? 67.913 -32.774 -25.363 1.00 65.35 241 ALA B O 1
ATOM 4819 N N . ILE B 1 238 ? 65.652 -32.679 -25.391 1.00 57.06 242 ILE B N 1
ATOM 4820 C CA . ILE B 1 238 ? 65.551 -32.328 -23.984 1.00 58.77 242 ILE B CA 1
ATOM 4821 C C . ILE B 1 238 ? 66.115 -33.467 -23.134 1.00 57.21 242 ILE B C 1
ATOM 4822 O O . ILE B 1 238 ? 66.036 -34.645 -23.501 1.00 61.08 242 ILE B O 1
ATOM 4827 N N . ASN B 1 239 ? 66.723 -33.117 -22.005 1.00 59.59 243 ASN B N 1
ATOM 4828 C CA . ASN B 1 239 ? 67.273 -34.115 -21.091 1.00 56.43 243 ASN B CA 1
ATOM 4829 C C . ASN B 1 239 ? 66.413 -34.180 -19.831 1.00 58.24 243 ASN B C 1
ATOM 4830 O O . ASN B 1 239 ? 65.418 -33.461 -19.699 1.00 61.22 243 ASN B O 1
ATOM 4835 N N . ASP B 1 240 ? 66.794 -35.063 -18.905 1.00 57.14 244 ASP B N 1
ATOM 4836 C CA . ASP B 1 240 ? 66.042 -35.277 -17.670 1.00 58.10 244 ASP B CA 1
ATOM 4837 C C . ASP B 1 240 ? 66.340 -34.241 -16.588 1.00 62.34 244 ASP B C 1
ATOM 4838 O O . ASP B 1 240 ? 65.816 -34.361 -15.473 1.00 63.08 244 ASP B O 1
ATOM 4843 N N . SER B 1 241 ? 67.176 -33.243 -16.872 1.00 60.20 245 SER B N 1
ATOM 4844 C CA . SER B 1 241 ? 67.486 -32.193 -15.909 1.00 59.24 245 SER B CA 1
ATOM 4845 C C . SER B 1 241 ? 67.066 -30.825 -16.425 1.00 62.10 245 SER B C 1
ATOM 4846 O O . SER B 1 241 ? 67.552 -29.805 -15.933 1.00 62.76 245 SER B O 1
ATOM 4849 N N . THR B 1 242 ? 66.180 -30.788 -17.415 1.00 59.99 246 THR B N 1
ATOM 4850 C CA . THR B 1 242 ? 65.672 -29.546 -17.970 1.00 56.45 246 THR B CA 1
ATOM 4851 C C . THR B 1 242 ? 64.160 -29.628 -18.091 1.00 58.11 246 THR B C 1
ATOM 4852 O O . THR B 1 242 ? 63.624 -30.627 -18.579 1.00 55.83 246 THR B O 1
ATOM 4856 N N . MET B 1 243 ? 63.484 -28.597 -17.588 1.00 56.50 247 MET B N 1
ATOM 4857 C CA . MET B 1 243 ? 62.008 -28.523 -17.665 1.00 53.09 247 MET B CA 1
ATOM 4858 C C . MET B 1 243 ? 61.664 -27.139 -18.197 1.00 49.60 247 MET B C 1
ATOM 4859 O O . MET B 1 243 ? 62.394 -26.196 -17.896 1.00 53.81 247 MET B O 1
ATOM 4864 N N . LEU B 1 244 ? 60.606 -27.042 -18.984 1.00 46.24 248 LEU B N 1
ATOM 4865 C CA . LEU B 1 244 ? 60.246 -25.747 -19.592 1.00 46.85 248 LEU B CA 1
ATOM 4866 C C . LEU B 1 244 ? 58.782 -25.424 -19.315 1.00 48.89 248 LEU B C 1
ATOM 4867 O O . LEU B 1 244 ? 57.973 -26.356 -19.280 1.00 46.95 248 LEU B O 1
ATOM 4872 N N . ILE B 1 245 ? 58.475 -24.154 -19.079 1.00 45.41 249 ILE B N 1
ATOM 4873 C CA . ILE B 1 245 ? 57.060 -23.720 -18.964 1.00 41.52 249 ILE B CA 1
ATOM 4874 C C . ILE B 1 245 ? 56.891 -22.645 -20.035 1.00 45.81 249 ILE B C 1
ATOM 4875 O O . ILE B 1 245 ? 57.878 -21.981 -20.354 1.00 47.85 249 ILE B O 1
ATOM 4880 N N . THR B 1 246 ? 55.700 -22.528 -20.606 1.00 43.75 250 THR B N 1
ATOM 4881 C CA . THR B 1 246 ? 55.479 -21.536 -21.680 1.00 44.17 250 THR B CA 1
ATOM 4882 C C . THR B 1 246 ? 54.007 -21.165 -21.799 1.00 43.19 250 THR B C 1
ATOM 4883 O O . THR B 1 246 ? 53.169 -21.847 -21.209 1.00 44.86 250 THR B O 1
ATOM 4887 N N . SER B 1 247 ? 53.742 -20.073 -22.502 1.00 43.53 251 SER B N 1
ATOM 4888 C CA . SER B 1 247 ? 52.350 -19.665 -22.777 1.00 46.86 251 SER B CA 1
ATOM 4889 C C . SER B 1 247 ? 52.066 -20.014 -24.236 1.00 49.81 251 SER B C 1
ATOM 4890 O O . SER B 1 247 ? 53.010 -20.012 -25.032 1.00 52.39 251 SER B O 1
ATOM 4893 N N . LEU B 1 248 ? 50.819 -20.326 -24.558 1.00 49.27 252 LEU B N 1
ATOM 4894 C CA . LEU B 1 248 ? 50.439 -20.697 -25.941 1.00 47.70 252 LEU B CA 1
ATOM 4895 C C . LEU B 1 248 ? 49.513 -19.629 -26.516 1.00 45.69 252 LEU B C 1
ATOM 4896 O O . LEU B 1 248 ? 48.979 -19.861 -27.599 1.00 50.60 252 LEU B O 1
ATOM 4901 N N . ASN B 1 249 ? 49.358 -18.506 -25.815 1.00 46.48 253 ASN B N 1
ATOM 4902 C CA . ASN B 1 249 ? 48.441 -17.425 -26.260 1.00 47.83 253 ASN B CA 1
ATOM 4903 C C . ASN B 1 249 ? 49.229 -16.310 -26.947 1.00 48.18 253 ASN B C 1
ATOM 4904 O O . ASN B 1 249 ? 48.622 -15.292 -27.290 1.00 49.86 253 ASN B O 1
ATOM 4909 N N . LYS B 1 250 ? 50.527 -16.505 -27.136 1.00 48.34 254 LYS B N 1
ATOM 4910 C CA . LYS B 1 250 ? 51.372 -15.448 -27.737 1.00 51.20 254 LYS B CA 1
ATOM 4911 C C . LYS B 1 250 ? 51.714 -15.841 -29.177 1.00 48.04 254 LYS B C 1
ATOM 4912 O O . LYS B 1 250 ? 50.846 -15.704 -30.044 1.00 48.37 254 LYS B O 1
ATOM 4918 N N . GLY B 1 251 ? 52.933 -16.312 -29.407 1.00 47.53 255 GLY B N 1
ATOM 4919 C CA . GLY B 1 251 ? 53.338 -16.746 -30.753 1.00 51.46 255 GLY B CA 1
ATOM 4920 C C . GLY B 1 251 ? 52.571 -17.955 -31.242 1.00 50.73 255 GLY B C 1
ATOM 4921 O O . GLY B 1 251 ? 52.268 -17.982 -32.434 1.00 52.52 255 GLY B O 1
ATOM 4922 N N . PHE B 1 252 ? 52.263 -18.908 -30.361 1.00 47.90 256 PHE B N 1
ATOM 4923 C CA . PHE B 1 252 ? 51.611 -20.176 -30.785 1.00 47.59 256 PHE B CA 1
ATOM 4924 C C . PHE B 1 252 ? 50.220 -19.894 -31.352 1.00 47.24 256 PHE B C 1
ATOM 4925 O O . PHE B 1 252 ? 49.756 -20.685 -32.165 1.00 48.78 256 PHE B O 1
ATOM 4933 N N . GLY B 1 253 ? 49.577 -18.818 -30.919 1.00 45.46 257 GLY B N 1
ATOM 4934 C CA . GLY B 1 253 ? 48.294 -18.426 -31.528 1.00 44.37 257 GLY B CA 1
ATOM 4935 C C . GLY B 1 253 ? 47.104 -19.172 -30.980 1.00 48.35 257 GLY B C 1
ATOM 4936 O O . GLY B 1 253 ? 46.059 -19.166 -31.628 1.00 48.94 257 GLY B O 1
ATOM 4937 N N . ALA B 1 254 ? 47.261 -19.798 -29.823 1.00 47.40 258 ALA B N 1
ATOM 4938 C CA . ALA B 1 254 ? 46.125 -20.491 -29.192 1.00 45.26 258 ALA B CA 1
ATOM 4939 C C . ALA B 1 254 ? 45.831 -19.850 -27.840 1.00 50.43 258 ALA B C 1
ATOM 4940 O O . ALA B 1 254 ? 45.859 -18.619 -27.753 1.00 48.94 258 ALA B O 1
ATOM 4942 N N . SER B 1 255 ? 45.540 -20.673 -26.841 1.00 48.87 259 SER B N 1
ATOM 4943 C CA . SER B 1 255 ? 45.238 -20.164 -25.487 1.00 48.29 259 SER B CA 1
ATOM 4944 C C . SER B 1 255 ? 45.850 -21.112 -24.459 1.00 46.12 259 SER B C 1
ATOM 4945 O O . SER B 1 255 ? 46.094 -22.272 -24.799 1.00 44.38 259 SER B O 1
ATOM 4948 N N . GLY B 1 256 ? 46.092 -20.611 -23.259 1.00 42.66 260 GLY B N 1
ATOM 4949 C CA . GLY B 1 256 ? 46.583 -21.475 -22.182 1.00 41.14 260 GLY B CA 1
ATOM 4950 C C . GLY B 1 256 ? 48.085 -21.528 -22.091 1.00 45.45 260 GLY B C 1
ATOM 4951 O O . GLY B 1 256 ? 48.748 -20.665 -22.673 1.00 45.01 260 GLY B O 1
ATOM 4952 N N . GLY B 1 257 ? 48.587 -22.515 -21.362 1.00 43.79 261 GLY B N 1
ATOM 4953 C CA . GLY B 1 257 ? 50.034 -22.685 -21.196 1.00 44.57 261 GLY B CA 1
ATOM 4954 C C . GLY B 1 257 ? 50.402 -24.146 -21.211 1.00 44.58 261 GLY B C 1
ATOM 4955 O O . GLY B 1 257 ? 49.537 -24.968 -21.518 1.00 42.05 261 GLY B O 1
ATOM 4956 N N . ALA B 1 258 ? 51.650 -24.447 -20.887 1.00 41.94 262 ALA B N 1
ATOM 4957 C CA . ALA B 1 258 ? 52.101 -25.843 -20.979 1.00 43.96 262 ALA B CA 1
ATOM 4958 C C . ALA B 1 258 ? 53.336 -26.104 -20.129 1.00 44.61 262 ALA B C 1
ATOM 4959 O O . ALA B 1 258 ? 54.099 -25.168 -19.880 1.00 42.23 262 ALA B O 1
ATOM 4961 N N . ILE B 1 259 ? 53.498 -27.354 -19.710 1.00 44.50 263 ILE B N 1
ATOM 4962 C CA . ILE B 1 259 ? 54.726 -27.765 -18.991 1.00 42.36 263 ILE B CA 1
ATOM 4963 C C . ILE B 1 259 ? 55.450 -28.745 -19.906 1.00 48.22 263 ILE B C 1
ATOM 4964 O O . ILE B 1 259 ? 54.823 -29.730 -20.298 1.00 47.55 263 ILE B O 1
ATOM 4969 N N . VAL B 1 260 ? 56.686 -28.443 -20.294 1.00 46.35 264 VAL B N 1
ATOM 4970 C CA . VAL B 1 260 ? 57.503 -29.429 -21.050 1.00 42.28 264 VAL B CA 1
ATOM 4971 C C . VAL B 1 260 ? 58.275 -30.148 -19.956 1.00 50.70 264 VAL B C 1
ATOM 4972 O O . VAL B 1 260 ? 59.223 -29.562 -19.429 1.00 49.50 264 VAL B O 1
ATOM 4976 N N . PHE B 1 261 ? 57.870 -31.366 -19.623 1.00 49.23 265 PHE B N 1
ATOM 4977 C CA . PHE B 1 261 ? 58.436 -32.064 -18.445 1.00 51.09 265 PHE B CA 1
ATOM 4978 C C . PHE B 1 261 ? 59.801 -32.694 -18.661 1.00 50.99 265 PHE B C 1
ATOM 4979 O O . PHE B 1 261 ? 60.502 -32.895 -17.666 1.00 55.80 265 PHE B O 1
ATOM 4987 N N . GLY B 1 262 ? 60.195 -32.955 -19.898 1.00 51.38 266 GLY B N 1
ATOM 4988 C CA . GLY B 1 262 ? 61.381 -33.745 -20.075 1.00 53.75 266 GLY B CA 1
ATOM 4989 C C . GLY B 1 262 ? 61.194 -34.706 -21.228 1.00 56.71 266 GLY B C 1
ATOM 4990 O O . GLY B 1 262 ? 60.338 -34.508 -22.098 1.00 54.85 266 GLY B O 1
ATOM 4991 N N . PRO B 1 263 ? 61.973 -35.807 -21.273 1.00 56.87 267 PRO B N 1
ATOM 4992 C CA . PRO B 1 263 ? 61.848 -36.801 -22.345 1.00 61.97 267 PRO B CA 1
ATOM 4993 C C . PRO B 1 263 ? 60.418 -37.324 -22.563 1.00 57.07 267 PRO B C 1
ATOM 4994 O O . PRO B 1 263 ? 59.718 -37.506 -21.599 1.00 53.44 267 PRO B O 1
ATOM 4998 N N . ARG B 1 264 ? 60.047 -37.575 -23.818 1.00 54.19 268 ARG B N 1
ATOM 4999 C CA . ARG B 1 264 ? 58.668 -37.999 -24.185 1.00 58.71 268 ARG B CA 1
ATOM 5000 C C . ARG B 1 264 ? 58.317 -39.376 -23.625 1.00 61.44 268 ARG B C 1
ATOM 5001 O O . ARG B 1 264 ? 57.137 -39.592 -23.328 1.00 66.34 268 ARG B O 1
ATOM 5009 N N . ASP B 1 265 ? 59.292 -40.267 -23.485 1.00 61.13 269 ASP B N 1
ATOM 5010 C CA . ASP B 1 265 ? 58.975 -41.658 -23.066 1.00 68.32 269 ASP B CA 1
ATOM 5011 C C . ASP B 1 265 ? 59.240 -41.861 -21.574 1.00 66.42 269 ASP B C 1
ATOM 5012 O O . ASP B 1 265 ? 59.244 -43.020 -21.148 1.00 68.95 269 ASP B O 1
ATOM 5017 N N . ASP B 1 266 ? 59.462 -40.783 -20.821 1.00 66.28 270 ASP B N 1
ATOM 5018 C CA . ASP B 1 266 ? 59.605 -40.898 -19.346 1.00 61.21 270 ASP B CA 1
ATOM 5019 C C . ASP B 1 266 ? 58.382 -40.237 -18.714 1.00 61.83 270 ASP B C 1
ATOM 5020 O O . ASP B 1 266 ? 58.213 -39.033 -18.910 1.00 61.54 270 ASP B O 1
ATOM 5025 N N . ASP B 1 267 ? 57.576 -40.998 -17.977 1.00 63.35 271 ASP B N 1
ATOM 5026 C CA . ASP B 1 267 ? 56.305 -40.470 -17.420 1.00 59.24 271 ASP B CA 1
ATOM 5027 C C . ASP B 1 267 ? 56.470 -40.092 -15.953 1.00 55.16 271 ASP B C 1
ATOM 5028 O O . ASP B 1 267 ? 55.490 -39.643 -15.358 1.00 55.52 271 ASP B O 1
ATOM 5033 N N . ARG B 1 268 ? 57.664 -40.257 -15.404 1.00 54.71 272 ARG B N 1
ATOM 5034 C CA . ARG B 1 268 ? 57.857 -40.025 -13.952 1.00 54.75 272 ARG B CA 1
ATOM 5035 C C . ARG B 1 268 ? 57.524 -38.578 -13.579 1.00 53.12 272 ARG B C 1
ATOM 5036 O O . ARG B 1 268 ? 56.797 -38.383 -12.602 1.00 54.36 272 ARG B O 1
ATOM 5044 N N . LYS B 1 269 ? 58.027 -37.611 -14.338 1.00 51.21 273 LYS B N 1
ATOM 5045 C CA . LYS B 1 269 ? 57.809 -36.188 -13.980 1.00 54.61 273 LYS B CA 1
ATOM 5046 C C . LYS B 1 269 ? 56.327 -35.843 -14.147 1.00 51.61 273 LYS B C 1
ATOM 5047 O O . LYS B 1 269 ? 55.773 -35.213 -13.239 1.00 51.57 273 LYS B O 1
ATOM 5053 N N . ARG B 1 270 ? 55.713 -36.267 -15.249 1.00 50.57 274 ARG B N 1
ATOM 5054 C CA . ARG B 1 270 ? 54.281 -36.017 -15.392 1.00 50.38 274 ARG B CA 1
ATOM 5055 C C . ARG B 1 270 ? 53.509 -36.646 -14.238 1.00 50.08 274 ARG B C 1
ATOM 5056 O O . ARG B 1 270 ? 52.698 -35.979 -13.580 1.00 51.84 274 ARG B O 1
ATOM 5064 N N . LYS B 1 271 ? 53.777 -37.924 -13.962 1.00 51.08 275 LYS B N 1
ATOM 5065 C CA . LYS B 1 271 ? 53.196 -38.625 -12.819 1.00 52.98 275 LYS B CA 1
ATOM 5066 C C . LYS B 1 271 ? 53.319 -37.803 -11.542 1.00 51.53 275 LYS B C 1
ATOM 5067 O O . LYS B 1 271 ? 52.335 -37.574 -10.832 1.00 51.30 275 LYS B O 1
ATOM 5073 N N . ILE B 1 272 ? 54.539 -37.356 -11.242 1.00 49.50 276 ILE B N 1
ATOM 5074 C CA . ILE B 1 272 ? 54.811 -36.695 -9.967 1.00 52.44 276 ILE B CA 1
ATOM 5075 C C . ILE B 1 272 ? 54.013 -35.403 -9.850 1.00 53.41 276 ILE B C 1
ATOM 5076 O O . ILE B 1 272 ? 53.364 -35.141 -8.827 1.00 54.44 276 ILE B O 1
ATOM 5081 N N . ILE B 1 273 ? 54.045 -34.577 -10.902 1.00 49.99 277 ILE B N 1
ATOM 5082 C CA . ILE B 1 273 ? 53.352 -33.297 -10.850 1.00 48.30 277 ILE B CA 1
ATOM 5083 C C . ILE B 1 273 ? 51.847 -33.504 -10.935 1.00 47.99 277 ILE B C 1
ATOM 5084 O O . ILE B 1 273 ? 51.077 -32.874 -10.193 1.00 50.19 277 ILE B O 1
ATOM 5089 N N . GLN B 1 274 ? 51.403 -34.413 -11.813 1.00 50.82 278 GLN B N 1
ATOM 5090 C CA . GLN B 1 274 ? 49.971 -34.691 -11.926 1.00 48.98 278 GLN B CA 1
ATOM 5091 C C . GLN B 1 274 ? 49.389 -35.177 -10.605 1.00 50.38 278 GLN B C 1
ATOM 5092 O O . GLN B 1 274 ? 48.218 -34.911 -10.306 1.00 47.85 278 GLN B O 1
ATOM 5098 N N . ARG B 1 275 ? 50.195 -35.861 -9.788 1.00 50.11 279 ARG B N 1
ATOM 5099 C CA . ARG B 1 275 ? 49.703 -36.388 -8.521 1.00 55.52 279 ARG B CA 1
ATOM 5100 C C . ARG B 1 275 ? 49.953 -35.460 -7.345 1.00 52.22 279 ARG B C 1
ATOM 5101 O O . ARG B 1 275 ? 49.527 -35.783 -6.235 1.00 52.28 279 ARG B O 1
ATOM 5109 N N . SER B 1 276 ? 50.622 -34.326 -7.566 1.00 53.13 280 SER B N 1
ATOM 5110 C CA . SER B 1 276 ? 50.807 -33.286 -6.556 1.00 47.55 280 SER B CA 1
ATOM 5111 C C . SER B 1 276 ? 49.588 -32.381 -6.486 1.00 49.31 280 SER B C 1
ATOM 5112 O O . SER B 1 276 ? 48.818 -32.257 -7.439 1.00 50.30 280 SER B O 1
ATOM 5115 N N . SER B 1 277 ? 49.440 -31.694 -5.355 1.00 50.34 281 SER B N 1
ATOM 5116 C CA . SER B 1 277 ? 48.224 -30.924 -5.117 1.00 48.06 281 SER B CA 1
ATOM 5117 C C . SER B 1 277 ? 48.438 -29.491 -5.598 1.00 53.77 281 SER B C 1
ATOM 5118 O O . SER B 1 277 ? 48.684 -28.558 -4.828 1.00 60.20 281 SER B O 1
ATOM 5121 N N . GLY B 1 278 ? 48.334 -29.323 -6.910 1.00 50.75 282 GLY B N 1
ATOM 5122 C CA . GLY B 1 278 ? 48.474 -28.035 -7.535 1.00 46.06 282 GLY B CA 1
ATOM 5123 C C . GLY B 1 278 ? 47.603 -27.927 -8.772 1.00 48.07 282 GLY B C 1
ATOM 5124 O O . GLY B 1 278 ? 46.802 -28.821 -9.080 1.00 44.50 282 GLY B O 1
ATOM 5125 N N . PRO B 1 279 ? 47.764 -26.825 -9.514 1.00 46.51 283 PRO B N 1
ATOM 5126 C CA . PRO B 1 279 ? 46.854 -26.540 -10.646 1.00 43.83 283 PRO B CA 1
ATOM 5127 C C . PRO B 1 279 ? 46.730 -27.645 -11.689 1.00 42.50 283 PRO B C 1
ATOM 5128 O O . PRO B 1 279 ? 45.706 -27.686 -12.383 1.00 43.39 283 PRO B O 1
ATOM 5132 N N . LEU B 1 280 ? 47.736 -28.504 -11.875 1.00 41.52 284 LEU B N 1
ATOM 5133 C CA . LEU B 1 280 ? 47.570 -29.554 -12.871 1.00 40.91 284 LEU B CA 1
ATOM 5134 C C . LEU B 1 280 ? 46.559 -30.592 -12.417 1.00 43.94 284 LEU B C 1
ATOM 5135 O O . LEU B 1 280 ? 45.876 -31.187 -13.263 1.00 43.32 284 LEU B O 1
ATOM 5140 N N . MET B 1 281 ? 46.420 -30.786 -11.102 1.00 44.24 285 MET B N 1
ATOM 5141 C CA . MET B 1 281 ? 45.394 -31.662 -10.540 1.00 44.70 285 MET B CA 1
ATOM 5142 C C . MET B 1 281 ? 44.033 -30.984 -10.404 1.00 46.55 285 MET B C 1
ATOM 5143 O O . MET B 1 281 ? 43.022 -31.559 -10.825 1.00 47.91 285 MET B O 1
ATOM 5148 N N . TRP B 1 282 ? 43.972 -29.790 -9.806 1.00 43.40 286 TRP B N 1
ATOM 5149 C CA . TRP B 1 282 ? 42.634 -29.215 -9.493 1.00 43.43 286 TRP B CA 1
ATOM 5150 C C . TRP B 1 282 ? 42.285 -27.888 -10.183 1.00 45.34 286 TRP B C 1
ATOM 5151 O O . TRP B 1 282 ? 41.318 -27.261 -9.734 1.00 45.64 286 TRP B O 1
ATOM 5162 N N . SER B 1 283 ? 43.001 -27.474 -11.221 1.00 41.59 287 SER B N 1
ATOM 5163 C CA . SER B 1 283 ? 42.569 -26.249 -11.944 1.00 40.50 287 SER B CA 1
ATOM 5164 C C . SER B 1 283 ? 42.034 -26.648 -13.316 1.00 43.96 287 SER B C 1
ATOM 5165 O O . SER B 1 283 ? 42.660 -27.489 -13.964 1.00 42.83 287 SER B O 1
ATOM 5168 N N . GLN B 1 284 ? 40.955 -26.010 -13.749 1.00 43.02 288 GLN B N 1
ATOM 5169 C CA . GLN B 1 284 ? 40.260 -26.413 -14.991 1.00 40.47 288 GLN B CA 1
ATOM 5170 C C . GLN B 1 284 ? 41.192 -26.557 -16.187 1.00 44.30 288 GLN B C 1
ATOM 5171 O O . GLN B 1 284 ? 42.116 -25.757 -16.333 1.00 47.40 288 GLN B O 1
ATOM 5177 N N . ARG B 1 285 ? 40.915 -27.562 -17.007 1.00 43.93 289 ARG B N 1
ATOM 5178 C CA . ARG B 1 285 ? 41.689 -27.785 -18.239 1.00 43.41 289 ARG B CA 1
ATOM 5179 C C . ARG B 1 285 ? 41.255 -26.766 -19.284 1.00 39.93 289 ARG B C 1
ATOM 5180 O O . ARG B 1 285 ? 40.207 -26.141 -19.101 1.00 40.87 289 ARG B O 1
ATOM 5188 N N . LEU B 1 286 ? 42.045 -26.616 -20.335 1.00 43.12 290 LEU B N 1
ATOM 5189 C CA . LEU B 1 286 ? 41.683 -25.724 -21.433 1.00 41.51 290 LEU B CA 1
ATOM 5190 C C . LEU B 1 286 ? 40.381 -26.179 -22.074 1.00 41.30 290 LEU B C 1
ATOM 5191 O O . LEU B 1 286 ? 40.141 -27.382 -22.209 1.00 44.44 290 LEU B O 1
ATOM 5196 N N . ASN B 1 287 ? 39.532 -25.216 -22.468 1.00 44.06 291 ASN B N 1
ATOM 5197 C CA . ASN B 1 287 ? 38.264 -25.537 -23.118 1.00 39.38 291 ASN B CA 1
ATOM 5198 C C . ASN B 1 287 ? 38.506 -26.025 -24.553 1.00 43.19 291 ASN B C 1
ATOM 5199 O O . ASN B 1 287 ? 39.608 -25.917 -25.099 1.00 41.31 291 ASN B O 1
ATOM 5204 N N . THR B 1 288 ? 37.464 -26.615 -25.165 1.00 45.05 292 THR B N 1
ATOM 5205 C CA . THR B 1 288 ? 37.686 -27.336 -26.429 1.00 41.35 292 THR B CA 1
ATOM 5206 C C . THR B 1 288 ? 38.074 -26.428 -27.603 1.00 42.84 292 THR B C 1
ATOM 5207 O O . THR B 1 288 ? 38.840 -26.864 -28.473 1.00 40.76 292 THR B O 1
ATOM 5211 N N . PRO B 1 289 ? 37.574 -25.183 -27.698 1.00 44.78 293 PRO B N 1
ATOM 5212 C CA . PRO B 1 289 ? 38.098 -24.300 -28.763 1.00 45.34 293 PRO B CA 1
ATOM 5213 C C . PRO B 1 289 ? 39.592 -24.097 -28.643 1.00 48.48 293 PRO B C 1
ATOM 5214 O O . PRO B 1 289 ? 40.316 -24.162 -29.646 1.00 46.45 293 PRO B O 1
ATOM 5218 N N . ALA B 1 290 ? 40.079 -23.873 -27.419 1.00 44.13 294 ALA B N 1
ATOM 5219 C CA . ALA B 1 290 ? 41.513 -23.705 -27.234 1.00 44.08 294 ALA B CA 1
ATOM 5220 C C . ALA B 1 290 ? 42.265 -24.963 -27.639 1.00 41.86 294 ALA B C 1
ATOM 5221 O O . ALA B 1 290 ? 43.325 -24.882 -28.276 1.00 45.80 294 ALA B O 1
ATOM 5223 N N . LEU B 1 291 ? 41.742 -26.137 -27.279 1.00 38.78 295 LEU B N 1
ATOM 5224 C CA . LEU B 1 291 ? 42.445 -27.374 -27.616 1.00 44.30 295 LEU B CA 1
ATOM 5225 C C . LEU B 1 291 ? 42.440 -27.616 -29.129 1.00 42.37 295 LEU B C 1
ATOM 5226 O O . LEU B 1 291 ? 43.431 -28.098 -29.685 1.00 43.94 295 LEU B O 1
ATOM 5231 N N . GLY B 1 292 ? 41.346 -27.269 -29.811 1.00 42.06 296 GLY B N 1
ATOM 5232 C CA . GLY B 1 292 ? 41.357 -27.305 -31.269 1.00 46.61 296 GLY B CA 1
ATOM 5233 C C . GLY B 1 292 ? 42.388 -26.364 -31.872 1.00 47.03 296 GLY B C 1
ATOM 5234 O O . GLY B 1 292 ? 43.139 -26.749 -32.773 1.00 47.36 296 GLY B O 1
ATOM 5235 N N . ALA B 1 293 ? 42.441 -25.118 -31.375 1.00 44.10 297 ALA B N 1
ATOM 5236 C CA . ALA B 1 293 ? 43.458 -24.167 -31.816 1.00 45.40 297 ALA B CA 1
ATOM 5237 C C . ALA B 1 293 ? 44.860 -24.739 -31.643 1.00 46.39 297 ALA B C 1
ATOM 5238 O O . ALA B 1 293 ? 45.708 -24.626 -32.537 1.00 46.75 297 ALA B O 1
ATOM 5240 N N . ILE B 1 294 ? 45.121 -25.367 -30.496 1.00 45.22 298 ILE B N 1
ATOM 5241 C CA . ILE B 1 294 ? 46.446 -25.926 -30.245 1.00 44.24 298 ILE B CA 1
ATOM 5242 C C . ILE B 1 294 ? 46.796 -26.964 -31.302 1.00 47.85 298 ILE B C 1
ATOM 5243 O O . ILE B 1 294 ? 47.905 -26.967 -31.846 1.00 49.09 298 ILE B O 1
ATOM 5248 N N . ILE B 1 295 ? 45.854 -27.858 -31.613 1.00 51.54 299 ILE B N 1
ATOM 5249 C CA . ILE B 1 295 ? 46.124 -28.931 -32.571 1.00 50.59 299 ILE B CA 1
ATOM 5250 C C . ILE B 1 295 ? 46.455 -28.361 -33.948 1.00 47.20 299 ILE B C 1
ATOM 5251 O O . ILE B 1 295 ? 47.410 -28.800 -34.593 1.00 50.06 299 ILE B O 1
ATOM 5256 N N . GLU B 1 296 ? 45.678 -27.380 -34.416 1.00 47.30 300 GLU B N 1
ATOM 5257 C CA . GLU B 1 296 ? 45.918 -26.797 -35.735 1.00 50.35 300 GLU B CA 1
ATOM 5258 C C . GLU B 1 296 ? 47.208 -25.987 -35.766 1.00 56.38 300 GLU B C 1
ATOM 5259 O O . GLU B 1 296 ? 47.963 -26.046 -36.747 1.00 56.69 300 GLU B O 1
ATOM 5265 N N . SER B 1 297 ? 47.472 -25.220 -34.701 1.00 53.74 301 SER B N 1
ATOM 5266 C CA . SER B 1 297 ? 48.716 -24.465 -34.617 1.00 51.13 301 SER B CA 1
ATOM 5267 C C . SER B 1 297 ? 49.921 -25.388 -34.622 1.00 52.52 301 SER B C 1
ATOM 5268 O O . SER B 1 297 ? 50.942 -25.080 -35.249 1.00 56.13 301 SER B O 1
ATOM 5271 N N . ALA B 1 298 ? 49.827 -26.526 -33.926 1.00 49.57 302 ALA B N 1
ATOM 5272 C CA . ALA B 1 298 ? 50.932 -27.476 -33.924 1.00 53.55 302 ALA B CA 1
ATOM 5273 C C . ALA B 1 298 ? 51.200 -28.014 -35.326 1.00 59.20 302 ALA B C 1
ATOM 5274 O O . ALA B 1 298 ? 52.358 -28.120 -35.740 1.00 58.91 302 ALA B O 1
ATOM 5276 N N . LYS B 1 299 ? 50.144 -28.380 -36.064 1.00 54.20 303 LYS B N 1
ATOM 5277 C CA . LYS B 1 299 ? 50.340 -28.835 -37.438 1.00 58.23 303 LYS B CA 1
ATOM 5278 C C . LYS B 1 299 ? 51.005 -27.746 -38.265 1.00 58.36 303 LYS B C 1
ATOM 5279 O O . LYS B 1 299 ? 51.920 -28.012 -39.050 1.00 59.12 303 LYS B O 1
ATOM 5285 N N . LEU B 1 300 ? 50.560 -26.506 -38.079 1.00 61.00 304 LEU B N 1
ATOM 5286 C CA . LEU B 1 300 ? 51.139 -25.381 -38.796 1.00 59.94 304 LEU B CA 1
ATOM 5287 C C . LEU B 1 300 ? 52.609 -25.194 -38.429 1.00 60.19 304 LEU B C 1
ATOM 5288 O O . LEU B 1 300 ? 53.452 -24.965 -39.306 1.00 61.13 304 LEU B O 1
ATOM 5293 N N . HIS B 1 301 ? 52.944 -25.331 -37.140 1.00 56.82 305 HIS B N 1
ATOM 5294 C CA . HIS B 1 301 ? 54.337 -25.224 -36.715 1.00 55.56 305 HIS B CA 1
ATOM 5295 C C . HIS B 1 301 ? 55.203 -26.314 -37.326 1.00 62.39 305 HIS B C 1
ATOM 5296 O O . HIS B 1 301 ? 56.419 -26.135 -37.472 1.00 61.04 305 HIS B O 1
ATOM 5303 N N . ARG B 1 302 ? 54.610 -27.457 -37.650 1.00 62.89 306 ARG B N 1
ATOM 5304 C CA . ARG B 1 302 ? 55.356 -28.547 -38.256 1.00 65.50 306 ARG B CA 1
ATOM 5305 C C . ARG B 1 302 ? 55.450 -28.422 -39.767 1.00 68.70 306 ARG B C 1
ATOM 5306 O O . ARG B 1 302 ? 56.033 -29.301 -40.407 1.00 73.40 306 ARG B O 1
ATOM 5314 N N . SER B 1 303 ? 54.897 -27.370 -40.352 1.00 64.68 307 SER B N 1
ATOM 5315 C CA . SER B 1 303 ? 54.811 -27.248 -41.797 1.00 69.53 307 SER B CA 1
ATOM 5316 C C . SER B 1 303 ? 55.715 -26.122 -42.301 1.00 72.11 307 SER B C 1
ATOM 5317 O O . SER B 1 303 ? 56.415 -25.446 -41.538 1.00 68.75 307 SER B O 1
ATOM 5320 N N . GLU B 1 304 ? 55.690 -25.929 -43.619 1.00 69.78 308 GLU B N 1
ATOM 5321 C CA . GLU B 1 304 ? 56.481 -24.887 -44.255 1.00 70.52 308 GLU B CA 1
ATOM 5322 C C . GLU B 1 304 ? 55.952 -23.487 -43.965 1.00 66.36 308 GLU B C 1
ATOM 5323 O O . GLU B 1 304 ? 56.627 -22.510 -44.295 1.00 65.11 308 GLU B O 1
ATOM 5329 N N . ALA B 1 305 ? 54.813 -23.358 -43.299 1.00 65.99 309 ALA B N 1
ATOM 5330 C CA . ALA B 1 305 ? 54.317 -22.004 -42.974 1.00 61.13 309 ALA B CA 1
ATOM 5331 C C . ALA B 1 305 ? 55.139 -21.351 -41.860 1.00 60.20 309 ALA B C 1
ATOM 5332 O O . ALA B 1 305 ? 55.237 -20.121 -41.863 1.00 63.49 309 ALA B O 1
ATOM 5334 N N . LEU B 1 306 ? 55.699 -22.141 -40.950 1.00 61.93 310 LEU B N 1
ATOM 5335 C CA . LEU B 1 306 ? 56.427 -21.562 -39.792 1.00 62.15 310 LEU B CA 1
ATOM 5336 C C . LEU B 1 306 ? 57.728 -20.899 -40.254 1.00 60.32 310 LEU B C 1
ATOM 5337 O O . LEU B 1 306 ? 57.965 -19.749 -39.869 1.00 60.42 310 LEU B O 1
ATOM 5342 N N . PRO B 1 307 ? 58.575 -21.560 -41.062 1.00 63.47 311 PRO B N 1
ATOM 5343 C CA . PRO B 1 307 ? 59.778 -20.914 -41.560 1.00 62.46 311 PRO B CA 1
ATOM 5344 C C . PRO B 1 307 ? 59.436 -19.595 -42.262 1.00 58.10 311 PRO B C 1
ATOM 5345 O O . PRO B 1 307 ? 60.144 -18.636 -42.081 1.00 64.79 311 PRO B O 1
ATOM 5349 N N . GLU B 1 308 ? 58.355 -19.582 -43.033 1.00 59.33 312 GLU B N 1
ATOM 5350 C CA . GLU B 1 308 ? 57.978 -18.359 -43.777 1.00 64.94 312 GLU B CA 1
ATOM 5351 C C . GLU B 1 308 ? 57.627 -17.263 -42.778 1.00 66.37 312 GLU B C 1
ATOM 5352 O O . GLU B 1 308 ? 58.039 -16.117 -42.984 1.00 67.66 312 GLU B O 1
ATOM 5358 N N . LEU B 1 309 ? 56.888 -17.621 -41.735 1.00 64.54 313 LEU B N 1
ATOM 5359 C CA . LEU B 1 309 ? 56.453 -16.615 -40.741 1.00 63.19 313 LEU B CA 1
ATOM 5360 C C . LEU B 1 309 ? 57.675 -16.145 -39.950 1.00 57.75 313 LEU B C 1
ATOM 5361 O O . LEU B 1 309 ? 57.759 -14.946 -39.676 1.00 60.06 313 LEU B O 1
ATOM 5366 N N . GLN B 1 310 ? 58.592 -17.052 -39.622 1.00 56.09 314 GLN B N 1
ATOM 5367 C CA . GLN B 1 310 ? 59.796 -16.599 -38.935 1.00 59.70 314 GLN B CA 1
ATOM 5368 C C . GLN B 1 310 ? 60.636 -15.713 -39.845 1.00 66.67 314 GLN B C 1
ATOM 5369 O O . GLN B 1 310 ? 61.247 -14.738 -39.387 1.00 60.97 314 GLN B O 1
ATOM 5375 N N . ALA B 1 311 ? 60.667 -16.036 -41.143 1.00 63.24 315 ALA B N 1
ATOM 5376 C CA . ALA B 1 311 ? 61.362 -15.202 -42.119 1.00 63.36 315 ALA B CA 1
ATOM 5377 C C . ALA B 1 311 ? 60.777 -13.792 -42.155 1.00 65.16 315 ALA B C 1
ATOM 5378 O O . ALA B 1 311 ? 61.495 -12.804 -41.966 1.00 67.92 315 ALA B O 1
ATOM 5380 N N . LYS B 1 312 ? 59.464 -13.679 -42.390 1.00 57.93 316 LYS B N 1
ATOM 5381 C CA . LYS B 1 312 ? 58.830 -12.363 -42.402 1.00 63.67 316 LYS B CA 1
ATOM 5382 C C . LYS B 1 312 ? 59.037 -11.623 -41.081 1.00 70.10 316 LYS B C 1
ATOM 5383 O O . LYS B 1 312 ? 59.102 -10.387 -41.064 1.00 73.51 316 LYS B O 1
ATOM 5389 N N . LEU B 1 313 ? 59.160 -12.355 -39.971 1.00 65.68 317 LEU B N 1
ATOM 5390 C CA . LEU B 1 313 ? 59.394 -11.708 -38.684 1.00 66.85 317 LEU B CA 1
ATOM 5391 C C . LEU B 1 313 ? 60.823 -11.183 -38.582 1.00 64.29 317 LEU B C 1
ATOM 5392 O O . LEU B 1 313 ? 61.044 -10.052 -38.135 1.00 61.05 317 LEU B O 1
ATOM 5397 N N . HIS B 1 314 ? 61.793 -11.978 -39.021 1.00 63.06 318 HIS B N 1
ATOM 5398 C CA . HIS B 1 314 ? 63.210 -11.537 -38.953 1.00 68.13 318 HIS B CA 1
ATOM 5399 C C . HIS B 1 314 ? 63.406 -10.345 -39.897 1.00 71.09 318 HIS B C 1
ATOM 5400 O O . HIS B 1 314 ? 64.169 -9.434 -39.542 1.00 67.09 318 HIS B O 1
ATOM 5407 N N . SER B 1 315 ? 62.717 -10.351 -41.036 1.00 65.22 319 SER B N 1
ATOM 5408 C CA . SER B 1 315 ? 62.789 -9.209 -41.974 1.00 68.95 319 SER B CA 1
ATOM 5409 C C . SER B 1 315 ? 62.226 -7.964 -41.296 1.00 71.58 319 SER B C 1
ATOM 5410 O O . SER B 1 315 ? 62.902 -6.928 -41.311 1.00 71.09 319 SER B O 1
ATOM 5413 N N . ASN B 1 316 ? 61.036 -8.077 -40.716 1.00 69.88 320 ASN B N 1
ATOM 5414 C CA . ASN B 1 316 ? 60.371 -6.893 -40.120 1.00 67.00 320 ASN B CA 1
ATOM 5415 C C . ASN B 1 316 ? 61.220 -6.368 -38.957 1.00 68.38 320 ASN B C 1
ATOM 5416 O O . ASN B 1 316 ? 61.143 -5.170 -38.668 1.00 66.23 320 ASN B O 1
ATOM 5421 N N . ILE B 1 317 ? 62.003 -7.239 -38.329 1.00 68.07 321 ILE B N 1
ATOM 5422 C CA . ILE B 1 317 ? 62.902 -6.792 -37.230 1.00 68.42 321 ILE B CA 1
ATOM 5423 C C . ILE B 1 317 ? 64.032 -5.982 -37.858 1.00 74.56 321 ILE B C 1
ATOM 5424 O O . ILE B 1 317 ? 64.309 -4.879 -37.368 1.00 76.94 321 ILE B O 1
ATOM 5429 N N . ALA B 1 318 ? 64.644 -6.518 -38.913 1.00 71.84 322 ALA B N 1
ATOM 5430 C CA . ALA B 1 318 ? 65.730 -5.795 -39.560 1.00 70.26 322 ALA B CA 1
ATOM 5431 C C . ALA B 1 318 ? 65.260 -4.446 -40.087 1.00 70.88 322 ALA B C 1
ATOM 5432 O O . ALA B 1 318 ? 65.958 -3.436 -39.932 1.00 73.53 322 ALA B O 1
ATOM 5434 N N . LEU B 1 319 ? 64.078 -4.410 -40.713 1.00 67.10 323 LEU B N 1
ATOM 5435 C CA . LEU B 1 319 ? 63.509 -3.142 -41.157 1.00 69.48 323 LEU B CA 1
ATOM 5436 C C . LEU B 1 319 ? 63.349 -2.171 -39.994 1.00 77.46 323 LEU B C 1
ATOM 5437 O O . LEU B 1 319 ? 63.669 -0.981 -40.118 1.00 73.80 323 LEU B O 1
ATOM 5442 N N . PHE B 1 320 ? 62.854 -2.662 -38.853 1.00 75.15 324 PHE B N 1
ATOM 5443 C CA . PHE B 1 320 ? 62.693 -1.807 -37.681 1.00 73.09 324 PHE B CA 1
ATOM 5444 C C . PHE B 1 320 ? 64.045 -1.371 -37.128 1.00 75.21 324 PHE B C 1
ATOM 5445 O O . PHE B 1 320 ? 64.224 -0.212 -36.738 1.00 74.71 324 PHE B O 1
ATOM 5453 N N . ASP B 1 321 ? 65.002 -2.294 -37.057 1.00 73.72 325 ASP B N 1
ATOM 5454 C CA . ASP B 1 321 ? 66.313 -1.940 -36.536 1.00 75.29 325 ASP B CA 1
ATOM 5455 C C . ASP B 1 321 ? 67.018 -0.926 -37.429 1.00 83.20 325 ASP B C 1
ATOM 5456 O O . ASP B 1 321 ? 67.854 -0.153 -36.946 1.00 83.47 325 ASP B O 1
ATOM 5461 N N . GLY B 1 322 ? 66.693 -0.902 -38.723 1.00 78.41 326 GLY B N 1
ATOM 5462 C CA . GLY B 1 322 ? 67.314 0.054 -39.616 1.00 78.85 326 GLY B CA 1
ATOM 5463 C C . GLY B 1 322 ? 66.723 1.441 -39.577 1.00 81.53 326 GLY B C 1
ATOM 5464 O O . GLY B 1 322 ? 67.279 2.356 -40.194 1.00 86.36 326 GLY B O 1
ATOM 5465 N N . LEU B 1 323 ? 65.612 1.624 -38.868 1.00 77.31 327 LEU B N 1
ATOM 5466 C CA . LEU B 1 323 ? 64.927 2.901 -38.845 1.00 74.40 327 LEU B CA 1
ATOM 5467 C C . LEU B 1 323 ? 64.688 3.461 -37.449 1.00 80.95 327 LEU B C 1
ATOM 5468 O O . LEU B 1 323 ? 64.296 4.627 -37.345 1.00 85.91 327 LEU B O 1
ATOM 5473 N N . VAL B 1 324 ? 64.902 2.685 -36.384 1.00 83.26 328 VAL B N 1
ATOM 5474 C CA . VAL B 1 324 ? 64.663 3.130 -35.008 1.00 78.39 328 VAL B CA 1
ATOM 5475 C C . VAL B 1 324 ? 65.636 2.405 -34.089 1.00 81.61 328 VAL B C 1
ATOM 5476 O O . VAL B 1 324 ? 65.777 1.179 -34.165 1.00 80.11 328 VAL B O 1
ATOM 5480 N N . ARG B 1 325 ? 66.300 3.156 -33.213 1.00 81.38 329 ARG B N 1
ATOM 5481 C CA . ARG B 1 325 ? 67.160 2.544 -32.210 1.00 82.53 329 ARG B CA 1
ATOM 5482 C C . ARG B 1 325 ? 66.347 2.201 -30.968 1.00 80.40 329 ARG B C 1
ATOM 5483 O O . ARG B 1 325 ? 65.425 2.931 -30.594 1.00 81.06 329 ARG B O 1
ATOM 5491 N N . ALA B 1 326 ? 66.693 1.084 -30.333 1.00 78.59 330 ALA B N 1
ATOM 5492 C CA . ALA B 1 326 ? 65.956 0.604 -29.174 1.00 80.84 330 ALA B CA 1
ATOM 5493 C C . ALA B 1 326 ? 66.801 -0.432 -28.452 1.00 80.79 330 ALA B C 1
ATOM 5494 O O . ALA B 1 326 ? 67.732 -1.000 -29.023 1.00 82.71 330 ALA B O 1
ATOM 5496 N N . ALA B 1 327 ? 66.463 -0.669 -27.188 1.00 80.18 331 ALA B N 1
ATOM 5497 C CA . ALA B 1 327 ? 67.172 -1.672 -26.403 1.00 80.06 331 ALA B CA 1
ATOM 5498 C C . ALA B 1 327 ? 67.027 -3.037 -27.060 1.00 85.82 331 ALA B C 1
ATOM 5499 O O . ALA B 1 327 ? 65.924 -3.587 -27.144 1.00 84.89 331 ALA B O 1
ATOM 5501 N N . GLY B 1 328 ? 68.145 -3.583 -27.517 1.00 87.03 332 GLY B N 1
ATOM 5502 C CA . GLY B 1 328 ? 68.117 -4.712 -28.420 1.00 87.51 332 GLY B CA 1
ATOM 5503 C C . GLY B 1 328 ? 68.185 -4.218 -29.850 1.00 84.50 332 GLY B C 1
ATOM 5504 O O . GLY B 1 328 ? 67.290 -3.505 -30.310 1.00 88.29 332 GLY B O 1
ATOM 5505 N N . GLN B 1 329 ? 69.266 -4.537 -30.550 1.00 86.46 333 GLN B N 1
ATOM 5506 C CA . GLN B 1 329 ? 69.358 -4.228 -31.971 1.00 84.80 333 GLN B CA 1
ATOM 5507 C C . GLN B 1 329 ? 70.196 -5.319 -32.599 1.00 83.10 333 GLN B C 1
ATOM 5508 O O . GLN B 1 329 ? 71.355 -5.500 -32.219 1.00 87.42 333 GLN B O 1
ATOM 5514 N N . GLY B 1 330 ? 69.597 -6.063 -33.526 1.00 83.77 334 GLY B N 1
ATOM 5515 C CA . GLY B 1 330 ? 70.283 -7.191 -34.117 1.00 81.38 334 GLY B CA 1
ATOM 5516 C C . GLY B 1 330 ? 70.389 -8.401 -33.221 1.00 86.16 334 GLY B C 1
ATOM 5517 O O . GLY B 1 330 ? 71.286 -9.221 -33.419 1.00 90.04 334 GLY B O 1
ATOM 5518 N N . ASN B 1 331 ? 69.503 -8.539 -32.229 1.00 84.65 335 ASN B N 1
ATOM 5519 C CA . ASN B 1 331 ? 69.471 -9.759 -31.429 1.00 85.97 335 ASN B CA 1
ATOM 5520 C C . ASN B 1 331 ? 68.506 -10.804 -31.977 1.00 83.87 335 ASN B C 1
ATOM 5521 O O . ASN B 1 331 ? 68.522 -11.944 -31.499 1.00 89.22 335 ASN B O 1
ATOM 5526 N N . SER B 1 332 ? 67.679 -10.448 -32.964 1.00 75.85 336 SER B N 1
ATOM 5527 C CA . SER B 1 332 ? 66.678 -11.333 -33.564 1.00 79.64 336 SER B CA 1
ATOM 5528 C C . SER B 1 332 ? 65.574 -11.739 -32.585 1.00 79.85 336 SER B C 1
ATOM 5529 O O . SER B 1 332 ? 64.853 -12.716 -32.832 1.00 74.72 336 SER B O 1
ATOM 5532 N N . VAL B 1 333 ? 65.415 -11.015 -31.487 1.00 74.12 337 VAL B N 1
ATOM 5533 C CA . VAL B 1 333 ? 64.283 -11.182 -30.580 1.00 68.68 337 VAL B CA 1
ATOM 5534 C C . VAL B 1 333 ? 63.290 -10.064 -30.872 1.00 69.54 337 VAL B C 1
ATOM 5535 O O . VAL B 1 333 ? 63.690 -8.893 -30.883 1.00 71.23 337 VAL B O 1
ATOM 5539 N N . PRO B 1 334 ? 62.008 -10.368 -31.102 1.00 65.83 338 PRO B N 1
ATOM 5540 C CA . PRO B 1 334 ? 61.080 -9.336 -31.592 1.00 63.35 338 PRO B CA 1
ATOM 5541 C C . PRO B 1 334 ? 60.582 -8.361 -30.534 1.00 62.33 338 PRO B C 1
ATOM 5542 O O . PRO B 1 334 ? 59.455 -7.871 -30.640 1.00 64.30 338 PRO B O 1
ATOM 5546 N N . ILE B 1 335 ? 61.384 -8.073 -29.515 1.00 64.24 339 ILE B N 1
ATOM 5547 C CA . ILE B 1 335 ? 61.020 -7.123 -28.467 1.00 64.68 339 ILE B CA 1
ATOM 5548 C C . ILE B 1 335 ? 62.018 -5.976 -28.511 1.00 65.34 339 ILE B C 1
ATOM 5549 O O . ILE B 1 335 ? 63.232 -6.196 -28.410 1.00 66.48 339 ILE B O 1
ATOM 5554 N N . ARG B 1 336 ? 61.514 -4.760 -28.658 1.00 66.64 340 ARG B N 1
ATOM 5555 C CA . ARG B 1 336 ? 62.345 -3.565 -28.671 1.00 67.31 340 ARG B CA 1
ATOM 5556 C C . ARG B 1 336 ? 61.853 -2.617 -27.590 1.00 69.41 340 ARG B C 1
ATOM 5557 O O . ARG B 1 336 ? 60.674 -2.254 -27.568 1.00 69.80 340 ARG B O 1
ATOM 5565 N N . TYR B 1 337 ? 62.754 -2.208 -26.707 1.00 73.88 341 TYR B N 1
ATOM 5566 C CA . TYR B 1 337 ? 62.409 -1.339 -25.590 1.00 77.01 341 TYR B CA 1
ATOM 5567 C C . TYR B 1 337 ? 62.903 0.073 -25.898 1.00 78.46 341 TYR B C 1
ATOM 5568 O O . TYR B 1 337 ? 64.112 0.309 -25.984 1.00 82.30 341 TYR B O 1
ATOM 5577 N N . LEU B 1 338 ? 61.965 1.009 -26.074 1.00 78.24 342 LEU B N 1
ATOM 5578 C CA . LEU B 1 338 ? 62.283 2.409 -26.368 1.00 78.25 342 LEU B CA 1
ATOM 5579 C C . LEU B 1 338 ? 62.493 3.180 -25.063 1.00 84.78 342 LEU B C 1
ATOM 5580 O O . LEU B 1 338 ? 61.595 3.854 -24.550 1.00 81.08 342 LEU B O 1
ATOM 5585 N N . GLU B 1 339 ? 63.722 3.099 -24.541 1.00 88.08 343 GLU B N 1
ATOM 5586 C CA . GLU B 1 339 ? 64.104 3.788 -23.308 1.00 89.50 343 GLU B CA 1
ATOM 5587 C C . GLU B 1 339 ? 63.851 5.289 -23.399 1.00 89.30 343 GLU B C 1
ATOM 5588 O O . GLU B 1 339 ? 64.383 5.967 -24.283 1.00 92.96 343 GLU B O 1
ATOM 5594 N N . LEU B 1 340 ? 63.036 5.808 -22.480 1.00 86.87 344 LEU B N 1
ATOM 5595 C CA . LEU B 1 340 ? 62.848 7.245 -22.345 1.00 88.88 344 LEU B CA 1
ATOM 5596 C C . LEU B 1 340 ? 63.276 7.782 -20.985 1.00 89.66 344 LEU B C 1
ATOM 5597 O O . LEU B 1 340 ? 63.391 9.006 -20.834 1.00 87.45 344 LEU B O 1
ATOM 5602 N N . GLY B 1 341 ? 63.500 6.912 -19.999 1.00 86.12 345 GLY B N 1
ATOM 5603 C CA . GLY B 1 341 ? 64.037 7.315 -18.712 1.00 88.03 345 GLY B CA 1
ATOM 5604 C C . GLY B 1 341 ? 63.204 8.302 -17.924 1.00 93.38 345 GLY B C 1
ATOM 5605 O O . GLY B 1 341 ? 63.733 8.971 -17.029 1.00 101.18 345 GLY B O 1
ATOM 5606 N N . SER B 1 342 ? 61.912 8.415 -18.220 1.00 87.92 346 SER B N 1
ATOM 5607 C CA . SER B 1 342 ? 61.074 9.413 -17.561 1.00 84.67 346 SER B CA 1
ATOM 5608 C C . SER B 1 342 ? 59.634 8.925 -17.610 1.00 87.40 346 SER B C 1
ATOM 5609 O O . SER B 1 342 ? 59.075 8.761 -18.700 1.00 84.27 346 SER B O 1
ATOM 5612 N N . GLU B 1 343 ? 59.038 8.707 -16.436 1.00 86.40 347 GLU B N 1
ATOM 5613 C CA . GLU B 1 343 ? 57.663 8.225 -16.380 1.00 82.02 347 GLU B CA 1
ATOM 5614 C C . GLU B 1 343 ? 56.718 9.148 -17.138 1.00 81.96 347 GLU B C 1
ATOM 5615 O O . GLU B 1 343 ? 55.931 8.697 -17.978 1.00 81.55 347 GLU B O 1
ATOM 5621 N N . VAL B 1 344 ? 56.786 10.452 -16.858 1.00 85.43 348 VAL B N 1
ATOM 5622 C CA . VAL B 1 344 ? 55.867 11.397 -17.487 1.00 82.62 348 VAL B CA 1
ATOM 5623 C C . VAL B 1 344 ? 56.061 11.418 -18.994 1.00 82.11 348 VAL B C 1
ATOM 5624 O O . VAL B 1 344 ? 55.094 11.551 -19.756 1.00 83.51 348 VAL B O 1
ATOM 5628 N N . ASP B 1 345 ? 57.302 11.278 -19.452 1.00 82.26 349 ASP B N 1
ATOM 5629 C CA . ASP B 1 345 ? 57.550 11.353 -20.884 1.00 87.67 349 ASP B CA 1
ATOM 5630 C C . ASP B 1 345 ? 57.096 10.092 -21.607 1.00 84.18 349 ASP B C 1
ATOM 5631 O O . ASP B 1 345 ? 56.641 10.172 -22.753 1.00 82.62 349 ASP B O 1
ATOM 5636 N N . THR B 1 346 ? 57.203 8.931 -20.957 1.00 82.54 350 THR B N 1
ATOM 5637 C CA . THR B 1 346 ? 56.753 7.696 -21.585 1.00 76.91 350 THR B CA 1
ATOM 5638 C C . THR B 1 346 ? 55.248 7.712 -21.805 1.00 75.37 350 THR B C 1
ATOM 5639 O O . THR B 1 346 ? 54.766 7.322 -22.875 1.00 75.40 350 THR B O 1
ATOM 5643 N N . LEU B 1 347 ? 54.489 8.196 -20.818 1.00 76.94 351 LEU B N 1
ATOM 5644 C CA . LEU B 1 347 ? 53.041 8.288 -20.983 1.00 75.07 351 LEU B CA 1
ATOM 5645 C C . LEU B 1 347 ? 52.667 9.313 -22.047 1.00 76.88 351 LEU B C 1
ATOM 5646 O O . LEU B 1 347 ? 51.733 9.091 -22.827 1.00 78.02 351 LEU B O 1
ATOM 5651 N N . GLU B 1 348 ? 53.375 10.446 -22.087 1.00 80.15 352 GLU B N 1
ATOM 5652 C CA . GLU B 1 348 ? 53.114 11.438 -23.126 1.00 79.37 352 GLU B CA 1
ATOM 5653 C C . GLU B 1 348 ? 53.453 10.888 -24.504 1.00 74.20 352 GLU B C 1
ATOM 5654 O O . GLU B 1 348 ? 52.692 11.079 -25.459 1.00 74.62 352 GLU B O 1
ATOM 5660 N N . ALA B 1 349 ? 54.588 10.199 -24.623 1.00 71.50 353 ALA B N 1
ATOM 5661 C CA . ALA B 1 349 ? 54.930 9.531 -25.873 1.00 76.68 353 ALA B CA 1
ATOM 5662 C C . ALA B 1 349 ? 53.824 8.571 -26.299 1.00 79.07 353 ALA B C 1
ATOM 5663 O O . ALA B 1 349 ? 53.312 8.643 -27.427 1.00 73.47 353 ALA B O 1
ATOM 5665 N N . SER B 1 350 ? 53.432 7.670 -25.393 1.00 74.62 354 SER B N 1
ATOM 5666 C CA . SER B 1 350 ? 52.399 6.692 -25.710 1.00 75.67 354 SER B CA 1
ATOM 5667 C C . SER B 1 350 ? 51.111 7.373 -26.160 1.00 68.56 354 SER B C 1
ATOM 5668 O O . SER B 1 350 ? 50.499 6.972 -27.155 1.00 67.60 354 SER B O 1
ATOM 5671 N N . ALA B 1 351 ? 50.693 8.422 -25.446 1.00 69.91 355 ALA B N 1
ATOM 5672 C CA . ALA B 1 351 ? 49.461 9.112 -25.816 1.00 70.75 355 ALA B CA 1
ATOM 5673 C C . ALA B 1 351 ? 49.592 9.766 -27.184 1.00 76.04 355 ALA B C 1
ATOM 5674 O O . ALA B 1 351 ? 48.640 9.770 -27.975 1.00 73.21 355 ALA B O 1
ATOM 5676 N N . TYR B 1 352 ? 50.792 10.228 -27.520 1.00 77.46 356 TYR B N 1
ATOM 5677 C CA . TYR B 1 352 ? 51.014 10.883 -28.833 1.00 80.14 356 TYR B CA 1
ATOM 5678 C C . TYR B 1 352 ? 50.914 9.846 -29.950 1.00 77.90 356 TYR B C 1
ATOM 5679 O O . TYR B 1 352 ? 50.096 10.027 -30.865 1.00 76.20 356 TYR B O 1
ATOM 5688 N N . LEU B 1 353 ? 51.717 8.789 -29.859 1.00 74.14 357 LEU B N 1
ATOM 5689 C CA . LEU B 1 353 ? 51.745 7.745 -30.913 1.00 75.58 357 LEU B CA 1
ATOM 5690 C C . LEU B 1 353 ? 50.340 7.178 -31.123 1.00 72.56 357 LEU B C 1
ATOM 5691 O O . LEU B 1 353 ? 49.980 6.914 -32.277 1.00 72.72 357 LEU B O 1
ATOM 5696 N N . PHE B 1 354 ? 49.578 7.008 -30.046 1.00 71.33 358 PHE B N 1
ATOM 5697 C CA . PHE B 1 354 ? 48.227 6.408 -30.154 1.00 72.40 358 PHE B CA 1
ATOM 5698 C C . PHE B 1 354 ? 47.321 7.355 -30.939 1.00 79.08 358 PHE B C 1
ATOM 5699 O O . PHE B 1 354 ? 46.499 6.883 -31.737 1.00 74.20 358 PHE B O 1
ATOM 5707 N N . ASP B 1 355 ? 47.464 8.657 -30.702 1.00 81.62 359 ASP B N 1
ATOM 5708 C CA . ASP B 1 355 ? 46.657 9.655 -31.447 1.00 80.97 359 ASP B CA 1
ATOM 5709 C C . ASP B 1 355 ? 47.107 9.622 -32.904 1.00 80.45 359 ASP B C 1
ATOM 5710 O O . ASP B 1 355 ? 46.315 10.007 -33.777 1.00 80.21 359 ASP B O 1
ATOM 5715 N N . ASN B 1 356 ? 48.329 9.150 -33.139 1.0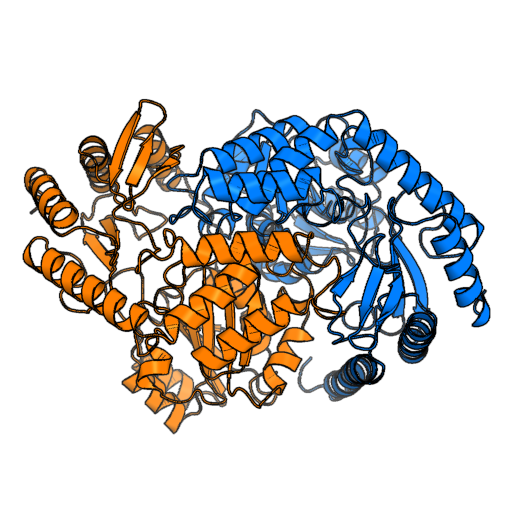0 79.59 360 ASN B N 1
ATOM 5716 C CA . ASN B 1 356 ? 48.876 9.108 -34.518 1.00 80.10 360 ASN B CA 1
ATOM 5717 C C . ASN B 1 356 ? 48.625 7.733 -35.138 1.00 82.69 360 ASN B C 1
ATOM 5718 O O . ASN B 1 356 ? 49.088 7.516 -36.267 1.00 85.30 360 ASN B O 1
ATOM 5723 N N . GLY B 1 357 ? 47.924 6.845 -34.430 1.00 81.43 361 GLY B N 1
ATOM 5724 C CA . GLY B 1 357 ? 47.562 5.530 -35.001 1.00 79.58 361 GLY B CA 1
ATOM 5725 C C . GLY B 1 357 ? 48.533 4.417 -34.652 1.00 74.70 361 GLY B C 1
ATOM 5726 O O . GLY B 1 357 ? 48.562 3.419 -35.382 1.00 72.14 361 GLY B O 1
ATOM 5727 N N . PHE B 1 358 ? 49.305 4.581 -33.584 1.00 70.10 362 PHE B N 1
ATOM 5728 C CA . PHE B 1 358 ? 50.206 3.488 -33.155 1.00 70.53 362 PHE B CA 1
ATOM 5729 C C . PHE B 1 358 ? 50.134 3.329 -31.635 1.00 70.63 362 PHE B C 1
ATOM 5730 O O . PHE B 1 358 ? 50.452 4.283 -30.920 1.00 71.81 362 PHE B O 1
ATOM 5738 N N . TYR B 1 359 ? 49.732 2.148 -31.165 1.00 67.07 363 TYR B N 1
ATOM 5739 C CA . TYR B 1 359 ? 49.730 1.902 -29.704 1.00 63.31 363 TYR B CA 1
ATOM 5740 C C . TYR B 1 359 ? 51.020 1.203 -29.298 1.00 62.89 363 TYR B C 1
ATOM 5741 O O . TYR B 1 359 ? 51.342 0.154 -29.865 1.00 64.90 363 TYR B O 1
ATOM 5750 N N . VAL B 1 360 ? 51.743 1.799 -28.361 1.00 57.28 364 VAL B N 1
ATOM 5751 C CA . VAL B 1 360 ? 52.952 1.133 -27.813 1.00 61.04 364 VAL B CA 1
ATOM 5752 C C . VAL B 1 360 ? 52.758 1.125 -26.301 1.00 64.62 364 VAL B C 1
ATOM 5753 O O . VAL B 1 360 ? 52.598 2.211 -25.733 1.00 63.61 364 VAL B O 1
ATOM 5757 N N . GLU B 1 361 ? 52.745 -0.056 -25.688 1.00 65.66 365 GLU B N 1
ATOM 5758 C CA . GLU B 1 361 ? 52.440 -0.147 -24.239 1.00 65.18 365 GLU B CA 1
ATOM 5759 C C . GLU B 1 361 ? 53.433 0.688 -23.432 1.00 61.57 365 GLU B C 1
ATOM 5760 O O . GLU B 1 361 ? 54.643 0.561 -23.654 1.00 62.96 365 GLU B O 1
ATOM 5766 N N . PRO B 1 362 ? 52.950 1.541 -22.510 1.00 62.04 366 PRO B N 1
ATOM 5767 C CA . PRO B 1 362 ? 53.827 2.331 -21.660 1.00 66.51 366 PRO B CA 1
ATOM 5768 C C . PRO B 1 362 ? 54.283 1.571 -20.410 1.00 66.33 366 PRO B C 1
ATOM 5769 O O . PRO B 1 362 ? 53.451 1.210 -19.615 1.00 69.43 366 PRO B O 1
ATOM 5773 N N . ASP B 1 363 ? 55.588 1.355 -20.267 1.00 63.58 367 ASP B N 1
ATOM 5774 C CA . ASP B 1 363 ? 56.111 0.694 -19.045 1.00 71.11 367 ASP B CA 1
ATOM 5775 C C . ASP B 1 363 ? 56.571 1.758 -18.047 1.00 73.74 367 ASP B C 1
ATOM 5776 O O . ASP B 1 363 ? 57.457 2.549 -18.396 1.00 73.62 367 ASP B O 1
ATOM 5781 N N . PHE B 1 364 ? 55.980 1.767 -16.853 1.00 75.84 368 PHE B N 1
ATOM 5782 C CA . PHE B 1 364 ? 56.358 2.736 -15.797 1.00 69.37 368 PHE B CA 1
ATOM 5783 C C . PHE B 1 364 ? 56.381 2.012 -14.455 1.00 77.13 368 PHE B C 1
ATOM 5784 O O . PHE B 1 364 ? 55.903 0.875 -14.385 1.00 75.52 368 PHE B O 1
ATOM 5792 N N . PHE B 1 365 ? 56.927 2.655 -13.426 1.00 76.75 369 PHE B N 1
ATOM 5793 C CA . PHE B 1 365 ? 56.934 2.051 -12.072 1.00 76.02 369 PHE B CA 1
ATOM 5794 C C . PHE B 1 365 ? 55.491 1.885 -11.598 1.00 71.60 369 PHE B C 1
ATOM 5795 O O . PHE B 1 365 ? 54.743 2.867 -11.621 1.00 70.62 369 PHE B O 1
ATOM 5803 N N . PRO B 1 366 ? 55.062 0.682 -11.171 1.00 69.48 370 PRO B N 1
ATOM 5804 C CA . PRO B 1 366 ? 55.969 -0.345 -10.690 1.00 76.05 370 PRO B CA 1
ATOM 5805 C C . PRO B 1 366 ? 56.371 -1.412 -11.719 1.00 76.44 370 PRO B C 1
ATOM 5806 O O . PRO B 1 366 ? 57.087 -2.310 -11.347 1.00 80.88 370 PRO B O 1
ATOM 5810 N N . ILE B 1 367 ? 55.906 -1.301 -12.965 1.00 77.48 371 ILE B N 1
ATOM 5811 C CA . ILE B 1 367 ? 56.202 -2.330 -14.005 1.00 72.81 371 ILE B CA 1
ATOM 5812 C C . ILE B 1 367 ? 57.713 -2.365 -14.211 1.00 71.75 371 ILE B C 1
ATOM 5813 O O . ILE B 1 367 ? 58.273 -3.462 -14.273 1.00 75.36 371 ILE B O 1
ATOM 5818 N N . VAL B 1 368 ? 58.331 -1.193 -14.316 1.00 76.52 372 VAL B N 1
ATOM 5819 C CA . VAL B 1 368 ? 59.808 -1.096 -14.474 1.00 81.14 372 VAL B CA 1
ATOM 5820 C C . VAL B 1 368 ? 60.339 -0.199 -13.353 1.00 86.54 372 VAL B C 1
ATOM 5821 O O . VAL B 1 368 ? 59.528 0.482 -12.707 1.00 83.09 372 VAL B O 1
ATOM 5825 N N . SER B 1 369 ? 61.654 -0.199 -13.145 1.00 88.31 373 SER B N 1
ATOM 5826 C CA . SER B 1 369 ? 62.269 0.618 -12.070 1.00 85.99 373 SER B CA 1
ATOM 5827 C C . SER B 1 369 ? 62.053 2.106 -12.350 1.00 85.86 373 SER B C 1
ATOM 5828 O O . SER B 1 369 ? 61.828 2.469 -13.513 1.00 85.76 373 SER B O 1
ATOM 5831 N N . ARG B 1 370 ? 62.113 2.931 -11.308 1.00 87.98 374 ARG B N 1
ATOM 5832 C CA . ARG B 1 370 ? 61.860 4.382 -11.476 1.00 86.44 374 ARG B CA 1
ATOM 5833 C C . ARG B 1 370 ? 62.909 4.968 -12.415 1.00 90.01 374 ARG B C 1
ATOM 5834 O O . ARG B 1 370 ? 64.041 4.461 -12.425 1.00 90.91 374 ARG B O 1
ATOM 5842 N N . GLY B 1 371 ? 62.530 5.985 -13.184 1.00 90.41 375 GLY B N 1
ATOM 5843 C CA . GLY B 1 371 ? 63.487 6.650 -14.086 1.00 90.37 375 GLY B CA 1
ATOM 5844 C C . GLY B 1 371 ? 63.935 5.761 -15.231 1.00 93.72 375 GLY B C 1
ATOM 5845 O O . GLY B 1 371 ? 64.784 6.213 -16.013 1.00 95.81 375 GLY B O 1
ATOM 5846 N N . ALA B 1 372 ? 63.389 4.546 -15.329 1.00 91.24 376 ALA B N 1
ATOM 5847 C CA . ALA B 1 372 ? 63.763 3.609 -16.415 1.00 90.69 376 ALA B CA 1
ATOM 5848 C C . ALA B 1 372 ? 62.544 3.360 -17.308 1.00 90.69 376 ALA B C 1
ATOM 5849 O O . ALA B 1 372 ? 62.447 2.271 -17.892 1.00 89.01 376 ALA B O 1
ATOM 5851 N N . ALA B 1 373 ? 61.662 4.350 -17.407 1.00 87.98 377 ALA B N 1
ATOM 5852 C CA . ALA B 1 373 ? 60.427 4.200 -18.203 1.00 86.66 377 ALA B CA 1
ATOM 5853 C C . ALA B 1 373 ? 60.758 4.097 -19.687 1.00 86.01 377 ALA B C 1
ATOM 5854 O O . ALA B 1 373 ? 61.699 4.766 -20.133 1.00 87.73 377 ALA B O 1
ATOM 5856 N N . GLY B 1 374 ? 59.987 3.293 -20.415 1.00 84.39 378 GLY B N 1
ATOM 5857 C CA . GLY B 1 374 ? 60.187 3.165 -21.866 1.00 82.11 378 GLY B CA 1
ATOM 5858 C C . GLY B 1 374 ? 58.954 2.608 -22.541 1.00 79.23 378 GLY B C 1
ATOM 5859 O O . GLY B 1 374 ? 58.017 2.215 -21.831 1.00 76.28 378 GLY B O 1
ATOM 5860 N N . LEU B 1 375 ? 58.942 2.613 -23.868 1.00 77.72 379 LEU B N 1
ATOM 5861 C CA . LEU B 1 375 ? 57.809 2.028 -24.616 1.00 72.15 379 LEU B CA 1
ATOM 5862 C C . LEU B 1 375 ? 58.241 0.654 -25.125 1.00 72.33 379 LEU B C 1
ATOM 5863 O O . LEU B 1 375 ? 59.285 0.576 -25.784 1.00 72.54 379 LEU B O 1
ATOM 5868 N N . ARG B 1 376 ? 57.477 -0.385 -24.792 1.00 67.00 380 ARG B N 1
ATOM 5869 C CA . ARG B 1 376 ? 57.834 -1.768 -25.191 1.00 67.01 380 ARG B CA 1
ATOM 5870 C C . ARG B 1 376 ? 57.165 -2.095 -26.521 1.00 67.93 380 ARG B C 1
ATOM 5871 O O . ARG B 1 376 ? 55.938 -2.229 -26.556 1.00 68.35 380 ARG B O 1
ATOM 5879 N N . ALA B 1 377 ? 57.965 -2.210 -27.570 1.00 64.42 381 ALA B N 1
ATOM 5880 C CA . ALA B 1 377 ? 57.418 -2.538 -28.897 1.00 65.90 381 ALA B CA 1
ATOM 5881 C C . ALA B 1 377 ? 57.713 -3.999 -29.205 1.00 64.32 381 ALA B C 1
ATOM 5882 O O . ALA B 1 377 ? 58.816 -4.465 -28.888 1.00 61.53 381 ALA B O 1
ATOM 5884 N N . ARG B 1 378 ? 56.740 -4.682 -29.796 1.00 61.65 382 ARG B N 1
ATOM 5885 C CA . ARG B 1 378 ? 56.921 -6.079 -30.165 1.00 61.93 382 ARG B CA 1
ATOM 5886 C C . ARG B 1 378 ? 56.709 -6.197 -31.662 1.00 60.27 382 ARG B C 1
ATOM 5887 O O . ARG B 1 378 ? 55.684 -5.747 -32.181 1.00 63.12 382 ARG B O 1
ATOM 5895 N N . ILE B 1 379 ? 57.680 -6.781 -32.350 1.00 61.84 383 ILE B N 1
ATOM 5896 C CA . ILE B 1 379 ? 57.609 -6.940 -33.797 1.00 60.74 383 ILE B CA 1
ATOM 5897 C C . ILE B 1 379 ? 56.850 -8.221 -34.107 1.00 59.18 383 ILE B C 1
ATOM 5898 O O . ILE B 1 379 ? 57.141 -9.275 -33.536 1.00 65.79 383 ILE B O 1
ATOM 5903 N N . ARG B 1 380 ? 55.870 -8.133 -35.000 1.00 59.89 384 ARG B N 1
ATOM 5904 C CA . ARG B 1 380 ? 55.105 -9.284 -35.464 1.00 58.81 384 ARG B CA 1
ATOM 5905 C C . ARG B 1 380 ? 55.406 -9.551 -36.927 1.00 61.81 384 ARG B C 1
ATOM 5906 O O . ARG B 1 380 ? 55.645 -8.624 -37.706 1.00 65.73 384 ARG B O 1
ATOM 5914 N N . SER B 1 381 ? 55.324 -10.818 -37.318 1.00 60.78 385 SER B N 1
ATOM 5915 C CA . SER B 1 381 ? 55.409 -11.095 -38.744 1.00 64.79 385 SER B CA 1
ATOM 5916 C C . SER B 1 381 ? 54.205 -10.546 -39.508 1.00 58.94 385 SER B C 1
ATOM 5917 O O . SER B 1 381 ? 54.289 -10.379 -40.728 1.00 62.04 385 SER B O 1
ATOM 5920 N N . SER B 1 382 ? 53.152 -10.184 -38.776 1.00 57.73 386 SER B N 1
ATOM 5921 C CA . SER B 1 382 ? 51.899 -9.679 -39.386 1.00 54.45 386 SER B CA 1
ATOM 5922 C C . SER B 1 382 ? 51.951 -8.166 -39.607 1.00 59.44 386 SER B C 1
ATOM 5923 O O . SER B 1 382 ? 50.939 -7.602 -40.036 1.00 57.15 386 SER B O 1
ATOM 5926 N N . MET B 1 383 ? 53.077 -7.536 -39.299 1.00 61.22 387 MET B N 1
ATOM 5927 C CA . MET B 1 383 ? 53.218 -6.084 -39.565 1.00 68.55 387 MET B CA 1
ATOM 5928 C C . MET B 1 383 ? 53.611 -5.880 -41.030 1.00 66.57 387 MET B C 1
ATOM 5929 O O . MET B 1 383 ? 54.338 -6.727 -41.564 1.00 67.22 387 MET B O 1
ATOM 5934 N N . SER B 1 384 ? 53.139 -4.798 -41.646 1.00 68.50 388 SER B N 1
ATOM 5935 C CA . SER B 1 384 ? 53.530 -4.482 -43.043 1.00 71.30 388 SER B CA 1
ATOM 5936 C C . SER B 1 384 ? 54.818 -3.671 -43.032 1.00 69.67 388 SER B C 1
ATOM 5937 O O . SER B 1 384 ? 55.112 -3.062 -41.995 1.00 68.25 388 SER B O 1
ATOM 5940 N N . THR B 1 385 ? 55.552 -3.672 -44.143 1.00 74.48 389 THR B N 1
ATOM 5941 C CA . THR B 1 385 ? 56.757 -2.812 -44.242 1.00 72.24 389 THR B CA 1
ATOM 5942 C C . THR B 1 385 ? 56.279 -1.375 -44.073 1.00 69.29 389 THR B C 1
ATOM 5943 O O . THR B 1 385 ? 57.020 -0.562 -43.507 1.00 72.17 389 THR B O 1
ATOM 5947 N N . ALA B 1 386 ? 55.059 -1.106 -44.524 1.00 71.08 390 ALA B N 1
ATOM 5948 C CA . ALA B 1 386 ? 54.477 0.240 -44.372 1.00 69.45 390 ALA B CA 1
ATOM 5949 C C . ALA B 1 386 ? 54.205 0.520 -42.894 1.00 75.74 390 ALA B C 1
ATOM 5950 O O . ALA B 1 386 ? 54.694 1.545 -42.400 1.00 74.57 390 ALA B O 1
ATOM 5952 N N . ASP B 1 387 ? 53.462 -0.358 -42.216 1.00 72.44 391 ASP B N 1
ATOM 5953 C CA . ASP B 1 387 ? 53.255 -0.110 -40.789 1.00 69.73 391 ASP B CA 1
ATOM 5954 C C . ASP B 1 387 ? 54.558 0.254 -40.083 1.00 66.40 391 ASP B C 1
ATOM 5955 O O . ASP B 1 387 ? 54.606 1.214 -39.309 1.00 72.99 391 ASP B O 1
ATOM 5960 N N . ILE B 1 388 ? 55.630 -0.495 -40.345 1.00 62.57 392 ILE B N 1
ATOM 5961 C CA . ILE B 1 388 ? 56.898 -0.251 -39.655 1.00 67.11 392 ILE B CA 1
ATOM 5962 C C . ILE B 1 388 ? 57.507 1.090 -40.074 1.00 77.00 392 ILE B C 1
ATOM 5963 O O . ILE B 1 388 ? 57.988 1.861 -39.232 1.00 73.03 392 ILE B O 1
ATOM 5968 N N . GLU B 1 389 ? 57.537 1.375 -41.383 1.00 70.46 393 GLU B N 1
ATOM 5969 C CA . GLU B 1 389 ? 58.103 2.643 -41.841 1.00 76.81 393 GLU B CA 1
ATOM 5970 C C . GLU B 1 389 ? 57.233 3.822 -41.413 1.00 75.33 393 GLU B C 1
ATOM 5971 O O . GLU B 1 389 ? 57.750 4.838 -40.936 1.00 78.67 393 GLU B O 1
ATOM 5977 N N . GLN B 1 390 ? 55.908 3.693 -41.550 1.00 73.84 394 GLN B N 1
ATOM 5978 C CA . GLN B 1 390 ? 55.004 4.754 -41.111 1.00 73.06 394 GLN B CA 1
ATOM 5979 C C . GLN B 1 390 ? 55.141 5.033 -39.616 1.00 77.14 394 GLN B C 1
ATOM 5980 O O . GLN B 1 390 ? 54.917 6.165 -39.172 1.00 79.89 394 GLN B O 1
ATOM 5986 N N . PHE B 1 391 ? 55.519 4.026 -38.825 1.00 76.52 395 PHE B N 1
ATOM 5987 C CA . PHE B 1 391 ? 55.705 4.248 -37.394 1.00 73.58 395 PHE B CA 1
ATOM 5988 C C . PHE B 1 391 ? 57.028 4.947 -37.093 1.00 75.85 395 PHE B C 1
ATOM 5989 O O . PHE B 1 391 ? 57.072 5.870 -36.275 1.00 78.55 395 PHE B O 1
ATOM 5997 N N . ALA B 1 392 ? 58.127 4.491 -37.706 1.00 75.70 396 ALA B N 1
ATOM 5998 C CA . ALA B 1 392 ? 59.411 5.163 -37.513 1.00 80.53 396 ALA B CA 1
ATOM 5999 C C . ALA B 1 392 ? 59.313 6.636 -37.883 1.00 83.29 396 ALA B C 1
ATOM 6000 O O . ALA B 1 392 ? 59.983 7.485 -37.282 1.00 81.73 396 ALA B O 1
ATOM 6002 N N . HIS B 1 393 ? 58.470 6.954 -38.868 1.00 85.17 397 HIS B N 1
ATOM 6003 C CA . HIS 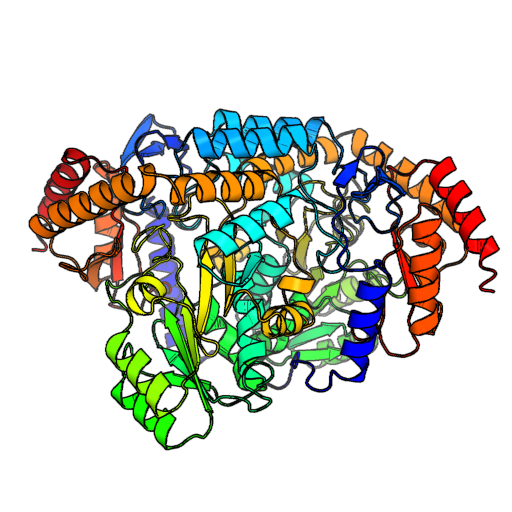B 1 393 ? 58.192 8.343 -39.210 1.00 88.17 397 HIS B CA 1
ATOM 6004 C C . HIS B 1 393 ? 57.650 9.101 -38.000 1.00 89.43 397 HIS B C 1
ATOM 6005 O O . HIS B 1 393 ? 58.222 10.107 -37.567 1.00 92.05 397 HIS B O 1
ATOM 6012 N N . VAL B 1 394 ? 56.555 8.604 -37.422 1.00 84.23 398 VAL B N 1
ATOM 6013 C CA . VAL B 1 394 ? 55.908 9.310 -36.323 1.00 84.92 398 VAL B CA 1
ATOM 6014 C C . VAL B 1 394 ? 56.800 9.346 -35.084 1.00 86.08 398 VAL B C 1
ATOM 6015 O O . VAL B 1 394 ? 56.755 10.310 -34.309 1.00 87.75 398 VAL B O 1
ATOM 6019 N N . TRP B 1 395 ? 57.633 8.322 -34.884 1.00 84.54 399 TRP B N 1
ATOM 6020 C CA . TRP B 1 395 ? 58.503 8.285 -33.710 1.00 85.55 399 TRP B CA 1
ATOM 6021 C C . TRP B 1 395 ? 59.546 9.395 -33.747 1.00 92.00 399 TRP B C 1
ATOM 6022 O O . TRP B 1 395 ? 59.836 10.018 -32.717 1.00 93.26 399 TRP B O 1
ATOM 6033 N N . HIS B 1 396 ? 60.129 9.650 -34.918 1.00 88.95 400 HIS B N 1
ATOM 6034 C CA . HIS B 1 396 ? 61.171 10.665 -35.006 1.00 92.83 400 HIS B CA 1
ATOM 6035 C C . HIS B 1 396 ? 60.584 12.067 -34.911 1.00 98.69 400 HIS B C 1
ATOM 6036 O O . HIS B 1 396 ? 61.207 12.966 -34.332 1.00 99.29 400 HIS B O 1
ATOM 6043 N N . LYS B 1 397 ? 59.372 12.260 -35.448 1.00 98.47 401 LYS B N 1
ATOM 6044 C CA . LYS B 1 397 ? 58.650 13.519 -35.283 1.00 94.33 401 LYS B CA 1
ATOM 6045 C C . LYS B 1 397 ? 58.501 13.907 -33.816 1.00 96.72 401 LYS B C 1
ATOM 6046 O O . LYS B 1 397 ? 58.318 15.090 -33.511 1.00 101.22 401 LYS B O 1
ATOM 6052 N N . LEU B 1 398 ? 58.575 12.939 -32.901 1.00 99.73 402 LEU B N 1
ATOM 6053 C CA . LEU B 1 398 ? 58.552 13.261 -31.480 1.00 101.04 402 LEU B CA 1
ATOM 6054 C C . LEU B 1 398 ? 59.864 13.892 -31.033 1.00 102.18 402 LEU B C 1
ATOM 6055 O O . LEU B 1 398 ? 59.887 14.646 -30.054 1.00 104.85 402 LEU B O 1
ATOM 6060 N N . GLY B 1 399 ? 60.943 13.579 -31.749 1.00 99.62 403 GLY B N 1
ATOM 6061 C CA . GLY B 1 399 ? 62.239 14.209 -31.449 1.00 103.93 403 GLY B CA 1
ATOM 6062 C C . GLY B 1 399 ? 62.830 13.729 -30.141 1.00 110.55 403 GLY B C 1
ATOM 6063 O O . GLY B 1 399 ? 63.405 14.561 -29.417 1.00 113.85 403 GLY B O 1
ATOM 6064 N N . VAL B 1 400 ? 62.708 12.437 -29.845 1.00 111.05 404 VAL B N 1
ATOM 6065 C CA . VAL B 1 400 ? 63.365 11.896 -28.621 1.00 113.85 404 VAL B CA 1
ATOM 6066 C C . VAL B 1 400 ? 64.755 11.399 -29.015 1.00 119.01 404 VAL B C 1
ATOM 6067 O O . VAL B 1 400 ? 64.867 10.233 -29.442 1.00 116.69 404 VAL B O 1
ATOM 6071 N N . ASP B 1 401 ? 65.766 12.260 -28.886 1.00 120.96 405 ASP B N 1
ATOM 6072 C CA . ASP B 1 401 ? 67.159 11.860 -29.215 1.00 121.38 405 ASP B CA 1
ATOM 6073 C C . ASP B 1 401 ? 67.203 11.349 -30.659 1.00 113.60 405 ASP B C 1
ATOM 6074 O O . ASP B 1 401 ? 67.775 12.068 -31.500 1.00 107.79 405 ASP B O 1
#

Solvent-accessible surface area: 27694 Å² total; per-residue (Å²): 131,116,67,27,141,85,36,124,102,39,122,149,65,11,73,32,40,10,65,26,0,51,174,50,27,0,10,63,20,58,8,60,27,43,112,25,10,76,13,24,28,132,108,55,139,66,6,10,6,0,0,4,13,1,0,2,11,8,31,56,12,84,158,0,2,80,23,0,6,56,8,0,114,91,16,95,8,6,14,18,9,3,29,22,19,5,5,9,4,47,23,2,63,89,0,9,64,20,0,1,70,3,3,41,0,19,1,0,3,8,10,2,12,8,8,0,0,8,3,0,0,16,4,0,0,10,0,38,16,3,126,63,53,36,0,11,0,0,0,1,148,116,7,44,90,4,0,14,20,0,56,14,14,0,54,39,24,28,112,38,56,62,12,185,45,46,23,38,115,33,0,10,52,18,4,155,151,30,173,45,3,0,2,0,0,4,0,1,2,19,20,16,9,36,40,2,23,4,111,79,0,21,45,19,18,163,126,52,27,1,1,0,0,0,8,2,10,14,0,3,0,0,39,9,109,71,1,33,0,44,0,0,78,123,37,38,84,12,53,80,17,0,0,0,0,1,3,0,12,31,2,1,6,5,7,0,0,1,0,1,1,2,38,102,147,31,72,136,15,51,81,38,2,26,31,8,48,7,2,3,26,40,13,20,12,13,10,0,0,1,0,5,0,0,15,34,0,2,124,27,2,139,37,130,29,5,72,112,47,21,62,78,0,47,66,2,5,67,46,0,19,70,68,3,143,8,22,17,86,65,38,60,5,0,0,0,11,5,122,32,23,43,16,89,83,0,4,95,8,0,18,68,0,41,96,64,23,10,4,0,1,0,0,0,65,40,46,25,77,96,52,45,0,0,0,23,0,8,0,2,10,36,1,46,65,63,10,0,81,85,0,4,108,10,12,87,148,65,68,72,128,79,225,12,42,60,98,18,62,85,150,24,175,73,2,49,35,33,10,70,29,0,51,178,58,30,0,8,61,17,56,9,55,24,46,111,27,13,76,16,26,20,119,98,50,143,75,6,7,8,0,0,4,14,0,1,3,10,6,31,52,16,98,121,1,6,87,24,0,10,56,8,0,120,91,17,84,8,9,16,9,11,0,25,22,11,4,3,7,4,53,23,3,64,90,0,9,64,17,0,0,57,4,4,40,0,17,1,0,2,6,11,3,12,7,8,0,0,8,3,0,0,28,14,0,0,14,0,61,15,1,128,56,49,30,0,10,0,0,0,1,148,116,8,55,77,3,0,9,6,0,19,2,14,0,16,88,72,24,119,11,57,61,17,184,41,42,30,26,117,34,1,6,52,18,5,151,148,40,178,46,4,0,2,0,0,14,0,3,5,23,48,43,26,38,42,2,24,2,117,75,1,38,51,14,20,188,124,58,26,0,1,0,0,0,8,4,11,27,0,3,0,1,27,14,90,64,0,33,0,45,0,0,70,128,39,39,82,12,50,86,14,0,0,3,0,2,6,0,14,31,2,1,4,5,8,0,0,0,0,2,1,2,45,98,146,33,71,136,14,54,81,48,3,24,47,22,40,8,2,4,14,48,12,19,12,10,10,0,0,0,2,4,0,0,12,26,0,2,119,10,1,139,40,131,33,3,71,111,44,22,59,75,0,75,57,0,6,67,39,0,27,63,65,5,188,6,31,19,84,70,36,57,6,0,8,0,10,4,100,31,38,33,13,101,78,0,6,98,2,0,13,64,0,32,112,53,16,8,0,0,5,0,0,0,43,42,44,21,82,152,43,32,0,0,0,30,0,12,0,3,7,40,3,46,71,62,11,0,87,92,0,3,111,4,16,104,132,59,62,52,187